Protein 8SKX (pdb70)

Foldseek 3Di:
DQPQDADAQDLDQPDPVSPDPSNVVSVVLCVCCVVPDDDVSSQVVCVVVVHHPVNVVSVVSNND

Structure (mmCIF, N/CA/C/O backbone):
data_8SKX
#
_entry.id   8SKX
#
loop_
_atom_site.group_PDB
_atom_site.id
_atom_site.type_symbol
_atom_site.label_atom_id
_atom_site.label_alt_id
_atom_site.label_comp_id
_atom_site.label_asym_id
_atom_site.label_entity_id
_atom_site.label_seq_id
_atom_site.pdbx_PDB_ins_code
_atom_site.Cartn_x
_atom_site.Cartn_y
_atom_site.Cartn_z
_atom_site.occupancy
_atom_site.B_iso_or_equiv
_atom_site.auth_seq_id
_atom_site.auth_comp_id
_atom_site.auth_asym_id
_atom_site.auth_atom_id
_atom_site.pdbx_PDB_model_num
ATOM 1 N N . MET A 1 1 ? 0.971 -1.265 -0.055 1.00 0.00 1 MET A N 1
ATOM 2 C CA . MET A 1 1 ? 0.854 -1.359 -1.519 1.00 0.00 1 MET A CA 1
ATOM 3 C C . MET A 1 1 ? 0.305 -2.746 -1.884 1.00 0.00 1 MET A C 1
ATOM 4 O O . MET A 1 1 ? 0.995 -3.752 -1.684 1.00 0.00 1 MET A O 1
ATOM 20 N N . GLY A 1 2 ? -0.941 -2.774 -2.402 1.00 0.00 2 GLY A N 1
ATOM 21 C CA . GLY A 1 2 ? -1.654 -4.018 -2.694 1.00 0.00 2 GLY A CA 1
ATOM 22 C C . GLY A 1 2 ? -1.095 -4.749 -3.914 1.00 0.00 2 GLY A C 1
ATOM 23 O O . GLY A 1 2 ? -1.470 -4.446 -5.055 1.00 0.00 2 GLY A O 1
ATOM 27 N N . SER A 1 3 ? -0.158 -5.682 -3.666 1.00 0.00 3 SER A N 1
ATOM 28 C CA . SER A 1 3 ? 0.494 -6.495 -4.709 1.00 0.00 3 SER A CA 1
ATOM 29 C C . SER A 1 3 ? 0.255 -7.989 -4.427 1.00 0.00 3 SER A C 1
ATOM 30 O O . SER A 1 3 ? 0.869 -8.568 -3.521 1.00 0.00 3 SER A O 1
ATOM 38 N N . SER A 1 4 ? -0.674 -8.597 -5.186 1.00 0.00 4 SER A N 1
ATOM 39 C CA . SER A 1 4 ? -1.052 -10.014 -5.030 1.00 0.00 4 SER A CA 1
ATOM 40 C C . SER A 1 4 ? -1.108 -10.699 -6.404 1.00 0.00 4 SER A C 1
ATOM 41 O O . SER A 1 4 ? -1.505 -10.081 -7.398 1.00 0.00 4 SER A O 1
ATOM 49 N N . HIS A 1 5 ? -0.695 -11.980 -6.444 1.00 0.00 5 HIS A N 1
ATOM 50 C CA . HIS A 1 5 ? -0.866 -12.861 -7.617 1.00 0.00 5 HIS A CA 1
ATOM 51 C C . HIS A 1 5 ? -1.676 -14.093 -7.165 1.00 0.00 5 HIS A C 1
ATOM 52 O O . HIS A 1 5 ? -1.175 -15.218 -7.086 1.00 0.00 5 HIS A O 1
ATOM 67 N N . HIS A 1 6 ? -2.950 -13.845 -6.799 1.00 0.00 6 HIS A N 1
ATOM 68 C CA . HIS A 1 6 ? -3.849 -14.889 -6.248 1.00 0.00 6 HIS A CA 1
ATOM 69 C C . HIS A 1 6 ? -4.127 -15.990 -7.287 1.00 0.00 6 HIS A C 1
ATOM 70 O O . HIS A 1 6 ? -4.048 -15.747 -8.497 1.00 0.00 6 HIS A O 1
ATOM 85 N N . HIS A 1 7 ? -4.459 -17.188 -6.808 1.00 0.00 7 HIS A N 1
ATOM 86 C CA . HIS A 1 7 ? -4.653 -18.360 -7.674 1.00 0.00 7 HIS A CA 1
ATOM 87 C C . HIS A 1 7 ? -6.030 -18.313 -8.373 1.00 0.00 7 HIS A C 1
ATOM 88 O O . HIS A 1 7 ? -7.058 -18.086 -7.716 1.00 0.00 7 HIS A O 1
ATOM 103 N N . HIS A 1 8 ? -6.033 -18.505 -9.708 1.00 0.00 8 HIS A N 1
ATOM 104 C CA . HIS A 1 8 ? -7.270 -18.681 -10.483 1.00 0.00 8 HIS A CA 1
ATOM 105 C C . HIS A 1 8 ? -7.786 -20.127 -10.267 1.00 0.00 8 HIS A C 1
ATOM 106 O O . HIS A 1 8 ? -7.284 -21.090 -10.853 1.00 0.00 8 HIS A O 1
ATOM 121 N N . HIS A 1 9 ? -8.749 -20.268 -9.345 1.00 0.00 9 HIS A N 1
ATOM 122 C CA . HIS A 1 9 ? -9.297 -21.573 -8.928 1.00 0.00 9 HIS A CA 1
ATOM 123 C C . HIS A 1 9 ? -10.586 -21.875 -9.711 1.00 0.00 9 HIS A C 1
ATOM 124 O O . HIS A 1 9 ? -11.470 -21.016 -9.784 1.00 0.00 9 HIS A O 1
ATOM 139 N N . HIS A 1 10 ? -10.666 -23.095 -10.296 1.00 0.00 10 HIS A N 1
ATOM 140 C CA . HIS A 1 10 ? -11.785 -23.534 -11.162 1.00 0.00 10 HIS A CA 1
ATOM 141 C C . HIS A 1 10 ? -11.991 -22.545 -12.334 1.00 0.00 10 HIS A C 1
ATOM 142 O O . HIS A 1 10 ? -12.899 -21.702 -12.326 1.00 0.00 10 HIS A O 1
ATOM 157 N N . SER A 1 11 ? -11.089 -22.639 -13.312 1.00 0.00 11 SER A N 1
ATOM 158 C CA . SER A 1 11 ? -11.076 -21.759 -14.482 1.00 0.00 11 SER A CA 1
ATOM 159 C C . SER A 1 11 ? -10.357 -22.464 -15.638 1.00 0.00 11 SER A C 1
ATOM 160 O O . SER A 1 11 ? -9.265 -23.022 -15.450 1.00 0.00 11 SER A O 1
ATOM 168 N N . SER A 1 12 ? -10.991 -22.464 -16.822 1.00 0.00 12 SER A N 1
ATOM 169 C CA . SER A 1 12 ? -10.382 -22.962 -18.063 1.00 0.00 12 SER A CA 1
ATOM 170 C C . SER A 1 12 ? -9.322 -21.956 -18.565 1.00 0.00 12 SER A C 1
ATOM 171 O O . SER A 1 12 ? -9.265 -20.812 -18.083 1.00 0.00 12 SER A O 1
ATOM 179 N N . GLY A 1 13 ? -8.479 -22.392 -19.516 1.00 0.00 13 GLY A N 1
ATOM 180 C CA . GLY A 1 13 ? -7.436 -21.535 -20.087 1.00 0.00 13 GLY A CA 1
ATOM 181 C C . GLY A 1 13 ? -7.992 -20.519 -21.090 1.00 0.00 13 GLY A C 1
ATOM 182 O O . GLY A 1 13 ? -9.073 -19.951 -20.880 1.00 0.00 13 GLY A O 1
ATOM 186 N N . LEU A 1 14 ? -7.254 -20.300 -22.184 1.00 0.00 14 LEU A N 1
ATOM 187 C CA . LEU A 1 14 ? -7.628 -19.343 -23.239 1.00 0.00 14 LEU A CA 1
ATOM 188 C C . LEU A 1 14 ? -7.051 -19.801 -24.579 1.00 0.00 14 LEU A C 1
ATOM 189 O O . LEU A 1 14 ? -6.097 -20.586 -24.616 1.00 0.00 14 LEU A O 1
ATOM 205 N N . VAL A 1 15 ? -7.669 -19.343 -25.676 1.00 0.00 15 VAL A N 1
ATOM 206 C CA . VAL A 1 15 ? -7.188 -19.613 -27.044 1.00 0.00 15 VAL A CA 1
ATOM 207 C C . VAL A 1 15 ? -6.541 -18.319 -27.603 1.00 0.00 15 VAL A C 1
ATOM 208 O O . VAL A 1 15 ? -7.246 -17.457 -28.135 1.00 0.00 15 VAL A O 1
ATOM 221 N N . PRO A 1 16 ? -5.184 -18.137 -27.443 1.00 0.00 16 PRO A N 1
ATOM 222 C CA . PRO A 1 16 ? -4.484 -16.900 -27.875 1.00 0.00 16 PRO A CA 1
ATOM 223 C C . PRO A 1 16 ? -4.192 -16.876 -29.389 1.00 0.00 16 PRO A C 1
ATOM 224 O O . PRO A 1 16 ? -3.668 -15.886 -29.909 1.00 0.00 16 PRO A O 1
ATOM 235 N N . ARG A 1 17 ? -4.523 -17.980 -30.073 1.00 0.00 17 ARG A N 1
ATOM 236 C CA . ARG A 1 17 ? -4.384 -18.122 -31.531 1.00 0.00 17 ARG A CA 1
ATOM 237 C C . ARG A 1 17 ? -5.753 -17.955 -32.210 1.00 0.00 17 ARG A C 1
ATOM 238 O O . ARG A 1 17 ? -6.796 -17.962 -31.532 1.00 0.00 17 ARG A O 1
ATOM 259 N N . GLY A 1 18 ? -5.739 -17.799 -33.550 1.00 0.00 18 GLY A N 1
ATOM 260 C CA . GLY A 1 18 ? -6.967 -17.801 -34.347 1.00 0.00 18 GLY A CA 1
ATOM 261 C C . GLY A 1 18 ? -7.668 -19.152 -34.286 1.00 0.00 18 GLY A C 1
ATOM 262 O O . GLY A 1 18 ? -7.022 -20.193 -34.456 1.00 0.00 18 GLY A O 1
ATOM 266 N N . SER A 1 19 ? -8.978 -19.142 -34.005 1.00 0.00 19 SER A N 1
ATOM 267 C CA . SER A 1 19 ? -9.762 -20.372 -33.831 1.00 0.00 19 SER A CA 1
ATOM 268 C C . SER A 1 19 ? -10.199 -20.945 -35.198 1.00 0.00 19 SER A C 1
ATOM 269 O O . SER A 1 19 ? -10.972 -20.313 -35.927 1.00 0.00 19 SER A O 1
ATOM 277 N N . HIS A 1 20 ? -9.660 -22.131 -35.542 1.00 0.00 20 HIS A N 1
ATOM 278 C CA . HIS A 1 20 ? -10.043 -22.889 -36.751 1.00 0.00 20 HIS A CA 1
ATOM 279 C C . HIS A 1 20 ? -11.462 -23.448 -36.547 1.00 0.00 20 HIS A C 1
ATOM 280 O O . HIS A 1 20 ? -11.778 -23.861 -35.436 1.00 0.00 20 HIS A O 1
ATOM 295 N N . MET A 1 21 ? -12.307 -23.476 -37.600 1.00 0.00 21 MET A N 1
ATOM 296 C CA . MET A 1 21 ? -13.747 -23.827 -37.455 1.00 0.00 21 MET A CA 1
ATOM 297 C C . MET A 1 21 ? -13.996 -25.291 -37.026 1.00 0.00 21 MET A C 1
ATOM 298 O O . MET A 1 21 ? -15.139 -25.641 -36.718 1.00 0.00 21 MET A O 1
ATOM 312 N N . ASN A 1 22 ? -12.937 -26.136 -37.005 1.00 0.00 22 ASN A N 1
ATOM 313 C CA . ASN A 1 22 ? -13.013 -27.475 -36.384 1.00 0.00 22 ASN A CA 1
ATOM 314 C C . ASN A 1 22 ? -13.377 -27.354 -34.893 1.00 0.00 22 ASN A C 1
ATOM 315 O O . ASN A 1 22 ? -14.104 -28.173 -34.391 1.00 0.00 22 ASN A O 1
ATOM 326 N N . GLU A 1 23 ? -12.873 -26.295 -34.222 1.00 0.00 23 GLU A N 1
ATOM 327 C CA . GLU A 1 23 ? -13.211 -25.962 -32.814 1.00 0.00 23 GLU A CA 1
ATOM 328 C C . GLU A 1 23 ? -14.744 -25.992 -32.574 1.00 0.00 23 GLU A C 1
ATOM 329 O O . GLU A 1 23 ? -15.212 -26.476 -31.539 1.00 0.00 23 GLU A O 1
ATOM 341 N N . LYS A 1 24 ? -15.504 -25.505 -33.572 1.00 0.00 24 LYS A N 1
ATOM 342 C CA . LYS A 1 24 ? -16.979 -25.513 -33.548 1.00 0.00 24 LYS A CA 1
ATOM 343 C C . LYS A 1 24 ? -17.554 -26.895 -33.912 1.00 0.00 24 LYS A C 1
ATOM 344 O O . LYS A 1 24 ? -18.553 -27.301 -33.329 1.00 0.00 24 LYS A O 1
ATOM 363 N N . VAL A 1 25 ? -16.922 -27.604 -34.877 1.00 0.00 25 VAL A N 1
ATOM 364 C CA . VAL A 1 25 ? -17.399 -28.937 -35.336 1.00 0.00 25 VAL A CA 1
ATOM 365 C C . VAL A 1 25 ? -17.262 -29.977 -34.199 1.00 0.00 25 VAL A C 1
ATOM 366 O O . VAL A 1 25 ? -18.228 -30.666 -33.861 1.00 0.00 25 VAL A O 1
ATOM 379 N N . GLU A 1 26 ? -16.046 -30.051 -33.620 1.00 0.00 26 GLU A N 1
ATOM 380 C CA . GLU A 1 26 ? -15.718 -30.924 -32.470 1.00 0.00 26 GLU A CA 1
ATOM 381 C C . GLU A 1 26 ? -16.637 -30.625 -31.270 1.00 0.00 26 GLU A C 1
ATOM 382 O O . GLU A 1 26 ? -17.003 -31.530 -30.517 1.00 0.00 26 GLU A O 1
ATOM 394 N N . LYS A 1 27 ? -16.981 -29.334 -31.105 1.00 0.00 27 LYS A N 1
ATOM 395 C CA . LYS A 1 27 ? -17.898 -28.866 -30.053 1.00 0.00 27 LYS A CA 1
ATOM 396 C C . LYS A 1 27 ? -19.311 -29.453 -30.249 1.00 0.00 27 LYS A C 1
ATOM 397 O O . LYS A 1 27 ? -19.819 -30.157 -29.371 1.00 0.00 27 LYS A O 1
ATOM 416 N N . ILE A 1 28 ? -19.907 -29.186 -31.428 1.00 0.00 28 ILE A N 1
ATOM 417 C CA . ILE A 1 28 ? -21.330 -29.483 -31.705 1.00 0.00 28 ILE A CA 1
ATOM 418 C C . ILE A 1 28 ? -21.593 -30.997 -31.795 1.00 0.00 28 ILE A C 1
ATOM 419 O O . ILE A 1 28 ? -22.693 -31.445 -31.463 1.00 0.00 28 ILE A O 1
ATOM 435 N N . VAL A 1 29 ? -20.579 -31.775 -32.240 1.00 0.00 29 VAL A N 1
ATOM 436 C CA . VAL A 1 29 ? -20.691 -33.245 -32.306 1.00 0.00 29 VAL A CA 1
ATOM 437 C C . VAL A 1 29 ? -20.592 -33.846 -30.889 1.00 0.00 29 VAL A C 1
ATOM 438 O O . VAL A 1 29 ? -21.391 -34.702 -30.522 1.00 0.00 29 VAL A O 1
ATOM 451 N N . GLU A 1 30 ? -19.635 -33.340 -30.085 1.00 0.00 30 GLU A N 1
ATOM 452 C CA . GLU A 1 30 ? -19.405 -33.822 -28.713 1.00 0.00 30 GLU A CA 1
ATOM 453 C C . GLU A 1 30 ? -20.599 -33.459 -27.811 1.00 0.00 30 GLU A C 1
ATOM 454 O O . GLU A 1 30 ? -20.907 -34.199 -26.883 1.00 0.00 30 GLU A O 1
ATOM 466 N N . GLU A 1 31 ? -21.270 -32.334 -28.140 1.00 0.00 31 GLU A N 1
ATOM 467 C CA . GLU A 1 31 ? -22.388 -31.754 -27.360 1.00 0.00 31 GLU A CA 1
ATOM 468 C C . GLU A 1 31 ? -23.493 -32.794 -27.048 1.00 0.00 31 GLU A C 1
ATOM 469 O O . GLU A 1 31 ? -23.880 -32.952 -25.885 1.00 0.00 31 GLU A O 1
ATOM 481 N N . LEU A 1 32 ? -23.969 -33.513 -28.082 1.00 0.00 32 LEU A N 1
ATOM 482 C CA . LEU A 1 32 ? -25.021 -34.548 -27.909 1.00 0.00 32 LEU A CA 1
ATOM 483 C C . LEU A 1 32 ? -24.450 -35.846 -27.289 1.00 0.00 32 LEU A C 1
ATOM 484 O O . LEU A 1 32 ? -25.099 -36.438 -26.429 1.00 0.00 32 LEU A O 1
ATOM 500 N N . LEU A 1 33 ? -23.222 -36.266 -27.688 1.00 0.00 33 LEU A N 1
ATOM 501 C CA . LEU A 1 33 ? -22.566 -37.475 -27.099 1.00 0.00 33 LEU A CA 1
ATOM 502 C C . LEU A 1 33 ? -22.375 -37.336 -25.571 1.00 0.00 33 LEU A C 1
ATOM 503 O O . LEU A 1 33 ? -22.535 -38.304 -24.815 1.00 0.00 33 LEU A O 1
ATOM 519 N N . ARG A 1 34 ? -22.064 -36.100 -25.150 1.00 0.00 34 ARG A N 1
ATOM 520 C CA . ARG A 1 34 ? -21.657 -35.756 -23.771 1.00 0.00 34 ARG A CA 1
ATOM 521 C C . ARG A 1 34 ? -22.829 -35.924 -22.781 1.00 0.00 34 ARG A C 1
ATOM 522 O O . ARG A 1 34 ? -22.623 -36.145 -21.582 1.00 0.00 34 ARG A O 1
ATOM 543 N N . ARG A 1 35 ? -24.059 -35.844 -23.322 1.00 0.00 35 ARG A N 1
ATOM 544 C CA . ARG A 1 35 ? -25.307 -35.916 -22.538 1.00 0.00 35 ARG A CA 1
ATOM 545 C C . ARG A 1 35 ? -25.790 -37.372 -22.360 1.00 0.00 35 ARG A C 1
ATOM 546 O O . ARG A 1 35 ? -26.873 -37.598 -21.817 1.00 0.00 35 ARG A O 1
ATOM 567 N N . GLY A 1 36 ? -24.978 -38.343 -22.824 1.00 0.00 36 GLY A N 1
ATOM 568 C CA . GLY A 1 36 ? -25.280 -39.767 -22.662 1.00 0.00 36 GLY A CA 1
ATOM 569 C C . GLY A 1 36 ? -26.316 -40.277 -23.654 1.00 0.00 36 GLY A C 1
ATOM 570 O O . GLY A 1 36 ? -27.068 -41.206 -23.335 1.00 0.00 36 GLY A O 1
ATOM 574 N N . TYR A 1 37 ? -26.374 -39.656 -24.849 1.00 0.00 37 TYR A N 1
ATOM 575 C CA . TYR A 1 37 ? -27.208 -40.151 -25.969 1.00 0.00 37 TYR A CA 1
ATOM 576 C C . TYR A 1 37 ? -26.641 -41.483 -26.494 1.00 0.00 37 TYR A C 1
ATOM 577 O O . TYR A 1 37 ? -25.419 -41.675 -26.503 1.00 0.00 37 TYR A O 1
ATOM 595 N N . SER A 1 38 ? -27.529 -42.387 -26.935 1.00 0.00 38 SER A N 1
ATOM 596 C CA . SER A 1 38 ? -27.141 -43.632 -27.604 1.00 0.00 38 SER A CA 1
ATOM 597 C C . SER A 1 38 ? -26.753 -43.320 -29.055 1.00 0.00 38 SER A C 1
ATOM 598 O O . SER A 1 38 ? -27.322 -42.400 -29.664 1.00 0.00 38 SER A O 1
ATOM 606 N N . GLU A 1 39 ? -25.813 -44.120 -29.604 1.00 0.00 39 GLU A N 1
ATOM 607 C CA . GLU A 1 39 ? -25.205 -43.896 -30.932 1.00 0.00 39 GLU A CA 1
ATOM 608 C C . GLU A 1 39 ? -26.254 -43.965 -32.066 1.00 0.00 39 GLU A C 1
ATOM 609 O O . GLU A 1 39 ? -26.038 -43.407 -33.150 1.00 0.00 39 GLU A O 1
ATOM 621 N N . GLU A 1 40 ? -27.385 -44.657 -31.794 1.00 0.00 40 GLU A N 1
ATOM 622 C CA . GLU A 1 40 ? -28.534 -44.738 -32.711 1.00 0.00 40 GLU A CA 1
ATOM 623 C C . GLU A 1 40 ? -29.029 -43.319 -33.044 1.00 0.00 40 GLU A C 1
ATOM 624 O O . GLU A 1 40 ? -28.961 -42.898 -34.197 1.00 0.00 40 GLU A O 1
ATOM 636 N N . ASP A 1 41 ? -29.472 -42.580 -32.004 1.00 0.00 41 ASP A N 1
ATOM 637 C CA . ASP A 1 41 ? -30.039 -41.222 -32.169 1.00 0.00 41 ASP A CA 1
ATOM 638 C C . ASP A 1 41 ? -28.968 -40.239 -32.655 1.00 0.00 41 ASP A C 1
ATOM 639 O O . ASP A 1 41 ? -29.262 -39.336 -33.433 1.00 0.00 41 ASP A O 1
ATOM 648 N N . ILE A 1 42 ? -27.728 -40.429 -32.154 1.00 0.00 42 ILE A N 1
ATOM 649 C CA . ILE A 1 42 ? -26.560 -39.606 -32.518 1.00 0.00 42 ILE A CA 1
ATOM 650 C C . ILE A 1 42 ? -26.333 -39.599 -34.037 1.00 0.00 42 ILE A C 1
ATOM 651 O O . ILE A 1 42 ? -26.475 -38.560 -34.683 1.00 0.00 42 ILE A O 1
ATOM 667 N N . ARG A 1 43 ? -26.009 -40.778 -34.587 1.00 0.00 43 ARG A N 1
ATOM 668 C CA . ARG A 1 43 ? -25.661 -40.932 -36.005 1.00 0.00 43 ARG A CA 1
ATOM 669 C C . ARG A 1 43 ? -26.870 -40.616 -36.902 1.00 0.00 43 ARG A C 1
ATOM 670 O O . ARG A 1 43 ? -26.704 -39.989 -37.941 1.00 0.00 43 ARG A O 1
ATOM 691 N N . ARG A 1 44 ? -28.076 -41.014 -36.457 1.00 0.00 44 ARG A N 1
ATOM 692 C CA . ARG A 1 44 ? -29.341 -40.726 -37.177 1.00 0.00 44 ARG A CA 1
ATOM 693 C C . ARG A 1 44 ? -29.541 -39.209 -37.370 1.00 0.00 44 ARG A C 1
ATOM 694 O O . ARG A 1 44 ? -29.923 -38.747 -38.454 1.00 0.00 44 ARG A O 1
ATOM 715 N N . TYR A 1 45 ? -29.251 -38.457 -36.297 1.00 0.00 45 TYR A N 1
ATOM 716 C CA . TYR A 1 45 ? -29.446 -37.002 -36.259 1.00 0.00 45 TYR A CA 1
ATOM 717 C C . TYR A 1 45 ? -28.436 -36.311 -37.169 1.00 0.00 45 TYR A C 1
ATOM 718 O O . TYR A 1 45 ? -28.808 -35.534 -38.044 1.00 0.00 45 TYR A O 1
ATOM 736 N N . LEU A 1 46 ? -27.156 -36.642 -36.949 1.00 0.00 46 LEU A N 1
ATOM 737 C CA . LEU A 1 46 ? -26.015 -35.953 -37.571 1.00 0.00 46 LEU A CA 1
ATOM 738 C C . LEU A 1 46 ? -25.954 -36.182 -39.079 1.00 0.00 46 LEU A C 1
ATOM 739 O O . LEU A 1 46 ? -25.689 -35.242 -39.827 1.00 0.00 46 LEU A O 1
ATOM 755 N N . LYS A 1 47 ? -26.231 -37.420 -39.516 1.00 0.00 47 LYS A N 1
ATOM 756 C CA . LYS A 1 47 ? -26.277 -37.767 -40.951 1.00 0.00 47 LYS A CA 1
ATOM 757 C C . LYS A 1 47 ? -27.374 -36.957 -41.674 1.00 0.00 47 LYS A C 1
ATOM 758 O O . LYS A 1 47 ? -27.204 -36.548 -42.828 1.00 0.00 47 LYS A O 1
ATOM 777 N N . LYS A 1 48 ? -28.491 -36.725 -40.961 1.00 0.00 48 LYS A N 1
ATOM 778 C CA . LYS A 1 48 ? -29.620 -35.908 -41.453 1.00 0.00 48 LYS A CA 1
ATOM 779 C C . LYS A 1 48 ? -29.232 -34.404 -41.444 1.00 0.00 48 LYS A C 1
ATOM 780 O O . LYS A 1 48 ? -29.620 -33.639 -42.342 1.00 0.00 48 LYS A O 1
ATOM 799 N N . GLN A 1 49 ? -28.435 -34.008 -40.430 1.00 0.00 49 GLN A N 1
ATOM 800 C CA . GLN A 1 49 ? -27.992 -32.609 -40.205 1.00 0.00 49 GLN A CA 1
ATOM 801 C C . GLN A 1 49 ? -26.920 -32.152 -41.220 1.00 0.00 49 GLN A C 1
ATOM 802 O O . GLN A 1 49 ? -26.537 -30.978 -41.222 1.00 0.00 49 GLN A O 1
ATOM 816 N N . GLY A 1 50 ? -26.448 -33.077 -42.075 1.00 0.00 50 GLY A N 1
ATOM 817 C CA . GLY A 1 50 ? -25.457 -32.767 -43.108 1.00 0.00 50 GLY A CA 1
ATOM 818 C C . GLY A 1 50 ? -24.032 -33.026 -42.643 1.00 0.00 50 GLY A C 1
ATOM 819 O O . GLY A 1 50 ? -23.080 -32.483 -43.212 1.00 0.00 50 GLY A O 1
ATOM 823 N N . ILE A 1 51 ? -23.900 -33.824 -41.578 1.00 0.00 51 ILE A N 1
ATOM 824 C CA . ILE A 1 51 ? -22.615 -34.326 -41.071 1.00 0.00 51 ILE A CA 1
ATOM 825 C C . ILE A 1 51 ? -22.465 -35.794 -41.517 1.00 0.00 51 ILE A C 1
ATOM 826 O O . ILE A 1 51 ? -23.196 -36.666 -41.034 1.00 0.00 51 ILE A O 1
ATOM 842 N N . ASP A 1 52 ? -21.540 -36.032 -42.464 1.00 0.00 52 ASP A N 1
ATOM 843 C CA . ASP A 1 52 ? -21.313 -37.355 -43.086 1.00 0.00 52 ASP A CA 1
ATOM 844 C C . ASP A 1 52 ? -20.862 -38.392 -42.036 1.00 0.00 52 ASP A C 1
ATOM 845 O O . ASP A 1 52 ? -20.294 -38.008 -41.013 1.00 0.00 52 ASP A O 1
ATOM 854 N N . ASP A 1 53 ? -21.104 -39.692 -42.308 1.00 0.00 53 ASP A N 1
ATOM 855 C CA . ASP A 1 53 ? -20.740 -40.798 -41.387 1.00 0.00 53 ASP A CA 1
ATOM 856 C C . ASP A 1 53 ? -19.219 -40.825 -41.102 1.00 0.00 53 ASP A C 1
ATOM 857 O O . ASP A 1 53 ? -18.790 -41.157 -39.992 1.00 0.00 53 ASP A O 1
ATOM 866 N N . ARG A 1 54 ? -18.424 -40.456 -42.126 1.00 0.00 54 ARG A N 1
ATOM 867 C CA . ARG A 1 54 ? -16.959 -40.342 -42.040 1.00 0.00 54 ARG A CA 1
ATOM 868 C C . ARG A 1 54 ? -16.567 -39.090 -41.228 1.00 0.00 54 ARG A C 1
ATOM 869 O O . ARG A 1 54 ? -15.603 -39.125 -40.464 1.00 0.00 54 ARG A O 1
ATOM 890 N N . GLU A 1 55 ? -17.335 -37.994 -41.420 1.00 0.00 55 GLU A N 1
ATOM 891 C CA . GLU A 1 55 ? -17.086 -36.682 -40.771 1.00 0.00 55 GLU A CA 1
ATOM 892 C C . GLU A 1 55 ? -17.221 -36.788 -39.244 1.00 0.00 55 GLU A C 1
ATOM 893 O O . GLU A 1 55 ? -16.310 -36.395 -38.507 1.00 0.00 55 GLU A O 1
ATOM 905 N N . VAL A 1 56 ? -18.371 -37.330 -38.794 1.00 0.00 56 VAL A N 1
ATOM 906 C CA . VAL A 1 56 ? -18.635 -37.559 -37.362 1.00 0.00 56 VAL A CA 1
ATOM 907 C C . VAL A 1 56 ? -17.624 -38.555 -36.783 1.00 0.00 56 VAL A C 1
ATOM 908 O O . VAL A 1 56 ? -17.058 -38.292 -35.738 1.00 0.00 56 VAL A O 1
ATOM 921 N N . ASP A 1 57 ? -17.361 -39.666 -37.510 1.00 0.00 57 ASP A N 1
ATOM 922 C CA . ASP A 1 57 ? -16.439 -40.741 -37.042 1.00 0.00 57 ASP A CA 1
ATOM 923 C C . ASP A 1 57 ? -15.000 -40.220 -36.867 1.00 0.00 57 ASP A C 1
ATOM 924 O O . ASP A 1 57 ? -14.267 -40.675 -35.979 1.00 0.00 57 ASP A O 1
ATOM 933 N N . ARG A 1 58 ? -14.637 -39.262 -37.722 1.00 0.00 58 ARG A N 1
ATOM 934 C CA . ARG A 1 58 ? -13.348 -38.557 -37.668 1.00 0.00 58 ARG A CA 1
ATOM 935 C C . ARG A 1 58 ? -13.286 -37.625 -36.445 1.00 0.00 58 ARG A C 1
ATOM 936 O O . ARG A 1 58 ? -12.256 -37.545 -35.773 1.00 0.00 58 ARG A O 1
ATOM 957 N N . ALA A 1 59 ? -14.407 -36.946 -36.170 1.00 0.00 59 ALA A N 1
ATOM 958 C CA . ALA A 1 59 ? -14.531 -36.029 -35.027 1.00 0.00 59 ALA A CA 1
ATOM 959 C C . ALA A 1 59 ? -14.505 -36.798 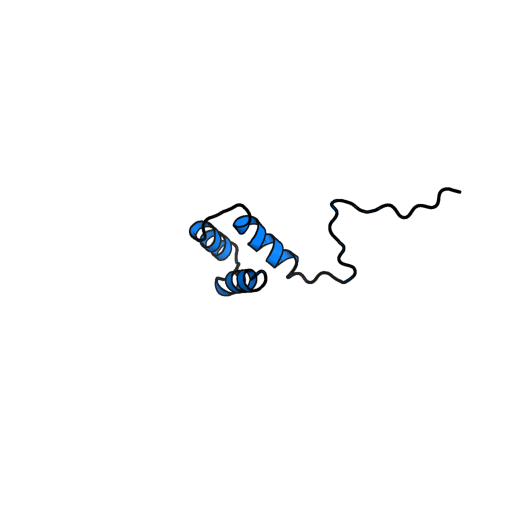-33.690 1.00 0.00 59 ALA A C 1
ATOM 960 O O . ALA A 1 59 ? -13.999 -36.294 -32.685 1.00 0.00 59 ALA A O 1
ATOM 967 N N . ILE A 1 60 ? -15.033 -38.036 -33.701 1.00 0.00 60 ILE A N 1
ATOM 968 C CA . ILE A 1 60 ? -15.011 -38.934 -32.523 1.00 0.00 60 ILE A CA 1
ATOM 969 C C . ILE A 1 60 ? -13.597 -39.542 -32.361 1.00 0.00 60 ILE A C 1
ATOM 970 O O . ILE A 1 60 ? -13.167 -39.870 -31.251 1.00 0.00 60 ILE A O 1
ATOM 986 N N . LYS A 1 61 ? -12.885 -39.668 -33.490 1.00 0.00 61 LYS A N 1
ATOM 987 C CA . LYS A 1 61 ? -11.480 -40.110 -33.517 1.00 0.00 61 LYS A CA 1
ATOM 988 C C . LYS A 1 61 ? -10.545 -38.990 -33.014 1.00 0.00 61 LYS A C 1
ATOM 989 O O . LYS A 1 61 ? -9.500 -39.271 -32.417 1.00 0.00 61 LYS A O 1
ATOM 1008 N N . LYS A 1 62 ? -10.949 -37.723 -33.251 1.00 0.00 62 LYS A N 1
ATOM 1009 C CA . LYS A 1 62 ? -10.173 -36.541 -32.841 1.00 0.00 62 LYS A CA 1
ATOM 1010 C C . LYS A 1 62 ? -10.189 -36.378 -31.313 1.00 0.00 62 LYS A C 1
ATOM 1011 O O . LYS A 1 62 ? -9.141 -36.147 -30.705 1.00 0.00 62 LYS A O 1
ATOM 1030 N N . VAL A 1 63 ? -11.384 -36.490 -30.702 1.00 0.00 63 VAL A N 1
ATOM 1031 C CA . VAL A 1 63 ? -11.516 -36.493 -29.226 1.00 0.00 63 VAL A CA 1
ATOM 1032 C C . VAL A 1 63 ? -10.915 -37.797 -28.646 1.00 0.00 63 VAL A C 1
ATOM 1033 O O . VAL A 1 63 ? -10.378 -37.801 -27.529 1.00 0.00 63 VAL A O 1
ATOM 1046 N N . GLY A 1 64 ? -10.996 -38.887 -29.446 1.00 0.00 64 GLY A N 1
ATOM 1047 C CA . GLY A 1 64 ? -10.357 -40.171 -29.131 1.00 0.00 64 GLY A CA 1
ATOM 1048 C C . GLY A 1 64 ? -11.073 -40.975 -28.046 1.00 0.00 64 GLY A C 1
ATOM 1049 O O . GLY A 1 64 ? -12.303 -40.834 -27.907 1.00 0.00 64 GLY A O 1
ATOM 1054 N N . MET A 1 1 ? -37.709 -38.634 3.889 1.00 0.00 1 MET A N 2
ATOM 1055 C CA . MET A 1 1 ? -38.173 -37.680 2.861 1.00 0.00 1 MET A CA 2
ATOM 1056 C C . MET A 1 1 ? -37.044 -36.698 2.517 1.00 0.00 1 MET A C 2
ATOM 1057 O O . MET A 1 1 ? -36.620 -35.906 3.368 1.00 0.00 1 MET A O 2
ATOM 1073 N N . GLY A 1 2 ? -36.542 -36.785 1.274 1.00 0.00 2 GLY A N 2
ATOM 1074 C CA . GLY A 1 2 ? -35.470 -35.910 0.798 1.00 0.00 2 GLY A CA 2
ATOM 1075 C C . GLY A 1 2 ? -34.837 -36.413 -0.492 1.00 0.00 2 GLY A C 2
ATOM 1076 O O . GLY A 1 2 ? -34.912 -37.609 -0.803 1.00 0.00 2 GLY A O 2
ATOM 1080 N N . SER A 1 3 ? -34.208 -35.491 -1.244 1.00 0.00 3 SER A N 2
ATOM 1081 C CA . SER A 1 3 ? -33.464 -35.813 -2.470 1.00 0.00 3 SER A CA 2
ATOM 1082 C C . SER A 1 3 ? -32.093 -36.431 -2.110 1.00 0.00 3 SER A C 2
ATOM 1083 O O . SER A 1 3 ? -31.051 -35.754 -2.103 1.00 0.00 3 SER A O 2
ATOM 1091 N N . SER A 1 4 ? -32.127 -37.727 -1.745 1.00 0.00 4 SER A N 2
ATOM 1092 C CA . SER A 1 4 ? -30.927 -38.507 -1.406 1.00 0.00 4 SER A CA 2
ATOM 1093 C C . SER A 1 4 ? -30.179 -38.940 -2.687 1.00 0.00 4 SER A C 2
ATOM 1094 O O . SER A 1 4 ? -29.009 -39.347 -2.631 1.00 0.00 4 SER A O 2
ATOM 1102 N N . HIS A 1 5 ? -30.870 -38.844 -3.838 1.00 0.00 5 HIS A N 2
ATOM 1103 C CA . HIS A 1 5 ? -30.288 -39.134 -5.150 1.00 0.00 5 HIS A CA 2
ATOM 1104 C C . HIS A 1 5 ? -29.384 -37.961 -5.594 1.00 0.00 5 HIS A C 2
ATOM 1105 O O . HIS A 1 5 ? -29.850 -36.981 -6.192 1.00 0.00 5 HIS A O 2
ATOM 1120 N N . HIS A 1 6 ? -28.102 -38.057 -5.219 1.00 0.00 6 HIS A N 2
ATOM 1121 C CA . HIS A 1 6 ? -27.045 -37.105 -5.614 1.00 0.00 6 HIS A CA 2
ATOM 1122 C C . HIS A 1 6 ? -26.268 -37.642 -6.833 1.00 0.00 6 HIS A C 2
ATOM 1123 O O . HIS A 1 6 ? -26.564 -38.739 -7.333 1.00 0.00 6 HIS A O 2
ATOM 1138 N N . HIS A 1 7 ? -25.281 -36.853 -7.314 1.00 0.00 7 HIS A N 2
ATOM 1139 C CA . HIS A 1 7 ? -24.413 -37.246 -8.449 1.00 0.00 7 HIS A CA 2
ATOM 1140 C C . HIS A 1 7 ? -23.166 -36.344 -8.523 1.00 0.00 7 HIS A C 2
ATOM 1141 O O . HIS A 1 7 ? -23.237 -35.147 -8.220 1.00 0.00 7 HIS A O 2
ATOM 1156 N N . HIS A 1 8 ? -22.037 -36.941 -8.940 1.00 0.00 8 HIS A N 2
ATOM 1157 C CA . HIS A 1 8 ? -20.762 -36.240 -9.169 1.00 0.00 8 HIS A CA 2
ATOM 1158 C C . HIS A 1 8 ? -19.863 -37.108 -10.070 1.00 0.00 8 HIS A C 2
ATOM 1159 O O . HIS A 1 8 ? -19.696 -38.306 -9.811 1.00 0.00 8 HIS A O 2
ATOM 1174 N N . HIS A 1 9 ? -19.310 -36.507 -11.138 1.00 0.00 9 HIS A N 2
ATOM 1175 C CA . HIS A 1 9 ? -18.387 -37.188 -12.059 1.00 0.00 9 HIS A CA 2
ATOM 1176 C C . HIS A 1 9 ? -17.443 -36.139 -12.664 1.00 0.00 9 HIS A C 2
ATOM 1177 O O . HIS A 1 9 ? -17.838 -35.404 -13.581 1.00 0.00 9 HIS A O 2
ATOM 1192 N N . HIS A 1 10 ? -16.212 -36.040 -12.111 1.00 0.00 10 HIS A N 2
ATOM 1193 C CA . HIS A 1 10 ? -15.175 -35.126 -12.627 1.00 0.00 10 HIS A CA 2
ATOM 1194 C C . HIS A 1 10 ? -14.678 -35.624 -14.007 1.00 0.00 10 HIS A C 2
ATOM 1195 O O . HIS A 1 10 ? -13.778 -36.466 -14.112 1.00 0.00 10 HIS A O 2
ATOM 1210 N N . SER A 1 11 ? -15.350 -35.149 -15.066 1.00 0.00 11 SER A N 2
ATOM 1211 C CA . SER A 1 11 ? -15.038 -35.498 -16.458 1.00 0.00 11 SER A CA 2
ATOM 1212 C C . SER A 1 11 ? -14.017 -34.490 -17.019 1.00 0.00 11 SER A C 2
ATOM 1213 O O . SER A 1 11 ? -14.381 -33.352 -17.354 1.00 0.00 11 SER A O 2
ATOM 1221 N N . SER A 1 12 ? -12.738 -34.893 -17.055 1.00 0.00 12 SER A N 2
ATOM 1222 C CA . SER A 1 12 ? -11.637 -34.031 -17.515 1.00 0.00 12 SER A CA 2
ATOM 1223 C C . SER A 1 12 ? -11.508 -34.108 -19.050 1.00 0.00 12 SER A C 2
ATOM 1224 O O . SER A 1 12 ? -11.455 -35.203 -19.619 1.00 0.00 12 SER A O 2
ATOM 1232 N N . GLY A 1 13 ? -11.466 -32.933 -19.704 1.00 0.00 13 GLY A N 2
ATOM 1233 C CA . GLY A 1 13 ? -11.366 -32.838 -21.167 1.00 0.00 13 GLY A CA 2
ATOM 1234 C C . GLY A 1 13 ? -10.461 -31.695 -21.597 1.00 0.00 13 GLY A C 2
ATOM 1235 O O . GLY A 1 13 ? -10.790 -30.939 -22.518 1.00 0.00 13 GLY A O 2
ATOM 1239 N N . LEU A 1 14 ? -9.312 -31.573 -20.911 1.00 0.00 14 LEU A N 2
ATOM 1240 C CA . LEU A 1 14 ? -8.304 -30.536 -21.193 1.00 0.00 14 LEU A CA 2
ATOM 1241 C C . LEU A 1 14 ? -7.410 -30.989 -22.370 1.00 0.00 14 LEU A C 2
ATOM 1242 O O . LEU A 1 14 ? -6.339 -31.582 -22.172 1.00 0.00 14 LEU A O 2
ATOM 1258 N N . VAL A 1 15 ? -7.907 -30.760 -23.602 1.00 0.00 15 VAL A N 2
ATOM 1259 C CA . VAL A 1 15 ? -7.201 -31.089 -24.860 1.00 0.00 15 VAL A CA 2
ATOM 1260 C C . VAL A 1 15 ? -6.821 -29.781 -25.620 1.00 0.00 15 VAL A C 2
ATOM 1261 O O . VAL A 1 15 ? -7.618 -29.250 -26.401 1.00 0.00 15 VAL A O 2
ATOM 1274 N N . PRO A 1 16 ? -5.589 -29.215 -25.368 1.00 0.00 16 PRO A N 2
ATOM 1275 C CA . PRO A 1 16 ? -5.158 -27.920 -25.967 1.00 0.00 16 PRO A CA 2
ATOM 1276 C C . PRO A 1 16 ? -4.883 -28.009 -27.486 1.00 0.00 16 PRO A C 2
ATOM 1277 O O . PRO A 1 16 ? -4.870 -26.983 -28.176 1.00 0.00 16 PRO A O 2
ATOM 1288 N N . ARG A 1 17 ? -4.660 -29.235 -27.995 1.00 0.00 17 ARG A N 2
ATOM 1289 C CA . ARG A 1 17 ? -4.452 -29.484 -29.440 1.00 0.00 17 ARG A CA 2
ATOM 1290 C C . ARG A 1 17 ? -5.711 -30.088 -30.101 1.00 0.00 17 ARG A C 2
ATOM 1291 O O . ARG A 1 17 ? -5.657 -30.496 -31.265 1.00 0.00 17 ARG A O 2
ATOM 1312 N N . GLY A 1 18 ? -6.837 -30.128 -29.356 1.00 0.00 18 GLY A N 2
ATOM 1313 C CA . GLY A 1 18 ? -8.080 -30.761 -29.828 1.00 0.00 18 GLY A CA 2
ATOM 1314 C C . GLY A 1 18 ? -8.620 -30.136 -31.116 1.00 0.00 18 GLY A C 2
ATOM 1315 O O . GLY A 1 18 ? -8.457 -30.702 -32.209 1.00 0.00 18 GLY A O 2
ATOM 1319 N N . SER A 1 19 ? -9.230 -28.955 -30.986 1.00 0.00 19 SER A N 2
ATOM 1320 C CA . SER A 1 19 ? -9.816 -28.225 -32.113 1.00 0.00 19 SER A CA 2
ATOM 1321 C C . SER A 1 19 ? -8.722 -27.514 -32.943 1.00 0.00 19 SER A C 2
ATOM 1322 O O . SER A 1 19 ? -8.161 -26.508 -32.501 1.00 0.00 19 SER A O 2
ATOM 1330 N N . HIS A 1 20 ? -8.395 -28.073 -34.127 1.00 0.00 20 HIS A N 2
ATOM 1331 C CA . HIS A 1 20 ? -7.358 -27.531 -35.037 1.00 0.00 20 HIS A CA 2
ATOM 1332 C C . HIS A 1 20 ? -7.966 -27.115 -36.400 1.00 0.00 20 HIS A C 2
ATOM 1333 O O . HIS A 1 20 ? -7.448 -26.211 -37.057 1.00 0.00 20 HIS A O 2
ATOM 1348 N N . MET A 1 21 ? -9.049 -27.805 -36.811 1.00 0.00 21 MET A N 2
ATOM 1349 C CA . MET A 1 21 ? -9.789 -27.552 -38.076 1.00 0.00 21 MET A CA 2
ATOM 1350 C C . MET A 1 21 ? -11.097 -28.366 -38.065 1.00 0.00 21 MET A C 2
ATOM 1351 O O . MET A 1 21 ? -11.078 -29.533 -37.673 1.00 0.00 21 MET A O 2
ATOM 1365 N N . ASN A 1 22 ? -12.210 -27.750 -38.530 1.00 0.00 22 ASN A N 2
ATOM 1366 C CA . ASN A 1 22 ? -13.584 -28.302 -38.406 1.00 0.00 22 ASN A CA 2
ATOM 1367 C C . ASN A 1 22 ? -13.986 -28.359 -36.921 1.00 0.00 22 ASN A C 2
ATOM 1368 O O . ASN A 1 22 ? -14.689 -29.271 -36.467 1.00 0.00 22 ASN A O 2
ATOM 1379 N N . GLU A 1 23 ? -13.532 -27.312 -36.197 1.00 0.00 23 GLU A N 2
ATOM 1380 C CA . GLU A 1 23 ? -13.821 -27.067 -34.771 1.00 0.00 23 GLU A CA 2
ATOM 1381 C C . GLU A 1 23 ? -15.333 -27.055 -34.512 1.00 0.00 23 GLU A C 2
ATOM 1382 O O . GLU A 1 23 ? -15.810 -27.572 -33.500 1.00 0.00 23 GLU A O 2
ATOM 1394 N N . LYS A 1 24 ? -16.061 -26.478 -35.475 1.00 0.00 24 LYS A N 2
ATOM 1395 C CA . LYS A 1 24 ? -17.518 -26.320 -35.420 1.00 0.00 24 LYS A CA 2
ATOM 1396 C C . LYS A 1 24 ? -18.207 -27.695 -35.390 1.00 0.00 24 LYS A C 2
ATOM 1397 O O . LYS A 1 24 ? -19.137 -27.921 -34.614 1.00 0.00 24 LYS A O 2
ATOM 1416 N N . VAL A 1 25 ? -17.694 -28.615 -36.219 1.00 0.00 25 VAL A N 2
ATOM 1417 C CA . VAL A 1 25 ? -18.290 -29.949 -36.433 1.00 0.00 25 VAL A CA 2
ATOM 1418 C C . VAL A 1 25 ? -18.074 -30.855 -35.205 1.00 0.00 25 VAL A C 2
ATOM 1419 O O . VAL A 1 25 ? -19.014 -31.493 -34.722 1.00 0.00 25 VAL A O 2
ATOM 1432 N N . GLU A 1 26 ? -16.825 -30.878 -34.700 1.00 0.00 26 GLU A N 2
ATOM 1433 C CA . GLU A 1 26 ? -16.436 -31.730 -33.558 1.00 0.00 26 GLU A CA 2
ATOM 1434 C C . GLU A 1 26 ? -17.093 -31.244 -32.252 1.00 0.00 26 GLU A C 2
ATOM 1435 O O . GLU A 1 26 ? -17.354 -32.042 -31.347 1.00 0.00 26 GLU A O 2
ATOM 1447 N N . LYS A 1 27 ? -17.370 -29.927 -32.178 1.00 0.00 27 LYS A N 2
ATOM 1448 C CA . LYS A 1 27 ? -17.955 -29.307 -30.984 1.00 0.00 27 LYS A CA 2
ATOM 1449 C C . LYS A 1 27 ? -19.462 -29.597 -30.910 1.00 0.00 27 LYS A C 2
ATOM 1450 O O . LYS A 1 27 ? -19.979 -29.923 -29.837 1.00 0.00 27 LYS A O 2
ATOM 1469 N N . ILE A 1 28 ? -20.162 -29.496 -32.062 1.00 0.00 28 ILE A N 2
ATOM 1470 C CA . ILE A 1 28 ? -21.621 -29.727 -32.121 1.00 0.00 28 ILE A CA 2
ATOM 1471 C C . ILE A 1 28 ? -21.952 -31.230 -31.998 1.00 0.00 28 ILE A C 2
ATOM 1472 O O . ILE A 1 28 ? -23.032 -31.591 -31.502 1.00 0.00 28 ILE A O 2
ATOM 1488 N N . VAL A 1 29 ? -21.022 -32.109 -32.448 1.00 0.00 29 VAL A N 2
ATOM 1489 C CA . VAL A 1 29 ? -21.199 -33.569 -32.310 1.00 0.00 29 VAL A CA 2
ATOM 1490 C C . VAL A 1 29 ? -20.883 -34.011 -30.865 1.00 0.00 29 VAL A C 2
ATOM 1491 O O . VAL A 1 29 ? -21.468 -34.976 -30.363 1.00 0.00 29 VAL A O 2
ATOM 1504 N N . GLU A 1 30 ? -19.963 -33.278 -30.197 1.00 0.00 30 GLU A N 2
ATOM 1505 C CA . GLU A 1 30 ? -19.686 -33.452 -28.754 1.00 0.00 30 GLU A CA 2
ATOM 1506 C C . GLU A 1 30 ? -20.907 -32.978 -27.947 1.00 0.00 30 GLU A C 2
ATOM 1507 O O . GLU A 1 30 ? -21.267 -33.603 -26.963 1.00 0.00 30 GLU A O 2
ATOM 1519 N N . GLU A 1 31 ? -21.563 -31.904 -28.427 1.00 0.00 31 GLU A N 2
ATOM 1520 C CA . GLU A 1 31 ? -22.729 -31.286 -27.760 1.00 0.00 31 GLU A CA 2
ATOM 1521 C C . GLU A 1 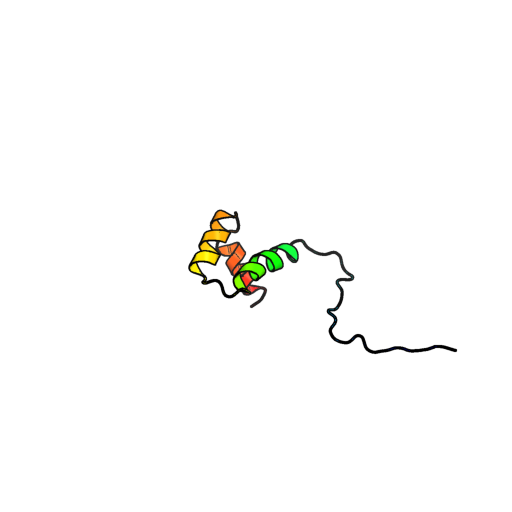31 ? -23.945 -32.240 -27.744 1.00 0.00 31 GLU A C 2
ATOM 1522 O O . GLU A 1 31 ? -24.649 -32.343 -26.732 1.00 0.00 31 GLU A O 2
ATOM 1534 N N . LEU A 1 32 ? -24.188 -32.945 -28.871 1.00 0.00 32 LEU A N 2
ATOM 1535 C CA . LEU A 1 32 ? -25.293 -33.926 -28.960 1.00 0.00 32 LEU A CA 2
ATOM 1536 C C . LEU A 1 32 ? -24.929 -35.218 -28.191 1.00 0.00 32 LEU A C 2
ATOM 1537 O O . LEU A 1 32 ? -25.787 -35.829 -27.556 1.00 0.00 32 LEU A O 2
ATOM 1553 N N . LEU A 1 33 ? -23.627 -35.582 -28.209 1.00 0.00 33 LEU A N 2
ATOM 1554 C CA . LEU A 1 33 ? -23.078 -36.738 -27.452 1.00 0.00 33 LEU A CA 2
ATOM 1555 C C . LEU A 1 33 ? -23.176 -36.462 -25.933 1.00 0.00 33 LEU A C 2
ATOM 1556 O O . LEU A 1 33 ? -23.382 -37.381 -25.133 1.00 0.00 33 LEU A O 2
ATOM 1572 N N . ARG A 1 34 ? -23.065 -35.168 -25.574 1.00 0.00 34 ARG A N 2
ATOM 1573 C CA . ARG A 1 34 ? -23.109 -34.668 -24.181 1.00 0.00 34 ARG A CA 2
ATOM 1574 C C . ARG A 1 34 ? -24.516 -34.862 -23.571 1.00 0.00 34 ARG A C 2
ATOM 1575 O O . ARG A 1 34 ? -24.674 -34.937 -22.349 1.00 0.00 34 ARG A O 2
ATOM 1596 N N . ARG A 1 35 ? -25.525 -34.964 -24.461 1.00 0.00 35 ARG A N 2
ATOM 1597 C CA . ARG A 1 35 ? -26.925 -35.263 -24.095 1.00 0.00 35 ARG A CA 2
ATOM 1598 C C . ARG A 1 35 ? -27.128 -36.774 -23.813 1.00 0.00 35 ARG A C 2
ATOM 1599 O O . ARG A 1 35 ? -28.270 -37.235 -23.676 1.00 0.00 35 ARG A O 2
ATOM 1620 N N . GLY A 1 36 ? -26.014 -37.535 -23.736 1.00 0.00 36 GLY A N 2
ATOM 1621 C CA . GLY A 1 36 ? -26.038 -38.961 -23.398 1.00 0.00 36 GLY A CA 2
ATOM 1622 C C . GLY A 1 36 ? -26.476 -39.844 -24.560 1.00 0.00 36 GLY A C 2
ATOM 1623 O O . GLY A 1 36 ? -27.024 -40.933 -24.343 1.00 0.00 36 GLY A O 2
ATOM 1627 N N . TYR A 1 37 ? -26.263 -39.357 -25.794 1.00 0.00 37 TYR A N 2
ATOM 1628 C CA . TYR A 1 37 ? -26.605 -40.094 -27.019 1.00 0.00 37 TYR A CA 2
ATOM 1629 C C . TYR A 1 37 ? -25.616 -41.251 -27.239 1.00 0.00 37 TYR A C 2
ATOM 1630 O O . TYR A 1 37 ? -24.401 -41.049 -27.164 1.00 0.00 37 TYR A O 2
ATOM 1648 N N . SER A 1 38 ? -26.149 -42.457 -27.498 1.00 0.00 38 SER A N 2
ATOM 1649 C CA . SER A 1 38 ? -25.348 -43.637 -27.891 1.00 0.00 38 SER A CA 2
ATOM 1650 C C . SER A 1 38 ? -25.153 -43.631 -29.427 1.00 0.00 38 SER A C 2
ATOM 1651 O O . SER A 1 38 ? -25.703 -42.761 -30.101 1.00 0.00 38 SER A O 2
ATOM 1659 N N . GLU A 1 39 ? -24.402 -44.622 -29.965 1.00 0.00 39 GLU A N 2
ATOM 1660 C CA . GLU A 1 39 ? -23.976 -44.670 -31.396 1.00 0.00 39 GLU A CA 2
ATOM 1661 C C . GLU A 1 39 ? -25.139 -44.425 -32.391 1.00 0.00 39 GLU A C 2
ATOM 1662 O O . GLU A 1 39 ? -24.984 -43.672 -33.360 1.00 0.00 39 GLU A O 2
ATOM 1674 N N . GLU A 1 40 ? -26.296 -45.050 -32.114 1.00 0.00 40 GLU A N 2
ATOM 1675 C CA . GLU A 1 40 ? -27.506 -44.923 -32.952 1.00 0.00 40 GLU A CA 2
ATOM 1676 C C . GLU A 1 40 ? -28.096 -43.507 -32.874 1.00 0.00 40 GLU A C 2
ATOM 1677 O O . GLU A 1 40 ? -28.426 -42.924 -33.904 1.00 0.00 40 GLU A O 2
ATOM 1689 N N . ASP A 1 41 ? -28.198 -42.963 -31.648 1.00 0.00 41 ASP A N 2
ATOM 1690 C CA . ASP A 1 41 ? -28.786 -41.623 -31.398 1.00 0.00 41 ASP A CA 2
ATOM 1691 C C . ASP A 1 41 ? -27.926 -40.521 -32.036 1.00 0.00 41 ASP A C 2
ATOM 1692 O O . ASP A 1 41 ? -28.452 -39.565 -32.613 1.00 0.00 41 ASP A O 2
ATOM 1701 N N . ILE A 1 42 ? -26.596 -40.689 -31.905 1.00 0.00 42 ILE A N 2
ATOM 1702 C CA . ILE A 1 42 ? -25.584 -39.788 -32.479 1.00 0.00 42 ILE A CA 2
ATOM 1703 C C . ILE A 1 42 ? -25.730 -39.760 -34.008 1.00 0.00 42 ILE A C 2
ATOM 1704 O O . ILE A 1 42 ? -25.965 -38.701 -34.596 1.00 0.00 42 ILE A O 2
ATOM 1720 N N . ARG A 1 43 ? -25.645 -40.955 -34.621 1.00 0.00 43 ARG A N 2
ATOM 1721 C CA . ARG A 1 43 ? -25.579 -41.121 -36.091 1.00 0.00 43 ARG A CA 2
ATOM 1722 C C . ARG A 1 43 ? -26.891 -40.707 -36.788 1.00 0.00 43 ARG A C 2
ATOM 1723 O O . ARG A 1 43 ? -26.862 -40.096 -37.860 1.00 0.00 43 ARG A O 2
ATOM 1744 N N . ARG A 1 44 ? -28.028 -41.022 -36.156 1.00 0.00 44 ARG A N 2
ATOM 1745 C CA . ARG A 1 44 ? -29.374 -40.660 -36.655 1.00 0.00 44 ARG A CA 2
ATOM 1746 C C . ARG A 1 44 ? -29.582 -39.131 -36.590 1.00 0.00 44 ARG A C 2
ATOM 1747 O O . ARG A 1 44 ? -30.139 -38.531 -37.524 1.00 0.00 44 ARG A O 2
ATOM 1768 N N . TYR A 1 45 ? -29.096 -38.513 -35.491 1.00 0.00 45 TYR A N 2
ATOM 1769 C CA . TYR A 1 45 ? -29.224 -37.059 -35.254 1.00 0.00 45 TYR A CA 2
ATOM 1770 C C . TYR A 1 45 ? -28.422 -36.279 -36.306 1.00 0.00 45 TYR A C 2
ATOM 1771 O O . TYR A 1 45 ? -28.964 -35.420 -36.996 1.00 0.00 45 TYR A O 2
ATOM 1789 N N . LEU A 1 46 ? -27.124 -36.623 -36.427 1.00 0.00 46 LEU A N 2
ATOM 1790 C CA . LEU A 1 46 ? -26.163 -35.884 -37.265 1.00 0.00 46 LEU A CA 2
ATOM 1791 C C . LEU A 1 46 ? -26.446 -36.068 -38.762 1.00 0.00 46 LEU A C 2
ATOM 1792 O O . LEU A 1 46 ? -26.151 -35.183 -39.562 1.00 0.00 46 LEU A O 2
ATOM 1808 N N . LYS A 1 47 ? -27.026 -37.222 -39.123 1.00 0.00 47 LYS A N 2
ATOM 1809 C CA . LYS A 1 47 ? -27.423 -37.525 -40.513 1.00 0.00 47 LYS A CA 2
ATOM 1810 C C . LYS A 1 47 ? -28.563 -36.581 -40.950 1.00 0.00 47 LYS A C 2
ATOM 1811 O O . LYS A 1 47 ? -28.634 -36.148 -42.108 1.00 0.00 47 LYS A O 2
ATOM 1830 N N . LYS A 1 48 ? -29.439 -36.254 -39.983 1.00 0.00 48 LYS A N 2
ATOM 1831 C CA . LYS A 1 48 ? -30.559 -35.314 -40.177 1.00 0.00 48 LYS A CA 2
ATOM 1832 C C . LYS A 1 48 ? -30.027 -33.856 -40.087 1.00 0.00 48 LYS A C 2
ATOM 1833 O O . LYS A 1 48 ? -30.494 -32.967 -40.804 1.00 0.00 48 LYS A O 2
ATOM 1852 N N . GLN A 1 49 ? -29.005 -33.661 -39.225 1.00 0.00 49 GLN A N 2
ATOM 1853 C CA . GLN A 1 49 ? -28.407 -32.342 -38.915 1.00 0.00 49 GLN A CA 2
ATOM 1854 C C . GLN A 1 49 ? -27.493 -31.873 -40.084 1.00 0.00 49 GLN A C 2
ATOM 1855 O O . GLN A 1 49 ? -27.233 -30.677 -40.247 1.00 0.00 49 GLN A O 2
ATOM 1869 N N . GLY A 1 50 ? -27.021 -32.838 -40.898 1.00 0.00 50 GLY A N 2
ATOM 1870 C CA . GLY A 1 50 ? -26.200 -32.551 -42.083 1.00 0.00 50 GLY A CA 2
ATOM 1871 C C . GLY A 1 50 ? -24.693 -32.648 -41.835 1.00 0.00 50 GLY A C 2
ATOM 1872 O O . GLY A 1 50 ? -23.903 -32.043 -42.574 1.00 0.00 50 GLY A O 2
ATOM 1876 N N . ILE A 1 51 ? -24.294 -33.383 -40.781 1.00 0.00 51 ILE A N 2
ATOM 1877 C CA . ILE A 1 51 ? -22.885 -33.775 -40.559 1.00 0.00 51 ILE A CA 2
ATOM 1878 C C . ILE A 1 51 ? -22.605 -35.049 -41.376 1.00 0.00 51 ILE A C 2
ATOM 1879 O O . ILE A 1 51 ? -23.469 -35.935 -41.457 1.00 0.00 51 ILE A O 2
ATOM 1895 N N . ASP A 1 52 ? -21.414 -35.124 -41.996 1.00 0.00 52 ASP A N 2
ATOM 1896 C CA . ASP A 1 52 ? -20.965 -36.330 -42.709 1.00 0.00 52 ASP A CA 2
ATOM 1897 C C . ASP A 1 52 ? -20.663 -37.446 -41.701 1.00 0.00 52 ASP A C 2
ATOM 1898 O O . ASP A 1 52 ? -20.153 -37.183 -40.601 1.00 0.00 52 ASP A O 2
ATOM 1907 N N . ASP A 1 53 ? -20.971 -38.688 -42.094 1.00 0.00 53 ASP A N 2
ATOM 1908 C CA . ASP A 1 53 ? -20.656 -39.901 -41.301 1.00 0.00 53 ASP A CA 2
ATOM 1909 C C . ASP A 1 53 ? -19.132 -40.058 -41.126 1.00 0.00 53 ASP A C 2
ATOM 1910 O O . ASP A 1 53 ? -18.658 -40.648 -40.153 1.00 0.00 53 ASP A O 2
ATOM 1919 N N . ARG A 1 54 ? -18.384 -39.501 -42.093 1.00 0.00 54 ARG A N 2
ATOM 1920 C CA . ARG A 1 54 ? -16.920 -39.523 -42.103 1.00 0.00 54 ARG A CA 2
ATOM 1921 C C . ARG A 1 54 ? -16.388 -38.449 -41.108 1.00 0.00 54 ARG A C 2
ATOM 1922 O O . ARG A 1 54 ? -15.408 -38.695 -40.399 1.00 0.00 54 ARG A O 2
ATOM 1943 N N . GLU A 1 55 ? -17.059 -37.270 -41.057 1.00 0.00 55 GLU A N 2
ATOM 1944 C CA . GLU A 1 55 ? -16.671 -36.154 -40.156 1.00 0.00 55 GLU A CA 2
ATOM 1945 C C . GLU A 1 55 ? -16.764 -36.567 -38.677 1.00 0.00 55 GLU A C 2
ATOM 1946 O O . GLU A 1 55 ? -15.807 -36.364 -37.920 1.00 0.00 55 GLU A O 2
ATOM 1958 N N . VAL A 1 56 ? -17.911 -37.149 -38.280 1.00 0.00 56 VAL A N 2
ATOM 1959 C CA . VAL A 1 56 ? -18.114 -37.671 -36.906 1.00 0.00 56 VAL A CA 2
ATOM 1960 C C . VAL A 1 56 ? -17.140 -38.824 -36.602 1.00 0.00 56 VAL A C 2
ATOM 1961 O O . VAL A 1 56 ? -16.598 -38.899 -35.498 1.00 0.00 56 VAL A O 2
ATOM 1974 N N . ASP A 1 57 ? -16.910 -39.697 -37.609 1.00 0.00 57 ASP A N 2
ATOM 1975 C CA . ASP A 1 57 ? -15.990 -40.845 -37.488 1.00 0.00 57 ASP A CA 2
ATOM 1976 C C . ASP A 1 57 ? -14.597 -40.386 -37.019 1.00 0.00 57 ASP A C 2
ATOM 1977 O O . ASP A 1 57 ? -14.117 -40.832 -35.979 1.00 0.00 57 ASP A O 2
ATOM 1986 N N . ARG A 1 58 ? -13.997 -39.441 -37.766 1.00 0.00 58 ARG A N 2
ATOM 1987 C CA . ARG A 1 58 ? -12.630 -38.965 -37.495 1.00 0.00 58 ARG A CA 2
ATOM 1988 C C . ARG A 1 58 ? -12.572 -38.032 -36.258 1.00 0.00 58 ARG A C 2
ATOM 1989 O O . ARG A 1 58 ? -11.534 -37.948 -35.593 1.00 0.00 58 ARG A O 2
ATOM 2010 N N . ALA A 1 59 ? -13.700 -37.355 -35.943 1.00 0.00 59 ALA A N 2
ATOM 2011 C CA . ALA A 1 59 ? -13.801 -36.456 -34.768 1.00 0.00 59 ALA A CA 2
ATOM 2012 C C . ALA A 1 59 ? -13.756 -37.264 -33.456 1.00 0.00 59 ALA A C 2
ATOM 2013 O O . ALA A 1 59 ? -13.041 -36.911 -32.516 1.00 0.00 59 ALA A O 2
ATOM 2020 N N . ILE A 1 60 ? -14.522 -38.364 -33.427 1.00 0.00 60 ILE A N 2
ATOM 2021 C CA . ILE A 1 60 ? -14.574 -39.294 -32.278 1.00 0.00 60 ILE A CA 2
ATOM 2022 C C . ILE A 1 60 ? -13.316 -40.204 -32.275 1.00 0.00 60 ILE A C 2
ATOM 2023 O O . ILE A 1 60 ? -12.907 -40.708 -31.224 1.00 0.00 60 ILE A O 2
ATOM 2039 N N . LYS A 1 61 ? -12.683 -40.369 -33.458 1.00 0.00 61 LYS A N 2
ATOM 2040 C CA . LYS A 1 61 ? -11.389 -41.084 -33.596 1.00 0.00 61 LYS A CA 2
ATOM 2041 C C . LYS A 1 61 ? -10.256 -40.309 -32.868 1.00 0.00 61 LYS A C 2
ATOM 2042 O O . LYS A 1 61 ? -9.258 -40.898 -32.436 1.00 0.00 61 LYS A O 2
ATOM 2061 N N . LYS A 1 62 ? -10.441 -38.985 -32.734 1.00 0.00 62 LYS A N 2
ATOM 2062 C CA . LYS A 1 62 ? -9.542 -38.104 -31.967 1.00 0.00 62 LYS A CA 2
ATOM 2063 C C . LYS A 1 62 ? -9.790 -38.268 -30.450 1.00 0.00 62 LYS A C 2
ATOM 2064 O O . LYS A 1 62 ? -8.850 -38.485 -29.669 1.00 0.00 62 LYS A O 2
ATOM 2083 N N . VAL A 1 63 ? -11.080 -38.171 -30.059 1.00 0.00 63 VAL A N 2
ATOM 2084 C CA . VAL A 1 63 ? -11.516 -38.173 -28.642 1.00 0.00 63 VAL A CA 2
ATOM 2085 C C . VAL A 1 63 ? -11.229 -39.532 -27.965 1.00 0.00 63 VAL A C 2
ATOM 2086 O O . VAL A 1 63 ? -10.495 -39.595 -26.974 1.00 0.00 63 VAL A O 2
ATOM 2099 N N . GLY A 1 64 ? -11.797 -40.607 -28.532 1.00 0.00 64 GLY A N 2
ATOM 2100 C CA . GLY A 1 64 ? -11.669 -41.962 -27.982 1.00 0.00 64 GLY A CA 2
ATOM 2101 C C . GLY A 1 64 ? -12.798 -42.318 -27.012 1.00 0.00 64 GLY A C 2
ATOM 2102 O O . GLY A 1 64 ? -13.936 -41.825 -27.202 1.00 0.00 64 GLY A O 2
ATOM 2107 N N . MET A 1 1 ? 14.152 6.245 -45.149 1.00 0.00 1 MET A N 3
ATOM 2108 C CA . MET A 1 1 ? 14.816 4.977 -45.514 1.00 0.00 1 MET A CA 3
ATOM 2109 C C . MET A 1 1 ? 13.911 3.788 -45.124 1.00 0.00 1 MET A C 3
ATOM 2110 O O . MET A 1 1 ? 13.277 3.176 -45.990 1.00 0.00 1 MET A O 3
ATOM 2126 N N . GLY A 1 2 ? 13.834 3.488 -43.803 1.00 0.00 2 GLY A N 3
ATOM 2127 C CA . GLY A 1 2 ? 13.005 2.387 -43.281 1.00 0.00 2 GLY A CA 3
ATOM 2128 C C . GLY A 1 2 ? 11.659 2.879 -42.758 1.00 0.00 2 GLY A C 3
ATOM 2129 O O . GLY A 1 2 ? 10.992 3.663 -43.439 1.00 0.00 2 GLY A O 3
ATOM 2133 N N . SER A 1 3 ? 11.253 2.381 -41.566 1.00 0.00 3 SER A N 3
ATOM 2134 C CA . SER A 1 3 ? 10.046 2.829 -40.825 1.00 0.00 3 SER A CA 3
ATOM 2135 C C . SER A 1 3 ? 8.740 2.615 -41.643 1.00 0.00 3 SER A C 3
ATOM 2136 O O . SER A 1 3 ? 7.778 3.379 -41.491 1.00 0.00 3 SER A O 3
ATOM 2144 N N . SER A 1 4 ? 8.723 1.543 -42.467 1.00 0.00 4 SER A N 3
ATOM 2145 C CA . SER A 1 4 ? 7.590 1.200 -43.347 1.00 0.00 4 SER A CA 3
ATOM 2146 C C . SER A 1 4 ? 6.325 0.869 -42.520 1.00 0.00 4 SER A C 3
ATOM 2147 O O . SER A 1 4 ? 6.247 -0.198 -41.895 1.00 0.00 4 SER A O 3
ATOM 2155 N N . HIS A 1 5 ? 5.362 1.813 -42.503 1.00 0.00 5 HIS A N 3
ATOM 2156 C CA . HIS A 1 5 ? 4.133 1.699 -41.697 1.00 0.00 5 HIS A CA 3
ATOM 2157 C C . HIS A 1 5 ? 3.209 0.589 -42.230 1.00 0.00 5 HIS A C 3
ATOM 2158 O O . HIS A 1 5 ? 3.165 0.323 -43.435 1.00 0.00 5 HIS A O 3
ATOM 2173 N N . HIS A 1 6 ? 2.489 -0.062 -41.308 1.00 0.00 6 HIS A N 3
ATOM 2174 C CA . HIS A 1 6 ? 1.492 -1.096 -41.628 1.00 0.00 6 HIS A CA 3
ATOM 2175 C C . HIS A 1 6 ? 0.084 -0.541 -41.377 1.00 0.00 6 HIS A C 3
ATOM 2176 O O . HIS A 1 6 ? -0.087 0.404 -40.598 1.00 0.00 6 HIS A O 3
ATOM 2191 N N . HIS A 1 7 ? -0.920 -1.122 -42.044 1.00 0.00 7 HIS A N 3
ATOM 2192 C CA . HIS A 1 7 ? -2.334 -0.767 -41.827 1.00 0.00 7 HIS A CA 3
ATOM 2193 C C . HIS A 1 7 ? -3.004 -1.808 -40.914 1.00 0.00 7 HIS A C 3
ATOM 2194 O O . HIS A 1 7 ? -3.290 -2.935 -41.347 1.00 0.00 7 HIS A O 3
ATOM 2209 N N . HIS A 1 8 ? -3.214 -1.425 -39.638 1.00 0.00 8 HIS A N 3
ATOM 2210 C CA . HIS A 1 8 ? -3.931 -2.260 -38.665 1.00 0.00 8 HIS A CA 3
ATOM 2211 C C . HIS A 1 8 ? -5.411 -2.370 -39.071 1.00 0.00 8 HIS A C 3
ATOM 2212 O O . HIS A 1 8 ? -6.115 -1.360 -39.147 1.00 0.00 8 HIS A O 3
ATOM 2227 N N . HIS A 1 9 ? -5.863 -3.601 -39.317 1.00 0.00 9 HIS A N 3
ATOM 2228 C CA . HIS A 1 9 ? -7.234 -3.896 -39.752 1.00 0.00 9 HIS A CA 3
ATOM 2229 C C . HIS A 1 9 ? -7.864 -4.916 -38.783 1.00 0.00 9 HIS A C 3
ATOM 2230 O O . HIS A 1 9 ? -7.196 -5.868 -38.350 1.00 0.00 9 HIS A O 3
ATOM 2245 N N . HIS A 1 10 ? -9.141 -4.692 -38.442 1.00 0.00 10 HIS A N 3
ATOM 2246 C CA . HIS A 1 10 ? -9.912 -5.559 -37.547 1.00 0.00 10 HIS A CA 3
ATOM 2247 C C . HIS A 1 10 ? -11.399 -5.173 -37.667 1.00 0.00 10 HIS A C 3
ATOM 2248 O O . HIS A 1 10 ? -11.857 -4.219 -37.024 1.00 0.00 10 HIS A O 3
ATOM 2263 N N . SER A 1 11 ? -12.131 -5.888 -38.535 1.00 0.00 11 SER A N 3
ATOM 2264 C CA . SER A 1 11 ? -13.567 -5.657 -38.784 1.00 0.00 11 SER A CA 3
ATOM 2265 C C . SER A 1 11 ? -14.329 -6.966 -38.512 1.00 0.00 11 SER A C 3
ATOM 2266 O O . SER A 1 11 ? -14.875 -7.607 -39.427 1.00 0.00 11 SER A O 3
ATOM 2274 N N . SER A 1 12 ? -14.302 -7.379 -37.233 1.00 0.00 12 SER A N 3
ATOM 2275 C CA . SER A 1 12 ? -14.987 -8.584 -36.749 1.00 0.00 12 SER A CA 3
ATOM 2276 C C . SER A 1 12 ? -16.515 -8.358 -36.757 1.00 0.00 12 SER A C 3
ATOM 2277 O O . SER A 1 12 ? -17.053 -7.657 -35.885 1.00 0.00 12 SER A O 3
ATOM 2285 N N . GLY A 1 13 ? -17.188 -8.907 -37.780 1.00 0.00 13 GLY A N 3
ATOM 2286 C CA . GLY A 1 13 ? -18.630 -8.745 -37.944 1.00 0.00 13 GLY A CA 3
ATOM 2287 C C . GLY A 1 13 ? -19.187 -9.579 -39.087 1.00 0.00 13 GLY A C 3
ATOM 2288 O O . GLY A 1 13 ? -18.683 -10.678 -39.363 1.00 0.00 13 GLY A O 3
ATOM 2292 N N . LEU A 1 14 ? -20.236 -9.054 -39.754 1.00 0.00 14 LEU A N 3
ATOM 2293 C CA . LEU A 1 14 ? -20.896 -9.718 -40.887 1.00 0.00 14 LEU A CA 3
ATOM 2294 C C . LEU A 1 14 ? -20.052 -9.542 -42.165 1.00 0.00 14 LEU A C 3
ATOM 2295 O O . LEU A 1 14 ? -20.320 -8.667 -42.996 1.00 0.00 14 LEU A O 3
ATOM 2311 N N . VAL A 1 15 ? -18.991 -10.349 -42.267 1.00 0.00 15 VAL A N 3
ATOM 2312 C CA . VAL A 1 15 ? -18.096 -10.410 -43.432 1.00 0.00 15 VAL A CA 3
ATOM 2313 C C . VAL A 1 15 ? -17.954 -11.899 -43.830 1.00 0.00 15 VAL A C 3
ATOM 2314 O O . VAL A 1 15 ? -17.347 -12.655 -43.072 1.00 0.00 15 VAL A O 3
ATOM 2327 N N . PRO A 1 16 ? -18.497 -12.312 -45.043 1.00 0.00 16 PRO A N 3
ATOM 2328 C CA . PRO A 1 16 ? -18.826 -13.716 -45.441 1.00 0.00 16 PRO A CA 3
ATOM 2329 C C . PRO A 1 16 ? -18.236 -14.836 -44.558 1.00 0.00 16 PRO A C 3
ATOM 2330 O O . PRO A 1 16 ? -17.206 -15.448 -44.881 1.00 0.00 16 PRO A O 3
ATOM 2341 N N . ARG A 1 17 ? -18.896 -15.045 -43.399 1.00 0.00 17 ARG A N 3
ATOM 2342 C CA . ARG A 1 17 ? -18.512 -16.065 -42.420 1.00 0.00 17 ARG A CA 3
ATOM 2343 C C . ARG A 1 17 ? -18.996 -17.438 -42.908 1.00 0.00 17 ARG A C 3
ATOM 2344 O O . ARG A 1 17 ? -20.068 -17.920 -42.509 1.00 0.00 17 ARG A O 3
ATOM 2365 N N . GLY A 1 18 ? -18.220 -18.030 -43.838 1.00 0.00 18 GLY A N 3
ATOM 2366 C CA . GLY A 1 18 ? -18.439 -19.404 -44.297 1.00 0.00 18 GLY A CA 3
ATOM 2367 C C . GLY A 1 18 ? -17.751 -20.388 -43.371 1.00 0.00 18 GLY A C 3
ATOM 2368 O O . GLY A 1 18 ? -16.952 -21.230 -43.805 1.00 0.00 18 GLY A O 3
ATOM 2372 N N . SER A 1 19 ? -18.095 -20.267 -42.079 1.00 0.00 19 SER A N 3
ATOM 2373 C CA . SER A 1 19 ? -17.416 -20.942 -40.983 1.00 0.00 19 SER A CA 3
ATOM 2374 C C . SER A 1 19 ? -17.909 -22.395 -40.830 1.00 0.00 19 SER A C 3
ATOM 2375 O O . SER A 1 19 ? -18.914 -22.670 -40.161 1.00 0.00 19 SER A O 3
ATOM 2383 N N . HIS A 1 20 ? -17.220 -23.308 -41.525 1.00 0.00 20 HIS A N 3
ATOM 2384 C CA . HIS A 1 20 ? -17.364 -24.767 -41.335 1.00 0.00 20 HIS A CA 3
ATOM 2385 C C . HIS A 1 20 ? -16.083 -25.315 -40.683 1.00 0.00 20 HIS A C 3
ATOM 2386 O O . HIS A 1 20 ? -15.791 -26.518 -40.761 1.00 0.00 20 HIS A O 3
ATOM 2401 N N . MET A 1 21 ? -15.345 -24.403 -40.011 1.00 0.00 21 MET A N 3
ATOM 2402 C CA . MET A 1 21 ? -14.058 -24.702 -39.363 1.00 0.00 21 MET A CA 3
ATOM 2403 C C . MET A 1 21 ? -14.232 -25.745 -38.251 1.00 0.00 21 MET A C 3
ATOM 2404 O O . MET A 1 21 ? -15.306 -25.814 -37.623 1.00 0.00 21 MET A O 3
ATOM 2418 N N . ASN A 1 22 ? -13.144 -26.505 -37.987 1.00 0.00 22 ASN A N 3
ATOM 2419 C CA . ASN A 1 22 ? -13.100 -27.548 -36.937 1.00 0.00 22 ASN A CA 3
ATOM 2420 C C . ASN A 1 22 ? -13.525 -26.990 -35.566 1.00 0.00 22 ASN A C 3
ATOM 2421 O O . ASN A 1 22 ? -14.100 -27.713 -34.774 1.00 0.00 22 ASN A O 3
ATOM 2432 N N . GLU A 1 23 ? -13.259 -25.680 -35.348 1.00 0.00 23 GLU A N 3
ATOM 2433 C CA . GLU A 1 23 ? -13.623 -24.928 -34.123 1.00 0.00 23 GLU A CA 3
ATOM 2434 C C . GLU A 1 23 ? -15.088 -25.175 -33.710 1.00 0.00 23 GLU A C 3
ATOM 2435 O O . GLU A 1 23 ? -15.377 -25.564 -32.572 1.00 0.00 23 GLU A O 3
ATOM 2447 N N . LYS A 1 24 ? -15.993 -24.981 -34.680 1.00 0.00 24 LYS A N 3
ATOM 2448 C CA . LYS A 1 24 ? -17.442 -25.126 -34.476 1.00 0.00 24 LYS A CA 3
ATOM 2449 C C . LYS A 1 24 ? -17.842 -26.606 -34.421 1.00 0.00 24 LYS A C 3
ATOM 2450 O O . LYS A 1 24 ? -18.764 -26.981 -33.686 1.00 0.00 24 LYS A O 3
ATOM 2469 N N . VAL A 1 25 ? -17.117 -27.434 -35.200 1.00 0.00 25 VAL A N 3
ATOM 2470 C CA . VAL A 1 25 ? -17.360 -28.889 -35.281 1.00 0.00 25 VAL A CA 3
ATOM 2471 C C . VAL A 1 25 ? -17.082 -29.570 -33.927 1.00 0.00 25 VAL A C 3
ATOM 2472 O O . VAL A 1 25 ? -17.787 -30.502 -33.559 1.00 0.00 25 VAL A O 3
ATOM 2485 N N . GLU A 1 26 ? -16.070 -29.060 -33.185 1.00 0.00 26 GLU A N 3
ATOM 2486 C CA . GLU A 1 26 ? -15.717 -29.549 -31.833 1.00 0.00 26 GLU A CA 3
ATOM 2487 C C . GLU A 1 26 ? -16.888 -29.342 -30.864 1.00 0.00 26 GLU A C 3
ATOM 2488 O O . GLU A 1 26 ? -17.269 -30.256 -30.135 1.00 0.00 26 GLU A O 3
ATOM 2500 N N . LYS A 1 27 ? -17.467 -28.130 -30.909 1.00 0.00 27 LYS A N 3
ATOM 2501 C CA . LYS A 1 27 ? -18.547 -27.713 -30.001 1.00 0.00 27 LYS A CA 3
ATOM 2502 C C . LYS A 1 27 ? -19.818 -28.558 -30.223 1.00 0.00 27 LYS A C 3
ATOM 2503 O O . LYS A 1 27 ? -20.422 -29.051 -29.257 1.00 0.00 27 LYS A O 3
ATOM 2522 N N . ILE A 1 28 ? -20.183 -28.752 -31.510 1.00 0.00 28 ILE A N 3
ATOM 2523 C CA . ILE A 1 28 ? -21.426 -29.444 -31.887 1.00 0.00 28 ILE A CA 3
ATOM 2524 C C . ILE A 1 28 ? -21.316 -30.965 -31.649 1.00 0.00 28 ILE A C 3
ATOM 2525 O O . ILE A 1 28 ? -22.266 -31.566 -31.150 1.00 0.00 28 ILE A O 3
ATOM 2541 N N . VAL A 1 29 ? -20.133 -31.569 -31.963 1.00 0.00 29 VAL A N 3
ATOM 2542 C CA . VAL A 1 29 ? -19.925 -33.038 -31.842 1.00 0.00 29 VAL A CA 3
ATOM 2543 C C . VAL A 1 29 ? -19.904 -33.461 -30.357 1.00 0.00 29 VAL A C 3
ATOM 2544 O O . VAL A 1 29 ? -20.353 -34.557 -30.002 1.00 0.00 29 VAL A O 3
ATOM 2557 N N . GLU A 1 30 ? -19.386 -32.563 -29.494 1.00 0.00 30 GLU A N 3
ATOM 2558 C CA . GLU A 1 30 ? -19.413 -32.742 -28.037 1.00 0.00 30 GLU A CA 3
ATOM 2559 C C . GLU A 1 30 ? -20.841 -32.638 -27.505 1.00 0.00 30 GLU A C 3
ATOM 2560 O O . GLU A 1 30 ? -21.219 -33.431 -26.648 1.00 0.00 30 GLU A O 3
ATOM 2572 N N . GLU A 1 31 ? -21.631 -31.688 -28.059 1.00 0.00 31 GLU A N 3
ATOM 2573 C CA . GLU A 1 31 ? -22.987 -31.382 -27.557 1.00 0.00 31 GLU A CA 3
ATOM 2574 C C . GLU A 1 31 ? -23.978 -32.538 -27.827 1.00 0.00 31 GLU A C 3
ATOM 2575 O O . GLU A 1 31 ? -24.745 -32.911 -26.931 1.00 0.00 31 GLU A O 3
ATOM 2587 N N . LEU A 1 32 ? -23.957 -33.109 -29.051 1.00 0.00 32 LEU A N 3
ATOM 2588 C CA . LEU A 1 32 ? -24.878 -34.220 -29.425 1.00 0.00 32 LEU A CA 3
ATOM 2589 C C . LEU A 1 32 ? -24.490 -35.548 -28.732 1.00 0.00 32 LEU A C 3
ATOM 2590 O O . LEU A 1 32 ? -25.342 -36.430 -28.559 1.00 0.00 32 LEU A O 3
ATOM 2606 N N . LEU A 1 33 ? -23.209 -35.674 -28.308 1.00 0.00 33 LEU A N 3
ATOM 2607 C CA . LEU A 1 33 ? -22.772 -36.759 -27.382 1.00 0.00 33 LEU A CA 3
ATOM 2608 C C . LEU A 1 33 ? -23.145 -36.415 -25.916 1.00 0.00 33 LEU A C 3
ATOM 2609 O O . LEU A 1 33 ? -23.401 -37.317 -25.109 1.00 0.00 33 LEU A O 3
ATOM 2625 N N . ARG A 1 34 ? -23.181 -35.100 -25.594 1.00 0.00 34 ARG A N 3
ATOM 2626 C CA . ARG A 1 34 ? -23.464 -34.588 -24.220 1.00 0.00 34 ARG A CA 3
ATOM 2627 C C . ARG A 1 34 ? -24.955 -34.729 -23.858 1.00 0.00 34 ARG A C 3
ATOM 2628 O O . ARG A 1 34 ? -25.350 -34.487 -22.713 1.00 0.00 34 ARG A O 3
ATOM 2649 N N . ARG A 1 35 ? -25.775 -35.080 -24.865 1.00 0.00 35 ARG A N 3
ATOM 2650 C CA . ARG A 1 35 ? -27.205 -35.374 -24.681 1.00 0.00 35 ARG A CA 3
ATOM 2651 C C . ARG A 1 35 ? -27.409 -36.733 -23.980 1.00 0.00 35 ARG A C 3
ATOM 2652 O O . ARG A 1 35 ? -28.447 -36.956 -23.345 1.00 0.00 35 ARG A O 3
ATOM 2673 N N . GLY A 1 36 ? -26.402 -37.623 -24.100 1.00 0.00 36 GLY A N 3
ATOM 2674 C CA . GLY A 1 36 ? -26.384 -38.902 -23.382 1.00 0.00 36 GLY A CA 3
ATOM 2675 C C . GLY A 1 36 ? -27.327 -39.953 -23.962 1.00 0.00 36 GLY A C 3
ATOM 2676 O O . GLY A 1 36 ? -27.840 -40.811 -23.226 1.00 0.00 36 GLY A O 3
ATOM 2680 N N . TYR A 1 37 ? -27.568 -39.881 -25.285 1.00 0.00 37 TYR A N 3
ATOM 2681 C CA . TYR A 1 37 ? -28.373 -40.890 -26.010 1.00 0.00 37 TYR A CA 3
ATOM 2682 C C . TYR A 1 37 ? -27.479 -42.058 -26.461 1.00 0.00 37 TYR A C 3
ATOM 2683 O O . TYR A 1 37 ? -26.251 -42.011 -26.289 1.00 0.00 37 TYR A O 3
ATOM 2701 N N . SER A 1 38 ? -28.107 -43.102 -27.026 1.00 0.00 38 SER A N 3
ATOM 2702 C CA . SER A 1 38 ? -27.384 -44.233 -27.636 1.00 0.00 38 SER A CA 3
ATOM 2703 C C . SER A 1 38 ? -26.612 -43.748 -28.877 1.00 0.00 38 SER A C 3
ATOM 2704 O O . SER A 1 38 ? -27.055 -42.804 -29.540 1.00 0.00 38 SER A O 3
ATOM 2712 N N . GLU A 1 39 ? -25.473 -44.409 -29.190 1.00 0.00 39 GLU A N 3
ATOM 2713 C CA . GLU A 1 39 ? -24.584 -44.012 -30.296 1.00 0.00 39 GLU A CA 3
ATOM 2714 C C . GLU A 1 39 ? -25.339 -44.015 -31.632 1.00 0.00 39 GLU A C 3
ATOM 2715 O O . GLU A 1 39 ? -25.207 -43.078 -32.405 1.00 0.00 39 GLU A O 3
ATOM 2727 N N . GLU A 1 40 ? -26.174 -45.051 -31.845 1.00 0.00 40 GLU A N 3
ATOM 2728 C CA . GLU A 1 40 ? -26.999 -45.191 -33.065 1.00 0.00 40 GLU A CA 3
ATOM 2729 C C . GLU A 1 40 ? -27.927 -43.976 -33.263 1.00 0.00 40 GLU A C 3
ATOM 2730 O O . GLU A 1 40 ? -28.046 -43.462 -34.378 1.00 0.00 40 GLU A O 3
ATOM 2742 N N . ASP A 1 41 ? -28.563 -43.537 -32.159 1.00 0.00 41 ASP A N 3
ATOM 2743 C CA . ASP A 1 41 ? -29.473 -42.372 -32.152 1.00 0.00 41 ASP A CA 3
ATOM 2744 C C . ASP A 1 41 ? -28.718 -41.073 -32.475 1.00 0.00 41 ASP A C 3
ATOM 2745 O O . ASP A 1 41 ? -29.201 -40.241 -33.245 1.00 0.00 41 ASP A O 3
ATOM 2754 N N . ILE A 1 42 ? -27.536 -40.922 -31.856 1.00 0.00 42 ILE A N 3
ATOM 2755 C CA . ILE A 1 42 ? -26.657 -39.755 -32.043 1.00 0.00 42 ILE A CA 3
ATOM 2756 C C . ILE A 1 42 ? -26.190 -39.653 -33.512 1.00 0.00 42 ILE A C 3
ATOM 2757 O O . ILE A 1 42 ? -26.246 -38.577 -34.107 1.00 0.00 42 ILE A O 3
ATOM 2773 N N . ARG A 1 43 ? -25.784 -40.806 -34.090 1.00 0.00 43 ARG A N 3
ATOM 2774 C CA . ARG A 1 43 ? -25.282 -40.888 -35.483 1.00 0.00 43 ARG A CA 3
ATOM 2775 C C . ARG A 1 43 ? -26.416 -40.649 -36.492 1.00 0.00 43 ARG A C 3
ATOM 2776 O O . ARG A 1 43 ? -26.188 -40.092 -37.570 1.00 0.00 43 ARG A O 3
ATOM 2797 N N . ARG A 1 44 ? -27.637 -41.058 -36.110 1.00 0.00 44 ARG A N 3
ATOM 2798 C CA . ARG A 1 44 ? -28.857 -40.846 -36.910 1.00 0.00 44 ARG A CA 3
ATOM 2799 C C . ARG A 1 44 ? -29.248 -39.353 -36.905 1.00 0.00 44 ARG A C 3
ATOM 2800 O O . ARG A 1 44 ? -29.685 -38.812 -37.932 1.00 0.00 44 ARG A O 3
ATOM 2821 N N . TYR A 1 45 ? -29.049 -38.698 -35.739 1.00 0.00 45 TYR A N 3
ATOM 2822 C CA . TYR A 1 45 ? -29.373 -37.274 -35.541 1.00 0.00 45 TYR A CA 3
ATOM 2823 C C . TYR A 1 45 ? -28.450 -36.389 -36.381 1.00 0.00 45 TYR A C 3
ATOM 2824 O O . TYR A 1 45 ? -28.927 -35.510 -37.093 1.00 0.00 45 TYR A O 3
ATOM 2842 N N . LEU A 1 46 ? -27.124 -36.633 -36.269 1.00 0.00 46 LEU A N 3
ATOM 2843 C CA . LEU A 1 46 ? -26.106 -35.815 -36.950 1.00 0.00 46 LEU A CA 3
ATOM 2844 C C . LEU A 1 46 ? -26.168 -36.015 -38.471 1.00 0.00 46 LEU A C 3
ATOM 2845 O O . LEU A 1 46 ? -25.904 -35.080 -39.221 1.00 0.00 46 LEU A O 3
ATOM 2861 N N . LYS A 1 47 ? -26.563 -37.229 -38.914 1.00 0.00 47 LYS A N 3
ATOM 2862 C CA . LYS A 1 47 ? -26.762 -37.528 -40.346 1.00 0.00 47 LYS A CA 3
ATOM 2863 C C . LYS A 1 47 ? -27.947 -36.712 -40.893 1.00 0.00 47 LYS A C 3
ATOM 2864 O O . LYS A 1 47 ? -27.868 -36.126 -41.982 1.00 0.00 47 LYS A O 3
ATOM 2883 N N . LYS A 1 48 ? -29.026 -36.659 -40.095 1.00 0.00 48 LYS A N 3
ATOM 2884 C CA . LYS A 1 48 ? -30.224 -35.845 -40.386 1.00 0.00 48 LYS A CA 3
ATOM 2885 C C . LYS A 1 48 ? -29.876 -34.332 -40.304 1.00 0.00 48 LYS A C 3
ATOM 2886 O O . LYS A 1 48 ? -30.453 -33.511 -41.023 1.00 0.00 48 LYS A O 3
ATOM 2905 N N . GLN A 1 49 ? -28.897 -34.000 -39.443 1.00 0.00 49 GLN A N 3
ATOM 2906 C CA . GLN A 1 49 ? -28.438 -32.613 -39.209 1.00 0.00 49 GLN A CA 3
ATOM 2907 C C . GLN A 1 49 ? -27.570 -32.127 -40.408 1.00 0.00 49 GLN A C 3
ATOM 2908 O O . GLN A 1 49 ? -27.413 -30.921 -40.627 1.00 0.00 49 GLN A O 3
ATOM 2922 N N . GLY A 1 50 ? -27.044 -33.087 -41.201 1.00 0.00 50 GLY A N 3
ATOM 2923 C CA . GLY A 1 50 ? -26.243 -32.786 -42.402 1.00 0.00 50 GLY A CA 3
ATOM 2924 C C . GLY A 1 50 ? -24.774 -33.177 -42.275 1.00 0.00 50 GLY A C 3
ATOM 2925 O O . GLY A 1 50 ? -24.009 -33.022 -43.234 1.00 0.00 50 GLY A O 3
ATOM 2929 N N . ILE A 1 51 ? -24.377 -33.677 -41.091 1.00 0.00 51 ILE A N 3
ATOM 2930 C CA . ILE A 1 51 ? -23.015 -34.196 -40.839 1.00 0.00 51 ILE A CA 3
ATOM 2931 C C . ILE A 1 51 ? -22.883 -35.616 -41.440 1.00 0.00 51 ILE A C 3
ATOM 2932 O O . ILE A 1 51 ? -23.768 -36.462 -41.249 1.00 0.00 51 ILE A O 3
ATOM 2948 N N . ASP A 1 52 ? -21.785 -35.854 -42.176 1.00 0.00 52 ASP A N 3
ATOM 2949 C CA . ASP A 1 52 ? -21.486 -37.161 -42.785 1.00 0.00 52 ASP A CA 3
ATOM 2950 C C . ASP A 1 52 ? -21.012 -38.171 -41.727 1.00 0.00 52 ASP A C 3
ATOM 2951 O O . ASP A 1 52 ? -20.532 -37.785 -40.645 1.00 0.00 52 ASP A O 3
ATOM 2960 N N . ASP A 1 53 ? -21.128 -39.470 -42.072 1.00 0.00 53 ASP A N 3
ATOM 2961 C CA . ASP A 1 53 ? -20.701 -40.584 -41.199 1.00 0.00 53 ASP A CA 3
ATOM 2962 C C . ASP A 1 53 ? -19.175 -40.565 -41.022 1.00 0.00 53 ASP A C 3
ATOM 2963 O O . ASP A 1 53 ? -18.673 -40.884 -39.948 1.00 0.00 53 ASP A O 3
ATOM 2972 N N . ARG A 1 54 ? -18.452 -40.163 -42.092 1.00 0.00 54 ARG A N 3
ATOM 2973 C CA . ARG A 1 54 ? -16.982 -40.033 -42.074 1.00 0.00 54 ARG A CA 3
ATOM 2974 C C . ARG A 1 54 ? -16.530 -38.723 -41.403 1.00 0.00 54 ARG A C 3
ATOM 2975 O O . ARG A 1 54 ? -15.427 -38.669 -40.842 1.00 0.00 54 ARG A O 3
ATOM 2996 N N . GLU A 1 55 ? -17.384 -37.678 -41.471 1.00 0.00 55 GLU A N 3
ATOM 2997 C CA . GLU A 1 55 ? -17.096 -36.358 -40.861 1.00 0.00 55 GLU A CA 3
ATOM 2998 C C . GLU A 1 55 ? -17.103 -36.463 -39.325 1.00 0.00 55 GLU A C 3
ATOM 2999 O O . GLU A 1 55 ? -16.258 -35.867 -38.649 1.00 0.00 55 GLU A O 3
ATOM 3011 N N . VAL A 1 56 ? -18.048 -37.240 -38.778 1.00 0.00 56 VAL A N 3
ATOM 3012 C CA . VAL A 1 56 ? -18.085 -37.517 -37.329 1.00 0.00 56 VAL A CA 3
ATOM 3013 C C . VAL A 1 56 ? -17.046 -38.601 -36.961 1.00 0.00 56 VAL A C 3
ATOM 3014 O O . VAL A 1 56 ? -16.460 -38.550 -35.875 1.00 0.00 56 VAL A O 3
ATOM 3027 N N . ASP A 1 57 ? -16.791 -39.550 -37.904 1.00 0.00 57 ASP A N 3
ATOM 3028 C CA . ASP A 1 57 ? -15.826 -40.662 -37.704 1.00 0.00 57 ASP A CA 3
ATOM 3029 C C . ASP A 1 57 ? -14.427 -40.134 -37.390 1.00 0.00 57 ASP A C 3
ATOM 3030 O O . ASP A 1 57 ? -13.790 -40.635 -36.479 1.00 0.00 57 ASP A O 3
ATOM 3039 N N . ARG A 1 58 ? -13.969 -39.109 -38.155 1.00 0.00 58 ARG A N 3
ATOM 3040 C CA . ARG A 1 58 ? -12.611 -38.532 -37.996 1.00 0.00 58 ARG A CA 3
ATOM 3041 C C . ARG A 1 58 ? -12.473 -37.715 -36.690 1.00 0.00 58 ARG A C 3
ATOM 3042 O O . ARG A 1 58 ? -11.370 -37.615 -36.131 1.00 0.00 58 ARG A O 3
ATOM 3063 N N . ALA A 1 59 ? -13.603 -37.146 -36.214 1.00 0.00 59 ALA A N 3
ATOM 3064 C CA . ALA A 1 59 ? -13.661 -36.403 -34.937 1.00 0.00 59 ALA A CA 3
ATOM 3065 C C . ALA A 1 59 ? -13.512 -37.378 -33.755 1.00 0.00 59 ALA A C 3
ATOM 3066 O O . ALA A 1 59 ? -12.809 -37.097 -32.775 1.00 0.00 59 ALA A O 3
ATOM 3073 N N . ILE A 1 60 ? -14.183 -38.539 -33.882 1.00 0.00 60 ILE A N 3
ATOM 3074 C CA . ILE A 1 60 ? -14.116 -39.630 -32.896 1.00 0.00 60 ILE A CA 3
ATOM 3075 C C . ILE A 1 60 ? -12.790 -40.415 -33.049 1.00 0.00 60 ILE A C 3
ATOM 3076 O O . ILE A 1 60 ? -12.274 -40.964 -32.078 1.00 0.00 60 ILE A O 3
ATOM 3092 N N . LYS A 1 61 ? -12.218 -40.407 -34.275 1.00 0.00 61 LYS A N 3
ATOM 3093 C CA . LYS A 1 61 ? -10.951 -41.116 -34.595 1.00 0.00 61 LYS A CA 3
ATOM 3094 C C . LYS A 1 61 ? -9.765 -40.376 -33.964 1.00 0.00 61 LYS A C 3
ATOM 3095 O O . LYS A 1 61 ? -8.719 -40.968 -33.680 1.00 0.00 61 LYS A O 3
ATOM 3114 N N . LYS A 1 62 ? -9.955 -39.065 -33.758 1.00 0.00 62 LYS A N 3
ATOM 3115 C CA . LYS A 1 62 ? -8.997 -38.204 -33.067 1.00 0.00 62 LYS A CA 3
ATOM 3116 C C . LYS A 1 62 ? -8.991 -38.535 -31.559 1.00 0.00 62 LYS A C 3
ATOM 3117 O O . LYS A 1 62 ? -7.924 -38.642 -30.950 1.00 0.00 62 LYS A O 3
ATOM 3136 N N . VAL A 1 63 ? -10.193 -38.708 -30.975 1.00 0.00 63 VAL A N 3
ATOM 3137 C CA . VAL A 1 63 ? -10.374 -38.856 -29.507 1.00 0.00 63 VAL A CA 3
ATOM 3138 C C . VAL A 1 63 ? -10.483 -40.336 -29.059 1.00 0.00 63 VAL A C 3
ATOM 3139 O O . VAL A 1 63 ? -10.592 -40.605 -27.853 1.00 0.00 63 VAL A O 3
ATOM 3152 N N . GLY A 1 64 ? -10.449 -41.278 -30.017 1.00 0.00 64 GLY A N 3
ATOM 3153 C CA . GLY A 1 64 ? -10.563 -42.710 -29.711 1.00 0.00 64 GLY A CA 3
ATOM 3154 C C . GLY A 1 64 ? -10.618 -43.578 -30.974 1.00 0.00 64 GLY A C 3
ATOM 3155 O O . GLY A 1 64 ? -10.008 -43.204 -31.996 1.00 0.00 64 GLY A O 3
ATOM 3160 N N . MET A 1 1 ? -27.061 -60.743 -23.119 1.00 0.00 1 MET A N 4
ATOM 3161 C CA . MET A 1 1 ? -26.203 -60.927 -21.925 1.00 0.00 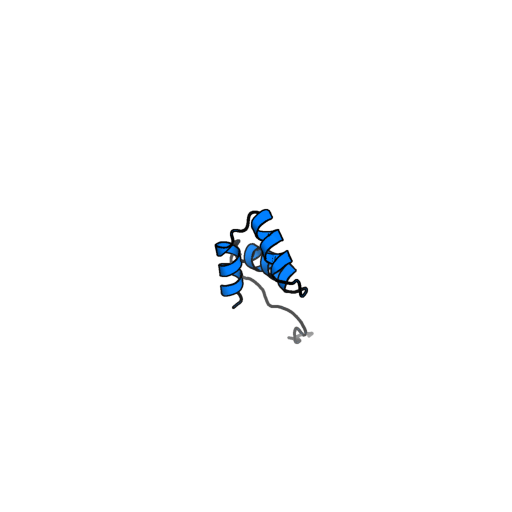1 MET A CA 4
ATOM 3162 C C . MET A 1 1 ? -24.755 -60.533 -22.269 1.00 0.00 1 MET A C 4
ATOM 3163 O O . MET A 1 1 ? -24.295 -60.762 -23.396 1.00 0.00 1 MET A O 4
ATOM 3179 N N . GLY A 1 2 ? -24.051 -59.924 -21.295 1.00 0.00 2 GLY A N 4
ATOM 3180 C CA . GLY A 1 2 ? -22.650 -59.514 -21.460 1.00 0.00 2 GLY A CA 4
ATOM 3181 C C . GLY A 1 2 ? -22.407 -58.087 -20.990 1.00 0.00 2 GLY A C 4
ATOM 3182 O O . GLY A 1 2 ? -23.262 -57.495 -20.314 1.00 0.00 2 GLY A O 4
ATOM 3186 N N . SER A 1 3 ? -21.241 -57.533 -21.356 1.00 0.00 3 SER A N 4
ATOM 3187 C CA . SER A 1 3 ? -20.845 -56.161 -20.982 1.00 0.00 3 SER A CA 4
ATOM 3188 C C . SER A 1 3 ? -19.801 -55.620 -21.977 1.00 0.00 3 SER A C 4
ATOM 3189 O O . SER A 1 3 ? -19.010 -56.389 -22.540 1.00 0.00 3 SER A O 4
ATOM 3197 N N . SER A 1 4 ? -19.818 -54.293 -22.190 1.00 0.00 4 SER A N 4
ATOM 3198 C CA . SER A 1 4 ? -18.819 -53.597 -23.009 1.00 0.00 4 SER A CA 4
ATOM 3199 C C . SER A 1 4 ? -17.538 -53.434 -22.167 1.00 0.00 4 SER A C 4
ATOM 3200 O O . SER A 1 4 ? -17.442 -52.527 -21.328 1.00 0.00 4 SER A O 4
ATOM 3208 N N . HIS A 1 5 ? -16.592 -54.370 -22.354 1.00 0.00 5 HIS A N 4
ATOM 3209 C CA . HIS A 1 5 ? -15.352 -54.437 -21.566 1.00 0.00 5 HIS A CA 4
ATOM 3210 C C . HIS A 1 5 ? -14.451 -53.227 -21.862 1.00 0.00 5 HIS A C 4
ATOM 3211 O O . HIS A 1 5 ? -13.842 -53.138 -22.931 1.00 0.00 5 HIS A O 4
ATOM 3226 N N . HIS A 1 6 ? -14.425 -52.280 -20.911 1.00 0.00 6 HIS A N 4
ATOM 3227 C CA . HIS A 1 6 ? -13.625 -51.040 -20.997 1.00 0.00 6 HIS A CA 4
ATOM 3228 C C . HIS A 1 6 ? -12.430 -51.096 -20.011 1.00 0.00 6 HIS A C 4
ATOM 3229 O O . HIS A 1 6 ? -11.902 -52.190 -19.778 1.00 0.00 6 HIS A O 4
ATOM 3244 N N . HIS A 1 7 ? -11.992 -49.914 -19.480 1.00 0.00 7 HIS A N 4
ATOM 3245 C CA . HIS A 1 7 ? -10.796 -49.745 -18.599 1.00 0.00 7 HIS A CA 4
ATOM 3246 C C . HIS A 1 7 ? -9.501 -49.781 -19.435 1.00 0.00 7 HIS A C 4
ATOM 3247 O O . HIS A 1 7 ? -8.405 -49.992 -18.903 1.00 0.00 7 HIS A O 4
ATOM 3262 N N . HIS A 1 8 ? -9.641 -49.566 -20.752 1.00 0.00 8 HIS A N 4
ATOM 3263 C CA . HIS A 1 8 ? -8.515 -49.466 -21.701 1.00 0.00 8 HIS A CA 4
ATOM 3264 C C . HIS A 1 8 ? -8.650 -48.134 -22.458 1.00 0.00 8 HIS A C 4
ATOM 3265 O O . HIS A 1 8 ? -9.355 -48.057 -23.475 1.00 0.00 8 HIS A O 4
ATOM 3280 N N . HIS A 1 9 ? -8.024 -47.065 -21.920 1.00 0.00 9 HIS A N 4
ATOM 3281 C CA . HIS A 1 9 ? -8.108 -45.718 -22.527 1.00 0.00 9 HIS A CA 4
ATOM 3282 C C . HIS A 1 9 ? -7.259 -45.662 -23.811 1.00 0.00 9 HIS A C 4
ATOM 3283 O O . HIS A 1 9 ? -6.179 -46.270 -23.886 1.00 0.00 9 HIS A O 4
ATOM 3298 N N . HIS A 1 10 ? -7.779 -44.961 -24.826 1.00 0.00 10 HIS A N 4
ATOM 3299 C CA . HIS A 1 10 ? -7.062 -44.728 -26.091 1.00 0.00 10 HIS A CA 4
ATOM 3300 C C . HIS A 1 10 ? -5.967 -43.666 -25.896 1.00 0.00 10 HIS A C 4
ATOM 3301 O O . HIS A 1 10 ? -6.060 -42.822 -24.987 1.00 0.00 10 HIS A O 4
ATOM 3316 N N . SER A 1 11 ? -4.944 -43.712 -26.755 1.00 0.00 11 SER A N 4
ATOM 3317 C CA . SER A 1 11 ? -3.849 -42.732 -26.752 1.00 0.00 11 SER A CA 4
ATOM 3318 C C . SER A 1 11 ? -4.331 -41.395 -27.358 1.00 0.00 11 SER A C 4
ATOM 3319 O O . SER A 1 11 ? -5.234 -41.371 -28.205 1.00 0.00 11 SER A O 4
ATOM 3327 N N . SER A 1 12 ? -3.748 -40.290 -26.883 1.00 0.00 12 SER A N 4
ATOM 3328 C CA . SER A 1 12 ? -4.032 -38.939 -27.390 1.00 0.00 12 SER A CA 4
ATOM 3329 C C . SER A 1 12 ? -2.718 -38.153 -27.472 1.00 0.00 12 SER A C 4
ATOM 3330 O O . SER A 1 12 ? -2.462 -37.233 -26.679 1.00 0.00 12 SER A O 4
ATOM 3338 N N . GLY A 1 13 ? -1.864 -38.580 -28.418 1.00 0.00 13 GLY A N 4
ATOM 3339 C CA . GLY A 1 13 ? -0.566 -37.950 -28.653 1.00 0.00 13 GLY A CA 4
ATOM 3340 C C . GLY A 1 13 ? -0.715 -36.582 -29.306 1.00 0.00 13 GLY A C 4
ATOM 3341 O O . GLY A 1 13 ? -1.398 -36.461 -30.336 1.00 0.00 13 GLY A O 4
ATOM 3345 N N . LEU A 1 14 ? -0.102 -35.551 -28.692 1.00 0.00 14 LEU A N 4
ATOM 3346 C CA . LEU A 1 14 ? -0.140 -34.172 -29.197 1.00 0.00 14 LEU A CA 4
ATOM 3347 C C . LEU A 1 14 ? 0.810 -34.030 -30.402 1.00 0.00 14 LEU A C 4
ATOM 3348 O O . LEU A 1 14 ? 1.981 -33.653 -30.249 1.00 0.00 14 LEU A O 4
ATOM 3364 N N . VAL A 1 15 ? 0.311 -34.413 -31.584 1.00 0.00 15 VAL A N 4
ATOM 3365 C CA . VAL A 1 15 ? 1.040 -34.270 -32.849 1.00 0.00 15 VAL A CA 4
ATOM 3366 C C . VAL A 1 15 ? 0.641 -32.929 -33.510 1.00 0.00 15 VAL A C 4
ATOM 3367 O O . VAL A 1 15 ? -0.511 -32.761 -33.938 1.00 0.00 15 VAL A O 4
ATOM 3380 N N . PRO A 1 16 ? 1.575 -31.916 -33.552 1.00 0.00 16 PRO A N 4
ATOM 3381 C CA . PRO A 1 16 ? 1.318 -30.608 -34.203 1.00 0.00 16 PRO A CA 4
ATOM 3382 C C . PRO A 1 16 ? 1.423 -30.705 -35.741 1.00 0.00 16 PRO A C 4
ATOM 3383 O O . PRO A 1 16 ? 1.358 -31.814 -36.294 1.00 0.00 16 PRO A O 4
ATOM 3394 N N . ARG A 1 17 ? 1.586 -29.526 -36.400 1.00 0.00 17 ARG A N 4
ATOM 3395 C CA . ARG A 1 17 ? 1.700 -29.370 -37.868 1.00 0.00 17 ARG A CA 4
ATOM 3396 C C . ARG A 1 17 ? 0.326 -29.608 -38.538 1.00 0.00 17 ARG A C 4
ATOM 3397 O O . ARG A 1 17 ? -0.295 -28.669 -39.058 1.00 0.00 17 ARG A O 4
ATOM 3418 N N . GLY A 1 18 ? -0.136 -30.874 -38.511 1.00 0.00 18 GLY A N 4
ATOM 3419 C CA . GLY A 1 18 ? -1.478 -31.249 -38.952 1.00 0.00 18 GLY A CA 4
ATOM 3420 C C . GLY A 1 18 ? -2.354 -31.643 -37.772 1.00 0.00 18 GLY A C 4
ATOM 3421 O O . GLY A 1 18 ? -2.191 -31.102 -36.667 1.00 0.00 18 GLY A O 4
ATOM 3425 N N . SER A 1 19 ? -3.303 -32.566 -38.023 1.00 0.00 19 SER A N 4
ATOM 3426 C CA . SER A 1 19 ? -4.162 -33.202 -36.995 1.00 0.00 19 SER A CA 4
ATOM 3427 C C . SER A 1 19 ? -5.156 -32.220 -36.332 1.00 0.00 19 SER A C 4
ATOM 3428 O O . SER A 1 19 ? -5.832 -32.584 -35.354 1.00 0.00 19 SER A O 4
ATOM 3436 N N . HIS A 1 20 ? -5.278 -31.000 -36.898 1.00 0.00 20 HIS A N 4
ATOM 3437 C CA . HIS A 1 20 ? -6.171 -29.958 -36.378 1.00 0.00 20 HIS A CA 4
ATOM 3438 C C . HIS A 1 20 ? -7.644 -30.286 -36.705 1.00 0.00 20 HIS A C 4
ATOM 3439 O O . HIS A 1 20 ? -8.048 -30.279 -37.871 1.00 0.00 20 HIS A O 4
ATOM 3454 N N . MET A 1 21 ? -8.423 -30.604 -35.662 1.00 0.00 21 MET A N 4
ATOM 3455 C CA . MET A 1 21 ? -9.885 -30.722 -35.752 1.00 0.00 21 MET A CA 4
ATOM 3456 C C . MET A 1 21 ? -10.508 -29.329 -35.528 1.00 0.00 21 MET A C 4
ATOM 3457 O O . MET A 1 21 ? -10.077 -28.592 -34.627 1.00 0.00 21 MET A O 4
ATOM 3471 N N . ASN A 1 22 ? -11.488 -28.972 -36.368 1.00 0.00 22 ASN A N 4
ATOM 3472 C CA . ASN A 1 22 ? -12.125 -27.647 -36.359 1.00 0.00 22 ASN A CA 4
ATOM 3473 C C . ASN A 1 22 ? -12.958 -27.453 -35.080 1.00 0.00 22 ASN A C 4
ATOM 3474 O O . ASN A 1 22 ? -13.894 -28.212 -34.864 1.00 0.00 22 ASN A O 4
ATOM 3485 N N . GLU A 1 23 ? -12.612 -26.433 -34.261 1.00 0.00 23 GLU A N 4
ATOM 3486 C CA . GLU A 1 23 ? -13.285 -26.160 -32.961 1.00 0.00 23 GLU A CA 4
ATOM 3487 C C . GLU A 1 23 ? -14.811 -25.964 -33.091 1.00 0.00 23 GLU A C 4
ATOM 3488 O O . GLU A 1 23 ? -15.562 -26.240 -32.147 1.00 0.00 23 GLU A O 4
ATOM 3500 N N . LYS A 1 24 ? -15.242 -25.475 -34.262 1.00 0.00 24 LYS A N 4
ATOM 3501 C CA . LYS A 1 24 ? -16.661 -25.332 -34.611 1.00 0.00 24 LYS A CA 4
ATOM 3502 C C . LYS A 1 24 ? -17.362 -26.710 -34.605 1.00 0.00 24 LYS A C 4
ATOM 3503 O O . LYS A 1 24 ? -18.381 -26.911 -33.929 1.00 0.00 24 LYS A O 4
ATOM 3522 N N . VAL A 1 25 ? -16.754 -27.654 -35.345 1.00 0.00 25 VAL A N 4
ATOM 3523 C CA . VAL A 1 25 ? -17.259 -29.030 -35.489 1.00 0.00 25 VAL A CA 4
ATOM 3524 C C . VAL A 1 25 ? -17.167 -29.778 -34.143 1.00 0.00 25 VAL A C 4
ATOM 3525 O O . VAL A 1 25 ? -18.088 -30.493 -33.773 1.00 0.00 25 VAL A O 4
ATOM 3538 N N . GLU A 1 26 ? -16.052 -29.553 -33.432 1.00 0.00 26 GLU A N 4
ATOM 3539 C CA . GLU A 1 26 ? -15.758 -30.154 -32.116 1.00 0.00 26 GLU A CA 4
ATOM 3540 C C . GLU A 1 26 ? -16.864 -29.854 -31.108 1.00 0.00 26 GLU A C 4
ATOM 3541 O O . GLU A 1 26 ? -17.355 -30.757 -30.425 1.00 0.00 26 GLU A O 4
ATOM 3553 N N . LYS A 1 27 ? -17.256 -28.571 -31.043 1.00 0.00 27 LYS A N 4
ATOM 3554 C CA . LYS A 1 27 ? -18.219 -28.092 -30.046 1.00 0.00 27 LYS A CA 4
ATOM 3555 C C . LYS A 1 27 ? -19.616 -28.675 -30.325 1.00 0.00 27 LYS A C 4
ATOM 3556 O O . LYS A 1 27 ? -20.265 -29.195 -29.416 1.00 0.00 27 LYS A O 4
ATOM 3575 N N . ILE A 1 28 ? -20.061 -28.582 -31.598 1.00 0.00 28 ILE A N 4
ATOM 3576 C CA . ILE A 1 28 ? -21.430 -28.988 -31.998 1.00 0.00 28 ILE A CA 4
ATOM 3577 C C . ILE A 1 28 ? -21.639 -30.520 -31.911 1.00 0.00 28 ILE A C 4
ATOM 3578 O O . ILE A 1 28 ? -22.726 -30.971 -31.525 1.00 0.00 28 ILE A O 4
ATOM 3594 N N . VAL A 1 29 ? -20.593 -31.308 -32.255 1.00 0.00 29 VAL A N 4
ATOM 3595 C CA . VAL A 1 29 ? -20.687 -32.780 -32.233 1.00 0.00 29 VAL A CA 4
ATOM 3596 C C . VAL A 1 29 ? -20.641 -33.287 -30.787 1.00 0.00 29 VAL A C 4
ATOM 3597 O O . VAL A 1 29 ? -21.373 -34.216 -30.430 1.00 0.00 29 VAL A O 4
ATOM 3610 N N . GLU A 1 30 ? -19.795 -32.643 -29.955 1.00 0.00 30 GLU A N 4
ATOM 3611 C CA . GLU A 1 30 ? -19.719 -32.934 -28.518 1.00 0.00 30 GLU A CA 4
ATOM 3612 C C . GLU A 1 30 ? -21.060 -32.610 -27.848 1.00 0.00 30 GLU A C 4
ATOM 3613 O O . GLU A 1 30 ? -21.499 -33.354 -26.998 1.00 0.00 30 GLU A O 4
ATOM 3625 N N . GLU A 1 31 ? -21.700 -31.514 -28.290 1.00 0.00 31 GLU A N 4
ATOM 3626 C CA . GLU A 1 31 ? -22.964 -31.008 -27.721 1.00 0.00 31 GLU A CA 4
ATOM 3627 C C . GLU A 1 31 ? -24.105 -32.046 -27.858 1.00 0.00 31 GLU A C 4
ATOM 3628 O O . GLU A 1 31 ? -24.760 -32.395 -26.870 1.00 0.00 31 GLU A O 4
ATOM 3640 N N . LEU A 1 32 ? -24.313 -32.549 -29.093 1.00 0.00 32 LEU A N 4
ATOM 3641 C CA . LEU A 1 32 ? -25.384 -33.535 -29.385 1.00 0.00 32 LEU A CA 4
ATOM 3642 C C . LEU A 1 32 ? -25.061 -34.920 -28.779 1.00 0.00 32 LEU A C 4
ATOM 3643 O O . LEU A 1 32 ? -25.971 -35.695 -28.452 1.00 0.00 32 LEU A O 4
ATOM 3659 N N . LEU A 1 33 ? -23.755 -35.200 -28.613 1.00 0.00 33 LEU A N 4
ATOM 3660 C CA . LEU A 1 33 ? -23.249 -36.463 -28.032 1.00 0.00 33 LEU A CA 4
ATOM 3661 C C . LEU A 1 33 ? -23.297 -36.396 -26.482 1.00 0.00 33 LEU A C 4
ATOM 3662 O O . LEU A 1 33 ? -23.449 -37.425 -25.809 1.00 0.00 33 LEU A O 4
ATOM 3678 N N . ARG A 1 34 ? -23.221 -35.157 -25.937 1.00 0.00 34 ARG A N 4
ATOM 3679 C CA . ARG A 1 34 ? -23.143 -34.885 -24.472 1.00 0.00 34 ARG A CA 4
ATOM 3680 C C . ARG A 1 34 ? -24.462 -35.230 -23.764 1.00 0.00 34 ARG A C 4
ATOM 3681 O O . ARG A 1 34 ? -24.511 -35.369 -22.533 1.00 0.00 34 ARG A O 4
ATOM 3702 N N . ARG A 1 35 ? -25.530 -35.394 -24.568 1.00 0.00 35 ARG A N 4
ATOM 3703 C CA . ARG A 1 35 ? -26.887 -35.654 -24.070 1.00 0.00 35 ARG A CA 4
ATOM 3704 C C . ARG A 1 35 ? -27.039 -37.088 -23.512 1.00 0.00 35 ARG A C 4
ATOM 3705 O O . ARG A 1 35 ? -28.101 -37.434 -22.979 1.00 0.00 35 ARG A O 4
ATOM 3726 N N . GLY A 1 36 ? -25.985 -37.915 -23.674 1.00 0.00 36 GLY A N 4
ATOM 3727 C CA . GLY A 1 36 ? -25.890 -39.224 -23.013 1.00 0.00 36 GLY A CA 4
ATOM 3728 C C . GLY A 1 36 ? -26.654 -40.338 -23.724 1.00 0.00 36 GLY A C 4
ATOM 3729 O O . GLY A 1 36 ? -26.992 -41.350 -23.101 1.00 0.00 36 GLY A O 4
ATOM 3733 N N . TYR A 1 37 ? -26.922 -40.152 -25.026 1.00 0.00 37 TYR A N 4
ATOM 3734 C CA . TYR A 1 37 ? -27.607 -41.165 -25.859 1.00 0.00 37 TYR A CA 4
ATOM 3735 C C . TYR A 1 37 ? -26.624 -42.230 -26.352 1.00 0.00 37 TYR A C 4
ATOM 3736 O O . TYR A 1 37 ? -25.396 -42.065 -26.251 1.00 0.00 37 TYR A O 4
ATOM 3754 N N . SER A 1 38 ? -27.178 -43.325 -26.879 1.00 0.00 38 SER A N 4
ATOM 3755 C CA . SER A 1 38 ? -26.398 -44.392 -27.525 1.00 0.00 38 SER A CA 4
ATOM 3756 C C . SER A 1 38 ? -26.090 -43.983 -28.981 1.00 0.00 38 SER A C 4
ATOM 3757 O O . SER A 1 38 ? -26.763 -43.094 -29.526 1.00 0.00 38 SER A O 4
ATOM 3765 N N . GLU A 1 39 ? -25.097 -44.657 -29.616 1.00 0.00 39 GLU A N 4
ATOM 3766 C CA . GLU A 1 39 ? -24.626 -44.316 -30.986 1.00 0.00 39 GLU A CA 4
ATOM 3767 C C . GLU A 1 39 ? -25.770 -44.406 -32.024 1.00 0.00 39 GLU A C 4
ATOM 3768 O O . GLU A 1 39 ? -25.731 -43.737 -33.054 1.00 0.00 39 GLU A O 4
ATOM 3780 N N . GLU A 1 40 ? -26.782 -45.236 -31.731 1.00 0.00 40 GLU A N 4
ATOM 3781 C CA . GLU A 1 40 ? -27.990 -45.379 -32.573 1.00 0.00 40 GLU A CA 4
ATOM 3782 C C . GLU A 1 40 ? -28.702 -44.018 -32.793 1.00 0.00 40 GLU A C 4
ATOM 3783 O O . GLU A 1 40 ? -29.062 -43.660 -33.918 1.00 0.00 40 GLU A O 4
ATOM 3795 N N . ASP A 1 41 ? -28.859 -43.267 -31.694 1.00 0.00 41 ASP A N 4
ATOM 3796 C CA . ASP A 1 41 ? -29.571 -41.983 -31.678 1.00 0.00 41 ASP A CA 4
ATOM 3797 C C . ASP A 1 41 ? -28.651 -40.846 -32.135 1.00 0.00 41 ASP A C 4
ATOM 3798 O O . ASP A 1 41 ? -29.103 -39.900 -32.786 1.00 0.00 41 ASP A O 4
ATOM 3807 N N . ILE A 1 42 ? -27.366 -40.941 -31.752 1.00 0.00 42 ILE A N 4
ATOM 3808 C CA . ILE A 1 42 ? -26.341 -39.935 -32.097 1.00 0.00 42 ILE A CA 4
ATOM 3809 C C . ILE A 1 42 ? -26.114 -39.891 -33.623 1.00 0.00 42 ILE A C 4
ATOM 3810 O O . ILE A 1 42 ? -26.114 -38.820 -34.214 1.00 0.00 42 ILE A O 4
ATOM 3826 N N . ARG A 1 43 ? -25.946 -41.082 -34.236 1.00 0.00 43 ARG A N 4
ATOM 3827 C CA . ARG A 1 43 ? -25.761 -41.244 -35.699 1.00 0.00 43 ARG A CA 4
ATOM 3828 C C . ARG A 1 43 ? -27.000 -40.755 -36.473 1.00 0.00 43 ARG A C 4
ATOM 3829 O O . ARG A 1 43 ? -26.874 -40.134 -37.530 1.00 0.00 43 ARG A O 4
ATOM 3850 N N . ARG A 1 44 ? -28.182 -41.055 -35.916 1.00 0.00 44 ARG A N 4
ATOM 3851 C CA . ARG A 1 44 ? -29.475 -40.616 -36.476 1.00 0.00 44 ARG A CA 4
ATOM 3852 C C . ARG A 1 44 ? -29.601 -39.078 -36.429 1.00 0.00 44 ARG A C 4
ATOM 3853 O O . ARG A 1 44 ? -30.142 -38.463 -37.359 1.00 0.00 44 ARG A O 4
ATOM 3874 N N . TYR A 1 45 ? -29.076 -38.469 -35.345 1.00 0.00 45 TYR A N 4
ATOM 3875 C CA . TYR A 1 45 ? -29.055 -37.000 -35.182 1.00 0.00 45 TYR A CA 4
ATOM 3876 C C . TYR A 1 45 ? -28.145 -36.379 -36.255 1.00 0.00 45 TYR A C 4
ATOM 3877 O O . TYR A 1 45 ? -28.550 -35.452 -36.940 1.00 0.00 45 TYR A O 4
ATOM 3895 N N . LEU A 1 46 ? -26.927 -36.944 -36.383 1.00 0.00 46 LEU A N 4
ATOM 3896 C CA . LEU A 1 46 ? -25.891 -36.522 -37.365 1.00 0.00 46 LEU A CA 4
ATOM 3897 C C . LEU A 1 46 ? -26.401 -36.619 -38.807 1.00 0.00 46 LEU A C 4
ATOM 3898 O O . LEU A 1 46 ? -26.091 -35.766 -39.649 1.00 0.00 46 LEU A O 4
ATOM 3914 N N . LYS A 1 47 ? -27.178 -37.683 -39.067 1.00 0.00 47 LYS A N 4
ATOM 3915 C CA . LYS A 1 47 ? -27.754 -37.962 -40.385 1.00 0.00 47 LYS A CA 4
ATOM 3916 C C . LYS A 1 47 ? -28.719 -36.833 -40.799 1.00 0.00 47 LYS A C 4
ATOM 3917 O O . LYS A 1 47 ? -28.621 -36.288 -41.907 1.00 0.00 47 LYS A O 4
ATOM 3936 N N . LYS A 1 48 ? -29.625 -36.482 -39.867 1.00 0.00 48 LYS A N 4
ATOM 3937 C CA . LYS A 1 48 ? -30.651 -35.437 -40.080 1.00 0.00 48 LYS A CA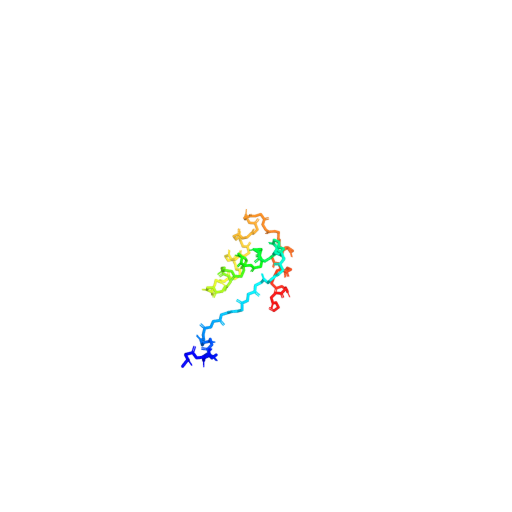 4
ATOM 3938 C C . LYS A 1 48 ? -29.997 -34.035 -40.026 1.00 0.00 48 LYS A C 4
ATOM 3939 O O . LYS A 1 48 ? -30.453 -33.097 -40.688 1.00 0.00 48 LYS A O 4
ATOM 3958 N N . GLN A 1 49 ? -28.900 -33.929 -39.252 1.00 0.00 49 GLN A N 4
ATOM 3959 C CA . GLN A 1 49 ? -28.126 -32.680 -39.084 1.00 0.00 49 GLN A CA 4
ATOM 3960 C C . GLN A 1 49 ? -27.376 -32.346 -40.395 1.00 0.00 49 GLN A C 4
ATOM 3961 O O . GLN A 1 49 ? -27.067 -31.186 -40.667 1.00 0.00 49 GLN A O 4
ATOM 3975 N N . GLY A 1 50 ? -27.117 -33.386 -41.204 1.00 0.00 50 GLY A N 4
ATOM 3976 C CA . GLY A 1 50 ? -26.339 -33.252 -42.428 1.00 0.00 50 GLY A CA 4
ATOM 3977 C C . GLY A 1 50 ? -24.835 -33.295 -42.176 1.00 0.00 50 GLY A C 4
ATOM 3978 O O . GLY A 1 50 ? -24.053 -33.015 -43.089 1.00 0.00 50 GLY A O 4
ATOM 3982 N N . ILE A 1 51 ? -24.436 -33.641 -40.928 1.00 0.00 51 ILE A N 4
ATOM 3983 C CA . ILE A 1 51 ? -23.020 -33.796 -40.550 1.00 0.00 51 ILE A CA 4
ATOM 3984 C C . ILE A 1 51 ? -22.450 -35.067 -41.206 1.00 0.00 51 ILE A C 4
ATOM 3985 O O . ILE A 1 51 ? -23.012 -36.160 -41.038 1.00 0.00 51 ILE A O 4
ATOM 4001 N N . ASP A 1 52 ? -21.340 -34.886 -41.946 1.00 0.00 52 ASP A N 4
ATOM 4002 C CA . ASP A 1 52 ? -20.701 -35.929 -42.759 1.00 0.00 52 ASP A CA 4
ATOM 4003 C C . ASP A 1 52 ? -20.271 -37.127 -41.889 1.00 0.00 52 ASP A C 4
ATOM 4004 O O . ASP A 1 52 ? -19.533 -36.945 -40.921 1.00 0.00 52 ASP A O 4
ATOM 4013 N N . ASP A 1 53 ? -20.744 -38.339 -42.253 1.00 0.00 53 ASP A N 4
ATOM 4014 C CA . ASP A 1 53 ? -20.538 -39.571 -41.455 1.00 0.00 53 ASP A CA 4
ATOM 4015 C C . ASP A 1 53 ? -19.053 -39.986 -41.387 1.00 0.00 53 ASP A C 4
ATOM 4016 O O . ASP A 1 53 ? -18.595 -40.521 -40.365 1.00 0.00 53 ASP A O 4
ATOM 4025 N N . ARG A 1 54 ? -18.305 -39.720 -42.470 1.00 0.00 54 ARG A N 4
ATOM 4026 C CA . ARG A 1 54 ? -16.874 -40.054 -42.550 1.00 0.00 54 ARG A CA 4
ATOM 4027 C C . ARG A 1 54 ? -16.042 -39.034 -41.749 1.00 0.00 54 ARG A C 4
ATOM 4028 O O . ARG A 1 54 ? -15.026 -39.396 -41.137 1.00 0.00 54 ARG A O 4
ATOM 4049 N N . GLU A 1 55 ? -16.497 -37.766 -41.735 1.00 0.00 55 GLU A N 4
ATOM 4050 C CA . GLU A 1 55 ? -15.791 -36.673 -41.038 1.00 0.00 55 GLU A CA 4
ATOM 4051 C C . GLU A 1 55 ? -15.989 -36.762 -39.515 1.00 0.00 55 GLU A C 4
ATOM 4052 O O . GLU A 1 55 ? -15.054 -36.515 -38.745 1.00 0.00 55 GLU A O 4
ATOM 4064 N N . VAL A 1 56 ? -17.209 -37.112 -39.091 1.00 0.00 56 VAL A N 4
ATOM 4065 C CA . VAL A 1 56 ? -17.516 -37.305 -37.664 1.00 0.00 56 VAL A CA 4
ATOM 4066 C C . VAL A 1 56 ? -16.820 -38.579 -37.138 1.00 0.00 56 VAL A C 4
ATOM 4067 O O . VAL A 1 56 ? -16.441 -38.637 -35.969 1.00 0.00 56 VAL A O 4
ATOM 4080 N N . ASP A 1 57 ? -16.636 -39.574 -38.027 1.00 0.00 57 ASP A N 4
ATOM 4081 C CA . ASP A 1 57 ? -15.925 -40.820 -37.690 1.00 0.00 57 ASP A CA 4
ATOM 4082 C C . ASP A 1 57 ? -14.435 -40.545 -37.371 1.00 0.00 57 ASP A C 4
ATOM 4083 O O . ASP A 1 57 ? -13.943 -40.972 -36.327 1.00 0.00 57 ASP A O 4
ATOM 4092 N N . ARG A 1 58 ? -13.742 -39.817 -38.285 1.00 0.00 58 ARG A N 4
ATOM 4093 C CA . ARG A 1 58 ? -12.307 -39.479 -38.127 1.00 0.00 58 ARG A CA 4
ATOM 4094 C C . ARG A 1 58 ? -12.086 -38.499 -36.945 1.00 0.00 58 ARG A C 4
ATOM 4095 O O . ARG A 1 58 ? -11.031 -38.523 -36.308 1.00 0.00 58 ARG A O 4
ATOM 4116 N N . ALA A 1 59 ? -13.107 -37.661 -36.659 1.00 0.00 59 ALA A N 4
ATOM 4117 C CA . ALA A 1 59 ? -13.090 -36.723 -35.516 1.00 0.00 59 ALA A CA 4
ATOM 4118 C C . ALA A 1 59 ? -13.112 -37.504 -34.193 1.00 0.00 59 ALA A C 4
ATOM 4119 O O . ALA A 1 59 ? -12.207 -37.375 -33.364 1.00 0.00 59 ALA A O 4
ATOM 4126 N N . ILE A 1 60 ? -14.130 -38.366 -34.055 1.00 0.00 60 ILE A N 4
ATOM 4127 C CA . ILE A 1 60 ? -14.361 -39.219 -32.862 1.00 0.00 60 ILE A CA 4
ATOM 4128 C C . ILE A 1 60 ? -13.270 -40.317 -32.741 1.00 0.00 60 ILE A C 4
ATOM 4129 O O . ILE A 1 60 ? -13.049 -40.860 -31.653 1.00 0.00 60 ILE A O 4
ATOM 4145 N N . LYS A 1 61 ? -12.554 -40.589 -33.841 1.00 0.00 61 LYS A N 4
ATOM 4146 C CA . LYS A 1 61 ? -11.406 -41.515 -33.830 1.00 0.00 61 LYS A CA 4
ATOM 4147 C C . LYS A 1 61 ? -10.258 -40.959 -32.946 1.00 0.00 61 LYS A C 4
ATOM 4148 O O . LYS A 1 61 ? -9.506 -41.725 -32.337 1.00 0.00 61 LYS A O 4
ATOM 4167 N N . LYS A 1 62 ? -10.139 -39.611 -32.880 1.00 0.00 62 LYS A N 4
ATOM 4168 C CA . LYS A 1 62 ? -9.152 -38.932 -32.007 1.00 0.00 62 LYS A CA 4
ATOM 4169 C C . LYS A 1 62 ? -9.765 -38.566 -30.644 1.00 0.00 62 LYS A C 4
ATOM 4170 O O . LYS A 1 62 ? -9.180 -38.862 -29.600 1.00 0.00 62 LYS A O 4
ATOM 4189 N N . VAL A 1 63 ? -10.941 -37.921 -30.666 1.00 0.00 63 VAL A N 4
ATOM 4190 C CA . VAL A 1 63 ? -11.509 -37.248 -29.476 1.00 0.00 63 VAL A CA 4
ATOM 4191 C C . VAL A 1 63 ? -12.446 -38.164 -28.661 1.00 0.00 63 VAL A C 4
ATOM 4192 O O . VAL A 1 63 ? -12.633 -37.954 -27.455 1.00 0.00 63 VAL A O 4
ATOM 4205 N N . GLY A 1 64 ? -13.032 -39.170 -29.333 1.00 0.00 64 GLY A N 4
ATOM 4206 C CA . GLY A 1 64 ? -13.987 -40.088 -28.708 1.00 0.00 64 GLY A CA 4
ATOM 4207 C C . GLY A 1 64 ? -13.274 -41.273 -28.045 1.00 0.00 64 GLY A C 4
ATOM 4208 O O . GLY A 1 64 ? -12.903 -41.163 -26.861 1.00 0.00 64 GLY A O 4
ATOM 4213 N N . MET A 1 1 ? -36.490 -54.504 -48.003 1.00 0.00 1 MET A N 5
ATOM 4214 C CA . MET A 1 1 ? -35.009 -54.444 -47.912 1.00 0.00 1 MET A CA 5
ATOM 4215 C C . MET A 1 1 ? -34.479 -53.109 -48.475 1.00 0.00 1 MET A C 5
ATOM 4216 O O . MET A 1 1 ? -35.227 -52.340 -49.100 1.00 0.00 1 MET A O 5
ATOM 4232 N N . GLY A 1 2 ? -33.183 -52.856 -48.237 1.00 0.00 2 GLY A N 5
ATOM 4233 C CA . GLY A 1 2 ? -32.507 -51.648 -48.714 1.00 0.00 2 GLY A CA 5
ATOM 4234 C C . GLY A 1 2 ? -31.009 -51.731 -48.466 1.00 0.00 2 GLY A C 5
ATOM 4235 O O . GLY A 1 2 ? -30.402 -52.781 -48.717 1.00 0.00 2 GLY A O 5
ATOM 4239 N N . SER A 1 3 ? -30.402 -50.630 -47.980 1.00 0.00 3 SER A N 5
ATOM 4240 C CA . SER A 1 3 ? -28.981 -50.604 -47.603 1.00 0.00 3 SER A CA 5
ATOM 4241 C C . SER A 1 3 ? -28.795 -51.240 -46.206 1.00 0.00 3 SER A C 5
ATOM 4242 O O . SER A 1 3 ? -28.878 -50.555 -45.179 1.00 0.00 3 SER A O 5
ATOM 4250 N N . SER A 1 4 ? -28.616 -52.574 -46.186 1.00 0.00 4 SER A N 5
ATOM 4251 C CA . SER A 1 4 ? -28.403 -53.347 -44.943 1.00 0.00 4 SER A CA 5
ATOM 4252 C C . SER A 1 4 ? -27.054 -52.978 -44.280 1.00 0.00 4 SER A C 5
ATOM 4253 O O . SER A 1 4 ? -26.882 -53.101 -43.062 1.00 0.00 4 SER A O 5
ATOM 4261 N N . HIS A 1 5 ? -26.100 -52.535 -45.117 1.00 0.00 5 HIS A N 5
ATOM 4262 C CA . HIS A 1 5 ? -24.795 -51.995 -44.679 1.00 0.00 5 HIS A CA 5
ATOM 4263 C C . HIS A 1 5 ? -24.542 -50.662 -45.405 1.00 0.00 5 HIS A C 5
ATOM 4264 O O . HIS A 1 5 ? -25.040 -50.450 -46.520 1.00 0.00 5 HIS A O 5
ATOM 4279 N N . HIS A 1 6 ? -23.761 -49.768 -44.777 1.00 0.00 6 HIS A N 5
ATOM 4280 C CA . HIS A 1 6 ? -23.464 -48.429 -45.323 1.00 0.00 6 HIS A CA 5
ATOM 4281 C C . HIS A 1 6 ? -22.051 -48.411 -45.954 1.00 0.00 6 HIS A C 5
ATOM 4282 O O . HIS A 1 6 ? -21.046 -48.184 -45.274 1.00 0.00 6 HIS A O 5
ATOM 4297 N N . HIS A 1 7 ? -21.973 -48.731 -47.258 1.00 0.00 7 HIS A N 5
ATOM 4298 C CA . HIS A 1 7 ? -20.709 -48.654 -48.019 1.00 0.00 7 HIS A CA 5
ATOM 4299 C C . HIS A 1 7 ? -20.445 -47.198 -48.442 1.00 0.00 7 HIS A C 5
ATOM 4300 O O . HIS A 1 7 ? -21.223 -46.636 -49.225 1.00 0.00 7 HIS A O 5
ATOM 4315 N N . HIS A 1 8 ? -19.370 -46.586 -47.891 1.00 0.00 8 HIS A N 5
ATOM 4316 C CA . HIS A 1 8 ? -18.919 -45.245 -48.307 1.00 0.00 8 HIS A CA 5
ATOM 4317 C C . HIS A 1 8 ? -18.404 -45.333 -49.758 1.00 0.00 8 HIS A C 5
ATOM 4318 O O . HIS A 1 8 ? -17.258 -45.729 -50.003 1.00 0.00 8 HIS A O 5
ATOM 4333 N N . HIS A 1 9 ? -19.285 -45.017 -50.711 1.00 0.00 9 HIS A N 5
ATOM 4334 C CA . HIS A 1 9 ? -18.978 -45.092 -52.151 1.00 0.00 9 HIS A CA 5
ATOM 4335 C C . HIS A 1 9 ? -18.607 -43.706 -52.689 1.00 0.00 9 HIS A C 5
ATOM 4336 O O . HIS A 1 9 ? -18.960 -42.684 -52.085 1.00 0.00 9 HIS A O 5
ATOM 4351 N N . HIS A 1 10 ? -17.911 -43.681 -53.835 1.00 0.00 10 HIS A N 5
ATOM 4352 C CA . HIS A 1 10 ? -17.480 -42.436 -54.487 1.00 0.00 10 HIS A CA 5
ATOM 4353 C C . HIS A 1 10 ? -17.157 -42.706 -55.972 1.00 0.00 10 HIS A C 5
ATOM 4354 O O . HIS A 1 10 ? -16.254 -43.488 -56.296 1.00 0.00 10 HIS A O 5
ATOM 4369 N N . SER A 1 11 ? -17.945 -42.083 -56.870 1.00 0.00 11 SER A N 5
ATOM 4370 C CA . SER A 1 11 ? -17.786 -42.195 -58.339 1.00 0.00 11 SER A CA 5
ATOM 4371 C C . SER A 1 11 ? -16.932 -41.026 -58.887 1.00 0.00 11 SER A C 5
ATOM 4372 O O . SER A 1 11 ? -16.256 -40.333 -58.114 1.00 0.00 11 SER A O 5
ATOM 4380 N N . SER A 1 12 ? -16.961 -40.831 -60.229 1.00 0.00 12 SER A N 5
ATOM 4381 C CA . SER A 1 12 ? -16.231 -39.756 -60.919 1.00 0.00 12 SER A CA 5
ATOM 4382 C C . SER A 1 12 ? -16.601 -38.357 -60.362 1.00 0.00 12 SER A C 5
ATOM 4383 O O . SER A 1 12 ? -17.694 -37.833 -60.620 1.00 0.00 12 SER A O 5
ATOM 4391 N N . GLY A 1 13 ? -15.691 -37.796 -59.541 1.00 0.00 13 GLY A N 5
ATOM 4392 C CA . GLY A 1 13 ? -15.890 -36.498 -58.898 1.00 0.00 13 GLY A CA 5
ATOM 4393 C C . GLY A 1 13 ? -15.282 -36.475 -57.507 1.00 0.00 13 GLY A C 5
ATOM 4394 O O . GLY A 1 13 ? -16.006 -36.357 -56.512 1.00 0.00 13 GLY A O 5
ATOM 4398 N N . LEU A 1 14 ? -13.940 -36.620 -57.447 1.00 0.00 14 LEU A N 5
ATOM 4399 C CA . LEU A 1 14 ? -13.163 -36.572 -56.189 1.00 0.00 14 LEU A CA 5
ATOM 4400 C C . LEU A 1 14 ? -13.319 -35.199 -55.519 1.00 0.00 14 LEU A C 5
ATOM 4401 O O . LEU A 1 14 ? -12.871 -34.181 -56.060 1.00 0.00 14 LEU A O 5
ATOM 4417 N N . VAL A 1 15 ? -13.978 -35.192 -54.347 1.00 0.00 15 VAL A N 5
ATOM 4418 C CA . VAL A 1 15 ? -14.308 -33.971 -53.589 1.00 0.00 15 VAL A CA 5
ATOM 4419 C C . VAL A 1 15 ? -13.532 -33.944 -52.235 1.00 0.00 15 VAL A C 5
ATOM 4420 O O . VAL A 1 15 ? -14.060 -34.348 -51.190 1.00 0.00 15 VAL A O 5
ATOM 4433 N N . PRO A 1 16 ? -12.230 -33.490 -52.237 1.00 0.00 16 PRO A N 5
ATOM 4434 C CA . PRO A 1 16 ? -11.379 -33.487 -51.027 1.00 0.00 16 PRO A CA 5
ATOM 4435 C C . PRO A 1 16 ? -11.734 -32.294 -50.110 1.00 0.00 16 PRO A C 5
ATOM 4436 O O . PRO A 1 16 ? -11.318 -31.154 -50.366 1.00 0.00 16 PRO A O 5
ATOM 4447 N N . ARG A 1 17 ? -12.551 -32.564 -49.076 1.00 0.00 17 ARG A N 5
ATOM 4448 C CA . ARG A 1 17 ? -13.039 -31.533 -48.141 1.00 0.00 17 ARG A CA 5
ATOM 4449 C C . ARG A 1 17 ? -11.888 -31.066 -47.222 1.00 0.00 17 ARG A C 5
ATOM 4450 O O . ARG A 1 17 ? -11.569 -31.720 -46.223 1.00 0.00 17 ARG A O 5
ATOM 4471 N N . GLY A 1 18 ? -11.225 -29.961 -47.613 1.00 0.00 18 GLY A N 5
ATOM 4472 C CA . GLY A 1 18 ? -10.063 -29.440 -46.891 1.00 0.00 18 GLY A CA 5
ATOM 4473 C C . GLY A 1 18 ? -10.420 -28.320 -45.914 1.00 0.00 18 GLY A C 5
ATOM 4474 O O . GLY A 1 18 ? -11.202 -28.539 -44.976 1.00 0.00 18 GLY A O 5
ATOM 4478 N N . SER A 1 19 ? -9.853 -27.116 -46.159 1.00 0.00 19 SER A N 5
ATOM 4479 C CA . SER A 1 19 ? -9.962 -25.946 -45.269 1.00 0.00 19 SER A CA 5
ATOM 4480 C C . SER A 1 19 ? -11.417 -25.431 -45.167 1.00 0.00 19 SER A C 5
ATOM 4481 O O . SER A 1 19 ? -11.929 -24.777 -46.082 1.00 0.00 19 SER A O 5
ATOM 4489 N N . HIS A 1 20 ? -12.085 -25.799 -44.063 1.00 0.00 20 HIS A N 5
ATOM 4490 C CA . HIS A 1 20 ? -13.431 -25.310 -43.695 1.00 0.00 20 HIS A CA 5
ATOM 4491 C C . HIS A 1 20 ? -13.477 -25.086 -42.182 1.00 0.00 20 HIS A C 5
ATOM 4492 O O . HIS A 1 20 ? -12.735 -25.744 -41.438 1.00 0.00 20 HIS A O 5
ATOM 4507 N N . MET A 1 21 ? -14.348 -24.164 -41.724 1.00 0.00 21 MET A N 5
ATOM 4508 C CA . MET A 1 21 ? -14.538 -23.907 -40.286 1.00 0.00 21 MET A CA 5
ATOM 4509 C C . MET A 1 21 ? -15.479 -24.981 -39.691 1.00 0.00 21 MET A C 5
ATOM 4510 O O . MET A 1 21 ? -16.672 -24.742 -39.470 1.00 0.00 21 MET A O 5
ATOM 4524 N N . ASN A 1 22 ? -14.921 -26.184 -39.477 1.00 0.00 22 ASN A N 5
ATOM 4525 C CA . ASN A 1 22 ? -15.633 -27.323 -38.862 1.00 0.00 22 ASN A CA 5
ATOM 4526 C C . ASN A 1 22 ? -15.542 -27.262 -37.331 1.00 0.00 22 ASN A C 5
ATOM 4527 O O . ASN A 1 22 ? -15.968 -28.201 -36.665 1.00 0.00 22 ASN A O 5
ATOM 4538 N N . GLU A 1 23 ? -15.013 -26.141 -36.783 1.00 0.00 23 GLU A N 5
ATOM 4539 C CA . GLU A 1 23 ? -14.904 -25.916 -35.326 1.00 0.00 23 GLU A CA 5
ATOM 4540 C C . GLU A 1 23 ? -16.261 -26.092 -34.608 1.00 0.00 23 GLU A C 5
ATOM 4541 O O . GLU A 1 23 ? -16.296 -26.468 -33.433 1.00 0.00 23 GLU A O 5
ATOM 4553 N N . LYS A 1 24 ? -17.377 -25.829 -35.329 1.00 0.00 24 LYS A N 5
ATOM 4554 C CA . LYS A 1 24 ? -18.725 -26.116 -34.819 1.00 0.00 24 LYS A CA 5
ATOM 4555 C C . LYS A 1 24 ? -19.008 -27.628 -34.910 1.00 0.00 24 LYS A C 5
ATOM 4556 O O . LYS A 1 24 ? -19.344 -28.234 -33.902 1.00 0.00 24 LYS A O 5
ATOM 4575 N N . VAL A 1 25 ? -18.809 -28.224 -36.118 1.00 0.00 25 VAL A N 5
ATOM 4576 C CA . VAL A 1 25 ? -19.094 -29.666 -36.398 1.00 0.00 25 VAL A CA 5
ATOM 4577 C C . VAL A 1 25 ? -18.432 -30.605 -35.364 1.00 0.00 25 VAL A C 5
ATOM 4578 O O . VAL A 1 25 ? -19.120 -31.427 -34.744 1.00 0.00 25 VAL A O 5
ATOM 4591 N N . GLU A 1 26 ? -17.111 -30.435 -35.169 1.00 0.00 26 GLU A N 5
ATOM 4592 C CA . GLU A 1 26 ? -16.307 -31.279 -34.258 1.00 0.00 26 GLU A CA 5
ATOM 4593 C C . GLU A 1 26 ? -16.807 -31.136 -32.806 1.00 0.00 26 GLU A C 5
ATOM 4594 O O . GLU A 1 26 ? -16.882 -32.118 -32.068 1.00 0.00 26 GLU A O 5
ATOM 4606 N N . LYS A 1 27 ? -17.176 -29.889 -32.441 1.00 0.00 27 LYS A N 5
ATOM 4607 C CA . LYS A 1 27 ? -17.587 -29.518 -31.072 1.00 0.00 27 LYS A CA 5
ATOM 4608 C C . LYS A 1 27 ? -19.007 -30.032 -30.745 1.00 0.00 27 LYS A C 5
ATOM 4609 O O . LYS A 1 27 ? -19.255 -30.504 -29.630 1.00 0.00 27 LYS A O 5
ATOM 4628 N N . ILE A 1 28 ? -19.931 -29.940 -31.726 1.00 0.00 28 ILE A N 5
ATOM 4629 C CA . ILE A 1 28 ? -21.358 -30.248 -31.507 1.00 0.00 28 ILE A CA 5
ATOM 4630 C C . ILE A 1 28 ? -21.598 -31.761 -31.471 1.00 0.00 28 ILE A C 5
ATOM 4631 O O . ILE A 1 28 ? -22.431 -32.240 -30.686 1.00 0.00 28 ILE A O 5
ATOM 4647 N N . VAL A 1 29 ? -20.846 -32.511 -32.309 1.00 0.00 29 VAL A N 5
ATOM 4648 C CA . VAL A 1 29 ? -20.947 -33.975 -32.358 1.00 0.00 29 VAL A CA 5
ATOM 4649 C C . VAL A 1 29 ? -20.232 -34.586 -31.135 1.00 0.00 29 VAL A C 5
ATOM 4650 O O . VAL A 1 29 ? -20.655 -35.623 -30.622 1.00 0.00 29 VAL A O 5
ATOM 4663 N N . GLU A 1 30 ? -19.166 -33.896 -30.662 1.00 0.00 30 GLU A N 5
ATOM 4664 C CA . GLU A 1 30 ? -18.507 -34.174 -29.368 1.00 0.00 30 GLU A CA 5
ATOM 4665 C C . GLU A 1 30 ? -19.509 -34.005 -28.217 1.00 0.00 30 GLU A C 5
ATOM 4666 O O . GLU A 1 30 ? -19.607 -34.861 -27.331 1.00 0.00 30 GLU A O 5
ATOM 4678 N N . GLU A 1 31 ? -20.254 -32.887 -28.277 1.00 0.00 31 GLU A N 5
ATOM 4679 C CA . GLU A 1 31 ? -21.166 -32.475 -27.213 1.00 0.00 31 GLU A CA 5
ATOM 4680 C C . GLU A 1 31 ? -22.283 -33.515 -27.018 1.00 0.00 31 GLU A C 5
ATOM 4681 O O . GLU A 1 31 ? -22.467 -34.005 -25.907 1.00 0.00 31 GLU A O 5
ATOM 4693 N N . LEU A 1 32 ? -22.983 -33.876 -28.117 1.00 0.00 32 LEU A N 5
ATOM 4694 C CA . LEU A 1 32 ? -24.132 -34.817 -28.086 1.00 0.00 32 LEU A CA 5
ATOM 4695 C C . LEU A 1 32 ? -23.692 -36.244 -27.681 1.00 0.00 32 LEU A C 5
ATOM 4696 O O . LEU A 1 32 ? -24.427 -36.964 -26.989 1.00 0.00 32 LEU A O 5
ATOM 4712 N N . LEU A 1 33 ? -22.469 -36.616 -28.087 1.00 0.00 33 LEU A N 5
ATOM 4713 C CA . LEU A 1 33 ? -21.833 -37.898 -27.726 1.00 0.00 33 LEU A CA 5
ATOM 4714 C C . LEU A 1 33 ? -21.576 -37.935 -26.192 1.00 0.00 33 LEU A C 5
ATOM 4715 O O . LEU A 1 33 ? -21.751 -38.973 -25.542 1.00 0.00 33 LEU A O 5
ATOM 4731 N N . ARG A 1 34 ? -21.196 -36.769 -25.634 1.00 0.00 34 ARG A N 5
ATOM 4732 C CA . ARG A 1 34 ? -20.947 -36.590 -24.183 1.00 0.00 34 ARG A CA 5
ATOM 4733 C C . ARG A 1 34 ? -22.267 -36.370 -23.386 1.00 0.00 34 ARG A C 5
ATOM 4734 O O . ARG A 1 34 ? -22.303 -36.605 -22.175 1.00 0.00 34 ARG A O 5
ATOM 4755 N N . ARG A 1 35 ? -23.362 -35.963 -24.081 1.00 0.00 35 ARG A N 5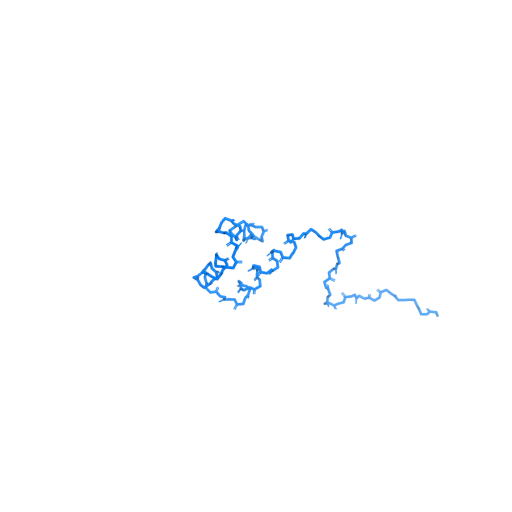
ATOM 4756 C CA . ARG A 1 35 ? -24.699 -35.764 -23.445 1.00 0.00 35 ARG A CA 5
ATOM 4757 C C . ARG A 1 35 ? -25.310 -37.120 -23.044 1.00 0.00 35 ARG A C 5
ATOM 4758 O O . ARG A 1 35 ? -26.185 -37.185 -22.176 1.00 0.00 35 ARG A O 5
ATOM 4779 N N . GLY A 1 36 ? -24.840 -38.192 -23.704 1.00 0.00 36 GLY A N 5
ATOM 4780 C CA . GLY A 1 36 ? -25.331 -39.544 -23.456 1.00 0.00 36 GLY A CA 5
ATOM 4781 C C . GLY A 1 36 ? -26.380 -39.980 -24.466 1.00 0.00 36 GLY A C 5
ATOM 4782 O O . GLY A 1 36 ? -27.152 -40.905 -24.191 1.00 0.00 36 GLY A O 5
ATOM 4786 N N . TYR A 1 37 ? -26.429 -39.295 -25.632 1.00 0.00 37 TYR A N 5
ATOM 4787 C CA . TYR A 1 37 ? -27.214 -39.759 -26.789 1.00 0.00 37 TYR A CA 5
ATOM 4788 C C . TYR A 1 37 ? -26.622 -41.092 -27.279 1.00 0.00 37 TYR A C 5
ATOM 4789 O O . TYR A 1 37 ? -25.407 -41.197 -27.476 1.00 0.00 37 TYR A O 5
ATOM 4807 N N . SER A 1 38 ? -27.483 -42.107 -27.430 1.00 0.00 38 SER A N 5
ATOM 4808 C CA . SER A 1 38 ? -27.068 -43.466 -27.819 1.00 0.00 38 SER A CA 5
ATOM 4809 C C . SER A 1 38 ? -26.996 -43.610 -29.358 1.00 0.00 38 SER A C 5
ATOM 4810 O O . SER A 1 38 ? -27.216 -42.635 -30.081 1.00 0.00 38 SER A O 5
ATOM 4818 N N . GLU A 1 39 ? -26.696 -44.843 -29.828 1.00 0.00 39 GLU A N 5
ATOM 4819 C CA . GLU A 1 39 ? -26.383 -45.161 -31.239 1.00 0.00 39 GLU A CA 5
ATOM 4820 C C . GLU A 1 39 ? -27.419 -44.594 -32.242 1.00 0.00 39 GLU A C 5
ATOM 4821 O O . GLU A 1 39 ? -27.037 -43.930 -33.217 1.00 0.00 39 GLU A O 5
ATOM 4833 N N . GLU A 1 40 ? -28.719 -44.844 -31.986 1.00 0.00 40 GLU A N 5
ATOM 4834 C CA . GLU A 1 40 ? -29.805 -44.399 -32.885 1.00 0.00 40 GLU A CA 5
ATOM 4835 C C . GLU A 1 40 ? -29.958 -42.868 -32.840 1.00 0.00 40 GLU A C 5
ATOM 4836 O O . GLU A 1 40 ? -30.144 -42.233 -33.882 1.00 0.00 40 GLU A O 5
ATOM 4848 N N . ASP A 1 41 ? -29.839 -42.292 -31.630 1.00 0.00 41 ASP A N 5
ATOM 4849 C CA . ASP A 1 41 ? -30.001 -40.836 -31.398 1.00 0.00 41 ASP A CA 5
ATOM 4850 C C . ASP A 1 41 ? -28.955 -40.024 -32.186 1.00 0.00 41 ASP A C 5
ATOM 4851 O O . ASP A 1 41 ? -29.294 -39.053 -32.884 1.00 0.00 41 ASP A O 5
ATOM 4860 N N . ILE A 1 42 ? -27.681 -40.454 -32.064 1.00 0.00 42 ILE A N 5
ATOM 4861 C CA . ILE A 1 42 ? -26.539 -39.831 -32.753 1.00 0.00 42 ILE A CA 5
ATOM 4862 C C . ILE A 1 42 ? -26.697 -39.974 -34.275 1.00 0.00 42 ILE A C 5
ATOM 4863 O O . ILE A 1 42 ? -26.549 -38.990 -35.007 1.00 0.00 42 ILE A O 5
ATOM 4879 N N . ARG A 1 43 ? -27.034 -41.209 -34.724 1.00 0.00 43 ARG A N 5
ATOM 4880 C CA . ARG A 1 43 ? -27.136 -41.545 -36.159 1.00 0.00 43 ARG A CA 5
ATOM 4881 C C . ARG A 1 43 ? -28.186 -40.668 -36.867 1.00 0.00 43 ARG A C 5
ATOM 4882 O O . ARG A 1 43 ? -27.890 -40.064 -37.902 1.00 0.00 43 ARG A O 5
ATOM 4903 N N . ARG A 1 44 ? -29.404 -40.614 -36.297 1.00 0.00 44 ARG A N 5
ATOM 4904 C CA . ARG A 1 44 ? -30.529 -39.841 -36.860 1.00 0.00 44 ARG A CA 5
ATOM 4905 C C . ARG A 1 44 ? -30.188 -38.350 -36.945 1.00 0.00 44 ARG A C 5
ATOM 4906 O O . ARG A 1 44 ? -30.523 -37.691 -37.937 1.00 0.00 44 ARG A O 5
ATOM 4927 N N . TYR A 1 45 ? -29.492 -37.844 -35.906 1.00 0.00 45 TYR A N 5
ATOM 4928 C CA . TYR A 1 45 ? -29.144 -36.422 -35.811 1.00 0.00 45 TYR A CA 5
ATOM 4929 C C . TYR A 1 45 ? -28.123 -36.030 -36.895 1.00 0.00 45 TYR A C 5
ATOM 4930 O O . TYR A 1 45 ? -28.369 -35.105 -37.668 1.00 0.00 45 TYR A O 5
ATOM 4948 N N . LEU A 1 46 ? -26.983 -36.763 -36.948 1.00 0.00 46 LEU A N 5
ATOM 4949 C CA . LEU A 1 46 ? -25.874 -36.462 -37.887 1.00 0.00 46 LEU A CA 5
ATOM 4950 C C . LEU A 1 46 ? -26.338 -36.589 -39.349 1.00 0.00 46 LEU A C 5
ATOM 4951 O O . LEU A 1 46 ? -25.835 -35.892 -40.234 1.00 0.00 46 LEU A O 5
ATOM 4967 N N . LYS A 1 47 ? -27.329 -37.462 -39.570 1.00 0.00 47 LYS A N 5
ATOM 4968 C CA . LYS A 1 47 ? -27.875 -37.737 -40.900 1.00 0.00 47 LYS A CA 5
ATOM 4969 C C . LYS A 1 47 ? -28.707 -36.540 -41.412 1.00 0.00 47 LYS A C 5
ATOM 4970 O O . LYS A 1 47 ? -28.547 -36.120 -42.563 1.00 0.00 47 LYS A O 5
ATOM 4989 N N . LYS A 1 48 ? -29.577 -35.975 -40.544 1.00 0.00 48 LYS A N 5
ATOM 4990 C CA . LYS A 1 48 ? -30.405 -34.794 -40.910 1.00 0.00 48 LYS A CA 5
ATOM 4991 C C . LYS A 1 48 ? -29.585 -33.482 -40.856 1.00 0.00 48 LYS A C 5
ATOM 4992 O O . LYS A 1 48 ? -29.963 -32.482 -41.474 1.00 0.00 48 LYS A O 5
ATOM 5011 N N . GLN A 1 49 ? -28.465 -33.505 -40.102 1.00 0.00 49 GLN A N 5
ATOM 5012 C CA . GLN A 1 49 ? -27.542 -32.354 -39.965 1.00 0.00 49 GLN A CA 5
ATOM 5013 C C . GLN A 1 49 ? -26.508 -32.311 -41.107 1.00 0.00 49 GLN A C 5
ATOM 5014 O O . GLN A 1 49 ? -25.823 -31.294 -41.278 1.00 0.00 49 GLN A O 5
ATOM 5028 N N . GLY A 1 50 ? -26.402 -33.409 -41.876 1.00 0.00 50 GLY A N 5
ATOM 5029 C CA . GLY A 1 50 ? -25.439 -33.508 -42.979 1.00 0.00 50 GLY A CA 5
ATOM 5030 C C . GLY A 1 50 ? -24.005 -33.721 -42.508 1.00 0.00 50 GLY A C 5
ATOM 5031 O O . GLY A 1 50 ? -23.054 -33.462 -43.258 1.00 0.00 50 GLY A O 5
ATOM 5035 N N . ILE A 1 51 ? -23.855 -34.181 -41.257 1.00 0.00 51 ILE A N 5
ATOM 5036 C CA . ILE A 1 51 ? -22.569 -34.605 -40.694 1.00 0.00 51 ILE A CA 5
ATOM 5037 C C . ILE A 1 51 ? -22.299 -36.026 -41.218 1.00 0.00 51 ILE A C 5
ATOM 5038 O O . ILE A 1 51 ? -22.967 -36.973 -40.792 1.00 0.00 51 ILE A O 5
ATOM 5054 N N . ASP A 1 52 ? -21.384 -36.145 -42.203 1.00 0.00 52 ASP A N 5
ATOM 5055 C CA . ASP A 1 52 ? -21.060 -37.437 -42.862 1.00 0.00 52 ASP A CA 5
ATOM 5056 C C . ASP A 1 52 ? -20.521 -38.450 -41.846 1.00 0.00 52 ASP A C 5
ATOM 5057 O O . ASP A 1 52 ? -20.079 -38.072 -40.750 1.00 0.00 52 ASP A O 5
ATOM 5066 N N . ASP A 1 53 ? -20.516 -39.731 -42.252 1.00 0.00 53 ASP A N 5
ATOM 5067 C CA . ASP A 1 53 ? -19.930 -40.832 -41.462 1.00 0.00 53 ASP A CA 5
ATOM 5068 C C . ASP A 1 53 ? -18.438 -40.558 -41.163 1.00 0.00 53 ASP A C 5
ATOM 5069 O O . ASP A 1 53 ? -17.918 -41.009 -40.148 1.00 0.00 53 ASP A O 5
ATOM 5078 N N . ARG A 1 54 ? -17.780 -39.788 -42.066 1.00 0.00 54 ARG A N 5
ATOM 5079 C CA . ARG A 1 54 ? -16.382 -39.360 -41.903 1.00 0.00 54 ARG A CA 5
ATOM 5080 C C . ARG A 1 54 ? -16.246 -38.208 -40.879 1.00 0.00 54 ARG A C 5
ATOM 5081 O O . ARG A 1 54 ? -15.321 -38.222 -40.052 1.00 0.00 54 ARG A O 5
ATOM 5102 N N . GLU A 1 55 ? -17.169 -37.228 -40.936 1.00 0.00 55 GLU A N 5
ATOM 5103 C CA . GLU A 1 55 ? -17.104 -36.012 -40.088 1.00 0.00 55 GLU A CA 5
ATOM 5104 C C . GLU A 1 55 ? -17.253 -36.383 -38.593 1.00 0.00 55 GLU A C 5
ATOM 5105 O O . GLU A 1 55 ? -16.512 -35.875 -37.740 1.00 0.00 55 GLU A O 5
ATOM 5117 N N . VAL A 1 56 ? -18.216 -37.285 -38.302 1.00 0.00 56 VAL A N 5
ATOM 5118 C CA . VAL A 1 56 ? -18.432 -37.826 -36.941 1.00 0.00 56 VAL A CA 5
ATOM 5119 C C . VAL A 1 56 ? -17.264 -38.745 -36.523 1.00 0.00 56 VAL A C 5
ATOM 5120 O O . VAL A 1 56 ? -16.796 -38.668 -35.386 1.00 0.00 56 VAL A O 5
ATOM 5133 N N . ASP A 1 57 ? -16.781 -39.579 -37.474 1.00 0.00 57 ASP A N 5
ATOM 5134 C CA . ASP A 1 57 ? -15.675 -40.542 -37.239 1.00 0.00 57 ASP A CA 5
ATOM 5135 C C . ASP A 1 57 ? -14.425 -39.847 -36.667 1.00 0.00 57 ASP A C 5
ATOM 5136 O O . ASP A 1 57 ? -13.948 -40.208 -35.585 1.00 0.00 57 ASP A O 5
ATOM 5145 N N . ARG A 1 58 ? -13.944 -38.825 -37.388 1.00 0.00 58 ARG A N 5
ATOM 5146 C CA . ARG A 1 58 ? -12.683 -38.132 -37.067 1.00 0.00 58 ARG A CA 5
ATOM 5147 C C . ARG A 1 58 ? -12.792 -37.323 -35.749 1.00 0.00 58 ARG A C 5
ATOM 5148 O O . ARG A 1 58 ? -11.845 -37.277 -34.971 1.00 0.00 58 ARG A O 5
ATOM 5169 N N . ALA A 1 59 ? -13.977 -36.722 -35.512 1.00 0.00 59 ALA A N 5
ATOM 5170 C CA . ALA A 1 59 ? -14.201 -35.754 -34.422 1.00 0.00 59 ALA A CA 5
ATOM 5171 C C . ALA A 1 59 ? -14.279 -36.438 -33.054 1.00 0.00 59 ALA A C 5
ATOM 5172 O O . ALA A 1 59 ? -13.789 -35.909 -32.052 1.00 0.00 59 ALA A O 5
ATOM 5179 N N . ILE A 1 60 ? -14.895 -37.629 -33.034 1.00 0.00 60 ILE A N 5
ATOM 5180 C CA . ILE A 1 60 ? -15.031 -38.440 -31.813 1.00 0.00 60 ILE A CA 5
ATOM 5181 C C . ILE A 1 60 ? -13.705 -39.176 -31.510 1.00 0.00 60 ILE A C 5
ATOM 5182 O O . ILE A 1 60 ? -13.457 -39.604 -30.381 1.00 0.00 60 ILE A O 5
ATOM 5198 N N . LYS A 1 61 ? -12.842 -39.310 -32.533 1.00 0.00 61 LYS A N 5
ATOM 5199 C CA . LYS A 1 61 ? -11.461 -39.803 -32.351 1.00 0.00 61 LYS A CA 5
ATOM 5200 C C . LYS A 1 61 ? -10.475 -38.656 -32.026 1.00 0.00 61 LYS A C 5
ATOM 5201 O O . LYS A 1 61 ? -9.335 -38.929 -31.628 1.00 0.00 61 LYS A O 5
ATOM 5220 N N . LYS A 1 62 ? -10.903 -37.379 -32.214 1.00 0.00 62 LYS A N 5
ATOM 5221 C CA . LYS A 1 62 ? -10.107 -36.205 -31.783 1.00 0.00 62 LYS A CA 5
ATOM 5222 C C . LYS A 1 62 ? -10.104 -36.106 -30.253 1.00 0.00 62 LYS A C 5
ATOM 5223 O O . LYS A 1 62 ? -9.047 -36.282 -29.633 1.00 0.00 62 LYS A O 5
ATOM 5242 N N . VAL A 1 63 ? -11.314 -35.862 -29.669 1.00 0.00 63 VAL A N 5
ATOM 5243 C CA . VAL A 1 63 ? -11.565 -35.684 -28.202 1.00 0.00 63 VAL A CA 5
ATOM 5244 C C . VAL A 1 63 ? -10.452 -34.884 -27.463 1.00 0.00 63 VAL A C 5
ATOM 5245 O O . VAL A 1 63 ? -10.104 -35.176 -26.309 1.00 0.00 63 VAL A O 5
ATOM 5258 N N . GLY A 1 64 ? -9.950 -33.832 -28.132 1.00 0.00 64 GLY A N 5
ATOM 5259 C CA . GLY A 1 64 ? -8.832 -33.020 -27.634 1.00 0.00 64 GLY A CA 5
ATOM 5260 C C . GLY A 1 64 ? -7.578 -33.189 -28.499 1.00 0.00 64 GLY A C 5
ATOM 5261 O O . GLY A 1 64 ? -6.455 -33.080 -27.969 1.00 0.00 64 GLY A O 5
ATOM 5266 N N . MET A 1 1 ? -29.683 -58.318 -39.290 1.00 0.00 1 MET A N 6
ATOM 5267 C CA . MET A 1 1 ? -28.460 -58.354 -38.459 1.00 0.00 1 MET A CA 6
ATOM 5268 C C . MET A 1 1 ? -28.002 -59.815 -38.306 1.00 0.00 1 MET A C 6
ATOM 5269 O O . MET A 1 1 ? -28.616 -60.584 -37.559 1.00 0.00 1 MET A O 6
ATOM 5285 N N . GLY A 1 2 ? -26.936 -60.187 -39.038 1.00 0.00 2 GLY A N 6
ATOM 5286 C CA . GLY A 1 2 ? -26.452 -61.567 -39.084 1.00 0.00 2 GLY A CA 6
ATOM 5287 C C . GLY A 1 2 ? -25.177 -61.698 -39.913 1.00 0.00 2 GLY A C 6
ATOM 5288 O O . GLY A 1 2 ? -25.125 -62.471 -40.877 1.00 0.00 2 GLY A O 6
ATOM 5292 N N . SER A 1 3 ? -24.154 -60.916 -39.532 1.00 0.00 3 SER A N 6
ATOM 5293 C CA . SER A 1 3 ? -22.814 -60.917 -40.174 1.00 0.00 3 SER A CA 6
ATOM 5294 C C . SER A 1 3 ? -21.722 -61.125 -39.097 1.00 0.00 3 SER A C 6
ATOM 5295 O O . SER A 1 3 ? -22.024 -61.165 -37.896 1.00 0.00 3 SER A O 6
ATOM 5303 N N . SER A 1 4 ? -20.452 -61.266 -39.531 1.00 0.00 4 SER A N 6
ATOM 5304 C CA . SER A 1 4 ? -19.311 -61.463 -38.618 1.00 0.00 4 SER A CA 6
ATOM 5305 C C . SER A 1 4 ? -18.943 -60.145 -37.897 1.00 0.00 4 SER A C 6
ATOM 5306 O O . SER A 1 4 ? -18.216 -59.301 -38.436 1.00 0.00 4 SER A O 6
ATOM 5314 N N . HIS A 1 5 ? -19.500 -59.968 -36.689 1.00 0.00 5 HIS A N 6
ATOM 5315 C CA . HIS A 1 5 ? -19.265 -58.784 -35.845 1.00 0.00 5 HIS A CA 6
ATOM 5316 C C . HIS A 1 5 ? -18.137 -59.066 -34.824 1.00 0.00 5 HIS A C 6
ATOM 5317 O O . HIS A 1 5 ? -18.378 -59.514 -33.692 1.00 0.00 5 HIS A O 6
ATOM 5332 N N . HIS A 1 6 ? -16.881 -58.845 -35.266 1.00 0.00 6 HIS A N 6
ATOM 5333 C CA . HIS A 1 6 ? -15.684 -59.003 -34.413 1.00 0.00 6 HIS A CA 6
ATOM 5334 C C . HIS A 1 6 ? -15.575 -57.791 -33.465 1.00 0.00 6 HIS A C 6
ATOM 5335 O O . HIS A 1 6 ? -15.055 -56.747 -33.851 1.00 0.00 6 HIS A O 6
ATOM 5350 N N . HIS A 1 7 ? -16.119 -57.940 -32.243 1.00 0.00 7 HIS A N 6
ATOM 5351 C CA . HIS A 1 7 ? -16.129 -56.871 -31.201 1.00 0.00 7 HIS A CA 6
ATOM 5352 C C . HIS A 1 7 ? -14.756 -56.726 -30.501 1.00 0.00 7 HIS A C 6
ATOM 5353 O O . HIS A 1 7 ? -13.746 -57.223 -31.006 1.00 0.00 7 HIS A O 6
ATOM 5368 N N . HIS A 1 8 ? -14.749 -55.994 -29.357 1.00 0.00 8 HIS A N 6
ATOM 5369 C CA . HIS A 1 8 ? -13.531 -55.670 -28.574 1.00 0.00 8 HIS A CA 6
ATOM 5370 C C . HIS A 1 8 ? -12.661 -54.659 -29.360 1.00 0.00 8 HIS A C 6
ATOM 5371 O O . HIS A 1 8 ? -11.424 -54.741 -29.379 1.00 0.00 8 HIS A O 6
ATOM 5386 N N . HIS A 1 9 ? -13.359 -53.684 -29.992 1.00 0.00 9 HIS A N 6
ATOM 5387 C CA . HIS A 1 9 ? -12.734 -52.597 -30.769 1.00 0.00 9 HIS A CA 6
ATOM 5388 C C . HIS A 1 9 ? -11.965 -51.649 -29.843 1.00 0.00 9 HIS A C 6
ATOM 5389 O O . HIS A 1 9 ? -12.342 -51.449 -28.685 1.00 0.00 9 HIS A O 6
ATOM 5404 N N . HIS A 1 10 ? -10.890 -51.075 -30.378 1.00 0.00 10 HIS A N 6
ATOM 5405 C CA . HIS A 1 10 ? -10.075 -50.078 -29.688 1.00 0.00 10 HIS A CA 6
ATOM 5406 C C . HIS A 1 10 ? -9.556 -49.087 -30.733 1.00 0.00 10 HIS A C 6
ATOM 5407 O O . HIS A 1 10 ? -8.839 -49.471 -31.671 1.00 0.00 10 HIS A O 6
ATOM 5422 N N . SER A 1 11 ? -9.985 -47.826 -30.614 1.00 0.00 11 SER A N 6
ATOM 5423 C CA . SER A 1 11 ? -9.467 -46.735 -31.442 1.00 0.00 11 SER A CA 6
ATOM 5424 C C . SER A 1 11 ? -8.260 -46.098 -30.721 1.00 0.00 11 SER A C 6
ATOM 5425 O O . SER A 1 11 ? -7.810 -46.594 -29.671 1.00 0.00 11 SER A O 6
ATOM 5433 N N . SER A 1 12 ? -7.744 -45.009 -31.278 1.00 0.00 12 SER A N 6
ATOM 5434 C CA . SER A 1 12 ? -6.593 -44.293 -30.735 1.00 0.00 12 SER A CA 6
ATOM 5435 C C . SER A 1 12 ? -6.840 -42.791 -30.914 1.00 0.00 12 SER A C 6
ATOM 5436 O O . SER A 1 12 ? -6.702 -42.253 -32.021 1.00 0.00 12 SER A O 6
ATOM 5444 N N . GLY A 1 13 ? -7.279 -42.141 -29.819 1.00 0.00 13 GLY A N 6
ATOM 5445 C CA . GLY A 1 13 ? -7.466 -40.695 -29.786 1.00 0.00 13 GLY A CA 6
ATOM 5446 C C . GLY A 1 13 ? -6.153 -39.951 -29.611 1.00 0.00 13 GLY A C 6
ATOM 5447 O O . GLY A 1 13 ? -5.107 -40.564 -29.359 1.00 0.00 13 GLY A O 6
ATOM 5451 N N . LEU A 1 14 ? -6.211 -38.623 -29.731 1.00 0.00 14 LEU A N 6
ATOM 5452 C CA . LEU A 1 14 ? -5.022 -37.754 -29.682 1.00 0.00 14 LEU A CA 6
ATOM 5453 C C . LEU A 1 14 ? -5.318 -36.547 -28.764 1.00 0.00 14 LEU A C 6
ATOM 5454 O O . LEU A 1 14 ? -6.463 -36.368 -28.328 1.00 0.00 14 LEU A O 6
ATOM 5470 N N . VAL A 1 15 ? -4.276 -35.753 -28.454 1.00 0.00 15 VAL A N 6
ATOM 5471 C CA . VAL A 1 15 ? -4.406 -34.492 -27.691 1.00 0.00 15 VAL A CA 6
ATOM 5472 C C . VAL A 1 15 ? -5.374 -33.496 -28.394 1.00 0.00 15 VAL A C 6
ATOM 5473 O O . VAL A 1 15 ? -5.397 -33.430 -29.635 1.00 0.00 15 VAL A O 6
ATOM 5486 N N . PRO A 1 16 ? -6.223 -32.737 -27.616 1.00 0.00 16 PRO A N 6
ATOM 5487 C CA . PRO A 1 16 ? -7.151 -31.728 -28.186 1.00 0.00 16 PRO A CA 6
ATOM 5488 C C . PRO A 1 16 ? -6.396 -30.593 -28.913 1.00 0.00 16 PRO A C 6
ATOM 5489 O O . PRO A 1 16 ? -5.808 -29.709 -28.275 1.00 0.00 16 PRO A O 6
ATOM 5500 N N . ARG A 1 17 ? -6.374 -30.674 -30.250 1.00 0.00 17 ARG A N 6
ATOM 5501 C CA . ARG A 1 17 ? -5.718 -29.679 -31.112 1.00 0.00 17 ARG A CA 6
ATOM 5502 C C . ARG A 1 17 ? -6.473 -29.549 -32.453 1.00 0.00 17 ARG A C 6
ATOM 5503 O O . ARG A 1 17 ? -5.944 -28.986 -33.426 1.00 0.00 17 ARG A O 6
ATOM 5524 N N . GLY A 1 18 ? -7.726 -30.051 -32.479 1.00 0.00 18 GLY A N 6
ATOM 5525 C CA . GLY A 1 18 ? -8.566 -30.056 -33.681 1.00 0.00 18 GLY A CA 6
ATOM 5526 C C . GLY A 1 18 ? -9.311 -28.745 -33.906 1.00 0.00 18 GLY A C 6
ATOM 5527 O O . GLY A 1 18 ? -10.538 -28.737 -34.056 1.00 0.00 18 GLY A O 6
ATOM 5531 N N . SER A 1 19 ? -8.560 -27.630 -33.920 1.00 0.00 19 SER A N 6
ATOM 5532 C CA . SER A 1 19 ? -9.087 -26.304 -34.265 1.00 0.00 19 SER A CA 6
ATOM 5533 C C . SER A 1 19 ? -9.223 -26.218 -35.800 1.00 0.00 19 SER A C 6
ATOM 5534 O O . SER A 1 19 ? -8.372 -25.653 -36.504 1.00 0.00 19 SER A O 6
ATOM 5542 N N . HIS A 1 20 ? -10.282 -26.861 -36.301 1.00 0.00 20 HIS A N 6
ATOM 5543 C CA . HIS A 1 20 ? -10.532 -27.054 -37.737 1.00 0.00 20 HIS A CA 6
ATOM 5544 C C . HIS A 1 20 ? -11.540 -26.003 -38.251 1.00 0.00 20 HIS A C 6
ATOM 5545 O O . HIS A 1 20 ? -12.229 -25.371 -37.452 1.00 0.00 20 HIS A O 6
ATOM 5560 N N . MET A 1 21 ? -11.591 -25.816 -39.585 1.00 0.00 21 MET A N 6
ATOM 5561 C CA . MET A 1 21 ? -12.480 -24.831 -40.248 1.00 0.00 21 MET A CA 6
ATOM 5562 C C . MET A 1 21 ? -13.965 -24.989 -39.834 1.00 0.00 21 MET A C 6
ATOM 5563 O O . MET A 1 21 ? -14.649 -23.999 -39.536 1.00 0.00 21 MET A O 6
ATOM 5577 N N . ASN A 1 22 ? -14.431 -26.245 -39.780 1.00 0.00 22 ASN A N 6
ATOM 5578 C CA . ASN A 1 22 ? -15.844 -26.579 -39.486 1.00 0.00 22 ASN A CA 6
ATOM 5579 C C . ASN A 1 22 ? -16.099 -26.729 -37.971 1.00 0.00 22 ASN A C 6
ATOM 5580 O O . ASN A 1 22 ? -17.041 -27.413 -37.589 1.00 0.00 22 ASN A O 6
ATOM 5591 N N . GLU A 1 23 ? -15.274 -26.069 -37.131 1.00 0.00 23 GLU A N 6
ATOM 5592 C CA . GLU A 1 23 ? -15.283 -26.209 -35.648 1.00 0.00 23 GLU A CA 6
ATOM 5593 C C . GLU A 1 23 ? -16.704 -26.077 -35.042 1.00 0.00 23 GLU A C 6
ATOM 5594 O O . GLU A 1 23 ? -17.033 -26.791 -34.110 1.00 0.00 23 GLU A O 6
ATOM 5606 N N . LYS A 1 24 ? -17.535 -25.183 -35.620 1.00 0.00 24 LYS A N 6
ATOM 5607 C CA . LYS A 1 24 ? -18.944 -24.974 -35.192 1.00 0.00 24 LYS A CA 6
ATOM 5608 C C . LYS A 1 24 ? -19.821 -26.228 -35.450 1.00 0.00 24 LYS A C 6
ATOM 5609 O O . LYS A 1 24 ? -20.636 -26.612 -34.606 1.00 0.00 24 LYS A O 6
ATOM 5628 N N . VAL A 1 25 ? -19.615 -26.851 -36.619 1.00 0.00 25 VAL A N 6
ATOM 5629 C CA . VAL A 1 25 ? -20.386 -28.029 -37.084 1.00 0.00 25 VAL A CA 6
ATOM 5630 C C . VAL A 1 25 ? -19.945 -29.286 -36.291 1.00 0.00 25 VAL A C 6
ATOM 5631 O O . VAL A 1 25 ? -20.770 -30.095 -35.828 1.00 0.00 25 VAL A O 6
ATOM 5644 N N . GLU A 1 26 ? -18.622 -29.401 -36.116 1.00 0.00 26 GLU A N 6
ATOM 5645 C CA . GLU A 1 26 ? -17.991 -30.443 -35.294 1.00 0.00 26 GLU A CA 6
ATOM 5646 C C . GLU A 1 26 ? -18.402 -30.296 -33.815 1.00 0.00 26 GLU A C 6
ATOM 5647 O O . GLU A 1 26 ? -18.509 -31.285 -33.098 1.00 0.00 26 GLU A O 6
ATOM 5659 N N . LYS A 1 27 ? -18.636 -29.042 -33.382 1.00 0.00 27 LYS A N 6
ATOM 5660 C CA . LYS A 1 27 ? -19.039 -28.727 -32.001 1.00 0.00 27 LYS A CA 6
ATOM 5661 C C . LYS A 1 27 ? -20.453 -29.255 -31.707 1.00 0.00 27 LYS A C 6
ATOM 5662 O O . LYS A 1 27 ? -20.663 -29.897 -30.687 1.00 0.00 27 LYS A O 6
ATOM 5681 N N . ILE A 1 28 ? -21.407 -29.012 -32.631 1.00 0.00 28 ILE A N 6
ATOM 5682 C CA . ILE A 1 28 ? -22.832 -29.343 -32.407 1.00 0.00 28 ILE A CA 6
ATOM 5683 C C . ILE A 1 28 ? -23.078 -30.870 -32.401 1.00 0.00 28 ILE A C 6
ATOM 5684 O O . ILE A 1 28 ? -23.981 -31.343 -31.690 1.00 0.00 28 ILE A O 6
ATOM 5700 N N . VAL A 1 29 ? -22.291 -31.636 -33.201 1.00 0.00 29 VAL A N 6
ATOM 5701 C CA . VAL A 1 29 ? -22.376 -33.121 -33.183 1.00 0.00 29 VAL A CA 6
ATOM 5702 C C . VAL A 1 29 ? -21.655 -33.710 -31.940 1.00 0.00 29 VAL A C 6
ATOM 5703 O O . VAL A 1 29 ? -22.180 -34.618 -31.293 1.00 0.00 29 VAL A O 6
ATOM 5716 N N . GLU A 1 30 ? -20.482 -33.140 -31.590 1.00 0.00 30 GLU A N 6
ATOM 5717 C CA . GLU A 1 30 ? -19.642 -33.611 -30.453 1.00 0.00 30 GLU A CA 6
ATOM 5718 C C . GLU A 1 30 ? -20.280 -33.239 -29.087 1.00 0.00 30 GLU A C 6
ATOM 5719 O O . GLU A 1 30 ? -20.016 -33.888 -28.074 1.00 0.00 30 GLU A O 6
ATOM 5731 N N . GLU A 1 31 ? -21.122 -32.188 -29.091 1.00 0.00 31 GLU A N 6
ATOM 5732 C CA . GLU A 1 31 ? -21.751 -31.639 -27.871 1.00 0.00 31 GLU A CA 6
ATOM 5733 C C . GLU A 1 31 ? -22.647 -32.702 -27.206 1.00 0.00 31 GLU A C 6
ATOM 5734 O O . GLU A 1 31 ? -22.397 -33.138 -26.081 1.00 0.00 31 GLU A O 6
ATOM 5746 N N . LEU A 1 32 ? -23.654 -33.148 -27.970 1.00 0.00 32 LEU A N 6
ATOM 5747 C CA . LEU A 1 32 ? -24.641 -34.156 -27.533 1.00 0.00 32 LEU A CA 6
ATOM 5748 C C . LEU A 1 32 ? -24.038 -35.574 -27.510 1.00 0.00 32 LEU A C 6
ATOM 5749 O O . LEU A 1 32 ? -24.529 -36.452 -26.785 1.00 0.00 32 LEU A O 6
ATOM 5765 N N . LEU A 1 33 ? -22.959 -35.772 -28.296 1.00 0.00 33 LEU A N 6
ATOM 5766 C CA . LEU A 1 33 ? -22.139 -37.008 -28.274 1.00 0.00 33 LEU A CA 6
ATOM 5767 C C . LEU A 1 33 ? -21.580 -37.206 -26.845 1.00 0.00 33 LEU A C 6
ATOM 5768 O O . LEU A 1 33 ? -21.704 -38.286 -26.253 1.00 0.00 33 LEU A O 6
ATOM 5784 N N . ARG A 1 34 ? -21.006 -36.118 -26.297 1.00 0.00 34 ARG A N 6
ATOM 5785 C CA . ARG A 1 34 ? -20.392 -36.107 -24.954 1.00 0.00 34 ARG A CA 6
ATOM 5786 C C . ARG A 1 34 ? -21.431 -35.939 -23.832 1.00 0.00 34 ARG A C 6
ATOM 5787 O O . ARG A 1 34 ? -21.092 -36.082 -22.657 1.00 0.00 34 ARG A O 6
ATOM 5808 N N . ARG A 1 35 ? -22.692 -35.621 -24.190 1.00 0.00 35 ARG A N 6
ATOM 5809 C CA . ARG A 1 35 ? -23.823 -35.641 -23.229 1.00 0.00 35 ARG A CA 6
ATOM 5810 C C . ARG A 1 35 ? -24.214 -37.093 -22.881 1.00 0.00 35 ARG A C 6
ATOM 5811 O O . ARG A 1 35 ? -24.887 -37.328 -21.874 1.00 0.00 35 ARG A O 6
ATOM 5832 N N . GLY A 1 36 ? -23.799 -38.046 -23.735 1.00 0.00 36 GLY A N 6
ATOM 5833 C CA . GLY A 1 36 ? -23.930 -39.475 -23.430 1.00 0.00 36 GLY A CA 6
ATOM 5834 C C . GLY A 1 36 ? -25.282 -40.070 -23.808 1.00 0.00 36 GLY A C 6
ATOM 5835 O O . GLY A 1 36 ? -25.785 -40.967 -23.117 1.00 0.00 36 GLY A O 6
ATOM 5839 N N . TYR A 1 37 ? -25.882 -39.556 -24.896 1.00 0.00 37 TYR A N 6
ATOM 5840 C CA . TYR A 1 37 ? -27.070 -40.183 -25.521 1.00 0.00 37 TYR A CA 6
ATOM 5841 C C . TYR A 1 37 ? -26.652 -41.464 -26.256 1.00 0.00 37 TYR A C 6
ATOM 5842 O O . TYR A 1 37 ? -25.458 -41.666 -26.533 1.00 0.00 37 TYR A O 6
ATOM 5860 N N . SER A 1 38 ? -27.643 -42.311 -26.573 1.00 0.00 38 SER A N 6
ATOM 5861 C CA . SER A 1 38 ? -27.416 -43.606 -27.248 1.00 0.00 38 SER A CA 6
ATOM 5862 C C . SER A 1 38 ? -26.736 -43.435 -28.630 1.00 0.00 38 SER A C 6
ATOM 5863 O O . SER A 1 38 ? -26.918 -42.411 -29.281 1.00 0.00 38 SER A O 6
ATOM 5871 N N . GLU A 1 39 ? -25.978 -44.466 -29.059 1.00 0.00 39 GLU A N 6
ATOM 5872 C CA . GLU A 1 39 ? -25.200 -44.477 -30.319 1.00 0.00 39 GLU A CA 6
ATOM 5873 C C . GLU A 1 39 ? -26.076 -44.101 -31.527 1.00 0.00 39 GLU A C 6
ATOM 5874 O O . GLU A 1 39 ? -25.761 -43.183 -32.279 1.00 0.00 39 GLU A O 6
ATOM 5886 N N . GLU A 1 40 ? -27.208 -44.800 -31.645 1.00 0.00 40 GLU A N 6
ATOM 5887 C CA . GLU A 1 40 ? -28.155 -44.637 -32.759 1.00 0.00 40 GLU A CA 6
ATOM 5888 C C . GLU A 1 40 ? -28.876 -43.278 -32.698 1.00 0.00 40 GLU A C 6
ATOM 5889 O O . GLU A 1 40 ? -29.335 -42.785 -33.724 1.00 0.00 40 GLU A O 6
ATOM 5901 N N . ASP A 1 41 ? -28.967 -42.697 -31.488 1.00 0.00 41 ASP A N 6
ATOM 5902 C CA . ASP A 1 41 ? -29.582 -41.367 -31.268 1.00 0.00 41 ASP A CA 6
ATOM 5903 C C . ASP A 1 41 ? -28.644 -40.251 -31.776 1.00 0.00 41 ASP A C 6
ATOM 5904 O O . ASP A 1 41 ? -29.096 -39.284 -32.407 1.00 0.00 41 ASP A O 6
ATOM 5913 N N . ILE A 1 42 ? -27.333 -40.419 -31.501 1.00 0.00 42 ILE A N 6
ATOM 5914 C CA . ILE A 1 42 ? -26.270 -39.511 -31.990 1.00 0.00 42 ILE A CA 6
ATOM 5915 C C . ILE A 1 42 ? -26.195 -39.593 -33.522 1.00 0.00 42 ILE A C 6
ATOM 5916 O O . ILE A 1 42 ? -26.150 -38.568 -34.212 1.00 0.00 42 ILE A O 6
ATOM 5932 N N . ARG A 1 43 ? -26.214 -40.844 -34.027 1.00 0.00 43 ARG A N 6
ATOM 5933 C CA . ARG A 1 43 ? -26.111 -41.140 -35.464 1.00 0.00 43 ARG A CA 6
ATOM 5934 C C . ARG A 1 43 ? -27.346 -40.641 -36.234 1.00 0.00 43 ARG A C 6
ATOM 5935 O O . ARG A 1 43 ? -27.209 -40.162 -37.355 1.00 0.00 43 ARG A O 6
ATOM 5956 N N . ARG A 1 44 ? -28.530 -40.722 -35.606 1.00 0.00 44 ARG A N 6
ATOM 5957 C CA . ARG A 1 44 ? -29.799 -40.252 -36.213 1.00 0.00 44 ARG A CA 6
ATOM 5958 C C . ARG A 1 44 ? -29.783 -38.715 -36.359 1.00 0.00 44 ARG A C 6
ATOM 5959 O O . ARG A 1 44 ? -30.268 -38.174 -37.363 1.00 0.00 44 ARG A O 6
ATOM 5980 N N . TYR A 1 45 ? -29.201 -38.028 -35.339 1.00 0.00 45 TYR A N 6
ATOM 5981 C CA . TYR A 1 45 ? -29.022 -36.560 -35.347 1.00 0.00 45 TYR A CA 6
ATOM 5982 C C . TYR A 1 45 ? -28.146 -36.143 -36.526 1.00 0.00 45 TYR A C 6
ATOM 5983 O O . TYR A 1 45 ? -28.581 -35.377 -37.369 1.00 0.00 45 TYR A O 6
ATOM 6001 N N . LEU A 1 46 ? -26.915 -36.682 -36.563 1.00 0.00 46 LEU A N 6
ATOM 6002 C CA . LEU A 1 46 ? -25.867 -36.253 -37.511 1.00 0.00 46 LEU A CA 6
ATOM 6003 C C . LEU A 1 46 ? -26.221 -36.618 -38.965 1.00 0.00 46 LEU A C 6
ATOM 6004 O O . LEU A 1 46 ? -25.781 -35.953 -39.909 1.00 0.00 46 LEU A O 6
ATOM 6020 N N . LYS A 1 47 ? -27.049 -37.661 -39.114 1.00 0.00 47 LYS A N 6
ATOM 6021 C CA . LYS A 1 47 ? -27.544 -38.139 -40.414 1.00 0.00 47 LYS A CA 6
ATOM 6022 C C . LYS A 1 47 ? -28.593 -37.155 -40.974 1.00 0.00 47 LYS A C 6
ATOM 6023 O O . LYS A 1 47 ? -28.618 -36.876 -42.179 1.00 0.00 47 LYS A O 6
ATOM 6042 N N . LYS A 1 48 ? -29.458 -36.638 -40.082 1.00 0.00 48 LYS A N 6
ATOM 6043 C CA . LYS A 1 48 ? -30.428 -35.578 -40.427 1.00 0.00 48 LYS A CA 6
ATOM 6044 C C . LYS A 1 48 ? -29.677 -34.253 -40.653 1.00 0.00 48 LYS A C 6
ATOM 6045 O O . LYS A 1 48 ? -29.986 -33.497 -41.576 1.00 0.00 48 LYS A O 6
ATOM 6064 N N . GLN A 1 49 ? -28.669 -34.007 -39.797 1.00 0.00 49 GLN A N 6
ATOM 6065 C CA . GLN A 1 49 ? -27.962 -32.719 -39.692 1.00 0.00 49 GLN A CA 6
ATOM 6066 C C . GLN A 1 49 ? -27.092 -32.454 -40.942 1.00 0.00 49 GLN A C 6
ATOM 6067 O O . GLN A 1 49 ? -26.802 -31.298 -41.279 1.00 0.00 49 GLN A O 6
ATOM 6081 N N . GLY A 1 50 ? -26.706 -33.543 -41.631 1.00 0.00 50 GLY A N 6
ATOM 6082 C CA . GLY A 1 50 ? -25.832 -33.470 -42.804 1.00 0.00 50 GLY A CA 6
ATOM 6083 C C . GLY A 1 50 ? -24.357 -33.404 -42.431 1.00 0.00 50 GLY A C 6
ATOM 6084 O O . GLY A 1 50 ? -23.531 -32.938 -43.229 1.00 0.00 50 GLY A O 6
ATOM 6088 N N . ILE A 1 51 ? -24.037 -33.847 -41.193 1.00 0.00 51 ILE A N 6
ATOM 6089 C CA . ILE A 1 51 ? -22.652 -33.979 -40.707 1.00 0.00 51 ILE A CA 6
ATOM 6090 C C . ILE A 1 51 ? -21.893 -34.966 -41.615 1.00 0.00 51 ILE A C 6
ATOM 6091 O O . ILE A 1 51 ? -22.389 -36.075 -41.875 1.00 0.00 51 ILE A O 6
ATOM 6107 N N . ASP A 1 52 ? -20.713 -34.547 -42.096 1.00 0.00 52 ASP A N 6
ATOM 6108 C CA . ASP A 1 52 ? -19.881 -35.359 -43.001 1.00 0.00 52 ASP A CA 6
ATOM 6109 C C . ASP A 1 52 ? -19.337 -36.601 -42.272 1.00 0.00 52 ASP A C 6
ATOM 6110 O O . ASP A 1 52 ? -19.081 -36.553 -41.059 1.00 0.00 52 ASP A O 6
ATOM 6119 N N . ASP A 1 53 ? -19.180 -37.705 -43.022 1.00 0.00 53 ASP A N 6
ATOM 6120 C CA . ASP A 1 53 ? -18.714 -38.996 -42.483 1.00 0.00 53 ASP A CA 6
ATOM 6121 C C . ASP A 1 53 ? -17.341 -38.861 -41.815 1.00 0.00 53 ASP A C 6
ATOM 6122 O O . ASP A 1 53 ? -17.167 -39.289 -40.684 1.00 0.00 53 ASP A O 6
ATOM 6131 N N . ARG A 1 54 ? -16.399 -38.222 -42.530 1.00 0.00 54 ARG A N 6
ATOM 6132 C CA . ARG A 1 54 ? -14.997 -38.070 -42.082 1.00 0.00 54 ARG A CA 6
ATOM 6133 C C . ARG A 1 54 ? -14.918 -37.075 -40.897 1.00 0.00 54 ARG A C 6
ATOM 6134 O O . ARG A 1 54 ? -14.105 -37.243 -39.972 1.00 0.00 54 ARG A O 6
ATOM 6155 N N . GLU A 1 55 ? -15.794 -36.054 -40.961 1.00 0.00 55 GLU A N 6
ATOM 6156 C CA . GLU A 1 55 ? -15.914 -34.978 -39.959 1.00 0.00 55 GLU A CA 6
ATOM 6157 C C . GLU A 1 55 ? -16.234 -35.539 -38.565 1.00 0.00 55 GLU A C 6
ATOM 6158 O O . GLU A 1 55 ? -15.569 -35.197 -37.577 1.00 0.00 55 GLU A O 6
ATOM 6170 N N . VAL A 1 56 ? -17.257 -36.404 -38.499 1.00 0.00 56 VAL A N 6
ATOM 6171 C CA . VAL A 1 56 ? -17.640 -37.072 -37.246 1.00 0.00 56 VAL A CA 6
ATOM 6172 C C . VAL A 1 56 ? -16.703 -38.263 -36.941 1.00 0.00 56 VAL A C 6
ATOM 6173 O O . VAL A 1 56 ? -16.503 -38.599 -35.785 1.00 0.00 56 VAL A O 6
ATOM 6186 N N . ASP A 1 57 ? -16.101 -38.868 -37.987 1.00 0.00 57 ASP A N 6
ATOM 6187 C CA . ASP A 1 57 ? -15.274 -40.098 -37.846 1.00 0.00 57 ASP A CA 6
ATOM 6188 C C . ASP A 1 57 ? -14.020 -39.843 -36.986 1.00 0.00 57 ASP A C 6
ATOM 6189 O O . ASP A 1 57 ? -13.623 -40.709 -36.208 1.00 0.00 57 ASP A O 6
ATOM 6198 N N . ARG A 1 58 ? -13.409 -38.644 -37.141 1.00 0.00 58 ARG A N 6
ATOM 6199 C CA . ARG A 1 58 ? -12.226 -38.234 -36.340 1.00 0.00 58 ARG A CA 6
ATOM 6200 C C . ARG A 1 58 ? -12.627 -37.896 -34.892 1.00 0.00 58 ARG A C 6
ATOM 6201 O O . ARG A 1 58 ? -11.811 -38.032 -33.974 1.00 0.00 58 ARG A O 6
ATOM 6222 N N . ALA A 1 59 ? -13.887 -37.467 -34.706 1.00 0.00 59 ALA A N 6
ATOM 6223 C CA . ALA A 1 59 ? -14.463 -37.232 -33.375 1.00 0.00 59 ALA A CA 6
ATOM 6224 C C . ALA A 1 59 ? -14.622 -38.576 -32.634 1.00 0.00 59 ALA A C 6
ATOM 6225 O O . ALA A 1 59 ? -14.121 -38.736 -31.525 1.00 0.00 59 ALA A O 6
ATOM 6232 N N . ILE A 1 60 ? -15.255 -39.557 -33.319 1.00 0.00 60 ILE A N 6
ATOM 6233 C CA . ILE A 1 60 ? -15.488 -40.928 -32.792 1.00 0.00 60 ILE A CA 6
ATOM 6234 C C . ILE A 1 60 ? -14.139 -41.643 -32.527 1.00 0.00 60 ILE A C 6
ATOM 6235 O O . ILE A 1 60 ? -13.993 -42.394 -31.555 1.00 0.00 60 ILE A O 6
ATOM 6251 N N . LYS A 1 61 ? -13.159 -41.360 -33.401 1.00 0.00 61 LYS A N 6
ATOM 6252 C CA . LYS A 1 61 ? -11.780 -41.879 -33.294 1.00 0.00 61 LYS A CA 6
ATOM 6253 C C . LYS A 1 61 ? -11.130 -41.414 -31.974 1.00 0.00 61 LYS A C 6
ATOM 6254 O O . LYS A 1 61 ? -10.364 -42.149 -31.336 1.00 0.00 61 LYS A O 6
ATOM 6273 N N . LYS A 1 62 ? -11.486 -40.189 -31.570 1.00 0.00 62 LYS A N 6
ATOM 6274 C CA . LYS A 1 62 ? -10.876 -39.501 -30.428 1.00 0.00 62 LYS A CA 6
ATOM 6275 C C . LYS A 1 62 ? -11.636 -39.784 -29.105 1.00 0.00 62 LYS A C 6
ATOM 6276 O O . LYS A 1 62 ? -11.027 -39.714 -28.029 1.00 0.00 62 LYS A O 6
ATOM 6295 N N . VAL A 1 63 ? -12.952 -40.122 -29.178 1.00 0.00 63 VAL A N 6
ATOM 6296 C CA . VAL A 1 63 ? -13.777 -40.365 -27.958 1.00 0.00 63 VAL A CA 6
ATOM 6297 C C . VAL A 1 63 ? -13.391 -41.687 -27.252 1.00 0.00 63 VAL A C 6
ATOM 6298 O O . VAL A 1 63 ? -13.642 -41.855 -26.048 1.00 0.00 63 VAL A O 6
ATOM 6311 N N . GLY A 1 64 ? -12.792 -42.623 -28.009 1.00 0.00 64 GLY A N 6
ATOM 6312 C CA . GLY A 1 64 ? -12.289 -43.883 -27.445 1.00 0.00 64 GLY A CA 6
ATOM 6313 C C . GLY A 1 64 ? -12.279 -45.025 -28.464 1.00 0.00 64 GLY A C 6
ATOM 6314 O O . GLY A 1 64 ? -11.424 -45.928 -28.359 1.00 0.00 64 GLY A O 6
ATOM 6319 N N . MET A 1 1 ? 4.492 -47.873 -45.670 1.00 0.00 1 MET A N 7
ATOM 6320 C CA . MET A 1 1 ? 4.945 -47.961 -44.255 1.00 0.00 1 MET A CA 7
ATOM 6321 C C . MET A 1 1 ? 3.872 -47.409 -43.283 1.00 0.00 1 MET A C 7
ATOM 6322 O O . MET A 1 1 ? 4.126 -47.296 -42.079 1.00 0.00 1 MET A O 7
ATOM 6338 N N . GLY A 1 2 ? 2.679 -47.073 -43.813 1.00 0.00 2 GLY A N 7
ATOM 6339 C CA . GLY A 1 2 ? 1.566 -46.554 -43.003 1.00 0.00 2 GLY A CA 7
ATOM 6340 C C . GLY A 1 2 ? 1.642 -45.048 -42.776 1.00 0.00 2 GLY A C 7
ATOM 6341 O O . GLY A 1 2 ? 2.452 -44.356 -43.402 1.00 0.00 2 GLY A O 7
ATOM 6345 N N . SER A 1 3 ? 0.772 -44.557 -41.884 1.00 0.00 3 SER A N 7
ATOM 6346 C CA . SER A 1 3 ? 0.671 -43.133 -41.495 1.00 0.00 3 SER A CA 7
ATOM 6347 C C . SER A 1 3 ? -0.167 -43.028 -40.200 1.00 0.00 3 SER A C 7
ATOM 6348 O O . SER A 1 3 ? -0.586 -44.054 -39.642 1.00 0.00 3 SER A O 7
ATOM 6356 N N . SER A 1 4 ? -0.407 -41.792 -39.719 1.00 0.00 4 SER A N 7
ATOM 6357 C CA . SER A 1 4 ? -1.193 -41.546 -38.498 1.00 0.00 4 SER A CA 7
ATOM 6358 C C . SER A 1 4 ? -2.697 -41.761 -38.769 1.00 0.00 4 SER A C 7
ATOM 6359 O O . SER A 1 4 ? -3.393 -40.862 -39.252 1.00 0.00 4 SER A O 7
ATOM 6367 N N . HIS A 1 5 ? -3.173 -42.988 -38.503 1.00 0.00 5 HIS A N 7
ATOM 6368 C CA . HIS A 1 5 ? -4.608 -43.303 -38.464 1.00 0.00 5 HIS A CA 7
ATOM 6369 C C . HIS A 1 5 ? -5.253 -42.676 -37.204 1.00 0.00 5 HIS A C 7
ATOM 6370 O O . HIS A 1 5 ? -6.466 -42.415 -37.177 1.00 0.00 5 HIS A O 7
ATOM 6385 N N . HIS A 1 6 ? -4.410 -42.456 -36.169 1.00 0.00 6 HIS A N 7
ATOM 6386 C CA . HIS A 1 6 ? -4.821 -41.851 -34.887 1.00 0.00 6 HIS A CA 7
ATOM 6387 C C . HIS A 1 6 ? -5.384 -40.437 -35.101 1.00 0.00 6 HIS A C 7
ATOM 6388 O O . HIS A 1 6 ? -6.528 -40.157 -34.727 1.00 0.00 6 HIS A O 7
ATOM 6403 N N . HIS A 1 7 ? -4.548 -39.560 -35.707 1.00 0.00 7 HIS A N 7
ATOM 6404 C CA . HIS A 1 7 ? -4.849 -38.113 -35.915 1.00 0.00 7 HIS A CA 7
ATOM 6405 C C . HIS A 1 7 ? -5.011 -37.354 -34.564 1.00 0.00 7 HIS A C 7
ATOM 6406 O O . HIS A 1 7 ? -5.370 -36.173 -34.542 1.00 0.00 7 HIS A O 7
ATOM 6421 N N . HIS A 1 8 ? -4.700 -38.044 -33.450 1.00 0.00 8 HIS A N 7
ATOM 6422 C CA . HIS A 1 8 ? -4.874 -37.540 -32.084 1.00 0.00 8 HIS A CA 7
ATOM 6423 C C . HIS A 1 8 ? -3.573 -36.845 -31.664 1.00 0.00 8 HIS A C 7
ATOM 6424 O O . HIS A 1 8 ? -2.722 -37.424 -30.980 1.00 0.00 8 HIS A O 7
ATOM 6439 N N . HIS A 1 9 ? -3.410 -35.608 -32.140 1.00 0.00 9 HIS A N 7
ATOM 6440 C CA . HIS A 1 9 ? -2.178 -34.822 -31.969 1.00 0.00 9 HIS A CA 7
ATOM 6441 C C . HIS A 1 9 ? -2.521 -33.476 -31.312 1.00 0.00 9 HIS A C 7
ATOM 6442 O O . HIS A 1 9 ? -3.582 -32.902 -31.586 1.00 0.00 9 HIS A O 7
ATOM 6457 N N . HIS A 1 10 ? -1.619 -32.989 -30.443 1.00 0.00 10 HIS A N 7
ATOM 6458 C CA . HIS A 1 10 ? -1.784 -31.705 -29.734 1.00 0.00 10 HIS A CA 7
ATOM 6459 C C . HIS A 1 10 ? -1.597 -30.525 -30.705 1.00 0.00 10 HIS A C 7
ATOM 6460 O O . HIS A 1 10 ? -0.595 -30.466 -31.428 1.00 0.00 10 HIS A O 7
ATOM 6475 N N . SER A 1 11 ? -2.566 -29.600 -30.710 1.00 0.00 11 SER A N 7
ATOM 6476 C CA . SER A 1 11 ? -2.495 -28.360 -31.489 1.00 0.00 11 SER A CA 7
ATOM 6477 C C . SER A 1 11 ? -3.368 -27.302 -30.796 1.00 0.00 11 SER A C 7
ATOM 6478 O O . SER A 1 11 ? -4.585 -27.242 -31.011 1.00 0.00 11 SER A O 7
ATOM 6486 N N . SER A 1 12 ? -2.740 -26.501 -29.920 1.00 0.00 12 SER A N 7
ATOM 6487 C CA . SER A 1 12 ? -3.437 -25.496 -29.097 1.00 0.00 12 SER A CA 7
ATOM 6488 C C . SER A 1 12 ? -2.606 -24.199 -29.013 1.00 0.00 12 SER A C 7
ATOM 6489 O O . SER A 1 12 ? -1.422 -24.235 -28.654 1.00 0.00 12 SER A O 7
ATOM 6497 N N . GLY A 1 13 ? -3.243 -23.068 -29.352 1.00 0.00 13 GLY A N 7
ATOM 6498 C CA . GLY A 1 13 ? -2.626 -21.745 -29.277 1.00 0.00 13 GLY A CA 7
ATOM 6499 C C . GLY A 1 13 ? -3.691 -20.674 -29.106 1.00 0.00 13 GLY A C 7
ATOM 6500 O O . GLY A 1 13 ? -4.178 -20.450 -27.989 1.00 0.00 13 GLY A O 7
ATOM 6504 N N . LEU A 1 14 ? -4.077 -20.029 -30.217 1.00 0.00 14 LEU A N 7
ATOM 6505 C CA . LEU A 1 14 ? -5.205 -19.075 -30.259 1.00 0.00 14 LEU A CA 7
ATOM 6506 C C . LEU A 1 14 ? -6.378 -19.741 -30.994 1.00 0.00 14 LEU A C 7
ATOM 6507 O O . LEU A 1 14 ? -6.159 -20.432 -31.994 1.00 0.00 14 LEU A O 7
ATOM 6523 N N . VAL A 1 15 ? -7.607 -19.545 -30.490 1.00 0.00 15 VAL A N 7
ATOM 6524 C CA . VAL A 1 15 ? -8.817 -20.193 -31.039 1.00 0.00 15 VAL A CA 7
ATOM 6525 C C . VAL A 1 15 ? -9.415 -19.393 -32.238 1.00 0.00 15 VAL A C 7
ATOM 6526 O O . VAL A 1 15 ? -9.819 -18.231 -32.080 1.00 0.00 15 VAL A O 7
ATOM 6539 N N . PRO A 1 16 ? -9.433 -19.984 -33.482 1.00 0.00 16 PRO A N 7
ATOM 6540 C CA . PRO A 1 16 ? -10.092 -19.373 -34.654 1.00 0.00 16 PRO A CA 7
ATOM 6541 C C . PRO A 1 16 ? -11.618 -19.647 -34.685 1.00 0.00 16 PRO A C 7
ATOM 6542 O O . PRO A 1 16 ? -12.126 -20.366 -35.563 1.00 0.00 16 PRO A O 7
ATOM 6553 N N . ARG A 1 17 ? -12.344 -19.067 -33.704 1.00 0.00 17 ARG A N 7
ATOM 6554 C CA . ARG A 1 17 ? -13.815 -19.139 -33.660 1.00 0.00 17 ARG A CA 7
ATOM 6555 C C . ARG A 1 17 ? -14.396 -18.348 -34.855 1.00 0.00 17 ARG A C 7
ATOM 6556 O O . ARG A 1 17 ? -13.849 -17.301 -35.246 1.00 0.00 17 ARG A O 7
ATOM 6577 N N . GLY A 1 18 ? -15.465 -18.877 -35.470 1.00 0.00 18 GLY A N 7
ATOM 6578 C CA . GLY A 1 18 ? -16.076 -18.254 -36.653 1.00 0.00 18 GLY A CA 7
ATOM 6579 C C . GLY A 1 18 ? -15.431 -18.709 -37.964 1.00 0.00 18 GLY A C 7
ATOM 6580 O O . GLY A 1 18 ? -16.121 -18.832 -38.983 1.00 0.00 18 GLY A O 7
ATOM 6584 N N . SER A 1 19 ? -14.104 -18.983 -37.925 1.00 0.00 19 SER A N 7
ATOM 6585 C CA . SER A 1 19 ? -13.332 -19.460 -39.093 1.00 0.00 19 SER A CA 7
ATOM 6586 C C . SER A 1 19 ? -13.788 -20.873 -39.510 1.00 0.00 19 SER A C 7
ATOM 6587 O O . SER A 1 19 ? -14.334 -21.619 -38.688 1.00 0.00 19 SER A O 7
ATOM 6595 N N . HIS A 1 20 ? -13.560 -21.227 -40.788 1.00 0.00 20 HIS A N 7
ATOM 6596 C CA . HIS A 1 20 ? -13.924 -22.545 -41.340 1.00 0.00 20 HIS A CA 7
ATOM 6597 C C . HIS A 1 20 ? -12.900 -23.613 -40.905 1.00 0.00 20 HIS A C 7
ATOM 6598 O O . HIS A 1 20 ? -12.027 -24.030 -41.680 1.00 0.00 20 HIS A O 7
ATOM 6613 N N . MET A 1 21 ? -12.992 -24.001 -39.617 1.00 0.00 21 MET A N 7
ATOM 6614 C CA . MET A 1 21 ? -12.143 -25.041 -39.002 1.00 0.00 21 MET A CA 7
ATOM 6615 C C . MET A 1 21 ? -13.009 -25.976 -38.149 1.00 0.00 21 MET A C 7
ATOM 6616 O O . MET A 1 21 ? -14.028 -25.555 -37.584 1.00 0.00 21 MET A O 7
ATOM 6630 N N . ASN A 1 22 ? -12.559 -27.242 -38.037 1.00 0.00 22 ASN A N 7
ATOM 6631 C CA . ASN A 1 22 ? -13.295 -28.327 -37.352 1.00 0.00 22 ASN A CA 7
ATOM 6632 C C . ASN A 1 22 ? -13.253 -28.195 -35.817 1.00 0.00 22 ASN A C 7
ATOM 6633 O O . ASN A 1 22 ? -13.806 -29.044 -35.117 1.00 0.00 22 ASN A O 7
ATOM 6644 N N . GLU A 1 23 ? -12.602 -27.124 -35.314 1.00 0.00 23 GLU A N 7
ATOM 6645 C CA . GLU A 1 23 ? -12.560 -26.788 -33.877 1.00 0.00 23 GLU A CA 7
ATOM 6646 C C . GLU A 1 23 ? -13.987 -26.611 -33.299 1.00 0.00 23 GLU A C 7
ATOM 6647 O O . GLU A 1 23 ? -14.286 -27.069 -32.198 1.00 0.00 23 GLU A O 7
ATOM 6659 N N . LYS A 1 24 ? -14.869 -25.954 -34.065 1.00 0.00 24 LYS A N 7
ATOM 6660 C CA . LYS A 1 24 ? -16.281 -25.755 -33.664 1.00 0.00 24 LYS A CA 7
ATOM 6661 C C . LYS A 1 24 ? -17.066 -27.079 -33.765 1.00 0.00 24 LYS A C 7
ATOM 6662 O O . LYS A 1 24 ? -17.946 -27.355 -32.947 1.00 0.00 24 LYS A O 7
ATOM 6681 N N . VAL A 1 25 ? -16.688 -27.901 -34.764 1.00 0.00 25 VAL A N 7
ATOM 6682 C CA . VAL A 1 25 ? -17.382 -29.160 -35.089 1.00 0.00 25 VAL A CA 7
ATOM 6683 C C . VAL A 1 25 ? -17.194 -30.189 -33.969 1.00 0.00 25 VAL A C 7
ATOM 6684 O O . VAL A 1 25 ? -18.149 -30.833 -33.556 1.00 0.00 25 VAL A O 7
ATOM 6697 N N . GLU A 1 26 ? -15.955 -30.307 -33.470 1.00 0.00 26 GLU A N 7
ATOM 6698 C CA . GLU A 1 26 ? -15.590 -31.316 -32.464 1.00 0.00 26 GLU A CA 7
ATOM 6699 C C . GLU A 1 26 ? -16.236 -31.022 -31.095 1.00 0.00 26 GLU A C 7
ATOM 6700 O O . GLU A 1 26 ? -16.517 -31.948 -30.327 1.00 0.00 26 GLU A O 7
ATOM 6712 N N . LYS A 1 27 ? -16.497 -29.729 -30.816 1.00 0.00 27 LYS A N 7
ATOM 6713 C CA . LYS A 1 27 ? -17.277 -29.311 -29.635 1.00 0.00 27 LYS A CA 7
ATOM 6714 C C . LYS A 1 27 ? -18.748 -29.718 -29.782 1.00 0.00 27 LYS A C 7
ATOM 6715 O O . LYS A 1 27 ? -19.293 -30.396 -28.909 1.00 0.00 27 LYS A O 7
ATOM 6734 N N . ILE A 1 28 ? -19.387 -29.305 -30.895 1.00 0.00 28 ILE A N 7
ATOM 6735 C CA . ILE A 1 28 ? -20.840 -29.498 -31.081 1.00 0.00 28 ILE A CA 7
ATOM 6736 C C . ILE A 1 28 ? -21.202 -30.987 -31.255 1.00 0.00 28 ILE A C 7
ATOM 6737 O O . ILE A 1 28 ? -22.298 -31.395 -30.873 1.00 0.00 28 ILE A O 7
ATOM 6753 N N . VAL A 1 29 ? -20.263 -31.796 -31.809 1.00 0.00 29 VAL A N 7
ATOM 6754 C CA . VAL A 1 29 ? -20.468 -33.251 -31.980 1.00 0.00 29 VAL A CA 7
ATOM 6755 C C . VAL A 1 29 ? -20.288 -33.983 -30.636 1.00 0.00 29 VAL A C 7
ATOM 6756 O O . VAL A 1 29 ? -20.943 -35.001 -30.375 1.00 0.00 29 VAL A O 7
ATOM 6769 N N . GLU A 1 30 ? -19.395 -33.444 -29.786 1.00 0.00 30 GLU A N 7
ATOM 6770 C CA . GLU A 1 30 ? -19.216 -33.921 -28.409 1.00 0.00 30 GLU A CA 7
ATOM 6771 C C . GLU A 1 30 ? -20.429 -33.535 -27.537 1.00 0.00 30 GLU A C 7
ATOM 6772 O O . GLU A 1 30 ? -20.753 -34.237 -26.582 1.00 0.00 30 GLU A O 7
ATOM 6784 N N . GLU A 1 31 ? -21.104 -32.429 -27.905 1.00 0.00 31 GLU A N 7
ATOM 6785 C CA . GLU A 1 31 ? -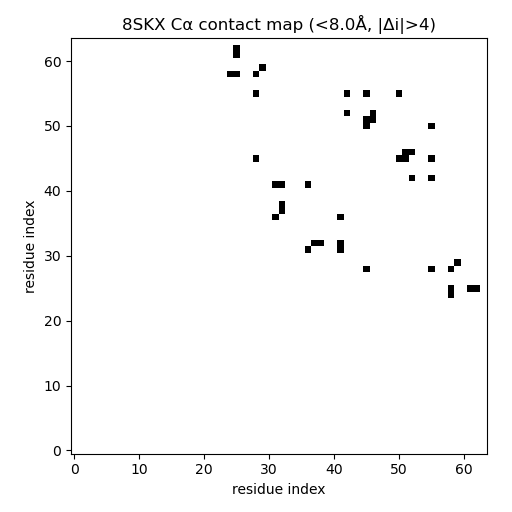22.178 -31.823 -27.099 1.00 0.00 31 GLU A CA 7
ATOM 6786 C C . GLU A 1 31 ? -23.428 -32.729 -27.030 1.00 0.00 31 GLU A C 7
ATOM 6787 O O . GLU A 1 31 ? -23.903 -33.044 -25.935 1.00 0.00 31 GLU A O 7
ATOM 6799 N N . LEU A 1 32 ? -23.965 -33.140 -28.206 1.00 0.00 32 LEU A N 7
ATOM 6800 C CA . LEU A 1 32 ? -25.146 -34.048 -28.253 1.00 0.00 32 LEU A CA 7
ATOM 6801 C C . LEU A 1 32 ? -24.770 -35.471 -27.788 1.00 0.00 32 LEU A C 7
ATOM 6802 O O . LEU A 1 32 ? -25.607 -36.199 -27.241 1.00 0.00 32 LEU A O 7
ATOM 6818 N N . LEU A 1 33 ? -23.495 -35.836 -28.003 1.00 0.00 33 LEU A N 7
ATOM 6819 C CA . LEU A 1 33 ? -22.903 -37.090 -27.503 1.00 0.00 33 LEU A CA 7
ATOM 6820 C C . LEU A 1 33 ? -22.908 -37.092 -25.953 1.00 0.00 33 LEU A C 7
ATOM 6821 O O . LEU A 1 33 ? -23.140 -38.127 -25.318 1.00 0.00 33 LEU A O 7
ATOM 6837 N N . ARG A 1 34 ? -22.693 -35.894 -25.373 1.00 0.00 34 ARG A N 7
ATOM 6838 C CA . ARG A 1 34 ? -22.646 -35.675 -23.909 1.00 0.00 34 ARG A CA 7
ATOM 6839 C C . ARG A 1 34 ? -24.063 -35.671 -23.284 1.00 0.00 34 ARG A C 7
ATOM 6840 O O . ARG A 1 34 ? -24.205 -35.874 -22.071 1.00 0.00 34 ARG A O 7
ATOM 6861 N N . ARG A 1 35 ? -25.112 -35.465 -24.120 1.00 0.00 35 ARG A N 7
ATOM 6862 C CA . ARG A 1 35 ? -26.524 -35.423 -23.644 1.00 0.00 35 ARG A CA 7
ATOM 6863 C C . ARG A 1 35 ? -27.009 -36.830 -23.226 1.00 0.00 35 ARG A C 7
ATOM 6864 O O . ARG A 1 35 ? -28.043 -36.968 -22.563 1.00 0.00 35 ARG A O 7
ATOM 6885 N N . GLY A 1 36 ? -26.263 -37.865 -23.649 1.00 0.00 36 GLY A N 7
ATOM 6886 C CA . GLY A 1 36 ? -26.491 -39.234 -23.193 1.00 0.00 36 GLY A CA 7
ATOM 6887 C C . GLY A 1 36 ? -27.558 -39.972 -23.987 1.00 0.00 36 GLY A C 7
ATOM 6888 O O . GLY A 1 36 ? -28.301 -40.778 -23.421 1.00 0.00 36 GLY A O 7
ATOM 6892 N N . TYR A 1 37 ? -27.664 -39.673 -25.292 1.00 0.00 37 TYR A N 7
ATOM 6893 C CA . TYR A 1 37 ? -28.531 -40.444 -26.213 1.00 0.00 37 TYR A CA 7
ATOM 6894 C C . TYR A 1 37 ? -27.870 -41.805 -26.541 1.00 0.00 37 TYR A C 7
ATOM 6895 O O . TYR A 1 37 ? -26.685 -42.022 -26.240 1.00 0.00 37 TYR A O 7
ATOM 6913 N N . SER A 1 38 ? -28.637 -42.709 -27.168 1.00 0.00 38 SER A N 7
ATOM 6914 C CA . SER A 1 38 ? -28.092 -43.972 -27.705 1.00 0.00 38 SER A CA 7
ATOM 6915 C C . SER A 1 38 ? -27.202 -43.659 -28.925 1.00 0.00 38 SER A C 7
ATOM 6916 O O . SER A 1 38 ? -27.489 -42.705 -29.630 1.00 0.00 38 SER A O 7
ATOM 6924 N N . GLU A 1 39 ? -26.155 -44.472 -29.180 1.00 0.00 39 GLU A N 7
ATOM 6925 C CA . GLU A 1 39 ? -25.193 -44.246 -30.287 1.00 0.00 39 GLU A CA 7
ATOM 6926 C C . GLU A 1 39 ? -25.916 -44.208 -31.649 1.00 0.00 39 GLU A C 7
ATOM 6927 O O . GLU A 1 39 ? -25.685 -43.304 -32.455 1.00 0.00 39 GLU A O 7
ATOM 6939 N N . GLU A 1 40 ? -26.801 -45.195 -31.859 1.00 0.00 40 GLU A N 7
ATOM 6940 C CA . GLU A 1 40 ? -27.678 -45.281 -33.046 1.00 0.00 40 GLU A CA 7
ATOM 6941 C C . GLU A 1 40 ? -28.517 -43.999 -33.235 1.00 0.00 40 GLU A C 7
ATOM 6942 O O . GLU A 1 40 ? -28.670 -43.504 -34.351 1.00 0.00 40 GLU A O 7
ATOM 6954 N N . ASP A 1 41 ? -29.005 -43.456 -32.114 1.00 0.00 41 ASP A N 7
ATOM 6955 C CA . ASP A 1 41 ? -29.874 -42.269 -32.094 1.00 0.00 41 ASP A CA 7
ATOM 6956 C C . ASP A 1 41 ? -29.069 -41.000 -32.399 1.00 0.00 41 ASP A C 7
ATOM 6957 O O . ASP A 1 41 ? -29.553 -40.104 -33.094 1.00 0.00 41 ASP A O 7
ATOM 6966 N N . ILE A 1 42 ? -27.827 -40.955 -31.887 1.00 0.00 42 ILE A N 7
ATOM 6967 C CA . ILE A 1 42 ? -26.881 -39.852 -32.132 1.00 0.00 42 ILE A CA 7
ATOM 6968 C C . ILE A 1 42 ? -26.523 -39.807 -33.628 1.00 0.00 42 ILE A C 7
ATOM 6969 O O . ILE A 1 42 ? -26.492 -38.737 -34.229 1.00 0.00 42 ILE A O 7
ATOM 6985 N N . ARG A 1 43 ? -26.307 -40.998 -34.229 1.00 0.00 43 ARG A N 7
ATOM 6986 C CA . ARG A 1 43 ? -25.982 -41.118 -35.672 1.00 0.00 43 ARG A CA 7
ATOM 6987 C C . ARG A 1 43 ? -27.153 -40.632 -36.561 1.00 0.00 43 ARG A C 7
ATOM 6988 O O . ARG A 1 43 ? -26.925 -40.169 -37.687 1.00 0.00 43 ARG A O 7
ATOM 7009 N N . ARG A 1 44 ? -28.397 -40.739 -36.039 1.00 0.00 44 ARG A N 7
ATOM 7010 C CA . ARG A 1 44 ? -29.605 -40.180 -36.694 1.00 0.00 44 ARG A CA 7
ATOM 7011 C C . ARG A 1 44 ? -29.501 -38.643 -36.762 1.00 0.00 44 ARG A C 7
ATOM 7012 O O . ARG A 1 44 ? -29.758 -38.043 -37.813 1.00 0.00 44 ARG A O 7
ATOM 7033 N N . TYR A 1 45 ? -29.114 -38.028 -35.619 1.00 0.00 45 TYR A N 7
ATOM 7034 C CA . TYR A 1 45 ? -28.889 -36.568 -35.516 1.00 0.00 45 TYR A CA 7
ATOM 7035 C C . TYR A 1 45 ? -27.839 -36.078 -36.528 1.00 0.00 45 TYR A C 7
ATOM 7036 O O . TYR A 1 45 ? -28.095 -35.118 -37.253 1.00 0.00 45 TYR A O 7
ATOM 7054 N N . LEU A 1 46 ? -26.662 -36.736 -36.556 1.00 0.00 46 LEU A N 7
ATOM 7055 C CA . LEU A 1 46 ? -25.545 -36.337 -37.437 1.00 0.00 46 LEU A CA 7
ATOM 7056 C C . LEU A 1 46 ? -25.950 -36.424 -38.920 1.00 0.00 46 LEU A C 7
ATOM 7057 O O . LEU A 1 46 ? -25.654 -35.513 -39.695 1.00 0.00 46 LEU A O 7
ATOM 7073 N N . LYS A 1 47 ? -26.668 -37.493 -39.291 1.00 0.00 47 LYS A N 7
ATOM 7074 C CA . LYS A 1 47 ? -27.027 -37.740 -40.700 1.00 0.00 47 LYS A CA 7
ATOM 7075 C C . LYS A 1 47 ? -28.046 -36.692 -41.220 1.00 0.00 47 LYS A C 7
ATOM 7076 O O . LYS A 1 47 ? -27.910 -36.186 -42.346 1.00 0.00 47 LYS A O 7
ATOM 7095 N N . LYS A 1 48 ? -29.047 -36.345 -40.373 1.00 0.00 48 LYS A N 7
ATOM 7096 C CA . LYS A 1 48 ? -30.052 -35.305 -40.710 1.00 0.00 48 LYS A CA 7
ATOM 7097 C C . LYS A 1 48 ? -29.424 -33.893 -40.649 1.00 0.00 48 LYS A C 7
ATOM 7098 O O . LYS A 1 48 ? -29.946 -32.952 -41.254 1.00 0.00 48 LYS A O 7
ATOM 7117 N N . GLN A 1 49 ? -28.311 -33.771 -39.896 1.00 0.00 49 GLN A N 7
ATOM 7118 C CA . GLN A 1 49 ? -27.577 -32.495 -39.701 1.00 0.00 49 GLN A CA 7
ATOM 7119 C C . GLN A 1 49 ? -26.793 -32.107 -40.980 1.00 0.00 49 GLN A C 7
ATOM 7120 O O . GLN A 1 49 ? -26.431 -30.939 -41.172 1.00 0.00 49 GLN A O 7
ATOM 7134 N N . GLY A 1 50 ? -26.547 -33.109 -41.846 1.00 0.00 50 GLY A N 7
ATOM 7135 C CA . GLY A 1 50 ? -25.738 -32.939 -43.061 1.00 0.00 50 GLY A CA 7
ATOM 7136 C C . GLY A 1 50 ? -24.293 -33.382 -42.847 1.00 0.00 50 GLY A C 7
ATOM 7137 O O . GLY A 1 50 ? -23.397 -33.007 -43.611 1.00 0.00 50 GLY A O 7
ATOM 7141 N N . ILE A 1 51 ? -24.077 -34.175 -41.784 1.00 0.00 51 ILE A N 7
ATOM 7142 C CA . ILE A 1 51 ? -22.767 -34.717 -41.402 1.00 0.00 51 ILE A CA 7
ATOM 7143 C C . ILE A 1 51 ? -22.776 -36.232 -41.656 1.00 0.00 51 ILE A C 7
ATOM 7144 O O . ILE A 1 51 ? -23.542 -36.968 -41.021 1.00 0.00 51 ILE A O 7
ATOM 7160 N N . ASP A 1 52 ? -21.943 -36.678 -42.605 1.00 0.00 52 ASP A N 7
ATOM 7161 C CA . ASP A 1 52 ? -21.826 -38.101 -42.975 1.00 0.00 52 ASP A CA 7
ATOM 7162 C C . ASP A 1 52 ? -21.099 -38.901 -41.886 1.00 0.00 52 ASP A C 7
ATOM 7163 O O . ASP A 1 52 ? -20.466 -38.328 -40.991 1.00 0.00 52 ASP A O 7
ATOM 7172 N N . ASP A 1 53 ? -21.176 -40.231 -42.021 1.00 0.00 53 ASP A N 7
ATOM 7173 C CA . ASP A 1 53 ? -20.552 -41.192 -41.102 1.00 0.00 53 ASP A CA 7
ATOM 7174 C C . ASP A 1 53 ? -19.026 -40.961 -40.995 1.00 0.00 53 ASP A C 7
ATOM 7175 O O . ASP A 1 53 ? -18.446 -41.135 -39.931 1.00 0.00 53 ASP A O 7
ATOM 7184 N N . ARG A 1 54 ? -18.408 -40.546 -42.116 1.00 0.00 54 ARG A N 7
ATOM 7185 C CA . ARG A 1 54 ? -16.963 -40.255 -42.199 1.00 0.00 54 ARG A CA 7
ATOM 7186 C C . ARG A 1 54 ? -16.630 -38.910 -41.526 1.00 0.00 54 ARG A C 7
ATOM 7187 O O . ARG A 1 54 ? -15.572 -38.757 -40.903 1.00 0.00 54 ARG A O 7
ATOM 7208 N N . GLU A 1 55 ? -17.559 -37.946 -41.666 1.00 0.00 55 GLU A N 7
ATOM 7209 C CA . GLU A 1 55 ? -17.359 -36.550 -41.233 1.00 0.00 55 GLU A CA 7
ATOM 7210 C C . GLU A 1 55 ? -17.420 -36.468 -39.687 1.00 0.00 55 GLU A C 7
ATOM 7211 O O . GLU A 1 55 ? -16.660 -35.726 -39.060 1.00 0.00 55 GLU A O 7
ATOM 7223 N N . VAL A 1 56 ? -18.303 -37.279 -39.078 1.00 0.00 56 VAL A N 7
ATOM 7224 C CA . VAL A 1 56 ? -18.363 -37.430 -37.608 1.00 0.00 56 VAL A CA 7
ATOM 7225 C C . VAL A 1 56 ? -17.200 -38.309 -37.099 1.00 0.00 56 VAL A C 7
ATOM 7226 O O . VAL A 1 56 ? -16.611 -38.013 -36.055 1.00 0.00 56 VAL A O 7
ATOM 7239 N N . ASP A 1 57 ? -16.859 -39.361 -37.879 1.00 0.00 57 ASP A N 7
ATOM 7240 C CA . ASP A 1 57 ? -15.809 -40.349 -37.525 1.00 0.00 57 ASP A CA 7
ATOM 7241 C C . ASP A 1 57 ? -14.466 -39.656 -37.225 1.00 0.00 57 ASP A C 7
ATOM 7242 O O . ASP A 1 57 ? -13.868 -39.877 -36.170 1.00 0.00 57 ASP A O 7
ATOM 7251 N N . ARG A 1 58 ? -14.030 -38.803 -38.170 1.00 0.00 58 ARG A N 7
ATOM 7252 C CA . ARG A 1 58 ? -12.733 -38.097 -38.107 1.00 0.00 58 ARG A CA 7
ATOM 7253 C C . ARG A 1 58 ? -12.638 -37.172 -36.869 1.00 0.00 58 ARG A C 7
ATOM 7254 O O . ARG A 1 58 ? -11.561 -37.022 -36.286 1.00 0.00 58 ARG A O 7
ATOM 7275 N N . ALA A 1 59 ? -13.785 -36.584 -36.468 1.00 0.00 59 ALA A N 7
ATOM 7276 C CA . ALA A 1 59 ? -13.866 -35.664 -35.316 1.00 0.00 59 ALA A CA 7
ATOM 7277 C C . ALA A 1 59 ? -13.700 -36.437 -33.996 1.00 0.00 59 ALA A C 7
ATOM 7278 O O . ALA A 1 59 ? -12.893 -36.061 -33.139 1.00 0.00 59 ALA A O 7
ATOM 7285 N N . ILE A 1 60 ? -14.454 -37.542 -33.881 1.00 0.00 60 ILE A N 7
ATOM 7286 C CA . ILE A 1 60 ? -14.462 -38.416 -32.687 1.00 0.00 60 ILE A CA 7
ATOM 7287 C C . ILE A 1 60 ? -13.087 -39.111 -32.493 1.00 0.00 60 ILE A C 7
ATOM 7288 O O . ILE A 1 60 ? -12.591 -39.239 -31.364 1.00 0.00 60 ILE A O 7
ATOM 7304 N N . LYS A 1 61 ? -12.473 -39.511 -33.618 1.00 0.00 61 LYS A N 7
ATOM 7305 C CA . LYS A 1 61 ? -11.156 -40.194 -33.638 1.00 0.00 61 LYS A CA 7
ATOM 7306 C C . LYS A 1 61 ? -10.010 -39.217 -33.305 1.00 0.00 61 LYS A C 7
ATOM 7307 O O . LYS A 1 61 ? -8.972 -39.634 -32.772 1.00 0.00 61 LYS A O 7
ATOM 7326 N N . LYS A 1 62 ? -10.209 -37.923 -33.626 1.00 0.00 62 LYS A N 7
ATOM 7327 C CA . LYS A 1 62 ? -9.204 -36.876 -33.376 1.00 0.00 62 LYS A CA 7
ATOM 7328 C C . LYS A 1 62 ? -9.189 -36.519 -31.875 1.00 0.00 62 LYS A C 7
ATOM 7329 O O . LYS A 1 62 ? -8.122 -36.491 -31.253 1.00 0.00 62 LYS A O 7
ATOM 7348 N N . VAL A 1 63 ? -10.385 -36.249 -31.303 1.00 0.00 63 VAL A N 7
ATOM 7349 C CA . VAL A 1 63 ? -10.528 -35.799 -29.895 1.00 0.00 63 VAL A CA 7
ATOM 7350 C C . VAL A 1 63 ? -10.245 -36.936 -28.890 1.00 0.00 63 VAL A C 7
ATOM 7351 O O . VAL A 1 63 ? -9.834 -36.677 -27.753 1.00 0.00 63 VAL A O 7
ATOM 7364 N N . GLY A 1 64 ? -10.446 -38.191 -29.330 1.00 0.00 64 GLY A N 7
ATOM 7365 C CA . GLY A 1 64 ? -10.264 -39.354 -28.468 1.00 0.00 64 GLY A CA 7
ATOM 7366 C C . GLY A 1 64 ? -11.594 -39.820 -27.881 1.00 0.00 64 GLY A C 7
ATOM 7367 O O . GLY A 1 64 ? -12.242 -40.708 -28.480 1.00 0.00 64 GLY A O 7
ATOM 7372 N N . MET A 1 1 ? -23.598 -34.184 -48.673 1.00 0.00 1 MET A N 8
ATOM 7373 C CA . MET A 1 1 ? -23.575 -33.947 -50.139 1.00 0.00 1 MET A CA 8
ATOM 7374 C C . MET A 1 1 ? -22.609 -32.782 -50.454 1.00 0.00 1 MET A C 8
ATOM 7375 O O . MET A 1 1 ? -23.004 -31.608 -50.420 1.00 0.00 1 MET A O 8
ATOM 7391 N N . GLY A 1 2 ? -21.332 -33.127 -50.705 1.00 0.00 2 GLY A N 8
ATOM 7392 C CA . GLY A 1 2 ? -20.278 -32.143 -50.974 1.00 0.00 2 GLY A CA 8
ATOM 7393 C C . GLY A 1 2 ? -18.918 -32.821 -51.057 1.00 0.00 2 GLY A C 8
ATOM 7394 O O . GLY A 1 2 ? -18.443 -33.150 -52.148 1.00 0.00 2 GLY A O 8
ATOM 7398 N N . SER A 1 3 ? -18.310 -33.057 -49.881 1.00 0.00 3 SER A N 8
ATOM 7399 C CA . SER A 1 3 ? -17.065 -33.841 -49.737 1.00 0.00 3 SER A CA 8
ATOM 7400 C C . SER A 1 3 ? -17.391 -35.315 -49.387 1.00 0.00 3 SER A C 8
ATOM 7401 O O . SER A 1 3 ? -16.509 -36.077 -48.966 1.00 0.00 3 SER A O 8
ATOM 7409 N N . SER A 1 4 ? -18.667 -35.702 -49.596 1.00 0.00 4 SER A N 8
ATOM 7410 C CA . SER A 1 4 ? -19.184 -37.046 -49.320 1.00 0.00 4 SER A CA 8
ATOM 7411 C C . SER A 1 4 ? -18.533 -38.105 -50.236 1.00 0.00 4 SER A C 8
ATOM 7412 O O . SER A 1 4 ? -18.648 -38.021 -51.463 1.00 0.00 4 SER A O 8
ATOM 7420 N N . HIS A 1 5 ? -17.798 -39.048 -49.593 1.00 0.00 5 HIS A N 8
ATOM 7421 C CA . HIS A 1 5 ? -16.993 -40.146 -50.216 1.00 0.00 5 HIS A CA 8
ATOM 7422 C C . HIS A 1 5 ? -15.799 -39.640 -51.059 1.00 0.00 5 HIS A C 8
ATOM 7423 O O . HIS A 1 5 ? -14.978 -40.451 -51.511 1.00 0.00 5 HIS A O 8
ATOM 7438 N N . HIS A 1 6 ? -15.694 -38.311 -51.250 1.00 0.00 6 HIS A N 8
ATOM 7439 C CA . HIS A 1 6 ? -14.688 -37.692 -52.108 1.00 0.00 6 HIS A CA 8
ATOM 7440 C C . HIS A 1 6 ? -14.533 -36.216 -51.712 1.00 0.00 6 HIS A C 8
ATOM 7441 O O . HIS A 1 6 ? -15.350 -35.369 -52.102 1.00 0.00 6 HIS A O 8
ATOM 7456 N N . HIS A 1 7 ? -13.508 -35.934 -50.896 1.00 0.00 7 HIS A N 8
ATOM 7457 C CA . HIS A 1 7 ? -13.091 -34.563 -50.577 1.00 0.00 7 HIS A CA 8
ATOM 7458 C C . HIS A 1 7 ? -12.501 -33.898 -51.830 1.00 0.00 7 HIS A C 8
ATOM 7459 O O . HIS A 1 7 ? -11.890 -34.568 -52.671 1.00 0.00 7 HIS A O 8
ATOM 7474 N N . HIS A 1 8 ? -12.722 -32.591 -51.955 1.00 0.00 8 HIS A N 8
ATOM 7475 C CA . HIS A 1 8 ? -12.196 -31.795 -53.072 1.00 0.00 8 HIS A CA 8
ATOM 7476 C C . HIS A 1 8 ? -10.727 -31.443 -52.794 1.00 0.00 8 HIS A C 8
ATOM 7477 O O . HIS A 1 8 ? -9.856 -31.606 -53.654 1.00 0.00 8 HIS A O 8
ATOM 7492 N N . HIS A 1 9 ? -10.471 -30.964 -51.568 1.00 0.00 9 HIS A N 8
ATOM 7493 C CA . HIS A 1 9 ? -9.111 -30.787 -51.022 1.00 0.00 9 HIS A CA 8
ATOM 7494 C C . HIS A 1 9 ? -8.923 -31.753 -49.842 1.00 0.00 9 HIS A C 8
ATOM 7495 O O . HIS A 1 9 ? -9.864 -32.001 -49.081 1.00 0.00 9 HIS A O 8
ATOM 7510 N N . HIS A 1 10 ? -7.700 -32.287 -49.693 1.00 0.00 10 HIS A N 8
ATOM 7511 C CA . HIS A 1 10 ? -7.370 -33.301 -48.661 1.00 0.00 10 HIS A CA 8
ATOM 7512 C C . HIS A 1 10 ? -5.950 -33.072 -48.105 1.00 0.00 10 HIS A C 8
ATOM 7513 O O . HIS A 1 10 ? -5.398 -33.938 -47.414 1.00 0.00 10 HIS A O 8
ATOM 7528 N N . SER A 1 11 ? -5.372 -31.904 -48.422 1.00 0.00 11 SER A N 8
ATOM 7529 C CA . SER A 1 11 ? -4.001 -31.540 -48.039 1.00 0.00 11 SER A CA 8
ATOM 7530 C C . SER A 1 11 ? -3.900 -31.316 -46.508 1.00 0.00 11 SER A C 8
ATOM 7531 O O . SER A 1 11 ? -4.655 -30.506 -45.951 1.00 0.00 11 SER A O 8
ATOM 7539 N N . SER A 1 12 ? -2.983 -32.053 -45.844 1.00 0.00 12 SER A N 8
ATOM 7540 C CA . SER A 1 12 ? -2.775 -31.970 -44.387 1.00 0.00 12 SER A CA 8
ATOM 7541 C C . SER A 1 12 ? -2.151 -30.609 -43.991 1.00 0.00 12 SER A C 8
ATOM 7542 O O . SER A 1 12 ? -0.929 -30.418 -44.050 1.00 0.00 12 SER A O 8
ATOM 7550 N N . GLY A 1 13 ? -3.030 -29.656 -43.649 1.00 0.00 13 GLY A N 8
ATOM 7551 C CA . GLY A 1 13 ? -2.624 -28.354 -43.149 1.00 0.00 13 GLY A CA 8
ATOM 7552 C C . GLY A 1 13 ? -2.374 -28.385 -41.646 1.00 0.00 13 GLY A C 8
ATOM 7553 O O . GLY A 1 13 ? -3.249 -28.822 -40.885 1.00 0.00 13 GLY A O 8
ATOM 7557 N N . LEU A 1 14 ? -1.165 -27.959 -41.223 1.00 0.00 14 LEU A N 8
ATOM 7558 C CA . LEU A 1 14 ? -0.818 -27.782 -39.794 1.00 0.00 14 LEU A CA 8
ATOM 7559 C C . LEU A 1 14 ? -1.738 -26.706 -39.187 1.00 0.00 14 LEU A C 8
ATOM 7560 O O . LEU A 1 14 ? -2.127 -25.762 -39.886 1.00 0.00 14 LEU A O 8
ATOM 7576 N N . VAL A 1 15 ? -2.092 -26.850 -37.894 1.00 0.00 15 VAL A N 8
ATOM 7577 C CA . VAL A 1 15 ? -3.065 -25.953 -37.231 1.00 0.00 15 VAL A CA 8
ATOM 7578 C C . VAL A 1 15 ? -2.370 -25.003 -36.217 1.00 0.00 15 VAL A C 8
ATOM 7579 O O . VAL A 1 15 ? -2.039 -25.421 -35.098 1.00 0.00 15 VAL A O 8
ATOM 7592 N N . PRO A 1 16 ? -2.080 -23.725 -36.616 1.00 0.00 16 PRO A N 8
ATOM 7593 C CA . PRO A 1 16 ? -1.752 -22.641 -35.673 1.00 0.00 16 PRO A CA 8
ATOM 7594 C C . PRO A 1 16 ? -3.007 -21.805 -35.313 1.00 0.00 16 PRO A C 8
ATOM 7595 O O . PRO A 1 16 ? -4.144 -22.166 -35.674 1.00 0.00 16 PRO A O 8
ATOM 7606 N N . ARG A 1 17 ? -2.788 -20.684 -34.608 1.00 0.00 17 ARG A N 8
ATOM 7607 C CA . ARG A 1 17 ? -3.834 -19.684 -34.351 1.00 0.00 17 ARG A CA 8
ATOM 7608 C C . ARG A 1 17 ? -3.965 -18.782 -35.596 1.00 0.00 17 ARG A C 8
ATOM 7609 O O . ARG A 1 17 ? -3.211 -17.812 -35.762 1.00 0.00 17 ARG A O 8
ATOM 7630 N N . GLY A 1 18 ? -4.889 -19.162 -36.490 1.00 0.00 18 GLY A N 8
ATOM 7631 C CA . GLY A 1 18 ? -5.090 -18.469 -37.764 1.00 0.00 18 GLY A CA 8
ATOM 7632 C C . GLY A 1 18 ? -5.833 -19.335 -38.765 1.00 0.00 18 GLY A C 8
ATOM 7633 O O . GLY A 1 18 ? -6.643 -18.835 -39.556 1.00 0.00 18 GLY A O 8
ATOM 7637 N N . SER A 1 19 ? -5.530 -20.642 -38.745 1.00 0.00 19 SER A N 8
ATOM 7638 C CA . SER A 1 19 ? -6.203 -21.645 -39.589 1.00 0.00 19 SER A CA 8
ATOM 7639 C C . SER A 1 19 ? -7.396 -22.233 -38.822 1.00 0.00 19 SER A C 8
ATOM 7640 O O . SER A 1 19 ? -7.234 -22.636 -37.657 1.00 0.00 19 SER A O 8
ATOM 7648 N N . HIS A 1 20 ? -8.596 -22.270 -39.456 1.00 0.00 20 HIS A N 8
ATOM 7649 C CA . HIS A 1 20 ? -9.817 -22.730 -38.778 1.00 0.00 20 HIS A CA 8
ATOM 7650 C C . HIS A 1 20 ? -9.832 -24.270 -38.671 1.00 0.00 20 HIS A C 8
ATOM 7651 O O . HIS A 1 20 ? -10.114 -24.993 -39.636 1.00 0.00 20 HIS A O 8
ATOM 7666 N N . MET A 1 21 ? -9.409 -24.753 -37.500 1.00 0.00 21 MET A N 8
ATOM 7667 C CA . MET A 1 21 ? -9.625 -26.137 -37.068 1.00 0.00 21 MET A CA 8
ATOM 7668 C C . MET A 1 21 ? -11.128 -26.389 -36.869 1.00 0.00 21 MET A C 8
ATOM 7669 O O . MET A 1 21 ? -11.922 -25.442 -36.708 1.00 0.00 21 MET A O 8
ATOM 7683 N N . ASN A 1 22 ? -11.507 -27.668 -36.828 1.00 0.00 22 ASN A N 8
ATOM 7684 C CA . ASN A 1 22 ? -12.914 -28.082 -36.675 1.00 0.00 22 ASN A CA 8
ATOM 7685 C C . ASN A 1 22 ? -13.342 -28.096 -35.198 1.00 0.00 22 ASN A C 8
ATOM 7686 O O . ASN A 1 22 ? -14.336 -28.710 -34.884 1.00 0.00 22 ASN A O 8
ATOM 7697 N N . GLU A 1 23 ? -12.610 -27.379 -34.313 1.00 0.00 23 GLU A N 8
ATOM 7698 C CA . GLU A 1 23 ? -12.910 -27.290 -32.855 1.00 0.00 23 GLU A CA 8
ATOM 7699 C C . GLU A 1 23 ? -14.370 -26.825 -32.594 1.00 0.00 23 GLU A C 8
ATOM 7700 O O . GLU A 1 23 ? -15.003 -27.231 -31.613 1.00 0.00 23 GLU A O 8
ATOM 7712 N N . LYS A 1 24 ? -14.890 -25.983 -33.508 1.00 0.00 24 LYS A N 8
ATOM 7713 C CA . LYS A 1 24 ? -16.291 -25.520 -33.489 1.00 0.00 24 LYS A CA 8
ATOM 7714 C C . LYS A 1 24 ? -17.268 -26.672 -33.850 1.00 0.00 24 LYS A C 8
ATOM 7715 O O . LYS A 1 24 ? -18.281 -26.871 -33.166 1.00 0.00 24 LYS A O 8
ATOM 7734 N N . VAL A 1 25 ? -16.911 -27.448 -34.895 1.00 0.00 25 VAL A N 8
ATOM 7735 C CA . VAL A 1 25 ? -17.734 -28.562 -35.426 1.00 0.00 25 VAL A CA 8
ATOM 7736 C C . VAL A 1 25 ? -17.725 -29.748 -34.436 1.00 0.00 25 VAL A C 8
ATOM 7737 O O . VAL A 1 25 ? -18.748 -30.413 -34.228 1.00 0.00 25 VAL A O 8
ATOM 7750 N N . GLU A 1 26 ? -16.560 -29.952 -33.797 1.00 0.00 26 GLU A N 8
ATOM 7751 C CA . GLU A 1 26 ? -16.333 -31.034 -32.836 1.00 0.00 26 GLU A CA 8
ATOM 7752 C C . GLU A 1 26 ? -17.113 -30.765 -31.554 1.00 0.00 26 GLU A C 8
ATOM 7753 O O . GLU A 1 26 ? -17.675 -31.682 -30.987 1.00 0.00 26 GLU A O 8
ATOM 7765 N N . LYS A 1 27 ? -17.158 -29.481 -31.129 1.00 0.00 27 LYS A N 8
ATOM 7766 C CA . LYS A 1 27 ? -17.835 -29.075 -29.881 1.00 0.00 27 LYS A CA 8
ATOM 7767 C C . LYS A 1 27 ? -19.369 -29.176 -30.010 1.00 0.00 27 LYS A C 8
ATOM 7768 O O . LYS A 1 27 ? -20.038 -29.612 -29.065 1.00 0.00 27 LYS A O 8
ATOM 7787 N N . ILE A 1 28 ? -19.927 -28.793 -31.179 1.00 0.00 28 ILE A N 8
ATOM 7788 C CA . ILE A 1 28 ? -21.394 -28.813 -31.385 1.00 0.00 28 ILE A CA 8
ATOM 7789 C C . ILE A 1 28 ? -21.927 -30.258 -31.490 1.00 0.00 28 ILE A C 8
ATOM 7790 O O . ILE A 1 28 ? -23.023 -30.548 -30.984 1.00 0.00 28 ILE A O 8
ATOM 7806 N N . VAL A 1 29 ? -21.146 -31.174 -32.120 1.00 0.00 29 VAL A N 8
ATOM 7807 C CA . VAL A 1 29 ? -21.519 -32.607 -32.178 1.00 0.00 29 VAL A CA 8
ATOM 7808 C C . VAL A 1 29 ? -21.249 -33.288 -30.820 1.00 0.00 29 VAL A C 8
ATOM 7809 O O . VAL A 1 29 ? -21.984 -34.186 -30.416 1.00 0.00 29 VAL A O 8
ATOM 7822 N N . GLU A 1 30 ? -20.201 -32.814 -30.114 1.00 0.00 30 GLU A N 8
ATOM 7823 C CA . GLU A 1 30 ? -19.840 -33.287 -28.757 1.00 0.00 30 GLU A CA 8
ATOM 7824 C C . GLU A 1 30 ? -20.959 -32.992 -27.755 1.00 0.00 30 GLU A C 8
ATOM 7825 O O . GLU A 1 30 ? -21.192 -33.774 -26.842 1.00 0.00 30 GLU A O 8
ATOM 7837 N N . GLU A 1 31 ? -21.650 -31.863 -27.965 1.00 0.00 31 GLU A N 8
ATOM 7838 C CA . GLU A 1 31 ? -22.677 -31.363 -27.048 1.00 0.00 31 GLU A CA 8
ATOM 7839 C C . GLU A 1 31 ? -23.931 -32.267 -27.075 1.00 0.00 31 GLU A C 8
ATOM 7840 O O . GLU A 1 31 ? -24.433 -32.669 -26.020 1.00 0.00 31 GLU A O 8
ATOM 7852 N N . LEU A 1 32 ? -24.402 -32.607 -28.296 1.00 0.00 32 LEU A N 8
ATOM 7853 C CA . LEU A 1 32 ? -25.553 -33.528 -28.492 1.00 0.00 32 LEU A CA 8
ATOM 7854 C C . LEU A 1 32 ? -25.159 -34.991 -28.173 1.00 0.00 32 LEU A C 8
ATOM 7855 O O . LEU A 1 32 ? -26.021 -35.830 -27.877 1.00 0.00 32 LEU A O 8
ATOM 7871 N N . LEU A 1 33 ? -23.845 -35.268 -28.234 1.00 0.00 33 LEU A N 8
ATOM 7872 C CA . LEU A 1 33 ? -23.254 -36.576 -27.877 1.00 0.00 33 LEU A CA 8
ATOM 7873 C C . LEU A 1 33 ? -23.180 -36.715 -26.334 1.00 0.00 33 LEU A C 8
ATOM 7874 O O . LEU A 1 33 ? -23.374 -37.805 -25.785 1.00 0.00 33 LEU A O 8
ATOM 7890 N N . ARG A 1 34 ? -22.948 -35.569 -25.650 1.00 0.00 34 ARG A N 8
ATOM 7891 C CA . ARG A 1 34 ? -22.729 -35.501 -24.178 1.00 0.00 34 ARG A CA 8
ATOM 7892 C C . ARG A 1 34 ? -24.060 -35.609 -23.403 1.00 0.00 34 ARG A C 8
ATOM 7893 O O . ARG A 1 34 ? -24.066 -35.718 -22.171 1.00 0.00 34 ARG A O 8
ATOM 7914 N N . ARG A 1 35 ? -25.185 -35.590 -24.146 1.00 0.00 35 ARG A N 8
ATOM 7915 C CA . ARG A 1 35 ? -26.539 -35.689 -23.566 1.00 0.00 35 ARG A CA 8
ATOM 7916 C C . ARG A 1 35 ? -26.821 -37.117 -23.036 1.00 0.00 35 ARG A C 8
ATOM 7917 O O . ARG A 1 35 ? -27.802 -37.334 -22.318 1.00 0.00 35 ARG A O 8
ATOM 7938 N N . GLY A 1 36 ? -25.947 -38.075 -23.406 1.00 0.00 36 GLY A N 8
ATOM 7939 C CA . GLY A 1 36 ? -25.994 -39.438 -22.878 1.00 0.00 36 GLY A CA 8
ATOM 7940 C C . GLY A 1 36 ? -26.913 -40.357 -23.665 1.00 0.00 36 GLY A C 8
ATOM 7941 O O . GLY A 1 36 ? -27.437 -41.332 -23.116 1.00 0.00 36 GLY A O 8
ATOM 7945 N N . TYR A 1 37 ? -27.133 -40.034 -24.953 1.00 0.00 37 TYR A N 8
ATOM 7946 C CA . TYR A 1 37 ? -27.867 -40.918 -25.882 1.00 0.00 37 TYR A CA 8
ATOM 7947 C C . TYR A 1 37 ? -26.938 -42.019 -26.414 1.00 0.00 37 TYR A C 8
ATOM 7948 O O . TYR A 1 37 ? -25.716 -41.964 -26.231 1.00 0.00 37 TYR A O 8
ATOM 7966 N N . SER A 1 38 ? -27.537 -43.021 -27.055 1.00 0.00 38 SER A N 8
ATOM 7967 C CA . SER A 1 38 ? -26.798 -44.112 -27.696 1.00 0.00 38 SER A CA 8
ATOM 7968 C C . SER A 1 38 ? -26.170 -43.621 -29.008 1.00 0.00 38 SER A C 8
ATOM 7969 O O . SER A 1 38 ? -26.710 -42.708 -29.643 1.00 0.00 38 SER A O 8
ATOM 7977 N N . GLU A 1 39 ? -25.047 -44.251 -29.419 1.00 0.00 39 GLU A N 8
ATOM 7978 C CA . GLU A 1 39 ? -24.295 -43.889 -30.648 1.00 0.00 39 GLU A CA 8
ATOM 7979 C C . GLU A 1 39 ? -25.199 -43.926 -31.906 1.00 0.00 39 GLU A C 8
ATOM 7980 O O . GLU A 1 39 ? -24.976 -43.182 -32.861 1.00 0.00 39 GLU A O 8
ATOM 7992 N N . GLU A 1 40 ? -26.225 -44.788 -31.861 1.00 0.00 40 GLU A N 8
ATOM 7993 C CA . GLU A 1 40 ? -27.229 -44.922 -32.928 1.00 0.00 40 GLU A CA 8
ATOM 7994 C C . GLU A 1 40 ? -28.066 -43.631 -33.082 1.00 0.00 40 GLU A C 8
ATOM 7995 O O . GLU A 1 40 ? -28.261 -43.141 -34.201 1.00 0.00 40 GLU A O 8
ATOM 8007 N N . ASP A 1 41 ? -28.526 -43.084 -31.940 1.00 0.00 41 ASP A N 8
ATOM 8008 C CA . ASP A 1 41 ? -29.347 -41.845 -31.888 1.00 0.00 41 ASP A CA 8
ATOM 8009 C C . ASP A 1 41 ? -28.501 -40.610 -32.239 1.00 0.00 41 ASP A C 8
ATOM 8010 O O . ASP A 1 41 ? -28.962 -39.706 -32.955 1.00 0.00 41 ASP A O 8
ATOM 8019 N N . ILE A 1 42 ? -27.253 -40.607 -31.737 1.00 0.00 42 ILE A N 8
ATOM 8020 C CA . ILE A 1 42 ? -26.297 -39.503 -31.921 1.00 0.00 42 ILE A CA 8
ATOM 8021 C C . ILE A 1 42 ? -25.899 -39.369 -33.398 1.00 0.00 42 ILE A C 8
ATOM 8022 O O . ILE A 1 42 ? -26.025 -38.297 -33.973 1.00 0.00 42 ILE A O 8
ATOM 8038 N N . ARG A 1 43 ? -25.455 -40.487 -33.998 1.00 0.00 43 ARG A N 8
ATOM 8039 C CA . ARG A 1 43 ? -25.052 -40.546 -35.418 1.00 0.00 43 ARG A CA 8
ATOM 8040 C C . ARG A 1 43 ? -26.244 -40.205 -36.340 1.00 0.00 43 ARG A C 8
ATOM 8041 O O . ARG A 1 43 ? -26.058 -39.620 -37.409 1.00 0.00 43 ARG A O 8
ATOM 8062 N N . ARG A 1 44 ? -27.470 -40.536 -35.879 1.00 0.00 44 ARG A N 8
ATOM 8063 C CA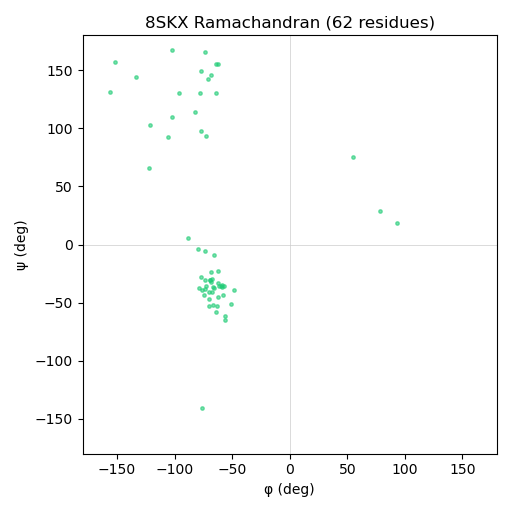 . ARG A 1 44 ? -28.712 -40.234 -36.609 1.00 0.00 44 ARG A CA 8
ATOM 8064 C C . ARG A 1 44 ? -28.983 -38.714 -36.644 1.00 0.00 44 ARG A C 8
ATOM 8065 O O . ARG A 1 44 ? -29.591 -38.218 -37.605 1.00 0.00 44 ARG A O 8
ATOM 8086 N N . TYR A 1 45 ? -28.533 -37.986 -35.590 1.00 0.00 45 TYR A N 8
ATOM 8087 C CA . TYR A 1 45 ? -28.572 -36.502 -35.568 1.00 0.00 45 TYR A CA 8
ATOM 8088 C C . TYR A 1 45 ? -27.735 -35.930 -36.729 1.00 0.00 45 TYR A C 8
ATOM 8089 O O . TYR A 1 45 ? -28.187 -35.022 -37.417 1.00 0.00 45 TYR A O 8
ATOM 8107 N N . LEU A 1 46 ? -26.524 -36.502 -36.944 1.00 0.00 46 LEU A N 8
ATOM 8108 C CA . LEU A 1 46 ? -25.615 -36.096 -38.048 1.00 0.00 46 LEU A CA 8
ATOM 8109 C C . LEU A 1 46 ? -26.254 -36.394 -39.408 1.00 0.00 46 LEU A C 8
ATOM 8110 O O . LEU A 1 46 ? -26.193 -35.569 -40.323 1.00 0.00 46 LEU A O 8
ATOM 8126 N N . LYS A 1 47 ? -26.888 -37.578 -39.501 1.00 0.00 47 LYS A N 8
ATOM 8127 C CA . LYS A 1 47 ? -27.553 -38.045 -40.729 1.00 0.00 47 LYS A CA 8
ATOM 8128 C C . LYS A 1 47 ? -28.704 -37.106 -41.126 1.00 0.00 47 LYS A C 8
ATOM 8129 O O . LYS A 1 47 ? -28.889 -36.803 -42.307 1.00 0.00 47 LYS A O 8
ATOM 8148 N N . LYS A 1 48 ? -29.449 -36.641 -40.107 1.00 0.00 48 LYS A N 8
ATOM 8149 C CA . LYS A 1 48 ? -30.587 -35.729 -40.288 1.00 0.00 48 LYS A CA 8
ATOM 8150 C C . LYS A 1 48 ? -30.067 -34.331 -40.696 1.00 0.00 48 LYS A C 8
ATOM 8151 O O . LYS A 1 48 ? -30.601 -33.707 -41.622 1.00 0.00 48 LYS A O 8
ATOM 8170 N N . GLN A 1 49 ? -29.013 -33.867 -39.990 1.00 0.00 49 GLN A N 8
ATOM 8171 C CA . GLN A 1 49 ? -28.378 -32.551 -40.226 1.00 0.00 49 GLN A CA 8
ATOM 8172 C C . GLN A 1 49 ? -27.667 -32.483 -41.595 1.00 0.00 49 GLN A C 8
ATOM 8173 O O . GLN A 1 49 ? -27.355 -31.391 -42.085 1.00 0.00 49 GLN A O 8
ATOM 8187 N N . GLY A 1 50 ? -27.406 -33.663 -42.186 1.00 0.00 50 GLY A N 8
ATOM 8188 C CA . GLY A 1 50 ? -26.749 -33.766 -43.488 1.00 0.00 50 GLY A CA 8
ATOM 8189 C C . GLY A 1 50 ? -25.233 -33.693 -43.387 1.00 0.00 50 GLY A C 8
ATOM 8190 O O . GLY A 1 50 ? -24.563 -33.366 -44.364 1.00 0.00 50 GLY A O 8
ATOM 8194 N N . ILE A 1 51 ? -24.702 -33.962 -42.183 1.00 0.00 51 ILE A N 8
ATOM 8195 C CA . ILE A 1 51 ? -23.253 -34.065 -41.926 1.00 0.00 51 ILE A CA 8
ATOM 8196 C C . ILE A 1 51 ? -22.827 -35.531 -42.115 1.00 0.00 51 ILE A C 8
ATOM 8197 O O . ILE A 1 51 ? -23.552 -36.437 -41.700 1.00 0.00 51 ILE A O 8
ATOM 8213 N N . ASP A 1 52 ? -21.648 -35.747 -42.730 1.00 0.00 52 ASP A N 8
ATOM 8214 C CA . ASP A 1 52 ? -21.145 -37.095 -43.076 1.00 0.00 52 ASP A CA 8
ATOM 8215 C C . ASP A 1 52 ? -20.912 -37.958 -41.819 1.00 0.00 52 ASP A C 8
ATOM 8216 O O . ASP A 1 52 ? -20.493 -37.448 -40.764 1.00 0.00 52 ASP A O 8
ATOM 8225 N N . ASP A 1 53 ? -21.175 -39.271 -41.961 1.00 0.00 53 ASP A N 8
ATOM 8226 C CA . ASP A 1 53 ? -20.749 -40.296 -40.980 1.00 0.00 53 ASP A CA 8
ATOM 8227 C C . ASP A 1 53 ? -19.214 -40.287 -40.840 1.00 0.00 53 ASP A C 8
ATOM 8228 O O . ASP A 1 53 ? -18.684 -40.507 -39.757 1.00 0.00 53 ASP A O 8
ATOM 8237 N N . ARG A 1 54 ? -18.531 -40.010 -41.968 1.00 0.00 54 ARG A N 8
ATOM 8238 C CA . ARG A 1 54 ? -17.062 -39.905 -42.041 1.00 0.00 54 ARG A CA 8
ATOM 8239 C C . ARG A 1 54 ? -16.557 -38.653 -41.288 1.00 0.00 54 ARG A C 8
ATOM 8240 O O . ARG A 1 54 ? -15.503 -38.699 -40.643 1.00 0.00 54 ARG A O 8
ATOM 8261 N N . GLU A 1 55 ? -17.344 -37.558 -41.362 1.00 0.00 55 GLU A N 8
ATOM 8262 C CA . GLU A 1 55 ? -16.985 -36.251 -40.770 1.00 0.00 55 GLU A CA 8
ATOM 8263 C C . GLU A 1 55 ? -16.929 -36.341 -39.239 1.00 0.00 55 GLU A C 8
ATOM 8264 O O . GLU A 1 55 ? -15.959 -35.889 -38.609 1.00 0.00 55 GLU A O 8
ATOM 8276 N N . VAL A 1 56 ? -17.985 -36.929 -38.652 1.00 0.00 56 VAL A N 8
ATOM 8277 C CA . VAL A 1 56 ? -18.060 -37.142 -37.200 1.00 0.00 56 VAL A CA 8
ATOM 8278 C C . VAL A 1 56 ? -17.050 -38.224 -36.757 1.00 0.00 56 VAL A C 8
ATOM 8279 O O . VAL A 1 56 ? -16.411 -38.074 -35.721 1.00 0.00 56 VAL A O 8
ATOM 8292 N N . ASP A 1 57 ? -16.865 -39.271 -37.594 1.00 0.00 57 ASP A N 8
ATOM 8293 C CA . ASP A 1 57 ? -16.028 -40.450 -37.246 1.00 0.00 57 ASP A CA 8
ATOM 8294 C C . ASP A 1 57 ? -14.541 -40.082 -37.079 1.00 0.00 57 ASP A C 8
ATOM 8295 O O . ASP A 1 57 ? -13.863 -40.642 -36.220 1.00 0.00 57 ASP A O 8
ATOM 8304 N N . ARG A 1 58 ? -14.046 -39.130 -37.903 1.00 0.00 58 ARG A N 8
ATOM 8305 C CA . ARG A 1 58 ? -12.637 -38.679 -37.836 1.00 0.00 58 ARG A CA 8
ATOM 8306 C C . ARG A 1 58 ? -12.395 -37.766 -36.617 1.00 0.00 58 ARG A C 8
ATOM 8307 O O . ARG A 1 58 ? -11.274 -37.697 -36.102 1.00 0.00 58 ARG A O 8
ATOM 8328 N N . ALA A 1 59 ? -13.464 -37.083 -36.160 1.00 0.00 59 ALA A N 8
ATOM 8329 C CA . ALA A 1 59 ? -13.437 -36.282 -34.921 1.00 0.00 59 ALA A CA 8
ATOM 8330 C C . ALA A 1 59 ? -13.446 -37.211 -33.684 1.00 0.00 59 ALA A C 8
ATOM 8331 O O . ALA A 1 59 ? -12.792 -36.927 -32.673 1.00 0.00 59 ALA A O 8
ATOM 8338 N N . ILE A 1 60 ? -14.185 -38.333 -33.805 1.00 0.00 60 ILE A N 8
ATOM 8339 C CA . ILE A 1 60 ? -14.261 -39.385 -32.771 1.00 0.00 60 ILE A CA 8
ATOM 8340 C C . ILE A 1 60 ? -12.946 -40.206 -32.748 1.00 0.00 60 ILE A C 8
ATOM 8341 O O . ILE A 1 60 ? -12.549 -40.736 -31.703 1.00 0.00 60 ILE A O 8
ATOM 8357 N N . LYS A 1 61 ? -12.261 -40.269 -33.905 1.00 0.00 61 LYS A N 8
ATOM 8358 C CA . LYS A 1 61 ? -10.961 -40.958 -34.051 1.00 0.00 61 LYS A CA 8
ATOM 8359 C C . LYS A 1 61 ? -9.864 -40.225 -33.246 1.00 0.00 61 LYS A C 8
ATOM 8360 O O . LYS A 1 61 ? -8.903 -40.845 -32.772 1.00 0.00 61 LYS A O 8
ATOM 8379 N N . LYS A 1 62 ? -10.035 -38.895 -33.089 1.00 0.00 62 LYS A N 8
ATOM 8380 C CA . LYS A 1 62 ? -9.133 -38.052 -32.274 1.00 0.00 62 LYS A CA 8
ATOM 8381 C C . LYS A 1 62 ? -9.251 -38.398 -30.774 1.00 0.00 62 LYS A C 8
ATOM 8382 O O . LYS A 1 62 ? -8.294 -38.212 -30.011 1.00 0.00 62 LYS A O 8
ATOM 8401 N N . VAL A 1 63 ? -10.438 -38.889 -30.371 1.00 0.00 63 VAL A N 8
ATOM 8402 C CA . VAL A 1 63 ? -10.677 -39.387 -29.010 1.00 0.00 63 VAL A CA 8
ATOM 8403 C C . VAL A 1 63 ? -10.089 -40.810 -28.891 1.00 0.00 63 VAL A C 8
ATOM 8404 O O . VAL A 1 63 ? -10.699 -41.784 -29.358 1.00 0.00 63 VAL A O 8
ATOM 8417 N N . GLY A 1 64 ? -8.872 -40.903 -28.334 1.00 0.00 64 GLY A N 8
ATOM 8418 C CA . GLY A 1 64 ? -8.220 -42.193 -28.066 1.00 0.00 64 GLY A CA 8
ATOM 8419 C C . GLY A 1 64 ? -6.723 -42.190 -28.388 1.00 0.00 64 GLY A C 8
ATOM 8420 O O . GLY A 1 64 ? -6.186 -43.247 -28.770 1.00 0.00 64 GLY A O 8
ATOM 8425 N N . MET A 1 1 ? -13.299 8.283 -53.626 1.00 0.00 1 MET A N 9
ATOM 8426 C CA . MET A 1 1 ? -14.315 8.790 -54.571 1.00 0.00 1 MET A CA 9
ATOM 8427 C C . MET A 1 1 ? -15.631 8.020 -54.381 1.00 0.00 1 MET A C 9
ATOM 8428 O O . MET A 1 1 ? -15.618 6.788 -54.241 1.00 0.00 1 MET A O 9
ATOM 8444 N N . GLY A 1 2 ? -16.759 8.756 -54.371 1.00 0.00 2 GLY A N 9
ATOM 8445 C CA . GLY A 1 2 ? -18.085 8.168 -54.182 1.00 0.00 2 GLY A CA 9
ATOM 8446 C C . GLY A 1 2 ? -18.418 7.947 -52.712 1.00 0.00 2 GLY A C 9
ATOM 8447 O O . GLY A 1 2 ? -18.081 8.788 -51.868 1.00 0.00 2 GLY A O 9
ATOM 8451 N N . SER A 1 3 ? -19.072 6.812 -52.409 1.00 0.00 3 SER A N 9
ATOM 8452 C CA . SER A 1 3 ? -19.455 6.432 -51.042 1.00 0.00 3 SER A CA 9
ATOM 8453 C C . SER A 1 3 ? -18.194 6.044 -50.230 1.00 0.00 3 SER A C 9
ATOM 8454 O O . SER A 1 3 ? -17.759 4.888 -50.258 1.00 0.00 3 SER A O 9
ATOM 8462 N N . SER A 1 4 ? -17.589 7.052 -49.572 1.00 0.00 4 SER A N 9
ATOM 8463 C CA . SER A 1 4 ? -16.368 6.904 -48.763 1.00 0.00 4 SER A CA 9
ATOM 8464 C C . SER A 1 4 ? -16.741 6.825 -47.270 1.00 0.00 4 SER A C 9
ATOM 8465 O O . SER A 1 4 ? -17.479 7.686 -46.763 1.00 0.00 4 SER A O 9
ATOM 8473 N N . HIS A 1 5 ? -16.260 5.769 -46.580 1.00 0.00 5 HIS A N 9
ATOM 8474 C CA . HIS A 1 5 ? -16.556 5.532 -45.142 1.00 0.00 5 HIS A CA 9
ATOM 8475 C C . HIS A 1 5 ? -15.291 5.111 -44.382 1.00 0.00 5 HIS A C 9
ATOM 8476 O O . HIS A 1 5 ? -15.389 4.581 -43.267 1.00 0.00 5 HIS A O 9
ATOM 8491 N N . HIS A 1 6 ? -14.106 5.377 -44.983 1.00 0.00 6 HIS A N 9
ATOM 8492 C CA . HIS A 1 6 ? -12.789 5.025 -44.397 1.00 0.00 6 HIS A CA 9
ATOM 8493 C C . HIS A 1 6 ? -12.547 5.822 -43.095 1.00 0.00 6 HIS A C 9
ATOM 8494 O O . HIS A 1 6 ? -12.060 6.959 -43.137 1.00 0.00 6 HIS A O 9
ATOM 8509 N N . HIS A 1 7 ? -12.932 5.219 -41.956 1.00 0.00 7 HIS A N 9
ATOM 8510 C CA . HIS A 1 7 ? -12.844 5.839 -40.617 1.00 0.00 7 HIS A CA 9
ATOM 8511 C C . HIS A 1 7 ? -12.642 4.765 -39.537 1.00 0.00 7 HIS A C 9
ATOM 8512 O O . HIS A 1 7 ? -11.771 4.904 -38.667 1.00 0.00 7 HIS A O 9
ATOM 8527 N N . HIS A 1 8 ? -13.469 3.703 -39.589 1.00 0.00 8 HIS A N 9
ATOM 8528 C CA . HIS A 1 8 ? -13.491 2.640 -38.559 1.00 0.00 8 HIS A CA 9
ATOM 8529 C C . HIS A 1 8 ? -12.768 1.374 -39.069 1.00 0.00 8 HIS A C 9
ATOM 8530 O O . HIS A 1 8 ? -11.568 1.206 -38.816 1.00 0.00 8 HIS A O 9
ATOM 8545 N N . HIS A 1 9 ? -13.493 0.532 -39.840 1.00 0.00 9 HIS A N 9
ATOM 8546 C CA . HIS A 1 9 ? -13.021 -0.799 -40.273 1.00 0.00 9 HIS A CA 9
ATOM 8547 C C . HIS A 1 9 ? -14.076 -1.387 -41.242 1.00 0.00 9 HIS A C 9
ATOM 8548 O O . HIS A 1 9 ? -15.212 -1.613 -40.830 1.00 0.00 9 HIS A O 9
ATOM 8563 N N . HIS A 1 10 ? -13.709 -1.610 -42.525 1.00 0.00 10 HIS A N 9
ATOM 8564 C CA . HIS A 1 10 ? -14.694 -1.958 -43.597 1.00 0.00 10 HIS A CA 9
ATOM 8565 C C . HIS A 1 10 ? -15.219 -3.406 -43.499 1.00 0.00 10 HIS A C 9
ATOM 8566 O O . HIS A 1 10 ? -16.348 -3.685 -43.915 1.00 0.00 10 HIS A O 9
ATOM 8581 N N . SER A 1 11 ? -14.402 -4.324 -42.965 1.00 0.00 11 SER A N 9
ATOM 8582 C CA . SER A 1 11 ? -14.746 -5.758 -42.875 1.00 0.00 11 SER A CA 9
ATOM 8583 C C . SER A 1 11 ? -14.997 -6.145 -41.400 1.00 0.00 11 SER A C 9
ATOM 8584 O O . SER A 1 11 ? -14.058 -6.196 -40.606 1.00 0.00 11 SER A O 9
ATOM 8592 N N . SER A 1 12 ? -16.273 -6.374 -41.039 1.00 0.00 12 SER A N 9
ATOM 8593 C CA . SER A 1 12 ? -16.681 -6.718 -39.661 1.00 0.00 12 SER A CA 9
ATOM 8594 C C . SER A 1 12 ? -16.541 -8.231 -39.394 1.00 0.00 12 SER A C 9
ATOM 8595 O O . SER A 1 12 ? -15.684 -8.651 -38.606 1.00 0.00 12 SER A O 9
ATOM 8603 N N . GLY A 1 13 ? -17.363 -9.034 -40.086 1.00 0.00 13 GLY A N 9
ATOM 8604 C CA . GLY A 1 13 ? -17.394 -10.494 -39.905 1.00 0.00 13 GLY A CA 9
ATOM 8605 C C . GLY A 1 13 ? -18.443 -10.950 -38.888 1.00 0.00 13 GLY A C 9
ATOM 8606 O O . GLY A 1 13 ? -18.958 -10.132 -38.113 1.00 0.00 13 GLY A O 9
ATOM 8610 N N . LEU A 1 14 ? -18.745 -12.264 -38.881 1.00 0.00 14 LEU A N 9
ATOM 8611 C CA . LEU A 1 14 ? -19.772 -12.857 -37.993 1.00 0.00 14 LEU A CA 9
ATOM 8612 C C . LEU A 1 14 ? -19.178 -13.178 -36.605 1.00 0.00 14 LEU A C 9
ATOM 8613 O O . LEU A 1 14 ? -19.556 -12.565 -35.599 1.00 0.00 14 LEU A O 9
ATOM 8629 N N . VAL A 1 15 ? -18.242 -14.145 -36.584 1.00 0.00 15 VAL A N 9
ATOM 8630 C CA . VAL A 1 15 ? -17.573 -14.634 -35.360 1.00 0.00 15 VAL A CA 9
ATOM 8631 C C . VAL A 1 15 ? -16.257 -15.357 -35.748 1.00 0.00 15 VAL A C 9
ATOM 8632 O O . VAL A 1 15 ? -16.276 -16.221 -36.634 1.00 0.00 15 VAL A O 9
ATOM 8645 N N . PRO A 1 16 ? -15.081 -14.996 -35.123 1.00 0.00 16 PRO A N 9
ATOM 8646 C CA . PRO A 1 16 ? -13.792 -15.679 -35.387 1.00 0.00 16 PRO A CA 9
ATOM 8647 C C . PRO A 1 16 ? -13.748 -17.096 -34.757 1.00 0.00 16 PRO A C 9
ATOM 8648 O O . PRO A 1 16 ? -13.379 -17.269 -33.584 1.00 0.00 16 PRO A O 9
ATOM 8659 N N . ARG A 1 17 ? -14.194 -18.097 -35.544 1.00 0.00 17 ARG A N 9
ATOM 8660 C CA . ARG A 1 17 ? -14.193 -19.513 -35.136 1.00 0.00 17 ARG A CA 9
ATOM 8661 C C . ARG A 1 17 ? -14.393 -20.420 -36.363 1.00 0.00 17 ARG A C 9
ATOM 8662 O O . ARG A 1 17 ? -15.386 -20.259 -37.096 1.00 0.00 17 ARG A O 9
ATOM 8683 N N . GLY A 1 18 ? -13.453 -21.366 -36.576 1.00 0.00 18 GLY A N 9
ATOM 8684 C CA . GLY A 1 18 ? -13.557 -22.363 -37.653 1.00 0.00 18 GLY A CA 9
ATOM 8685 C C . GLY A 1 18 ? -13.456 -21.762 -39.050 1.00 0.00 18 GLY A C 9
ATOM 8686 O O . GLY A 1 18 ? -14.203 -22.162 -39.959 1.00 0.00 18 GLY A O 9
ATOM 8690 N N . SER A 1 19 ? -12.528 -20.800 -39.208 1.00 0.00 19 SER A N 9
ATOM 8691 C CA . SER A 1 19 ? -12.283 -20.097 -40.481 1.00 0.00 19 SER A CA 9
ATOM 8692 C C . SER A 1 19 ? -11.784 -21.075 -41.559 1.00 0.00 19 SER A C 9
ATOM 8693 O O . SER A 1 19 ? -12.329 -21.128 -42.667 1.00 0.00 19 SER A O 9
ATOM 8701 N N . HIS A 1 20 ? -10.730 -21.842 -41.217 1.00 0.00 20 HIS A N 9
ATOM 8702 C CA . HIS A 1 20 ? -10.120 -22.862 -42.107 1.00 0.00 20 HIS A CA 9
ATOM 8703 C C . HIS A 1 20 ? -9.947 -24.195 -41.361 1.00 0.00 20 HIS A C 9
ATOM 8704 O O . HIS A 1 20 ? -9.276 -25.111 -41.850 1.00 0.00 20 HIS A O 9
ATOM 8719 N N . MET A 1 21 ? -10.561 -24.283 -40.173 1.00 0.00 21 MET A N 9
ATOM 8720 C CA . MET A 1 21 ? -10.498 -25.473 -39.298 1.00 0.00 21 MET A CA 9
ATOM 8721 C C . MET A 1 21 ? -11.928 -25.963 -39.012 1.00 0.00 21 MET A C 9
ATOM 8722 O O . MET A 1 21 ? -12.883 -25.184 -39.105 1.00 0.00 21 MET A O 9
ATOM 8736 N N . ASN A 1 22 ? -12.066 -27.247 -38.634 1.00 0.00 22 ASN A N 9
ATOM 8737 C CA . ASN A 1 22 ? -13.386 -27.891 -38.398 1.00 0.00 22 ASN A CA 9
ATOM 8738 C C . ASN A 1 22 ? -13.848 -27.705 -36.928 1.00 0.00 22 ASN A C 9
ATOM 8739 O O . ASN A 1 22 ? -14.568 -28.544 -36.385 1.00 0.00 22 ASN A O 9
ATOM 8750 N N . GLU A 1 23 ? -13.495 -26.540 -36.331 1.00 0.00 23 GLU A N 9
ATOM 8751 C CA . GLU A 1 23 ? -13.781 -26.199 -34.906 1.00 0.00 23 GLU A CA 9
ATOM 8752 C C . GLU A 1 23 ? -15.292 -26.143 -34.620 1.00 0.00 23 GLU A C 9
ATOM 8753 O O . GLU A 1 23 ? -15.736 -26.435 -33.505 1.00 0.00 23 GLU A O 9
ATOM 8765 N N . LYS A 1 24 ? -16.063 -25.749 -35.649 1.00 0.00 24 LYS A N 9
ATOM 8766 C CA . LYS A 1 24 ? -17.541 -25.754 -35.620 1.00 0.00 24 LYS A CA 9
ATOM 8767 C C . LYS A 1 24 ? -18.075 -27.197 -35.448 1.00 0.00 24 LYS A C 9
ATOM 8768 O O . LYS A 1 24 ? -18.933 -27.444 -34.586 1.00 0.00 24 LYS A O 9
ATOM 8787 N N . VAL A 1 25 ? -17.491 -28.147 -36.225 1.00 0.00 25 VAL A N 9
ATOM 8788 C CA . VAL A 1 25 ? -17.821 -29.584 -36.140 1.00 0.00 25 VAL A CA 9
ATOM 8789 C C . VAL A 1 25 ? -17.480 -30.105 -34.746 1.00 0.00 25 VAL A C 9
ATOM 8790 O O . VAL A 1 25 ? -18.300 -30.768 -34.124 1.00 0.00 25 VAL A O 9
ATOM 8803 N N . GLU A 1 26 ? -16.274 -29.737 -34.279 1.00 0.00 26 GLU A N 9
ATOM 8804 C CA . GLU A 1 26 ? -15.699 -30.185 -32.994 1.00 0.00 26 GLU A CA 9
ATOM 8805 C C . GLU A 1 26 ? -16.676 -30.026 -31.838 1.00 0.00 26 GLU A C 9
ATOM 8806 O O . GLU A 1 26 ? -16.957 -30.987 -31.126 1.00 0.00 26 GLU A O 9
ATOM 8818 N N . LYS A 1 27 ? -17.195 -28.807 -31.674 1.00 0.00 27 LYS A N 9
ATOM 8819 C CA . LYS A 1 27 ? -18.013 -28.455 -30.511 1.00 0.00 27 LYS A CA 9
ATOM 8820 C C . LYS A 1 27 ? -19.450 -29.004 -30.625 1.00 0.00 27 LYS A C 9
ATOM 8821 O O . LYS A 1 27 ? -20.028 -29.375 -29.608 1.00 0.00 27 LYS A O 9
ATOM 8840 N N . ILE A 1 28 ? -20.020 -29.066 -31.856 1.00 0.00 28 ILE A N 9
ATOM 8841 C CA . ILE A 1 28 ? -21.405 -29.591 -32.051 1.00 0.00 28 ILE A CA 9
ATOM 8842 C C . ILE A 1 28 ? -21.466 -31.136 -31.911 1.00 0.00 28 ILE A C 9
ATOM 8843 O O . ILE A 1 28 ? -22.453 -31.673 -31.389 1.00 0.00 28 ILE A O 9
ATOM 8859 N N . VAL A 1 29 ? -20.411 -31.841 -32.372 1.00 0.00 29 VAL A N 9
ATOM 8860 C CA . VAL A 1 29 ? -20.345 -33.322 -32.309 1.00 0.00 29 VAL A CA 9
ATOM 8861 C C . VAL A 1 29 ? -20.018 -33.784 -30.874 1.00 0.00 29 VAL A C 9
ATOM 8862 O O . VAL A 1 29 ? -20.492 -34.832 -30.419 1.00 0.00 29 VAL A O 9
ATOM 8875 N N . GLU A 1 30 ? -19.211 -32.966 -30.170 1.00 0.00 30 GLU A N 9
ATOM 8876 C CA . GLU A 1 30 ? -18.857 -33.181 -28.758 1.00 0.00 30 GLU A CA 9
ATOM 8877 C C . GLU A 1 30 ? -20.112 -32.955 -27.892 1.00 0.00 30 GLU A C 9
ATOM 8878 O O . GLU A 1 30 ? -20.318 -33.660 -26.910 1.00 0.00 30 GLU A O 9
ATOM 8890 N N . GLU A 1 31 ? -20.951 -31.985 -28.314 1.00 0.00 31 GLU A N 9
ATOM 8891 C CA . GLU A 1 31 ? -22.178 -31.587 -27.604 1.00 0.00 31 GLU A CA 9
ATOM 8892 C C . GLU A 1 31 ? -23.205 -32.744 -27.611 1.00 0.00 31 GLU A C 9
ATOM 8893 O O . GLU A 1 31 ? -23.689 -33.136 -26.550 1.00 0.00 31 GLU A O 9
ATOM 8905 N N . LEU A 1 32 ? -23.492 -33.305 -28.817 1.00 0.00 32 LEU A N 9
ATOM 8906 C CA . LEU A 1 32 ? -24.464 -34.422 -28.976 1.00 0.00 32 LEU A CA 9
ATOM 8907 C C . LEU A 1 32 ? -23.954 -35.715 -28.310 1.00 0.00 32 LEU A C 9
ATOM 8908 O O . LEU A 1 32 ? -24.752 -36.561 -27.880 1.00 0.00 32 LEU A O 9
ATOM 8924 N N . LEU A 1 33 ? -22.614 -35.850 -28.217 1.00 0.00 33 LEU A N 9
ATOM 8925 C CA . LEU A 1 33 ? -21.971 -36.987 -27.529 1.00 0.00 33 LEU A CA 9
ATOM 8926 C C . LEU A 1 33 ? -22.063 -36.810 -25.994 1.00 0.00 33 LEU A C 9
ATOM 8927 O O . LEU A 1 33 ? -22.224 -37.785 -25.245 1.00 0.00 33 LEU A O 9
ATOM 8943 N N . ARG A 1 34 ? -21.968 -35.536 -25.553 1.00 0.00 34 ARG A N 9
ATOM 8944 C CA . ARG A 1 34 ? -22.065 -35.139 -24.127 1.00 0.00 34 ARG A CA 9
ATOM 8945 C C . ARG A 1 34 ? -23.508 -35.345 -23.598 1.00 0.00 34 ARG A C 9
ATOM 8946 O O . ARG A 1 34 ? -23.723 -35.473 -22.387 1.00 0.00 34 ARG A O 9
ATOM 8967 N N . ARG A 1 35 ? -24.485 -35.392 -24.529 1.00 0.00 35 ARG A N 9
ATOM 8968 C CA . ARG A 1 35 ? -25.907 -35.655 -24.211 1.00 0.00 35 ARG A CA 9
ATOM 8969 C C . ARG A 1 35 ? -26.146 -37.120 -23.813 1.00 0.00 35 ARG A C 9
ATOM 8970 O O . ARG A 1 35 ? -27.223 -37.452 -23.307 1.00 0.00 35 ARG A O 9
ATOM 8991 N N . GLY A 1 36 ? -25.141 -37.983 -24.067 1.00 0.00 36 GLY A N 9
ATOM 8992 C CA . GLY A 1 36 ? -25.191 -39.392 -23.681 1.00 0.00 36 GLY A CA 9
ATOM 8993 C C . GLY A 1 36 ? -26.226 -40.191 -24.458 1.00 0.00 36 GLY A C 9
ATOM 8994 O O . GLY A 1 36 ? -26.842 -41.107 -23.904 1.00 0.00 36 GLY A O 9
ATOM 8998 N N . TYR A 1 37 ? -26.446 -39.816 -25.729 1.00 0.00 37 TYR A N 9
ATOM 8999 C CA . TYR A 1 37 ? -27.346 -40.551 -26.637 1.00 0.00 37 TYR A CA 9
ATOM 9000 C C . TYR A 1 37 ? -26.736 -41.908 -27.010 1.00 0.00 37 TYR A C 9
ATOM 9001 O O . TYR A 1 37 ? -25.514 -42.087 -26.959 1.00 0.00 37 TYR A O 9
ATOM 9019 N N . SER A 1 38 ? -27.604 -42.860 -27.377 1.00 0.00 38 SER A N 9
ATOM 9020 C CA . SER A 1 38 ? -27.178 -44.150 -27.946 1.00 0.00 38 SER A CA 9
ATOM 9021 C C . SER A 1 38 ? -26.582 -43.915 -29.348 1.00 0.00 38 SER A C 9
ATOM 9022 O O . SER A 1 38 ? -26.926 -42.915 -29.979 1.00 0.00 38 SER A O 9
ATOM 9030 N N . GLU A 1 39 ? -25.715 -44.840 -29.835 1.00 0.00 39 GLU A N 9
ATOM 9031 C CA . GLU A 1 39 ? -25.093 -44.752 -31.188 1.00 0.00 39 GLU A CA 9
ATOM 9032 C C . GLU A 1 39 ? -26.166 -44.564 -32.285 1.00 0.00 39 GLU A C 9
ATOM 9033 O O . GLU A 1 39 ? -25.968 -43.807 -33.241 1.00 0.00 39 GLU A O 9
ATOM 9045 N N . GLU A 1 40 ? -27.303 -45.261 -32.105 1.00 0.00 40 GLU A N 9
ATOM 9046 C CA . GLU A 1 40 ? -28.448 -45.210 -33.034 1.00 0.00 40 GLU A CA 9
ATOM 9047 C C . GLU A 1 40 ? -29.099 -43.804 -33.067 1.00 0.00 40 GLU A C 9
ATOM 9048 O O . GLU A 1 40 ? -29.478 -43.329 -34.137 1.00 0.00 40 GLU A O 9
ATOM 9060 N N . ASP A 1 41 ? -29.192 -43.155 -31.886 1.00 0.00 41 ASP A N 9
ATOM 9061 C CA . ASP A 1 41 ? -29.756 -41.790 -31.736 1.00 0.00 41 ASP A CA 9
ATOM 9062 C C . ASP A 1 41 ? -28.782 -40.728 -32.264 1.00 0.00 41 ASP A C 9
ATOM 9063 O O . ASP A 1 41 ? -29.203 -39.734 -32.859 1.00 0.00 41 ASP A O 9
ATOM 9072 N N . ILE A 1 42 ? -27.481 -40.968 -32.018 1.00 0.00 42 ILE A N 9
ATOM 9073 C CA . ILE A 1 42 ? -26.387 -40.086 -32.457 1.00 0.00 42 ILE A CA 9
ATOM 9074 C C . ILE A 1 42 ? -26.346 -40.026 -33.990 1.00 0.00 42 ILE A C 9
ATOM 9075 O O . ILE A 1 42 ? -26.382 -38.938 -34.571 1.00 0.00 42 ILE A O 9
ATOM 9091 N N . ARG A 1 43 ? -26.310 -41.217 -34.629 1.00 0.00 43 ARG A N 9
ATOM 9092 C CA . ARG A 1 43 ? -26.184 -41.342 -36.093 1.00 0.00 43 ARG A CA 9
ATOM 9093 C C . ARG A 1 43 ? -27.454 -40.856 -36.806 1.00 0.00 43 ARG A C 9
ATOM 9094 O O . ARG A 1 43 ? -27.374 -40.330 -37.911 1.00 0.00 43 ARG A O 9
ATOM 9115 N N . ARG A 1 44 ? -28.613 -41.007 -36.134 1.00 0.00 44 ARG A N 9
ATOM 9116 C CA . ARG A 1 44 ? -29.911 -40.510 -36.637 1.00 0.00 44 ARG A CA 9
ATOM 9117 C C . ARG A 1 44 ? -29.920 -38.968 -36.636 1.00 0.00 44 ARG A C 9
ATOM 9118 O O . ARG A 1 44 ? -30.370 -38.335 -37.601 1.00 0.00 44 ARG A O 9
ATOM 9139 N N . TYR A 1 45 ? -29.397 -38.385 -35.538 1.00 0.00 45 TYR A N 9
ATOM 9140 C CA . TYR A 1 45 ? -29.377 -36.926 -35.337 1.00 0.00 45 TYR A CA 9
ATOM 9141 C C . TYR A 1 45 ? -28.418 -36.244 -36.326 1.00 0.00 45 TYR A C 9
ATOM 9142 O O . TYR A 1 45 ? -28.796 -35.270 -36.973 1.00 0.00 45 TYR A O 9
ATOM 9160 N N . LEU A 1 46 ? -27.183 -36.780 -36.441 1.00 0.00 46 LEU A N 9
ATOM 9161 C CA . LEU A 1 46 ? -26.115 -36.183 -37.284 1.00 0.00 46 LEU A CA 9
ATOM 9162 C C . LEU A 1 46 ? -26.424 -36.348 -38.776 1.00 0.00 46 LEU A C 9
ATOM 9163 O O . LEU A 1 46 ? -25.976 -35.541 -39.596 1.00 0.00 46 LEU A O 9
ATOM 9179 N N . LYS A 1 47 ? -27.189 -37.408 -39.121 1.00 0.00 47 LYS A N 9
ATOM 9180 C CA . LYS A 1 47 ? -27.664 -37.644 -40.493 1.00 0.00 47 LYS A CA 9
ATOM 9181 C C . LYS A 1 47 ? -28.614 -36.509 -40.930 1.00 0.00 47 LYS A C 9
ATOM 9182 O O . LYS A 1 47 ? -28.553 -36.034 -42.073 1.00 0.00 47 LYS A O 9
ATOM 9201 N N . LYS A 1 48 ? -29.481 -36.075 -39.994 1.00 0.00 48 LYS A N 9
ATOM 9202 C CA . LYS A 1 48 ? -30.411 -34.944 -40.214 1.00 0.00 48 LYS A CA 9
ATOM 9203 C C . LYS A 1 48 ? -29.623 -33.611 -40.160 1.00 0.00 48 LYS A C 9
ATOM 9204 O O . LYS A 1 48 ? -29.883 -32.689 -40.940 1.00 0.00 48 LYS A O 9
ATOM 9223 N N . GLN A 1 49 ? -28.634 -33.555 -39.252 1.00 0.00 49 GLN A N 9
ATOM 9224 C CA . GLN A 1 49 ? -27.806 -32.355 -38.985 1.00 0.00 49 GLN A CA 9
ATOM 9225 C C . GLN A 1 49 ? -26.896 -32.060 -40.208 1.00 0.00 49 GLN A C 9
ATOM 9226 O O . GLN A 1 49 ? -26.449 -30.928 -40.404 1.00 0.00 49 GLN A O 9
ATOM 9240 N N . GLY A 1 50 ? -26.643 -33.102 -41.026 1.00 0.00 50 GLY A N 9
ATOM 9241 C CA . GLY A 1 50 ? -25.864 -32.970 -42.262 1.00 0.00 50 GLY A CA 9
ATOM 9242 C C . GLY A 1 50 ? -24.386 -33.294 -42.086 1.00 0.00 50 GLY A C 9
ATOM 9243 O O . GLY A 1 50 ? -23.584 -33.051 -43.001 1.00 0.00 50 GLY A O 9
ATOM 9247 N N . ILE A 1 51 ? -24.028 -33.826 -40.904 1.00 0.00 51 ILE A N 9
ATOM 9248 C CA . ILE A 1 51 ? -22.660 -34.268 -40.593 1.00 0.00 51 ILE A CA 9
ATOM 9249 C C . ILE A 1 51 ? -22.361 -35.562 -41.363 1.00 0.00 51 ILE A C 9
ATOM 9250 O O . ILE A 1 51 ? -23.126 -36.527 -41.268 1.00 0.00 51 ILE A O 9
ATOM 9266 N N . ASP A 1 52 ? -21.263 -35.560 -42.134 1.00 0.00 52 ASP A N 9
ATOM 9267 C CA . ASP A 1 52 ? -20.833 -36.729 -42.916 1.00 0.00 52 ASP A CA 9
ATOM 9268 C C . ASP A 1 52 ? -20.428 -37.889 -41.987 1.00 0.00 52 ASP A C 9
ATOM 9269 O O . ASP A 1 52 ? -19.964 -37.645 -40.867 1.00 0.00 52 ASP A O 9
ATOM 9278 N N . ASP A 1 53 ? -20.592 -39.136 -42.476 1.00 0.00 53 ASP A N 9
ATOM 9279 C CA . ASP A 1 53 ? -20.181 -40.370 -41.762 1.00 0.00 53 ASP A CA 9
ATOM 9280 C C . ASP A 1 53 ? -18.686 -40.331 -41.426 1.00 0.00 53 ASP A C 9
ATOM 9281 O O . ASP A 1 53 ? -18.283 -40.702 -40.325 1.00 0.00 53 ASP A O 9
ATOM 9290 N N . ARG A 1 54 ? -17.884 -39.863 -42.395 1.00 0.00 54 ARG A N 9
ATOM 9291 C CA . ARG A 1 54 ? -16.419 -39.802 -42.265 1.00 0.00 54 ARG A CA 9
ATOM 9292 C C . ARG A 1 54 ? -15.998 -38.635 -41.349 1.00 0.00 54 ARG A C 9
ATOM 9293 O O . ARG A 1 54 ? -14.957 -38.717 -40.684 1.00 0.00 54 ARG A O 9
ATOM 9314 N N . GLU A 1 55 ? -16.825 -37.569 -41.315 1.00 0.00 55 GLU A N 9
ATOM 9315 C CA . GLU A 1 55 ? -16.573 -36.381 -40.483 1.00 0.00 55 GLU A CA 9
ATOM 9316 C C . GLU A 1 55 ? -16.787 -36.698 -38.992 1.00 0.00 55 GLU A C 9
ATOM 9317 O O . GLU A 1 55 ? -15.968 -36.330 -38.153 1.00 0.00 55 GLU A O 9
ATOM 9329 N N . VAL A 1 56 ? -17.886 -37.406 -38.680 1.00 0.00 56 VAL A N 9
ATOM 9330 C CA . VAL A 1 56 ? -18.176 -37.837 -37.299 1.00 0.00 56 VAL A CA 9
ATOM 9331 C C . VAL A 1 56 ? -17.262 -39.008 -36.903 1.00 0.00 56 VAL A C 9
ATOM 9332 O O . VAL A 1 56 ? -16.915 -39.151 -35.731 1.00 0.00 56 VAL A O 9
ATOM 9345 N N . ASP A 1 57 ? -16.858 -39.830 -37.900 1.00 0.00 57 ASP A N 9
ATOM 9346 C CA . ASP A 1 57 ? -15.941 -40.974 -37.691 1.00 0.00 57 ASP A CA 9
ATOM 9347 C C . ASP A 1 57 ? -14.628 -40.479 -37.056 1.00 0.00 57 ASP A C 9
ATOM 9348 O O . ASP A 1 57 ? -14.279 -40.897 -35.958 1.00 0.00 57 ASP A O 9
ATOM 9357 N N . ARG A 1 58 ? -13.960 -39.531 -37.754 1.00 0.00 58 ARG A N 9
ATOM 9358 C CA . ARG A 1 58 ? -12.700 -38.921 -37.288 1.00 0.00 58 ARG A CA 9
ATOM 9359 C C . ARG A 1 58 ? -12.940 -38.132 -35.980 1.00 0.00 58 ARG A C 9
ATOM 9360 O O . ARG A 1 58 ? -12.147 -38.226 -35.054 1.00 0.00 58 ARG A O 9
ATOM 9381 N N . ALA A 1 59 ? -14.088 -37.417 -35.905 1.00 0.00 59 ALA A N 9
ATOM 9382 C CA . ALA A 1 59 ? -14.412 -36.506 -34.791 1.00 0.00 59 ALA A CA 9
ATOM 9383 C C . ALA A 1 59 ? -14.469 -37.243 -33.444 1.00 0.00 59 ALA A C 9
ATOM 9384 O O . ALA A 1 59 ? -13.827 -36.821 -32.492 1.00 0.00 59 ALA A O 9
ATOM 9391 N N . ILE A 1 60 ? -15.205 -38.366 -33.391 1.00 0.00 60 ILE A N 9
ATOM 9392 C CA . ILE A 1 60 ? -15.344 -39.178 -32.158 1.00 0.00 60 ILE A CA 9
ATOM 9393 C C . ILE A 1 60 ? -13.977 -39.777 -31.746 1.00 0.00 60 ILE A C 9
ATOM 9394 O O . ILE A 1 60 ? -13.643 -39.834 -30.555 1.00 0.00 60 ILE A O 9
ATOM 9410 N N . LYS A 1 61 ? -13.173 -40.156 -32.753 1.00 0.00 61 LYS A N 9
ATOM 9411 C CA . LYS A 1 61 ? -11.857 -40.798 -32.548 1.00 0.00 61 LYS A CA 9
ATOM 9412 C C . LYS A 1 61 ? -10.769 -39.780 -32.142 1.00 0.00 61 LYS A C 9
ATOM 9413 O O . LYS A 1 61 ? -9.743 -40.166 -31.577 1.00 0.00 61 LYS A O 9
ATOM 9432 N N . LYS A 1 62 ? -10.983 -38.487 -32.445 1.00 0.00 62 LYS A N 9
ATOM 9433 C CA . LYS A 1 62 ? -10.020 -37.419 -32.101 1.00 0.00 62 LYS A CA 9
ATOM 9434 C C . LYS A 1 62 ? -10.446 -36.628 -30.841 1.00 0.00 62 LYS A C 9
ATOM 9435 O O . LYS A 1 62 ? -9.622 -35.892 -30.281 1.00 0.00 62 LYS A O 9
ATOM 9454 N N . VAL A 1 63 ? -11.726 -36.740 -30.405 1.00 0.00 63 VAL A N 9
ATOM 9455 C CA . VAL A 1 63 ? -12.174 -36.127 -29.120 1.00 0.00 63 VAL A CA 9
ATOM 9456 C C . VAL A 1 63 ? -11.789 -37.023 -27.922 1.00 0.00 63 VAL A C 9
ATOM 9457 O O . VAL A 1 63 ? -11.655 -36.532 -26.794 1.00 0.00 63 VAL A O 9
ATOM 9470 N N . GLY A 1 64 ? -11.623 -38.336 -28.188 1.00 0.00 64 GLY A N 9
ATOM 9471 C CA . GLY A 1 64 ? -11.276 -39.316 -27.157 1.00 0.00 64 GLY A CA 9
ATOM 9472 C C . GLY A 1 64 ? -10.736 -40.615 -27.753 1.00 0.00 64 GLY A C 9
ATOM 9473 O O . GLY A 1 64 ? -9.942 -41.312 -27.084 1.00 0.00 64 GLY A O 9
ATOM 9478 N N . MET A 1 1 ? -53.211 -51.043 -54.417 1.00 0.00 1 MET A N 10
ATOM 9479 C CA . MET A 1 1 ? -53.496 -50.039 -55.468 1.00 0.00 1 MET A CA 10
ATOM 9480 C C . MET A 1 1 ? -52.877 -48.682 -55.076 1.00 0.00 1 MET A C 10
ATOM 9481 O O . MET A 1 1 ? -53.084 -48.210 -53.952 1.00 0.00 1 MET A O 10
ATOM 9497 N N . GLY A 1 2 ? -52.113 -48.079 -56.008 1.00 0.00 2 GLY A N 10
ATOM 9498 C CA . GLY A 1 2 ? -51.446 -46.799 -55.776 1.00 0.00 2 GLY A CA 10
ATOM 9499 C C . GLY A 1 2 ? -50.164 -46.959 -54.970 1.00 0.00 2 GLY A C 10
ATOM 9500 O O . GLY A 1 2 ? -50.138 -46.656 -53.776 1.00 0.00 2 GLY A O 10
ATOM 9504 N N . SER A 1 3 ? -49.107 -47.461 -55.631 1.00 0.00 3 SER A N 10
ATOM 9505 C CA . SER A 1 3 ? -47.797 -47.725 -54.994 1.00 0.00 3 SER A CA 10
ATOM 9506 C C . SER A 1 3 ? -46.932 -46.443 -54.871 1.00 0.00 3 SER A C 10
ATOM 9507 O O . SER A 1 3 ? -45.954 -46.418 -54.112 1.00 0.00 3 SER A O 10
ATOM 9515 N N . SER A 1 4 ? -47.292 -45.390 -55.626 1.00 0.00 4 SER A N 10
ATOM 9516 C CA . SER A 1 4 ? -46.556 -44.117 -55.627 1.00 0.00 4 SER A CA 10
ATOM 9517 C C . SER A 1 4 ? -46.959 -43.251 -54.418 1.00 0.00 4 SER A C 10
ATOM 9518 O O . SER A 1 4 ? -48.075 -42.711 -54.368 1.00 0.00 4 SER A O 10
ATOM 9526 N N . HIS A 1 5 ? -46.046 -43.152 -53.432 1.00 0.00 5 HIS A N 10
ATOM 9527 C CA . HIS A 1 5 ? -46.220 -42.323 -52.220 1.00 0.00 5 HIS A CA 10
ATOM 9528 C C . HIS A 1 5 ? -44.885 -41.631 -51.874 1.00 0.00 5 HIS A C 10
ATOM 9529 O O . HIS A 1 5 ? -44.003 -42.235 -51.250 1.00 0.00 5 HIS A O 10
ATOM 9544 N N . HIS A 1 6 ? -44.730 -40.376 -52.324 1.00 0.00 6 HIS A N 10
ATOM 9545 C CA . HIS A 1 6 ? -43.538 -39.542 -52.033 1.00 0.00 6 HIS A CA 10
ATOM 9546 C C . HIS A 1 6 ? -43.953 -38.340 -51.161 1.00 0.00 6 HIS A C 10
ATOM 9547 O O . HIS A 1 6 ? -45.116 -37.923 -51.193 1.00 0.00 6 HIS A O 10
ATOM 9562 N N . HIS A 1 7 ? -43.002 -37.789 -50.377 1.00 0.00 7 HIS A N 10
ATOM 9563 C CA . HIS A 1 7 ? -43.244 -36.589 -49.526 1.00 0.00 7 HIS A CA 10
ATOM 9564 C C . HIS A 1 7 ? -42.372 -35.405 -49.983 1.00 0.00 7 HIS A C 10
ATOM 9565 O O . HIS A 1 7 ? -42.781 -34.244 -49.879 1.00 0.00 7 HIS A O 10
ATOM 9580 N N . HIS A 1 8 ? -41.166 -35.726 -50.486 1.00 0.00 8 HIS A N 10
ATOM 9581 C CA . HIS A 1 8 ? -40.180 -34.737 -50.980 1.00 0.00 8 HIS A CA 10
ATOM 9582 C C . HIS A 1 8 ? -39.050 -35.442 -51.750 1.00 0.00 8 HIS A C 10
ATOM 9583 O O . HIS A 1 8 ? -38.893 -36.668 -51.669 1.00 0.00 8 HIS A O 10
ATOM 9598 N N . HIS A 1 9 ? -38.268 -34.653 -52.504 1.00 0.00 9 HIS A N 10
ATOM 9599 C CA . HIS A 1 9 ? -37.029 -35.133 -53.144 1.00 0.00 9 HIS A CA 10
ATOM 9600 C C . HIS A 1 9 ? -35.956 -35.397 -52.069 1.00 0.00 9 HIS A C 10
ATOM 9601 O O . HIS A 1 9 ? -35.923 -34.699 -51.045 1.00 0.00 9 HIS A O 10
ATOM 9616 N N . HIS A 1 10 ? -35.101 -36.410 -52.285 1.00 0.00 10 HIS A N 10
ATOM 9617 C CA . HIS A 1 10 ? -33.988 -36.706 -51.353 1.00 0.00 10 HIS A CA 10
ATOM 9618 C C . HIS A 1 10 ? -32.840 -35.694 -51.547 1.00 0.00 10 HIS A C 10
ATOM 9619 O O . HIS A 1 10 ? -32.695 -35.108 -52.634 1.00 0.00 10 HIS A O 10
ATOM 9634 N N . SER A 1 11 ? -32.048 -35.487 -50.488 1.00 0.00 11 SER A N 10
ATOM 9635 C CA . SER A 1 11 ? -30.851 -34.630 -50.541 1.00 0.00 11 SER A CA 10
ATOM 9636 C C . SER A 1 11 ? -29.720 -35.349 -51.302 1.00 0.00 11 SER A C 10
ATOM 9637 O O . SER A 1 11 ? -29.562 -36.571 -51.188 1.00 0.00 11 SER A O 10
ATOM 9645 N N . SER A 1 12 ? -28.946 -34.571 -52.077 1.00 0.00 12 SER A N 10
ATOM 9646 C CA . SER A 1 12 ? -27.749 -35.065 -52.779 1.00 0.00 12 SER A CA 10
ATOM 9647 C C . SER A 1 12 ? -26.498 -34.880 -51.883 1.00 0.00 12 SER A C 10
ATOM 9648 O O . SER A 1 12 ? -25.367 -35.038 -52.354 1.00 0.00 12 SER A O 10
ATOM 9656 N N . GLY A 1 13 ? -26.726 -34.555 -50.586 1.00 0.00 13 GLY A N 10
ATOM 9657 C CA . GLY A 1 13 ? -25.661 -34.426 -49.594 1.00 0.00 13 GLY A CA 10
ATOM 9658 C C . GLY A 1 13 ? -24.729 -33.239 -49.851 1.00 0.00 13 GLY A C 10
ATOM 9659 O O . GLY A 1 13 ? -25.176 -32.175 -50.302 1.00 0.00 13 GLY A O 10
ATOM 9663 N N . LEU A 1 14 ? -23.429 -33.443 -49.572 1.00 0.00 14 LEU A N 10
ATOM 9664 C CA . LEU A 1 14 ? -22.384 -32.415 -49.724 1.00 0.00 14 LEU A CA 10
ATOM 9665 C C . LEU A 1 14 ? -20.997 -33.081 -49.661 1.00 0.00 14 LEU A C 10
ATOM 9666 O O . LEU A 1 14 ? -20.147 -32.827 -50.521 1.00 0.00 14 LEU A O 10
ATOM 9682 N N . VAL A 1 15 ? -20.823 -33.976 -48.661 1.00 0.00 15 VAL A N 10
ATOM 9683 C CA . VAL A 1 15 ? -19.527 -34.612 -48.316 1.00 0.00 15 VAL A CA 10
ATOM 9684 C C . VAL A 1 15 ? -18.436 -33.528 -48.074 1.00 0.00 15 VAL A C 10
ATOM 9685 O O . VAL A 1 15 ? -17.614 -33.256 -48.960 1.00 0.00 15 VAL A O 10
ATOM 9698 N N . PRO A 1 16 ? -18.486 -32.807 -46.906 1.00 0.00 16 PRO A N 10
ATOM 9699 C CA . PRO A 1 16 ? -17.399 -31.897 -46.485 1.00 0.00 16 PRO A CA 10
ATOM 9700 C C . PRO A 1 16 ? -16.183 -32.703 -45.972 1.00 0.00 16 PRO A C 10
ATOM 9701 O O . PRO A 1 16 ? -16.354 -33.773 -45.361 1.00 0.00 16 PRO A O 10
ATOM 9712 N N . ARG A 1 17 ? -14.966 -32.180 -46.221 1.00 0.00 17 ARG A N 10
ATOM 9713 C CA . ARG A 1 17 ? -13.705 -32.883 -45.904 1.00 0.00 17 ARG A CA 10
ATOM 9714 C C . ARG A 1 17 ? -13.497 -33.008 -44.380 1.00 0.00 17 ARG A C 10
ATOM 9715 O O . ARG A 1 17 ? -13.805 -32.074 -43.622 1.00 0.00 17 ARG A O 10
ATOM 9736 N N . GLY A 1 18 ? -12.977 -34.175 -43.953 1.00 0.00 18 GLY A N 10
ATOM 9737 C CA . GLY A 1 18 ? -12.673 -34.438 -42.548 1.00 0.00 18 GLY A CA 10
ATOM 9738 C C . GLY A 1 18 ? -11.362 -33.786 -42.120 1.00 0.00 18 GLY A C 10
ATOM 9739 O O . GLY A 1 18 ? -10.379 -34.474 -41.831 1.00 0.00 18 GLY A O 10
ATOM 9743 N N . SER A 1 19 ? -11.355 -32.444 -42.086 1.00 0.00 19 SER A N 10
ATOM 9744 C CA . SER A 1 19 ? -10.173 -31.634 -41.754 1.00 0.00 19 SER A CA 10
ATOM 9745 C C . SER A 1 19 ? -10.146 -31.295 -40.251 1.00 0.00 19 SER A C 10
ATOM 9746 O O . SER A 1 19 ? -11.199 -31.282 -39.597 1.00 0.00 19 SER A O 10
ATOM 9754 N N . HIS A 1 20 ? -8.933 -31.038 -39.710 1.00 0.00 20 HIS A N 10
ATOM 9755 C CA . HIS A 1 20 ? -8.746 -30.638 -38.300 1.00 0.00 20 HIS A CA 10
ATOM 9756 C C . HIS A 1 20 ? -9.064 -29.143 -38.107 1.00 0.00 20 HIS A C 10
ATOM 9757 O O . HIS A 1 20 ? -8.163 -28.298 -38.132 1.00 0.00 20 HIS A O 10
ATOM 9772 N N . MET A 1 21 ? -10.370 -28.850 -37.972 1.00 0.00 21 MET A N 10
ATOM 9773 C CA . MET A 1 21 ? -10.895 -27.551 -37.525 1.00 0.00 21 MET A CA 10
ATOM 9774 C C . MET A 1 21 ? -12.411 -27.736 -37.296 1.00 0.00 21 MET A C 10
ATOM 9775 O O . MET A 1 21 ? -12.819 -27.985 -36.160 1.00 0.00 21 MET A O 10
ATOM 9789 N N . ASN A 1 22 ? -13.216 -27.647 -38.403 1.00 0.00 22 ASN A N 10
ATOM 9790 C CA . ASN A 1 22 ? -14.684 -27.929 -38.432 1.00 0.00 22 ASN A CA 10
ATOM 9791 C C . ASN A 1 22 ? -15.438 -27.354 -37.202 1.00 0.00 22 ASN A C 10
ATOM 9792 O O . ASN A 1 22 ? -16.132 -28.083 -36.504 1.00 0.00 22 ASN A O 10
ATOM 9803 N N . GLU A 1 23 ? -15.287 -26.027 -36.976 1.00 0.00 23 GLU A N 10
ATOM 9804 C CA . GLU A 1 23 ? -15.779 -25.315 -35.760 1.00 0.00 23 GLU A CA 10
ATOM 9805 C C . GLU A 1 23 ? -17.260 -25.620 -35.410 1.00 0.00 23 GLU A C 10
ATOM 9806 O O . GLU A 1 23 ? -17.596 -25.801 -34.230 1.00 0.00 23 GLU A O 10
ATOM 9818 N N . LYS A 1 24 ? -18.129 -25.689 -36.437 1.00 0.00 24 LYS A N 10
ATOM 9819 C CA . LYS A 1 24 ? -19.552 -26.035 -36.253 1.00 0.00 24 LYS A CA 10
ATOM 9820 C C . LYS A 1 24 ? -19.700 -27.529 -35.897 1.00 0.00 24 LYS A C 10
ATOM 9821 O O . LYS A 1 24 ? -20.258 -27.852 -34.845 1.00 0.00 24 LYS A O 10
ATOM 9840 N N . VAL A 1 25 ? -19.148 -28.414 -36.765 1.00 0.00 25 VAL A N 10
ATOM 9841 C CA . VAL A 1 25 ? -19.306 -29.888 -36.653 1.00 0.00 25 VAL A CA 10
ATOM 9842 C C . VAL A 1 25 ? -18.837 -30.396 -35.274 1.00 0.00 25 VAL A C 10
ATOM 9843 O O . VAL A 1 25 ? -19.572 -31.105 -34.595 1.00 0.00 25 VAL A O 10
ATOM 9856 N N . GLU A 1 26 ? -17.635 -29.953 -34.872 1.00 0.00 26 GLU A N 10
ATOM 9857 C CA . GLU A 1 26 ? -16.972 -30.331 -33.604 1.00 0.00 26 GLU A CA 10
ATOM 9858 C C . GLU A 1 26 ? -17.825 -30.004 -32.373 1.00 0.00 26 GLU A C 10
ATOM 9859 O O . GLU A 1 26 ? -17.991 -30.856 -31.495 1.00 0.00 26 GLU A O 10
ATOM 9871 N N . LYS A 1 27 ? -18.367 -28.770 -32.321 1.00 0.00 27 LYS A N 10
ATOM 9872 C CA . LYS A 1 27 ? -19.172 -28.322 -31.177 1.00 0.00 27 LYS A CA 10
ATOM 9873 C C . LYS A 1 27 ? -20.484 -29.123 -31.109 1.00 0.00 27 LYS A C 10
ATOM 9874 O O . LYS A 1 27 ? -20.798 -29.716 -30.082 1.00 0.00 27 LYS A O 10
ATOM 9893 N N . ILE A 1 28 ? -21.210 -29.159 -32.241 1.00 0.00 28 ILE A N 10
ATOM 9894 C CA . ILE A 1 28 ? -22.576 -29.716 -32.305 1.00 0.00 28 ILE A CA 10
ATOM 9895 C C . ILE A 1 28 ? -22.593 -31.245 -32.074 1.00 0.00 28 ILE A C 10
ATOM 9896 O O . ILE A 1 28 ? -23.537 -31.757 -31.471 1.00 0.00 28 ILE A O 10
ATOM 9912 N N . VAL A 1 29 ? -21.536 -31.963 -32.531 1.00 0.00 29 VAL A N 10
ATOM 9913 C CA . VAL A 1 29 ? -21.444 -33.426 -32.330 1.00 0.00 29 VAL A CA 10
ATOM 9914 C C . VAL A 1 29 ? -21.041 -33.733 -30.881 1.00 0.00 29 VAL A C 10
ATOM 9915 O O . VAL A 1 29 ? -21.719 -34.492 -30.214 1.00 0.00 29 VAL A O 10
ATOM 9928 N N . GLU A 1 30 ? -19.985 -33.057 -30.380 1.00 0.00 30 GLU A N 10
ATOM 9929 C CA . GLU A 1 30 ? -19.371 -33.370 -29.067 1.00 0.00 30 GLU A CA 10
ATOM 9930 C C . GLU A 1 30 ? -20.292 -32.954 -27.904 1.00 0.00 30 GLU A C 10
ATOM 9931 O O . GLU A 1 30 ? -20.205 -33.498 -26.801 1.00 0.00 30 GLU A O 10
ATOM 9943 N N . GLU A 1 31 ? -21.171 -31.985 -28.183 1.00 0.00 31 GLU A N 10
ATOM 9944 C CA . GLU A 1 31 ? -22.174 -31.490 -27.233 1.00 0.00 31 GLU A CA 10
ATOM 9945 C C . GLU A 1 31 ? -23.151 -32.623 -26.844 1.00 0.00 31 GLU A C 10
ATOM 9946 O O . GLU A 1 31 ? -23.241 -33.000 -25.674 1.00 0.00 31 GLU A O 10
ATOM 9958 N N . LEU A 1 32 ? -23.839 -33.184 -27.860 1.00 0.00 32 LEU A N 10
ATOM 9959 C CA . LEU A 1 32 ? -24.802 -34.300 -27.681 1.00 0.00 32 LEU A CA 10
ATOM 9960 C C . LEU A 1 32 ? -24.087 -35.652 -27.463 1.00 0.00 32 LEU A C 10
ATOM 9961 O O . LEU A 1 32 ? -24.682 -36.596 -26.935 1.00 0.00 32 LEU A O 10
ATOM 9977 N N . LEU A 1 33 ? -22.807 -35.726 -27.878 1.00 0.00 33 LEU A N 10
ATOM 9978 C CA . LEU A 1 33 ? -21.959 -36.926 -27.714 1.00 0.00 33 LEU A CA 10
ATOM 9979 C C . LEU A 1 33 ? -21.626 -37.140 -26.223 1.00 0.00 33 LEU A C 10
ATOM 9980 O O . LEU A 1 33 ? -21.922 -38.184 -25.653 1.00 0.00 33 LEU A O 10
ATOM 9996 N N . ARG A 1 34 ? -21.059 -36.107 -25.577 1.00 0.00 34 ARG A N 10
ATOM 9997 C CA . ARG A 1 34 ? -20.566 -36.210 -24.182 1.00 0.00 34 ARG A CA 10
ATOM 9998 C C . ARG A 1 34 ? -21.737 -36.361 -23.170 1.00 0.00 34 ARG A C 10
ATOM 9999 O O . ARG A 1 34 ? -21.535 -36.797 -22.037 1.00 0.00 34 ARG A O 10
ATOM 10020 N N . ARG A 1 35 ? -22.975 -36.070 -23.620 1.00 0.00 35 ARG A N 10
ATOM 10021 C CA . ARG A 1 35 ? -24.193 -36.173 -22.783 1.00 0.00 35 ARG A CA 10
ATOM 10022 C C . ARG A 1 35 ? -24.732 -37.629 -22.653 1.00 0.00 35 ARG A C 10
ATOM 10023 O O . ARG A 1 35 ? -25.943 -37.821 -22.440 1.00 0.00 35 ARG A O 10
ATOM 10044 N N . GLY A 1 36 ? -23.840 -38.651 -22.717 1.00 0.00 36 GLY A N 10
ATOM 10045 C CA . GLY A 1 36 ? -24.268 -40.050 -22.528 1.00 0.00 36 GLY A CA 10
ATOM 10046 C C . GLY A 1 36 ? -24.603 -40.757 -23.835 1.00 0.00 36 GLY A C 10
ATOM 10047 O O . GLY A 1 36 ? -25.608 -41.475 -23.912 1.00 0.00 36 GLY A O 10
ATOM 10051 N N . TYR A 1 37 ? -23.782 -40.473 -24.862 1.00 0.00 37 TYR A N 10
ATOM 10052 C CA . TYR A 1 37 ? -23.957 -40.920 -26.259 1.00 0.00 37 TYR A CA 10
ATOM 10053 C C . TYR A 1 37 ? -24.570 -42.324 -26.457 1.00 0.00 37 TYR A C 10
ATOM 10054 O O . TYR A 1 37 ? -24.055 -43.332 -25.959 1.00 0.00 37 TYR A O 10
ATOM 10072 N N . SER A 1 38 ? -25.701 -42.346 -27.170 1.00 0.00 38 SER A N 10
ATOM 10073 C CA . SER A 1 38 ? -26.236 -43.552 -27.798 1.00 0.00 38 SER A CA 10
ATOM 10074 C C . SER A 1 38 ? -26.149 -43.355 -29.321 1.00 0.00 38 SER A C 10
ATOM 10075 O O . SER A 1 38 ? -26.317 -42.222 -29.806 1.00 0.00 38 SER A O 10
ATOM 10083 N N . GLU A 1 39 ? -25.919 -44.448 -30.075 1.00 0.00 39 GLU A N 10
ATOM 10084 C CA . GLU A 1 39 ? -25.813 -44.376 -31.545 1.00 0.00 39 GLU A CA 10
ATOM 10085 C C . GLU A 1 39 ? -27.189 -44.051 -32.151 1.00 0.00 39 GLU A C 10
ATOM 10086 O O . GLU A 1 39 ? -27.287 -43.260 -33.073 1.00 0.00 39 GLU A O 10
ATOM 10098 N N . GLU A 1 40 ? -28.241 -44.645 -31.564 1.00 0.00 40 GLU A N 10
ATOM 10099 C CA . GLU A 1 40 ? -29.626 -44.546 -32.059 1.00 0.00 40 GLU A CA 10
ATOM 10100 C C . GLU A 1 40 ? -30.133 -43.084 -32.089 1.00 0.00 40 GLU A C 10
ATOM 10101 O O . GLU A 1 40 ? -30.942 -42.728 -32.945 1.00 0.00 40 GLU A O 10
ATOM 10113 N N . ASP A 1 41 ? -29.647 -42.256 -31.148 1.00 0.00 41 ASP A N 10
ATOM 10114 C CA . ASP A 1 41 ? -29.985 -40.813 -31.083 1.00 0.00 41 ASP A CA 10
ATOM 10115 C C . ASP A 1 41 ? -29.115 -40.005 -32.061 1.00 0.00 41 ASP A C 10
ATOM 10116 O O . ASP A 1 41 ? -29.625 -39.384 -33.007 1.00 0.00 41 ASP A O 10
ATOM 10125 N N . ILE A 1 42 ? -27.787 -40.066 -31.841 1.00 0.00 42 ILE A N 10
ATOM 10126 C CA . ILE A 1 42 ? -26.795 -39.219 -32.544 1.00 0.00 42 ILE A CA 10
ATOM 10127 C C . ILE A 1 42 ? -26.821 -39.442 -34.068 1.00 0.00 42 ILE A C 10
ATOM 10128 O O . ILE A 1 42 ? -26.682 -38.485 -34.835 1.00 0.00 42 ILE A O 10
ATOM 10144 N N . ARG A 1 43 ? -27.033 -40.705 -34.489 1.00 0.00 43 ARG A N 10
ATOM 10145 C CA . ARG A 1 43 ? -27.036 -41.093 -35.920 1.00 0.00 43 ARG A CA 10
ATOM 10146 C C . ARG A 1 43 ? -28.198 -40.414 -36.678 1.00 0.00 43 ARG A C 10
ATOM 10147 O O . ARG A 1 43 ? -28.062 -40.075 -37.861 1.00 0.00 43 ARG A O 10
ATOM 10168 N N . ARG A 1 44 ? -29.327 -40.205 -35.964 1.00 0.00 44 ARG A N 10
ATOM 10169 C CA . ARG A 1 44 ? -30.472 -39.426 -36.480 1.00 0.00 44 ARG A CA 10
ATOM 10170 C C . ARG A 1 44 ? -30.023 -37.977 -36.757 1.00 0.00 44 ARG A C 10
ATOM 10171 O O . ARG A 1 44 ? -30.215 -37.464 -37.867 1.00 0.00 44 ARG A O 10
ATOM 10192 N N . TYR A 1 45 ? -29.392 -37.356 -35.726 1.00 0.00 45 TYR A N 10
ATOM 10193 C CA . TYR A 1 45 ? -28.935 -35.945 -35.776 1.00 0.00 45 TYR A CA 10
ATOM 10194 C C . TYR A 1 45 ? -27.945 -35.686 -36.943 1.00 0.00 45 TYR A C 10
ATOM 10195 O O . TYR A 1 45 ? -28.164 -34.786 -37.760 1.00 0.00 45 TYR A O 10
ATOM 10213 N N . LEU A 1 46 ? -26.871 -36.497 -37.018 1.00 0.00 46 LEU A N 10
ATOM 10214 C CA . LEU A 1 46 ? -25.773 -36.295 -37.998 1.00 0.00 46 LEU A CA 10
ATOM 10215 C C . LEU A 1 46 ? -26.237 -36.553 -39.446 1.00 0.00 46 LEU A C 10
ATOM 10216 O O . LEU A 1 46 ? -25.717 -35.931 -40.378 1.00 0.00 46 LEU A O 10
ATOM 10232 N N . LYS A 1 47 ? -27.218 -37.464 -39.618 1.00 0.00 47 LYS A N 10
ATOM 10233 C CA . LYS A 1 47 ? -27.787 -37.792 -40.942 1.00 0.00 47 LYS A CA 10
ATOM 10234 C C . LYS A 1 47 ? -28.500 -36.549 -41.520 1.00 0.00 47 LYS A C 10
ATOM 10235 O O . LYS A 1 47 ? -28.201 -36.110 -42.638 1.00 0.00 47 LYS A O 10
ATOM 10254 N N . LYS A 1 48 ? -29.428 -35.983 -40.729 1.00 0.00 48 LYS A N 10
ATOM 10255 C CA . LYS A 1 48 ? -30.286 -34.857 -41.163 1.00 0.00 48 LYS A CA 10
ATOM 10256 C C . LYS A 1 48 ? -29.523 -33.513 -41.199 1.00 0.00 48 LYS A C 10
ATOM 10257 O O . LYS A 1 48 ? -29.958 -32.575 -41.879 1.00 0.00 48 LYS A O 10
ATOM 10276 N N . GLN A 1 49 ? -28.400 -33.421 -40.462 1.00 0.00 49 GLN A N 10
ATOM 10277 C CA . GLN A 1 49 ? -27.480 -32.265 -40.544 1.00 0.00 49 GLN A CA 10
ATOM 10278 C C . GLN A 1 49 ? -26.538 -32.398 -41.763 1.00 0.00 49 GLN A C 10
ATOM 10279 O O . GLN A 1 49 ? -25.943 -31.408 -42.197 1.00 0.00 49 GLN A O 10
ATOM 10293 N N . GLY A 1 50 ? -26.414 -33.629 -42.298 1.00 0.00 50 GLY A N 10
ATOM 10294 C CA . GLY A 1 50 ? -25.551 -33.909 -43.445 1.00 0.00 50 GLY A CA 10
ATOM 10295 C C . GLY A 1 50 ? -24.076 -34.026 -43.067 1.00 0.00 50 GLY A C 10
ATOM 10296 O O . GLY A 1 50 ? -23.197 -33.819 -43.915 1.00 0.00 50 GLY A O 10
ATOM 10300 N N . ILE A 1 51 ? -23.810 -34.327 -41.776 1.00 0.00 51 ILE A N 10
ATOM 10301 C CA . ILE A 1 51 ? -22.451 -34.599 -41.276 1.00 0.00 51 ILE A CA 10
ATOM 10302 C C . ILE A 1 51 ? -21.940 -35.897 -41.923 1.00 0.00 51 ILE A C 10
ATOM 10303 O O . ILE A 1 51 ? -22.523 -36.969 -41.709 1.00 0.00 51 ILE A O 10
ATOM 10319 N N . ASP A 1 52 ? -20.885 -35.762 -42.739 1.00 0.00 52 ASP A N 10
ATOM 10320 C CA . ASP A 1 52 ? -20.297 -36.862 -43.516 1.00 0.00 52 ASP A CA 10
ATOM 10321 C C . ASP A 1 52 ? -19.707 -37.946 -42.600 1.00 0.00 52 ASP A C 10
ATOM 10322 O O . ASP A 1 52 ? -19.318 -37.658 -41.456 1.00 0.00 52 ASP A O 10
ATOM 10331 N N . ASP A 1 53 ? -19.656 -39.187 -43.120 1.00 0.00 53 ASP A N 10
ATOM 10332 C CA . ASP A 1 53 ? -19.117 -40.356 -42.398 1.00 0.00 53 ASP A CA 10
ATOM 10333 C C . ASP A 1 53 ? -17.680 -40.134 -41.898 1.00 0.00 53 ASP A C 10
ATOM 10334 O O . ASP A 1 53 ? -17.316 -40.644 -40.834 1.00 0.00 53 ASP A O 10
ATOM 10343 N N . ARG A 1 54 ? -16.874 -39.382 -42.665 1.00 0.00 54 ARG A N 10
ATOM 10344 C CA . ARG A 1 54 ? -15.479 -39.096 -42.291 1.00 0.00 54 ARG A CA 10
ATOM 10345 C C . ARG A 1 54 ? -15.411 -38.019 -41.192 1.00 0.00 54 ARG A C 10
ATOM 10346 O O . ARG A 1 54 ? -14.548 -38.096 -40.309 1.00 0.00 54 ARG A O 10
ATOM 10367 N N . GLU A 1 55 ? -16.340 -37.039 -41.241 1.00 0.00 55 GLU A N 10
ATOM 10368 C CA . GLU A 1 55 ? -16.408 -35.951 -40.242 1.00 0.00 55 GLU A CA 10
ATOM 10369 C C . GLU A 1 55 ? -16.766 -36.498 -38.845 1.00 0.00 55 GLU A C 10
ATOM 10370 O O . GLU A 1 55 ? -16.192 -36.061 -37.840 1.00 0.00 55 GLU A O 10
ATOM 10382 N N . VAL A 1 56 ? -17.728 -37.437 -38.796 1.00 0.00 56 VAL A N 10
ATOM 10383 C CA . VAL A 1 56 ? -18.139 -38.079 -37.534 1.00 0.00 56 VAL A CA 10
ATOM 10384 C C . VAL A 1 56 ? -17.092 -39.128 -37.095 1.00 0.00 56 VAL A C 10
ATOM 10385 O O . VAL A 1 56 ? -16.867 -39.295 -35.904 1.00 0.00 56 VAL A O 10
ATOM 10398 N N . ASP A 1 57 ? -16.416 -39.775 -38.072 1.00 0.00 57 ASP A N 10
ATOM 10399 C CA . ASP A 1 57 ? -15.330 -40.759 -37.798 1.00 0.00 57 ASP A CA 10
ATOM 10400 C C . ASP A 1 57 ? -14.232 -40.129 -36.915 1.00 0.00 57 ASP A C 10
ATOM 10401 O O . ASP A 1 57 ? -13.925 -40.641 -35.839 1.00 0.00 57 ASP A O 10
ATOM 10410 N N . ARG A 1 58 ? -13.695 -38.988 -37.385 1.00 0.00 58 ARG A N 10
ATOM 10411 C CA . ARG A 1 58 ? -12.628 -38.232 -36.687 1.00 0.00 58 ARG A CA 10
ATOM 10412 C C . ARG A 1 58 ? -13.157 -37.532 -35.404 1.00 0.00 58 ARG A C 10
ATOM 10413 O O . ARG A 1 58 ? -12.377 -37.227 -34.498 1.00 0.00 58 ARG A O 10
ATOM 10434 N N . ALA A 1 59 ? -14.481 -37.282 -35.346 1.00 0.00 59 ALA A N 10
ATOM 10435 C CA . ALA A 1 59 ? -15.121 -36.582 -34.210 1.00 0.00 59 ALA A CA 10
ATOM 10436 C C . ALA A 1 59 ? -15.246 -37.496 -32.977 1.00 0.00 59 ALA A C 10
ATOM 10437 O O . ALA A 1 59 ? -15.008 -37.058 -31.844 1.00 0.00 59 ALA A O 10
ATOM 10444 N N . ILE A 1 60 ? -15.620 -38.769 -33.218 1.00 0.00 60 ILE A N 10
ATOM 10445 C CA . ILE A 1 60 ? -15.692 -39.812 -32.167 1.00 0.00 60 ILE A CA 10
ATOM 10446 C C . ILE A 1 60 ? -14.256 -40.226 -31.772 1.00 0.00 60 ILE A C 10
ATOM 10447 O O . ILE A 1 60 ? -13.968 -40.524 -30.615 1.00 0.00 60 ILE A O 10
ATOM 10463 N N . LYS A 1 61 ? -13.367 -40.209 -32.775 1.00 0.00 61 LYS A N 10
ATOM 10464 C CA . LYS A 1 61 ? -11.945 -40.579 -32.637 1.00 0.00 61 LYS A CA 10
ATOM 10465 C C . LYS A 1 61 ? -11.174 -39.525 -31.806 1.00 0.00 61 LYS A C 10
ATOM 10466 O O . LYS A 1 61 ? -10.144 -39.832 -31.204 1.00 0.00 61 LYS A O 10
ATOM 10485 N N . LYS A 1 62 ? -11.716 -38.287 -31.780 1.00 0.00 62 LYS A N 10
ATOM 10486 C CA . LYS A 1 62 ? -11.200 -37.172 -30.955 1.00 0.00 62 LYS A CA 10
ATOM 10487 C C . LYS A 1 62 ? -11.326 -37.485 -29.440 1.00 0.00 62 LYS A C 10
ATOM 10488 O O . LYS A 1 62 ? -10.549 -36.974 -28.628 1.00 0.00 62 LYS A O 10
ATOM 10507 N N . VAL A 1 63 ? -12.314 -38.329 -29.083 1.00 0.00 63 VAL A N 10
ATOM 10508 C CA . VAL A 1 63 ? -12.542 -38.772 -27.687 1.00 0.00 63 VAL A CA 10
ATOM 10509 C C . VAL A 1 63 ? -11.410 -39.732 -27.237 1.00 0.00 63 VAL A C 10
ATOM 10510 O O . VAL A 1 63 ? -10.940 -39.666 -26.095 1.00 0.00 63 VAL A O 10
ATOM 10523 N N . GLY A 1 64 ? -10.966 -40.597 -28.168 1.00 0.00 64 GLY A N 10
ATOM 10524 C CA . GLY A 1 64 ? -9.926 -41.604 -27.901 1.00 0.00 64 GLY A CA 10
ATOM 10525 C C . GLY A 1 64 ? -8.512 -41.140 -28.289 1.00 0.00 64 GLY A C 10
ATOM 10526 O O . GLY A 1 64 ? -8.218 -39.930 -28.196 1.00 0.00 64 GLY A O 10
ATOM 10531 N N . MET A 1 1 ? -14.685 -44.646 -51.952 1.00 0.00 1 MET A N 11
ATOM 10532 C CA . MET A 1 1 ? -14.649 -43.371 -51.201 1.00 0.00 1 MET A CA 11
ATOM 10533 C C . MET A 1 1 ? -15.923 -42.568 -51.482 1.00 0.00 1 MET A C 11
ATOM 10534 O O . MET A 1 1 ? -16.108 -42.060 -52.595 1.00 0.00 1 MET A O 11
ATOM 10550 N N . GLY A 1 2 ? -16.805 -42.489 -50.473 1.00 0.00 2 GLY A N 11
ATOM 10551 C CA . GLY A 1 2 ? -17.978 -41.619 -50.520 1.00 0.00 2 GLY A CA 11
ATOM 10552 C C . GLY A 1 2 ? -17.634 -40.163 -50.250 1.00 0.00 2 GLY A C 11
ATOM 10553 O O . GLY A 1 2 ? -18.493 -39.291 -50.395 1.00 0.00 2 GLY A O 11
ATOM 10557 N N . SER A 1 3 ? -16.375 -39.906 -49.832 1.00 0.00 3 SER A N 11
ATOM 10558 C CA . SER A 1 3 ? -15.827 -38.550 -49.694 1.00 0.00 3 SER A CA 11
ATOM 10559 C C . SER A 1 3 ? -15.486 -37.976 -51.086 1.00 0.00 3 SER A C 11
ATOM 10560 O O . SER A 1 3 ? -14.329 -38.009 -51.527 1.00 0.00 3 SER A O 11
ATOM 10568 N N . SER A 1 4 ? -16.534 -37.538 -51.809 1.00 0.00 4 SER A N 11
ATOM 10569 C CA . SER A 1 4 ? -16.387 -36.848 -53.100 1.00 0.00 4 SER A CA 11
ATOM 10570 C C . SER A 1 4 ? -16.003 -35.383 -52.843 1.00 0.00 4 SER A C 11
ATOM 10571 O O . SER A 1 4 ? -15.171 -34.799 -53.556 1.00 0.00 4 SER A O 11
ATOM 10579 N N . HIS A 1 5 ? -16.625 -34.806 -51.793 1.00 0.00 5 HIS A N 11
ATOM 10580 C CA . HIS A 1 5 ? -16.273 -33.482 -51.269 1.00 0.00 5 HIS A CA 11
ATOM 10581 C C . HIS A 1 5 ? -14.891 -33.551 -50.600 1.00 0.00 5 HIS A C 11
ATOM 10582 O O . HIS A 1 5 ? -14.706 -34.263 -49.601 1.00 0.00 5 HIS A O 11
ATOM 10597 N N . HIS A 1 6 ? -13.931 -32.839 -51.198 1.00 0.00 6 HIS A N 11
ATOM 10598 C CA . HIS A 1 6 ? -12.537 -32.804 -50.742 1.00 0.00 6 HIS A CA 11
ATOM 10599 C C . HIS A 1 6 ? -12.421 -32.054 -49.404 1.00 0.00 6 HIS A C 11
ATOM 10600 O O . HIS A 1 6 ? -13.010 -30.974 -49.235 1.00 0.00 6 HIS A O 11
ATOM 10615 N N . HIS A 1 7 ? -11.670 -32.634 -48.464 1.00 0.00 7 HIS A N 11
ATOM 10616 C CA . HIS A 1 7 ? -11.441 -32.032 -47.145 1.00 0.00 7 HIS A CA 11
ATOM 10617 C C . HIS A 1 7 ? -10.373 -30.928 -47.257 1.00 0.00 7 HIS A C 11
ATOM 10618 O O . HIS A 1 7 ? -9.188 -31.229 -47.437 1.00 0.00 7 HIS A O 11
ATOM 10633 N N . HIS A 1 8 ? -10.799 -29.650 -47.195 1.00 0.00 8 HIS A N 11
ATOM 10634 C CA . HIS A 1 8 ? -9.864 -28.505 -47.179 1.00 0.00 8 HIS A CA 11
ATOM 10635 C C . HIS A 1 8 ? -9.205 -28.399 -45.792 1.00 0.00 8 HIS A C 11
ATOM 10636 O O . HIS A 1 8 ? -9.804 -28.819 -44.783 1.00 0.00 8 HIS A O 11
ATOM 10651 N N . HIS A 1 9 ? -7.985 -27.838 -45.738 1.00 0.00 9 HIS A N 11
ATOM 10652 C CA . HIS A 1 9 ? -7.257 -27.655 -44.474 1.00 0.00 9 HIS A CA 11
ATOM 10653 C C . HIS A 1 9 ? -7.946 -26.548 -43.652 1.00 0.00 9 HIS A C 11
ATOM 10654 O O . HIS A 1 9 ? -7.702 -25.352 -43.859 1.00 0.00 9 HIS A O 11
ATOM 10669 N N . HIS A 1 10 ? -8.865 -26.980 -42.779 1.00 0.00 10 HIS A N 11
ATOM 10670 C CA . HIS A 1 10 ? -9.700 -26.081 -41.973 1.00 0.00 10 HIS A CA 11
ATOM 10671 C C . HIS A 1 10 ? -8.884 -25.451 -40.835 1.00 0.00 10 HIS A C 11
ATOM 10672 O O . HIS A 1 10 ? -7.908 -26.045 -40.355 1.00 0.00 10 HIS A O 11
ATOM 10687 N N . SER A 1 11 ? -9.309 -24.261 -40.405 1.00 0.00 11 SER A N 11
ATOM 10688 C CA . SER A 1 11 ? -8.699 -23.546 -39.279 1.00 0.00 11 SER A CA 11
ATOM 10689 C C . SER A 1 11 ? -9.775 -22.680 -38.619 1.00 0.00 11 SER A C 11
ATOM 10690 O O . SER A 1 11 ? -10.487 -21.941 -39.312 1.00 0.00 11 SER A O 11
ATOM 10698 N N . SER A 1 12 ? -9.911 -22.806 -37.289 1.00 0.00 12 SER A N 11
ATOM 10699 C CA . SER A 1 12 ? -10.893 -22.053 -36.509 1.00 0.00 12 SER A CA 11
ATOM 10700 C C . SER A 1 12 ? -10.591 -20.549 -36.558 1.00 0.00 12 SER A C 11
ATOM 10701 O O . SER A 1 12 ? -11.434 -19.756 -37.000 1.00 0.00 12 SER A O 11
ATOM 10709 N N . GLY A 1 13 ? -9.361 -20.182 -36.160 1.00 0.00 13 GLY A N 11
ATOM 10710 C CA . GLY A 1 13 ? -8.983 -18.783 -36.005 1.00 0.00 13 GLY A CA 11
ATOM 10711 C C . GLY A 1 13 ? -9.719 -18.151 -34.830 1.00 0.00 13 GLY A C 11
ATOM 10712 O O . GLY A 1 13 ? -9.189 -18.091 -33.716 1.00 0.00 13 GLY A O 11
ATOM 10716 N N . LEU A 1 14 ? -10.967 -17.707 -35.090 1.00 0.00 14 LEU A N 11
ATOM 10717 C CA . LEU A 1 14 ? -11.870 -17.123 -34.069 1.00 0.00 14 LEU A CA 11
ATOM 10718 C C . LEU A 1 14 ? -13.252 -17.834 -34.088 1.00 0.00 14 LEU A C 11
ATOM 10719 O O . LEU A 1 14 ? -14.057 -17.642 -33.169 1.00 0.00 14 LEU A O 11
ATOM 10735 N N . VAL A 1 15 ? -13.479 -18.680 -35.128 1.00 0.00 15 VAL A N 11
ATOM 10736 C CA . VAL A 1 15 ? -14.803 -19.256 -35.491 1.00 0.00 15 VAL A CA 11
ATOM 10737 C C . VAL A 1 15 ? -15.839 -18.108 -35.678 1.00 0.00 15 VAL A C 11
ATOM 10738 O O . VAL A 1 15 ? -16.535 -17.740 -34.720 1.00 0.00 15 VAL A O 11
ATOM 10751 N N . PRO A 1 16 ? -15.919 -17.493 -36.908 1.00 0.00 16 PRO A N 11
ATOM 10752 C CA . PRO A 1 16 ? -16.736 -16.266 -37.163 1.00 0.00 16 PRO A CA 11
ATOM 10753 C C . PRO A 1 16 ? -18.264 -16.473 -37.009 1.00 0.00 16 PRO A C 11
ATOM 10754 O O . PRO A 1 16 ? -18.737 -17.565 -36.655 1.00 0.00 16 PRO A O 11
ATOM 10765 N N . ARG A 1 17 ? -19.019 -15.390 -37.275 1.00 0.00 17 ARG A N 11
ATOM 10766 C CA . ARG A 1 17 ? -20.492 -15.396 -37.282 1.00 0.00 17 ARG A CA 11
ATOM 10767 C C . ARG A 1 17 ? -21.019 -16.341 -38.384 1.00 0.00 17 ARG A C 11
ATOM 10768 O O . ARG A 1 17 ? -20.588 -16.260 -39.545 1.00 0.00 17 ARG A O 11
ATOM 10789 N N . GLY A 1 18 ? -21.942 -17.236 -37.999 1.00 0.00 18 GLY A N 11
ATOM 10790 C CA . GLY A 1 18 ? -22.432 -18.278 -38.886 1.00 0.00 18 GLY A CA 11
ATOM 10791 C C . GLY A 1 18 ? -21.503 -19.484 -38.874 1.00 0.00 18 GLY A C 11
ATOM 10792 O O . GLY A 1 18 ? -21.759 -20.461 -38.160 1.00 0.00 18 GLY A O 11
ATOM 10796 N N . SER A 1 19 ? -20.414 -19.376 -39.660 1.00 0.00 19 SER A N 11
ATOM 10797 C CA . SER A 1 19 ? -19.343 -20.387 -39.767 1.00 0.00 19 SER A CA 11
ATOM 10798 C C . SER A 1 19 ? -19.903 -21.797 -40.073 1.00 0.00 19 SER A C 11
ATOM 10799 O O . SER A 1 19 ? -19.948 -22.672 -39.195 1.00 0.00 19 SER A O 11
ATOM 10807 N N . HIS A 1 20 ? -20.376 -21.984 -41.321 1.00 0.00 20 HIS A N 11
ATOM 10808 C CA . HIS A 1 20 ? -20.857 -23.292 -41.811 1.00 0.00 20 HIS A CA 11
ATOM 10809 C C . HIS A 1 20 ? -19.655 -24.129 -42.271 1.00 0.00 20 HIS A C 11
ATOM 10810 O O . HIS A 1 20 ? -19.375 -24.283 -43.467 1.00 0.00 20 HIS A O 11
ATOM 10825 N N . MET A 1 21 ? -18.922 -24.608 -41.258 1.00 0.00 21 MET A N 11
ATOM 10826 C CA . MET A 1 21 ? -17.680 -25.374 -41.395 1.00 0.00 21 MET A CA 11
ATOM 10827 C C . MET A 1 21 ? -17.473 -26.157 -40.080 1.00 0.00 21 MET A C 11
ATOM 10828 O O . MET A 1 21 ? -18.077 -25.809 -39.053 1.00 0.00 21 MET A O 11
ATOM 10842 N N . ASN A 1 22 ? -16.597 -27.186 -40.097 1.00 0.00 22 ASN A N 11
ATOM 10843 C CA . ASN A 1 22 ? -16.537 -28.209 -39.027 1.00 0.00 22 ASN A CA 11
ATOM 10844 C C . ASN A 1 22 ? -15.990 -27.684 -37.671 1.00 0.00 22 ASN A C 11
ATOM 10845 O O . ASN A 1 22 ? -15.943 -28.453 -36.717 1.00 0.00 22 ASN A O 11
ATOM 10856 N N . GLU A 1 23 ? -15.628 -26.385 -37.585 1.00 0.00 23 GLU A N 11
ATOM 10857 C CA . GLU A 1 23 ? -14.990 -25.789 -36.380 1.00 0.00 23 GLU A CA 11
ATOM 10858 C C . GLU A 1 23 ? -15.907 -25.890 -35.146 1.00 0.00 23 GLU A C 11
ATOM 10859 O O . GLU A 1 23 ? -15.525 -26.470 -34.120 1.00 0.00 23 GLU A O 11
ATOM 10871 N N . LYS A 1 24 ? -17.123 -25.332 -35.277 1.00 0.00 24 LYS A N 11
ATOM 10872 C CA . LYS A 1 24 ? -18.146 -25.385 -34.218 1.00 0.00 24 LYS A CA 11
ATOM 10873 C C . LYS A 1 24 ? -18.785 -26.785 -34.162 1.00 0.00 24 LYS A C 11
ATOM 10874 O O . LYS A 1 24 ? -19.272 -27.214 -33.110 1.00 0.00 24 LYS A O 11
ATOM 10893 N N . VAL A 1 25 ? -18.742 -27.494 -35.310 1.00 0.00 25 VAL A N 11
ATOM 10894 C CA . VAL A 1 25 ? -19.300 -28.850 -35.449 1.00 0.00 25 VAL A CA 11
ATOM 10895 C C . VAL A 1 25 ? -18.605 -29.837 -34.491 1.00 0.00 25 VAL A C 11
ATOM 10896 O O . VAL A 1 25 ? -19.256 -30.736 -33.964 1.00 0.00 25 VAL A O 11
ATOM 10909 N N . GLU A 1 26 ? -17.296 -29.615 -34.236 1.00 0.00 26 GLU A N 11
ATOM 10910 C CA . GLU A 1 26 ? -16.510 -30.384 -33.239 1.00 0.00 26 GLU A CA 11
ATOM 10911 C C . GLU A 1 26 ? -17.179 -30.322 -31.849 1.00 0.00 26 GLU A C 11
ATOM 10912 O O . GLU A 1 26 ? -17.366 -31.351 -31.187 1.00 0.00 26 GLU A O 11
ATOM 10924 N N . LYS A 1 27 ? -17.554 -29.094 -31.445 1.00 0.00 27 LYS A N 11
ATOM 10925 C CA . LYS A 1 27 ? -18.117 -28.823 -30.115 1.00 0.00 27 LYS A CA 11
ATOM 10926 C C . LYS A 1 27 ? -19.544 -29.384 -29.996 1.00 0.00 27 LYS A C 11
ATOM 10927 O O . LYS A 1 27 ? -19.858 -30.068 -29.021 1.00 0.00 27 LYS A O 11
ATOM 10946 N N . ILE A 1 28 ? -20.390 -29.115 -31.019 1.00 0.00 28 ILE A N 11
ATOM 10947 C CA . ILE A 1 28 ? -21.823 -29.476 -30.987 1.00 0.00 28 ILE A CA 11
ATOM 10948 C C . ILE A 1 28 ? -22.019 -30.998 -31.125 1.00 0.00 28 ILE A C 11
ATOM 10949 O O . ILE A 1 28 ? -22.996 -31.541 -30.595 1.00 0.00 28 ILE A O 11
ATOM 10965 N N . VAL A 1 29 ? -21.085 -31.690 -31.833 1.00 0.00 29 VAL A N 11
ATOM 10966 C CA . VAL A 1 29 ? -21.168 -33.157 -31.989 1.00 0.00 29 VAL A CA 11
ATOM 10967 C C . VAL A 1 29 ? -20.725 -33.845 -30.692 1.00 0.00 29 VAL A C 11
ATOM 10968 O O . VAL A 1 29 ? -21.326 -34.830 -30.278 1.00 0.00 29 VAL A O 11
ATOM 10981 N N . GLU A 1 30 ? -19.706 -33.277 -30.025 1.00 0.00 30 GLU A N 11
ATOM 10982 C CA . GLU A 1 30 ? -19.248 -33.769 -28.715 1.00 0.00 30 GLU A CA 11
ATOM 10983 C C . GLU A 1 30 ? -20.302 -33.455 -27.629 1.00 0.00 30 GLU A C 11
ATOM 10984 O O . GLU A 1 30 ? -20.399 -34.161 -26.625 1.00 0.00 30 GLU A O 11
ATOM 10996 N N . GLU A 1 31 ? -21.102 -32.394 -27.864 1.00 0.00 31 GLU A N 11
ATOM 10997 C CA . GLU A 1 31 ? -22.140 -31.941 -26.927 1.00 0.00 31 GLU A CA 11
ATOM 10998 C C . GLU A 1 31 ? -23.430 -32.787 -27.061 1.00 0.00 31 GLU A C 11
ATOM 10999 O O . GLU A 1 31 ? -24.135 -32.999 -26.067 1.00 0.00 31 GLU A O 11
ATOM 11011 N N . LEU A 1 32 ? -23.735 -33.287 -28.287 1.00 0.00 32 LEU A N 11
ATOM 11012 C CA . LEU A 1 32 ? -24.870 -34.227 -28.490 1.00 0.00 32 LEU A CA 11
ATOM 11013 C C . LEU A 1 32 ? -24.474 -35.631 -27.989 1.00 0.00 32 LEU A C 11
ATOM 11014 O O . LEU A 1 32 ? -25.337 -36.422 -27.589 1.00 0.00 32 LEU A O 11
ATOM 11030 N N . LEU A 1 33 ? -23.153 -35.926 -28.018 1.00 0.00 33 LEU A N 11
ATOM 11031 C CA . LEU A 1 33 ? -22.577 -37.061 -27.275 1.00 0.00 33 LEU A CA 11
ATOM 11032 C C . LEU A 1 33 ? -22.729 -36.849 -25.750 1.00 0.00 33 LEU A C 11
ATOM 11033 O O . LEU A 1 33 ? -23.098 -37.770 -25.020 1.00 0.00 33 LEU A O 11
ATOM 11049 N N . ARG A 1 34 ? -22.478 -35.610 -25.290 1.00 0.00 34 ARG A N 11
ATOM 11050 C CA . ARG A 1 34 ? -22.484 -35.250 -23.847 1.00 0.00 34 ARG A CA 11
ATOM 11051 C C . ARG A 1 34 ? -23.895 -35.419 -23.215 1.00 0.00 34 ARG A C 11
ATOM 11052 O O . ARG A 1 34 ? -24.042 -35.423 -21.987 1.00 0.00 34 ARG A O 11
ATOM 11073 N N . ARG A 1 35 ? -24.919 -35.579 -24.081 1.00 0.00 35 ARG A N 11
ATOM 11074 C CA . ARG A 1 35 ? -26.320 -35.815 -23.679 1.00 0.00 35 ARG A CA 11
ATOM 11075 C C . ARG A 1 35 ? -26.637 -37.321 -23.476 1.00 0.00 35 ARG A C 11
ATOM 11076 O O . ARG A 1 35 ? -27.814 -37.716 -23.512 1.00 0.00 35 ARG A O 11
ATOM 11097 N N . GLY A 1 36 ? -25.596 -38.149 -23.223 1.00 0.00 36 GLY A N 11
ATOM 11098 C CA . GLY A 1 36 ? -25.793 -39.575 -22.892 1.00 0.00 36 GLY A CA 11
ATOM 11099 C C . GLY A 1 36 ? -25.901 -40.476 -24.119 1.00 0.00 36 GLY A C 11
ATOM 11100 O O . GLY A 1 36 ? -26.663 -41.450 -24.102 1.00 0.00 36 GLY A O 11
ATOM 11104 N N . TYR A 1 37 ? -25.116 -40.126 -25.160 1.00 0.00 37 TYR A N 11
ATOM 11105 C CA . TYR A 1 37 ? -25.148 -40.713 -26.529 1.00 0.00 37 TYR A CA 11
ATOM 11106 C C . TYR A 1 37 ? -25.395 -42.233 -26.624 1.00 0.00 37 TYR A C 11
ATOM 11107 O O . TYR A 1 37 ? -24.927 -43.024 -25.803 1.00 0.00 37 TYR A O 11
ATOM 11125 N N . SER A 1 38 ? -26.134 -42.611 -27.662 1.00 0.00 38 SER A N 11
ATOM 11126 C CA . SER A 1 38 ? -26.137 -43.966 -28.221 1.00 0.00 38 SER A CA 11
ATOM 11127 C C . SER A 1 38 ? -25.873 -43.842 -29.732 1.00 0.00 38 SER A C 11
ATOM 11128 O O . SER A 1 38 ? -26.072 -42.761 -30.300 1.00 0.00 38 SER A O 11
ATOM 11136 N N . GLU A 1 39 ? -25.443 -44.943 -30.376 1.00 0.00 39 GLU A N 11
ATOM 11137 C CA . GLU A 1 39 ? -25.096 -44.969 -31.816 1.00 0.00 39 GLU A CA 11
ATOM 11138 C C . GLU A 1 39 ? -26.282 -44.510 -32.690 1.00 0.00 39 GLU A C 11
ATOM 11139 O O . GLU A 1 39 ? -26.090 -43.847 -33.709 1.00 0.00 39 GLU A O 11
ATOM 11151 N N . GLU A 1 40 ? -27.507 -44.851 -32.244 1.00 0.00 40 GLU A N 11
ATOM 11152 C CA . GLU A 1 40 ? -28.751 -44.485 -32.939 1.00 0.00 40 GLU A CA 11
ATOM 11153 C C . GLU A 1 40 ? -28.947 -42.958 -32.948 1.00 0.00 40 GLU A C 11
ATOM 11154 O O . GLU A 1 40 ? -29.307 -42.382 -33.980 1.00 0.00 40 GLU A O 11
ATOM 11166 N N . ASP A 1 41 ? -28.689 -42.327 -31.782 1.00 0.00 41 ASP A N 11
ATOM 11167 C CA . ASP A 1 41 ? -28.786 -40.859 -31.605 1.00 0.00 41 ASP A CA 11
ATOM 11168 C C . ASP A 1 41 ? -27.791 -40.142 -32.505 1.00 0.00 41 ASP A C 11
ATOM 11169 O O . ASP A 1 41 ? -28.160 -39.221 -33.224 1.00 0.00 41 ASP A O 11
ATOM 11178 N N . ILE A 1 42 ? -26.533 -40.605 -32.463 1.00 0.00 42 ILE A N 11
ATOM 11179 C CA . ILE A 1 42 ? -25.425 -39.984 -33.212 1.00 0.00 42 ILE A CA 11
ATOM 11180 C C . ILE A 1 42 ? -25.691 -40.062 -34.726 1.00 0.00 42 ILE A C 11
ATOM 11181 O O . ILE A 1 42 ? -25.589 -39.053 -35.416 1.00 0.00 42 ILE A O 11
ATOM 11197 N N . ARG A 1 43 ? -26.096 -41.265 -35.197 1.00 0.00 43 ARG A N 11
ATOM 11198 C CA . ARG A 1 43 ? -26.439 -41.531 -36.619 1.00 0.00 43 ARG A CA 11
ATOM 11199 C C . ARG A 1 43 ? -27.588 -40.617 -37.104 1.00 0.00 43 ARG A C 11
ATOM 11200 O O . ARG A 1 43 ? -27.530 -40.045 -38.206 1.00 0.00 43 ARG A O 11
ATOM 11221 N N . ARG A 1 44 ? -28.617 -40.495 -36.253 1.00 0.00 44 ARG A N 11
ATOM 11222 C CA . ARG A 1 44 ? -29.803 -39.656 -36.501 1.00 0.00 44 ARG A CA 11
ATOM 11223 C C . ARG A 1 44 ? -29.412 -38.173 -36.617 1.00 0.00 44 ARG A C 11
ATOM 11224 O O . ARG A 1 44 ? -29.807 -37.482 -37.565 1.00 0.00 44 ARG A O 11
ATOM 11245 N N . TYR A 1 45 ? -28.602 -37.719 -35.648 1.00 0.00 45 TYR A N 11
ATOM 11246 C CA . TYR A 1 45 ? -28.203 -36.311 -35.515 1.00 0.00 45 TYR A CA 11
ATOM 11247 C C . TYR A 1 45 ? -27.298 -35.862 -36.675 1.00 0.00 45 TYR A C 11
ATOM 11248 O O . TYR A 1 45 ? -27.524 -34.795 -37.233 1.00 0.00 45 TYR A O 11
ATOM 11266 N N . LEU A 1 46 ? -26.304 -36.694 -37.054 1.00 0.00 46 LEU A N 11
ATOM 11267 C CA . LEU A 1 46 ? -25.367 -36.353 -38.156 1.00 0.00 46 LEU A CA 11
ATOM 11268 C C . LEU A 1 46 ? -26.087 -36.328 -39.512 1.00 0.00 46 LEU A C 11
ATOM 11269 O O . LEU A 1 46 ? -25.690 -35.583 -40.413 1.00 0.00 46 LEU A O 11
ATOM 11285 N N . LYS A 1 47 ? -27.163 -37.132 -39.633 1.00 0.00 47 LYS A N 11
ATOM 11286 C CA . LYS A 1 47 ? -27.982 -37.185 -40.850 1.00 0.00 47 LYS A CA 11
ATOM 11287 C C . LYS A 1 47 ? -28.729 -35.851 -41.062 1.00 0.00 47 LYS A C 11
ATOM 11288 O O . LYS A 1 47 ? -28.640 -35.251 -42.142 1.00 0.00 47 LYS A O 11
ATOM 11307 N N . LYS A 1 48 ? -29.437 -35.384 -40.015 1.00 0.00 48 LYS A N 11
ATOM 11308 C CA . LYS A 1 48 ? -30.224 -34.125 -40.076 1.00 0.00 48 LYS A CA 11
ATOM 11309 C C . LYS A 1 48 ? -29.329 -32.867 -39.953 1.00 0.00 48 LYS A C 11
ATOM 11310 O O . LYS A 1 48 ? -29.768 -31.759 -40.279 1.00 0.00 48 LYS A O 11
ATOM 11329 N N . GLN A 1 49 ? -28.085 -33.051 -39.460 1.00 0.00 49 GLN A N 11
ATOM 11330 C CA . GLN A 1 49 ? -27.071 -31.969 -39.375 1.00 0.00 49 GLN A CA 11
ATOM 11331 C C . GLN A 1 49 ? -26.373 -31.815 -40.748 1.00 0.00 49 GLN A C 11
ATOM 11332 O O . GLN A 1 49 ? -25.794 -30.766 -41.046 1.00 0.00 49 GLN A O 11
ATOM 11346 N N . GLY A 1 50 ? -26.444 -32.886 -41.564 1.00 0.00 50 GLY A N 11
ATOM 11347 C CA . GLY A 1 50 ? -25.896 -32.890 -42.921 1.00 0.00 50 GLY A CA 11
ATOM 11348 C C . GLY A 1 50 ? -24.401 -33.176 -42.964 1.00 0.00 50 GLY A C 11
ATOM 11349 O O . GLY A 1 50 ? -23.713 -32.755 -43.897 1.00 0.00 50 GLY A O 11
ATOM 11353 N N . ILE A 1 51 ? -23.904 -33.886 -41.942 1.00 0.00 51 ILE A N 11
ATOM 11354 C CA . ILE A 1 51 ? -22.493 -34.318 -41.847 1.00 0.00 51 ILE A CA 11
ATOM 11355 C C . ILE A 1 51 ? -22.381 -35.768 -42.360 1.00 0.00 51 ILE A C 11
ATOM 11356 O O . ILE A 1 51 ? -23.323 -36.555 -42.187 1.00 0.00 51 ILE A O 11
ATOM 11372 N N . ASP A 1 52 ? -21.236 -36.116 -42.978 1.00 0.00 52 ASP A N 11
ATOM 11373 C CA . ASP A 1 52 ? -20.936 -37.507 -43.380 1.00 0.00 52 ASP A CA 11
ATOM 11374 C C . ASP A 1 52 ? -20.750 -38.386 -42.118 1.00 0.00 52 ASP A C 11
ATOM 11375 O O . ASP A 1 52 ? -20.205 -37.919 -41.108 1.00 0.00 52 ASP A O 11
ATOM 11384 N N . ASP A 1 53 ? -21.199 -39.653 -42.195 1.00 0.00 53 ASP A N 11
ATOM 11385 C CA . ASP A 1 53 ? -21.203 -40.590 -41.046 1.00 0.00 53 ASP A CA 11
ATOM 11386 C C . ASP A 1 53 ? -19.775 -40.941 -40.595 1.00 0.00 53 ASP A C 11
ATOM 11387 O O . ASP A 1 53 ? -19.456 -40.881 -39.399 1.00 0.00 53 ASP A O 11
ATOM 11396 N N . ARG A 1 54 ? -18.920 -41.279 -41.575 1.00 0.00 54 ARG A N 11
ATOM 11397 C CA . ARG A 1 54 ? -17.509 -41.617 -41.330 1.00 0.00 54 ARG A CA 11
ATOM 11398 C C . ARG A 1 54 ? -16.708 -40.371 -40.896 1.00 0.00 54 ARG A C 11
ATOM 11399 O O . ARG A 1 54 ? -15.671 -40.505 -40.235 1.00 0.00 54 ARG A O 11
ATOM 11420 N N . GLU A 1 55 ? -17.197 -39.171 -41.284 1.00 0.00 55 GLU A N 11
ATOM 11421 C CA . GLU A 1 55 ? -16.588 -37.889 -40.887 1.00 0.00 55 GLU A CA 11
ATOM 11422 C C . GLU A 1 55 ? -16.780 -37.645 -39.383 1.00 0.00 55 GLU A C 11
ATOM 11423 O O . GLU A 1 55 ? -15.855 -37.197 -38.698 1.00 0.00 55 GLU A O 11
ATOM 11435 N N . VAL A 1 56 ? -17.975 -37.968 -38.874 1.00 0.00 56 VAL A N 11
ATOM 11436 C CA . VAL A 1 56 ? -18.267 -37.898 -37.430 1.00 0.00 56 VAL A CA 11
ATOM 11437 C C . VAL A 1 56 ? -17.462 -38.967 -36.680 1.00 0.00 56 VAL A C 11
ATOM 11438 O O . VAL A 1 56 ? -16.901 -38.682 -35.628 1.00 0.00 56 VAL A O 11
ATOM 11451 N N . ASP A 1 57 ? -17.372 -40.174 -37.270 1.00 0.00 57 ASP A N 11
ATOM 11452 C CA . ASP A 1 57 ? -16.604 -41.300 -36.694 1.00 0.00 57 ASP A CA 11
ATOM 11453 C C . ASP A 1 57 ? -15.137 -40.897 -36.436 1.00 0.00 57 ASP A C 11
ATOM 11454 O O . ASP A 1 57 ? -14.617 -41.111 -35.337 1.00 0.00 57 ASP A O 11
ATOM 11463 N N . ARG A 1 58 ? -14.500 -40.269 -37.446 1.00 0.00 58 ARG A N 11
ATOM 11464 C CA . ARG A 1 58 ? -13.092 -39.827 -37.362 1.00 0.00 58 ARG A CA 11
ATOM 11465 C C . ARG A 1 58 ? -12.960 -38.550 -36.496 1.00 0.00 58 ARG A C 11
ATOM 11466 O O . ARG A 1 58 ? -11.886 -38.289 -35.947 1.00 0.00 58 ARG A O 11
ATOM 11487 N N . ALA A 1 59 ? -14.066 -37.782 -36.351 1.00 0.00 59 ALA A N 11
ATOM 11488 C CA . ALA A 1 59 ? -14.104 -36.564 -35.502 1.00 0.00 59 ALA A CA 11
ATOM 11489 C C . ALA A 1 59 ? -14.126 -36.926 -34.002 1.00 0.00 59 ALA A C 11
ATOM 11490 O O . ALA A 1 59 ? -13.571 -36.198 -33.176 1.00 0.00 59 ALA A O 11
ATOM 11497 N N . ILE A 1 60 ? -14.762 -38.067 -33.657 1.00 0.00 60 ILE A N 11
ATOM 11498 C CA . ILE A 1 60 ? -14.815 -38.558 -32.259 1.00 0.00 60 ILE A CA 11
ATOM 11499 C C . ILE A 1 60 ? -13.484 -39.266 -31.891 1.00 0.00 60 ILE A C 11
ATOM 11500 O O . ILE A 1 60 ? -13.147 -39.424 -30.714 1.00 0.00 60 ILE A O 11
ATOM 11516 N N . LYS A 1 61 ? -12.705 -39.668 -32.918 1.00 0.00 61 LYS A N 11
ATOM 11517 C CA . LYS A 1 61 ? -11.326 -40.170 -32.718 1.00 0.00 61 LYS A CA 11
ATOM 11518 C C . LYS A 1 61 ? -10.386 -39.000 -32.339 1.00 0.00 61 LYS A C 11
ATOM 11519 O O . LYS A 1 61 ? -9.396 -39.194 -31.623 1.00 0.00 61 LYS A O 11
ATOM 11538 N N . LYS A 1 62 ? -10.729 -37.788 -32.824 1.00 0.00 62 LYS A N 11
ATOM 11539 C CA . LYS A 1 62 ? -9.947 -36.557 -32.573 1.00 0.00 62 LYS A CA 11
ATOM 11540 C C . LYS A 1 62 ? -10.023 -36.129 -31.095 1.00 0.00 62 LYS A C 11
ATOM 11541 O O . LYS A 1 62 ? -9.046 -35.597 -30.555 1.00 0.00 62 LYS A O 11
ATOM 11560 N N . VAL A 1 63 ? -11.191 -36.365 -30.453 1.00 0.00 63 VAL A N 11
ATOM 11561 C CA . VAL A 1 63 ? -11.425 -35.970 -29.043 1.00 0.00 63 VAL A CA 11
ATOM 11562 C C . VAL A 1 63 ? -10.659 -36.907 -28.074 1.00 0.00 63 VAL A C 11
ATOM 11563 O O . VAL A 1 63 ? -10.413 -36.554 -26.915 1.00 0.00 63 VAL A O 11
ATOM 11576 N N . GLY A 1 64 ? -10.293 -38.106 -28.578 1.00 0.00 64 GLY A N 11
ATOM 11577 C CA . GLY A 1 64 ? -9.471 -39.068 -27.834 1.00 0.00 64 GLY A CA 11
ATOM 11578 C C . GLY A 1 64 ? -8.022 -39.130 -28.338 1.00 0.00 64 GLY A C 11
ATOM 11579 O O . GLY A 1 64 ? -7.518 -38.116 -28.864 1.00 0.00 64 GLY A O 11
ATOM 11584 N N . MET A 1 1 ? -51.929 -2.007 -36.860 1.00 0.00 1 MET A N 12
ATOM 11585 C CA . MET A 1 1 ? -50.892 -1.671 -37.855 1.00 0.00 1 MET A CA 12
ATOM 11586 C C . MET A 1 1 ? -49.738 -2.672 -37.723 1.00 0.00 1 MET A C 12
ATOM 11587 O O . MET A 1 1 ? -49.123 -2.759 -36.657 1.00 0.00 1 MET A O 12
ATOM 11603 N N . GLY A 1 2 ? -49.474 -3.433 -38.799 1.00 0.00 2 GLY A N 12
ATOM 11604 C CA . GLY A 1 2 ? -48.429 -4.460 -38.824 1.00 0.00 2 GLY A CA 12
ATOM 11605 C C . GLY A 1 2 ? -48.594 -5.403 -40.014 1.00 0.00 2 GLY A C 12
ATOM 11606 O O . GLY A 1 2 ? -49.606 -5.341 -40.730 1.00 0.00 2 GLY A O 12
ATOM 11610 N N . SER A 1 3 ? -47.598 -6.281 -40.212 1.00 0.00 3 SER A N 12
ATOM 11611 C CA . SER A 1 3 ? -47.567 -7.239 -41.323 1.00 0.00 3 SER A CA 12
ATOM 11612 C C . SER A 1 3 ? -46.570 -8.367 -41.000 1.00 0.00 3 SER A C 12
ATOM 11613 O O . SER A 1 3 ? -45.519 -8.114 -40.398 1.00 0.00 3 SER A O 12
ATOM 11621 N N . SER A 1 4 ? -46.902 -9.601 -41.419 1.00 0.00 4 SER A N 12
ATOM 11622 C CA . SER A 1 4 ? -46.101 -10.808 -41.131 1.00 0.00 4 SER A CA 12
ATOM 11623 C C . SER A 1 4 ? -44.784 -10.829 -41.947 1.00 0.00 4 SER A C 12
ATOM 11624 O O . SER A 1 4 ? -44.701 -10.244 -43.035 1.00 0.00 4 SER A O 12
ATOM 11632 N N . HIS A 1 5 ? -43.766 -11.517 -41.402 1.00 0.00 5 HIS A N 12
ATOM 11633 C CA . HIS A 1 5 ? -42.439 -11.654 -42.028 1.00 0.00 5 HIS A CA 12
ATOM 11634 C C . HIS A 1 5 ? -41.992 -13.124 -41.946 1.00 0.00 5 HIS A C 12
ATOM 11635 O O . HIS A 1 5 ? -41.635 -13.610 -40.872 1.00 0.00 5 HIS A O 12
ATOM 11650 N N . HIS A 1 6 ? -42.020 -13.819 -43.093 1.00 0.00 6 HIS A N 12
ATOM 11651 C CA . HIS A 1 6 ? -41.700 -15.251 -43.191 1.00 0.00 6 HIS A CA 12
ATOM 11652 C C . HIS A 1 6 ? -40.954 -15.527 -44.503 1.00 0.00 6 HIS A C 12
ATOM 11653 O O . HIS A 1 6 ? -41.186 -14.846 -45.509 1.00 0.00 6 HIS A O 12
ATOM 11668 N N . HIS A 1 7 ? -40.052 -16.528 -44.479 1.00 0.00 7 HIS A N 12
ATOM 11669 C CA . HIS A 1 7 ? -39.327 -17.016 -45.670 1.00 0.00 7 HIS A CA 12
ATOM 11670 C C . HIS A 1 7 ? -39.254 -18.552 -45.656 1.00 0.00 7 HIS A C 12
ATOM 11671 O O . HIS A 1 7 ? -39.496 -19.192 -44.622 1.00 0.00 7 HIS A O 12
ATOM 11686 N N . HIS A 1 8 ? -38.930 -19.124 -46.826 1.00 0.00 8 HIS A N 12
ATOM 11687 C CA . HIS A 1 8 ? -38.745 -20.569 -47.013 1.00 0.00 8 HIS A CA 12
ATOM 11688 C C . HIS A 1 8 ? -37.482 -20.799 -47.867 1.00 0.00 8 HIS A C 12
ATOM 11689 O O . HIS A 1 8 ? -37.509 -20.607 -49.094 1.00 0.00 8 HIS A O 12
ATOM 11704 N N . HIS A 1 9 ? -36.370 -21.169 -47.204 1.00 0.00 9 HIS A N 12
ATOM 11705 C CA . HIS A 1 9 ? -35.055 -21.337 -47.859 1.00 0.00 9 HIS A CA 12
ATOM 11706 C C . HIS A 1 9 ? -34.996 -22.620 -48.707 1.00 0.00 9 HIS A C 12
ATOM 11707 O O . HIS A 1 9 ? -35.860 -23.497 -48.605 1.00 0.00 9 HIS A O 12
ATOM 11722 N N . HIS A 1 10 ? -33.939 -22.717 -49.525 1.00 0.00 10 HIS A N 12
ATOM 11723 C CA . HIS A 1 10 ? -33.674 -23.876 -50.394 1.00 0.00 10 HIS A CA 12
ATOM 11724 C C . HIS A 1 10 ? -32.205 -24.324 -50.214 1.00 0.00 10 HIS A C 12
ATOM 11725 O O . HIS A 1 10 ? -31.331 -24.016 -51.027 1.00 0.00 10 HIS A O 12
ATOM 11740 N N . SER A 1 11 ? -31.946 -25.012 -49.090 1.00 0.00 11 SER A N 12
ATOM 11741 C CA . SER A 1 11 ? -30.614 -25.520 -48.733 1.00 0.00 11 SER A CA 12
ATOM 11742 C C . SER A 1 11 ? -30.253 -26.734 -49.611 1.00 0.00 11 SER A C 12
ATOM 11743 O O . SER A 1 11 ? -31.093 -27.616 -49.833 1.00 0.00 11 SER A O 12
ATOM 11751 N N . SER A 1 12 ? -29.007 -26.752 -50.112 1.00 0.00 12 SER A N 12
ATOM 11752 C CA . SER A 1 12 ? -28.464 -27.852 -50.921 1.00 0.00 12 SER A CA 12
ATOM 11753 C C . SER A 1 12 ? -27.386 -28.591 -50.094 1.00 0.00 12 SER A C 12
ATOM 11754 O O . SER A 1 12 ? -26.195 -28.225 -50.121 1.00 0.00 12 SER A O 12
ATOM 11762 N N . GLY A 1 13 ? -27.839 -29.581 -49.301 1.00 0.00 13 GLY A N 12
ATOM 11763 C CA . GLY A 1 13 ? -26.962 -30.342 -48.411 1.00 0.00 13 GLY A CA 12
ATOM 11764 C C . GLY A 1 13 ? -25.981 -31.225 -49.175 1.00 0.00 13 GLY A C 12
ATOM 11765 O O . GLY A 1 13 ? -26.397 -32.154 -49.885 1.00 0.00 13 GLY A O 12
ATOM 11769 N N . LEU A 1 14 ? -24.678 -30.928 -49.039 1.00 0.00 14 LEU A N 12
ATOM 11770 C CA . LEU A 1 14 ? -23.606 -31.668 -49.720 1.00 0.00 14 LEU A CA 12
ATOM 11771 C C . LEU A 1 14 ? -22.467 -31.921 -48.718 1.00 0.00 14 LEU A C 12
ATOM 11772 O O . LEU A 1 14 ? -21.729 -30.993 -48.364 1.00 0.00 14 LEU A O 12
ATOM 11788 N N . VAL A 1 15 ? -22.375 -33.174 -48.234 1.00 0.00 15 VAL A N 12
ATOM 11789 C CA . VAL A 1 15 ? -21.399 -33.587 -47.208 1.00 0.00 15 VAL A CA 12
ATOM 11790 C C . VAL A 1 15 ? -19.932 -33.482 -47.730 1.00 0.00 15 VAL A C 12
ATOM 11791 O O . VAL A 1 15 ? -19.594 -34.087 -48.754 1.00 0.00 15 VAL A O 12
ATOM 11804 N N . PRO A 1 16 ? -19.048 -32.654 -47.078 1.00 0.00 16 PRO A N 12
ATOM 11805 C CA . PRO A 1 16 ? -17.597 -32.657 -47.367 1.00 0.00 16 PRO A CA 12
ATOM 11806 C C . PRO A 1 16 ? -16.927 -33.916 -46.768 1.00 0.00 16 PRO A C 12
ATOM 11807 O O . PRO A 1 16 ? -16.850 -34.059 -45.541 1.00 0.00 16 PRO A O 12
ATOM 11818 N N . ARG A 1 17 ? -16.499 -34.846 -47.649 1.00 0.00 17 ARG A N 12
ATOM 11819 C CA . ARG A 1 17 ? -15.877 -36.120 -47.243 1.00 0.00 17 ARG A CA 12
ATOM 11820 C C . ARG A 1 17 ? -14.526 -35.857 -46.565 1.00 0.00 17 ARG A C 12
ATOM 11821 O O . ARG A 1 17 ? -13.479 -35.797 -47.226 1.00 0.00 17 ARG A O 12
ATOM 11842 N N . GLY A 1 18 ? -14.588 -35.661 -45.234 1.00 0.00 18 GLY A N 12
ATOM 11843 C CA . GLY A 1 18 ? -13.479 -35.163 -44.455 1.00 0.00 18 GLY A CA 12
ATOM 11844 C C . GLY A 1 18 ? -13.119 -33.743 -44.877 1.00 0.00 18 GLY A C 12
ATOM 11845 O O . GLY A 1 18 ? -13.883 -32.805 -44.621 1.00 0.00 18 GLY A O 12
ATOM 11849 N N . SER A 1 19 ? -11.960 -33.617 -45.563 1.00 0.00 19 SER A N 12
ATOM 11850 C CA . SER A 1 19 ? -11.450 -32.349 -46.150 1.00 0.00 19 SER A CA 12
ATOM 11851 C C . SER A 1 19 ? -11.112 -31.270 -45.068 1.00 0.00 19 SER A C 12
ATOM 11852 O O . SER A 1 19 ? -10.876 -30.102 -45.420 1.00 0.00 19 SER A O 12
ATOM 11860 N N . HIS A 1 20 ? -11.072 -31.699 -43.770 1.00 0.00 20 HIS A N 12
ATOM 11861 C CA . HIS A 1 20 ? -10.687 -30.862 -42.597 1.00 0.00 20 HIS A CA 12
ATOM 11862 C C . HIS A 1 20 ? -11.654 -29.671 -42.396 1.00 0.00 20 HIS A C 12
ATOM 11863 O O . HIS A 1 20 ? -11.255 -28.574 -41.970 1.00 0.00 20 HIS A O 12
ATOM 11878 N N . MET A 1 21 ? -12.937 -29.922 -42.690 1.00 0.00 21 MET A N 12
ATOM 11879 C CA . MET A 1 21 ? -14.024 -28.925 -42.601 1.00 0.00 21 MET A CA 12
ATOM 11880 C C . MET A 1 21 ? -14.966 -29.290 -41.434 1.00 0.00 21 MET A C 12
ATOM 11881 O O . MET A 1 21 ? -14.515 -29.906 -40.460 1.00 0.00 21 MET A O 12
ATOM 11895 N N . ASN A 1 22 ? -16.254 -28.844 -41.512 1.00 0.00 22 ASN A N 12
ATOM 11896 C CA . ASN A 1 22 ? -17.347 -29.307 -40.613 1.00 0.00 22 ASN A CA 12
ATOM 11897 C C . ASN A 1 22 ? -17.096 -28.851 -39.140 1.00 0.00 22 ASN A C 12
ATOM 11898 O O . ASN A 1 22 ? -17.682 -29.383 -38.219 1.00 0.00 22 ASN A O 12
ATOM 11909 N N . GLU A 1 23 ? -16.284 -27.780 -38.962 1.00 0.00 23 GLU A N 12
ATOM 11910 C CA . GLU A 1 23 ? -15.751 -27.347 -37.637 1.00 0.00 23 GLU A CA 12
ATOM 11911 C C . GLU A 1 23 ? -16.856 -26.916 -36.633 1.00 0.00 23 GLU A C 12
ATOM 11912 O O . GLU A 1 23 ? -16.795 -27.268 -35.447 1.00 0.00 23 GLU A O 12
ATOM 11924 N N . LYS A 1 24 ? -17.855 -26.147 -37.122 1.00 0.00 24 LYS A N 12
ATOM 11925 C CA . LYS A 1 24 ? -19.020 -25.708 -36.297 1.00 0.00 24 LYS A CA 12
ATOM 11926 C C . LYS A 1 24 ? -19.788 -26.945 -35.775 1.00 0.00 24 LYS A C 12
ATOM 11927 O O . LYS A 1 24 ? -20.219 -27.017 -34.604 1.00 0.00 24 LYS A O 12
ATOM 11946 N N . VAL A 1 25 ? -19.883 -27.940 -36.665 1.00 0.00 25 VAL A N 12
ATOM 11947 C CA . VAL A 1 25 ? -20.586 -29.181 -36.418 1.00 0.00 25 VAL A CA 12
ATOM 11948 C C . VAL A 1 25 ? -19.753 -30.082 -35.502 1.00 0.00 25 VAL A C 12
ATOM 11949 O O . VAL A 1 25 ? -20.312 -30.808 -34.701 1.00 0.00 25 VAL A O 12
ATOM 11962 N N . GLU A 1 26 ? -18.414 -29.993 -35.623 1.00 0.00 26 GLU A N 12
ATOM 11963 C CA . GLU A 1 26 ? -17.458 -30.725 -34.771 1.00 0.00 26 GLU A CA 12
ATOM 11964 C C . GLU A 1 26 ? -17.654 -30.362 -33.293 1.00 0.00 26 GLU A C 12
ATOM 11965 O O . GLU A 1 26 ? -17.487 -31.213 -32.412 1.00 0.00 26 GLU A O 12
ATOM 11977 N N . LYS A 1 27 ? -18.045 -29.101 -33.040 1.00 0.00 27 LYS A N 12
ATOM 11978 C CA . LYS A 1 27 ? -18.283 -28.600 -31.681 1.00 0.00 27 LYS A CA 12
ATOM 11979 C C . LYS A 1 27 ? -19.615 -29.147 -31.117 1.00 0.00 27 LYS A C 12
ATOM 11980 O O . LYS A 1 27 ? -19.675 -29.594 -29.961 1.00 0.00 27 LYS A O 12
ATOM 11999 N N . ILE A 1 28 ? -20.679 -29.108 -31.941 1.00 0.00 28 ILE A N 12
ATOM 12000 C CA . ILE A 1 28 ? -22.037 -29.526 -31.497 1.00 0.00 28 ILE A CA 12
ATOM 12001 C C . ILE A 1 28 ? -22.196 -31.068 -31.467 1.00 0.00 28 ILE A C 12
ATOM 12002 O O . ILE A 1 28 ? -23.011 -31.587 -30.697 1.00 0.00 28 ILE A O 12
ATOM 12018 N N . VAL A 1 29 ? -21.402 -31.790 -32.292 1.00 0.00 29 VAL A N 12
ATOM 12019 C CA . VAL A 1 29 ? -21.373 -33.274 -32.291 1.00 0.00 29 VAL A CA 12
ATOM 12020 C C . VAL A 1 29 ? -20.542 -33.759 -31.090 1.00 0.00 29 VAL A C 12
ATOM 12021 O O . VAL A 1 29 ? -20.841 -34.794 -30.514 1.00 0.00 29 VAL A O 12
ATOM 12034 N N . GLU A 1 30 ? -19.510 -32.963 -30.716 1.00 0.00 30 GLU A N 12
ATOM 12035 C CA . GLU A 1 30 ? -18.711 -33.162 -29.488 1.00 0.00 30 GLU A CA 12
ATOM 12036 C C . GLU A 1 30 ? -19.632 -33.167 -28.261 1.00 0.00 30 GLU A C 12
ATOM 12037 O O . GLU A 1 30 ? -19.511 -34.025 -27.384 1.00 0.00 30 GLU A O 12
ATOM 12049 N N . GLU A 1 31 ? -20.556 -32.188 -28.236 1.00 0.00 31 GLU A N 12
ATOM 12050 C CA . GLU A 1 31 ? -21.534 -32.041 -27.157 1.00 0.00 31 GLU A CA 12
ATOM 12051 C C . GLU A 1 31 ? -22.587 -33.160 -27.203 1.00 0.00 31 GLU A C 12
ATOM 12052 O O . GLU A 1 31 ? -22.923 -33.705 -26.164 1.00 0.00 31 GLU A O 12
ATOM 12064 N N . LEU A 1 32 ? -23.052 -33.539 -28.417 1.00 0.00 32 LEU A N 12
ATOM 12065 C CA . LEU A 1 32 ? -24.043 -34.610 -28.621 1.00 0.00 32 LEU A CA 12
ATOM 12066 C C . LEU A 1 32 ? -23.490 -35.938 -28.039 1.00 0.00 32 LEU A C 12
ATOM 12067 O O . LEU A 1 32 ? -24.195 -36.670 -27.350 1.00 0.00 32 LEU A O 12
ATOM 12083 N N . LEU A 1 33 ? -22.206 -36.195 -28.300 1.00 0.00 33 LEU A N 12
ATOM 12084 C CA . LEU A 1 33 ? -21.467 -37.340 -27.747 1.00 0.00 33 LEU A CA 12
ATOM 12085 C C . LEU A 1 33 ? -21.336 -37.218 -26.211 1.00 0.00 33 LEU A C 12
ATOM 12086 O O . LEU A 1 33 ? -21.620 -38.156 -25.475 1.00 0.00 33 LEU A O 12
ATOM 12102 N N . ARG A 1 34 ? -20.939 -36.029 -25.749 1.00 0.00 34 ARG A N 12
ATOM 12103 C CA . ARG A 1 34 ? -20.679 -35.751 -24.318 1.00 0.00 34 ARG A CA 12
ATOM 12104 C C . ARG A 1 34 ? -21.953 -35.871 -23.450 1.00 0.00 34 ARG A C 12
ATOM 12105 O O . ARG A 1 34 ? -21.871 -36.099 -22.236 1.00 0.00 34 ARG A O 12
ATOM 12126 N N . ARG A 1 35 ? -23.128 -35.749 -24.089 1.00 0.00 35 ARG A N 12
ATOM 12127 C CA . ARG A 1 35 ? -24.433 -35.778 -23.396 1.00 0.00 35 ARG A CA 12
ATOM 12128 C C . ARG A 1 35 ? -25.134 -37.150 -23.527 1.00 0.00 35 ARG A C 12
ATOM 12129 O O . ARG A 1 35 ? -26.374 -37.220 -23.519 1.00 0.00 35 ARG A O 12
ATOM 12150 N N . GLY A 1 36 ? -24.348 -38.248 -23.615 1.00 0.00 36 GLY A N 12
ATOM 12151 C CA . GLY A 1 36 ? -24.920 -39.607 -23.525 1.00 0.00 36 GLY A CA 12
ATOM 12152 C C . GLY A 1 36 ? -24.878 -40.396 -24.825 1.00 0.00 36 GLY A C 12
ATOM 12153 O O . GLY A 1 36 ? -25.844 -41.107 -25.127 1.00 0.00 36 GLY A O 12
ATOM 12157 N N . TYR A 1 37 ? -23.767 -40.245 -25.584 1.00 0.00 37 TYR A N 12
ATOM 12158 C CA . TYR A 1 37 ? -23.535 -40.874 -26.915 1.00 0.00 37 TYR A CA 12
ATOM 12159 C C . TYR A 1 37 ? -24.171 -42.290 -27.064 1.00 0.00 37 TYR A C 12
ATOM 12160 O O . TYR A 1 37 ? -23.759 -43.259 -26.418 1.00 0.00 37 TYR A O 12
ATOM 12178 N N . SER A 1 38 ? -25.242 -42.357 -27.857 1.00 0.00 38 SER A N 12
ATOM 12179 C CA . SER A 1 38 ? -25.886 -43.620 -28.254 1.00 0.00 38 SER A CA 12
ATOM 12180 C C . SER A 1 38 ? -26.022 -43.624 -29.773 1.00 0.00 38 SER A C 12
ATOM 12181 O O . SER A 1 38 ? -26.230 -42.558 -30.358 1.00 0.00 38 SER A O 12
ATOM 12189 N N . GLU A 1 39 ? -25.943 -44.815 -30.389 1.00 0.00 39 GLU A N 12
ATOM 12190 C CA . GLU A 1 39 ? -25.938 -44.980 -31.857 1.00 0.00 39 GLU A CA 12
ATOM 12191 C C . GLU A 1 39 ? -27.185 -44.341 -32.500 1.00 0.00 39 GLU A C 12
ATOM 12192 O O . GLU A 1 39 ? -27.074 -43.575 -33.450 1.00 0.00 39 GLU A O 12
ATOM 12204 N N . GLU A 1 40 ? -28.356 -44.660 -31.934 1.00 0.00 40 GLU A N 12
ATOM 12205 C CA . GLU A 1 40 ? -29.671 -44.157 -32.405 1.00 0.00 40 GLU A CA 12
ATOM 12206 C C . GLU A 1 40 ? -29.792 -42.612 -32.316 1.00 0.00 40 GLU A C 12
ATOM 12207 O O . GLU A 1 40 ? -30.424 -41.991 -33.169 1.00 0.00 40 GLU A O 12
ATOM 12219 N N . ASP A 1 41 ? -29.159 -42.018 -31.289 1.00 0.00 41 ASP A N 12
ATOM 12220 C CA . ASP A 1 41 ? -29.186 -40.551 -31.047 1.00 0.00 41 ASP A CA 12
ATOM 12221 C C . ASP A 1 41 ? -28.225 -39.806 -31.994 1.00 0.00 41 ASP A C 12
ATOM 12222 O O . ASP A 1 41 ? -28.601 -38.794 -32.598 1.00 0.00 41 ASP A O 12
ATOM 12231 N N . ILE A 1 42 ? -26.989 -40.329 -32.111 1.00 0.00 42 ILE A N 12
ATOM 12232 C CA . ILE A 1 42 ? -25.926 -39.729 -32.944 1.00 0.00 42 ILE A CA 12
ATOM 12233 C C . ILE A 1 42 ? -26.307 -39.796 -34.430 1.00 0.00 42 ILE A C 12
ATOM 12234 O O . ILE A 1 42 ? -26.201 -38.803 -35.145 1.00 0.00 42 ILE A O 12
ATOM 12250 N N . ARG A 1 43 ? -26.763 -40.991 -34.857 1.00 0.00 43 ARG A N 12
ATOM 12251 C CA . ARG A 1 43 ? -27.142 -41.281 -36.255 1.00 0.00 43 ARG A CA 12
ATOM 12252 C C . ARG A 1 43 ? -28.365 -40.461 -36.704 1.00 0.00 43 ARG A C 12
ATOM 12253 O O . ARG A 1 43 ? -28.418 -40.008 -37.849 1.00 0.00 43 ARG A O 12
ATOM 12274 N N . ARG A 1 44 ? -29.318 -40.259 -35.779 1.00 0.00 44 ARG A N 12
ATOM 12275 C CA . ARG A 1 44 ? -30.517 -39.426 -36.025 1.00 0.00 44 ARG A CA 12
ATOM 12276 C C . ARG A 1 44 ? -30.120 -37.951 -36.223 1.00 0.00 44 ARG A C 12
ATOM 12277 O O . ARG A 1 44 ? -30.644 -37.263 -37.118 1.00 0.00 44 ARG A O 12
ATOM 12298 N N . TYR A 1 45 ? -29.164 -37.492 -35.390 1.00 0.00 45 TYR A N 12
ATOM 12299 C CA . TYR A 1 45 ? -28.700 -36.098 -35.396 1.00 0.00 45 TYR A CA 12
ATOM 12300 C C . TYR A 1 45 ? -27.893 -35.805 -36.676 1.00 0.00 45 TYR A C 12
ATOM 12301 O O . TYR A 1 45 ? -28.118 -34.787 -37.326 1.00 0.00 45 TYR A O 12
ATOM 12319 N N . LEU A 1 46 ? -26.963 -36.729 -37.032 1.00 0.00 46 LEU A N 12
ATOM 12320 C CA . LEU A 1 46 ? -26.077 -36.569 -38.214 1.00 0.00 46 LEU A CA 12
ATOM 12321 C C . LEU A 1 46 ? -26.855 -36.713 -39.528 1.00 0.00 46 LEU A C 12
ATOM 12322 O O . LEU A 1 46 ? -26.422 -36.204 -40.564 1.00 0.00 46 LEU A O 12
ATOM 12338 N N . LYS A 1 47 ? -27.993 -37.431 -39.468 1.00 0.00 47 LYS A N 12
ATOM 12339 C CA . LYS A 1 47 ? -28.906 -37.614 -40.606 1.00 0.00 47 LYS A CA 12
ATOM 12340 C C . LYS A 1 47 ? -29.545 -36.273 -41.008 1.00 0.00 47 LYS A C 12
ATOM 12341 O O . LYS A 1 47 ? -29.611 -35.930 -42.195 1.00 0.00 47 LYS A O 12
ATOM 12360 N N . LYS A 1 48 ? -30.004 -35.522 -39.994 1.00 0.00 48 LYS A N 12
ATOM 12361 C CA . LYS A 1 48 ? -30.631 -34.202 -40.194 1.00 0.00 48 LYS A CA 12
ATOM 12362 C C . LYS A 1 48 ? -29.542 -33.171 -40.555 1.00 0.00 48 LYS A C 12
ATOM 12363 O O . LYS A 1 48 ? -29.671 -32.436 -41.538 1.00 0.00 48 LYS A O 12
ATOM 12382 N N . GLN A 1 49 ? -28.469 -33.153 -39.743 1.00 0.00 49 GLN A N 12
ATOM 12383 C CA . GLN A 1 49 ? -27.372 -32.163 -39.849 1.00 0.00 49 GLN A CA 12
ATOM 12384 C C . GLN A 1 49 ? -26.556 -32.348 -41.139 1.00 0.00 49 GLN A C 12
ATOM 12385 O O . GLN A 1 49 ? -25.964 -31.388 -41.634 1.00 0.00 49 GLN A O 12
ATOM 12399 N N . GLY A 1 50 ? -26.560 -33.572 -41.687 1.00 0.00 50 GLY A N 12
ATOM 12400 C CA . GLY A 1 50 ? -25.745 -33.900 -42.849 1.00 0.00 50 GLY A CA 12
ATOM 12401 C C . GLY A 1 50 ? -24.264 -33.940 -42.508 1.00 0.00 50 GLY A C 12
ATOM 12402 O O . GLY A 1 50 ? -23.445 -33.344 -43.219 1.00 0.00 50 GLY A O 12
ATOM 12406 N N . ILE A 1 51 ? -23.924 -34.562 -41.358 1.00 0.00 51 ILE A N 12
ATOM 12407 C CA . ILE A 1 51 ? -22.519 -34.761 -40.962 1.00 0.00 51 ILE A CA 12
ATOM 12408 C C . ILE A 1 51 ? -21.955 -35.932 -41.782 1.00 0.00 51 ILE A C 12
ATOM 12409 O O . ILE A 1 51 ? -22.574 -37.005 -41.834 1.00 0.00 51 ILE A O 12
ATOM 12425 N N . ASP A 1 52 ? -20.805 -35.703 -42.431 1.00 0.00 52 ASP A N 12
ATOM 12426 C CA . ASP A 1 52 ? -20.107 -36.721 -43.227 1.00 0.00 52 ASP A CA 12
ATOM 12427 C C . ASP A 1 52 ? -19.618 -37.885 -42.338 1.00 0.00 52 ASP A C 12
ATOM 12428 O O . ASP A 1 52 ? -19.241 -37.660 -41.192 1.00 0.00 52 ASP A O 12
ATOM 12437 N N . ASP A 1 53 ? -19.587 -39.112 -42.905 1.00 0.00 53 ASP A N 12
ATOM 12438 C CA . ASP A 1 53 ? -19.234 -40.343 -42.162 1.00 0.00 53 ASP A CA 12
ATOM 12439 C C . ASP A 1 53 ? -17.754 -40.347 -41.706 1.00 0.00 53 ASP A C 12
ATOM 12440 O O . ASP A 1 53 ? -17.445 -40.812 -40.604 1.00 0.00 53 ASP A O 12
ATOM 12449 N N . ARG A 1 54 ? -16.855 -39.817 -42.553 1.00 0.00 54 ARG A N 12
ATOM 12450 C CA . ARG A 1 54 ? -15.402 -39.796 -42.272 1.00 0.00 54 ARG A CA 12
ATOM 12451 C C . ARG A 1 54 ? -15.111 -38.744 -41.187 1.00 0.00 54 ARG A C 12
ATOM 12452 O O . ARG A 1 54 ? -14.292 -38.974 -40.288 1.00 0.00 54 ARG A O 12
ATOM 12473 N N . GLU A 1 55 ? -15.808 -37.593 -41.274 1.00 0.00 55 GLU A N 12
ATOM 12474 C CA . GLU A 1 55 ? -15.590 -36.463 -40.354 1.00 0.00 55 GLU A CA 12
ATOM 12475 C C . GLU A 1 55 ? -16.228 -36.733 -38.974 1.00 0.00 55 GLU A C 12
ATOM 12476 O O . GLU A 1 55 ? -15.658 -36.389 -37.945 1.00 0.00 55 GLU A O 12
ATOM 12488 N N . VAL A 1 56 ? -17.404 -37.399 -38.960 1.00 0.00 56 VAL A N 12
ATOM 12489 C CA . VAL A 1 56 ? -18.073 -37.795 -37.696 1.00 0.00 56 VAL A CA 12
ATOM 12490 C C . VAL A 1 56 ? -17.279 -38.927 -37.014 1.00 0.00 56 VAL A C 12
ATOM 12491 O O . VAL A 1 56 ? -17.331 -39.070 -35.796 1.00 0.00 56 VAL A O 12
ATOM 12504 N N . ASP A 1 57 ? -16.537 -39.720 -37.819 1.00 0.00 57 ASP A N 12
ATOM 12505 C CA . ASP A 1 57 ? -15.596 -40.735 -37.304 1.00 0.00 57 ASP A CA 12
ATOM 12506 C C . ASP A 1 57 ? -14.459 -40.049 -36.513 1.00 0.00 57 ASP A C 12
ATOM 12507 O O . ASP A 1 57 ? -14.098 -40.510 -35.427 1.00 0.00 57 ASP A O 12
ATOM 12516 N N . ARG A 1 58 ? -13.912 -38.930 -37.061 1.00 0.00 58 ARG A N 12
ATOM 12517 C CA . ARG A 1 58 ? -12.867 -38.139 -36.363 1.00 0.00 58 ARG A CA 12
ATOM 12518 C C . ARG A 1 58 ? -13.460 -37.537 -35.062 1.00 0.00 58 ARG A C 12
ATOM 12519 O O . ARG A 1 58 ? -12.750 -37.388 -34.070 1.00 0.00 58 ARG A O 12
ATOM 12540 N N . ALA A 1 59 ? -14.780 -37.225 -35.100 1.00 0.00 59 ALA A N 12
ATOM 12541 C CA . ALA A 1 59 ? -15.533 -36.694 -33.948 1.00 0.00 59 ALA A CA 12
ATOM 12542 C C . ALA A 1 59 ? -15.676 -37.743 -32.826 1.00 0.00 59 ALA A C 12
ATOM 12543 O O . ALA A 1 59 ? -15.637 -37.400 -31.642 1.00 0.00 59 ALA A O 12
ATOM 12550 N N . ILE A 1 60 ? -15.833 -39.023 -33.219 1.00 0.00 60 ILE A N 12
ATOM 12551 C CA . ILE A 1 60 ? -15.832 -40.164 -32.272 1.00 0.00 60 ILE A CA 12
ATOM 12552 C C . ILE A 1 60 ? -14.423 -40.327 -31.661 1.00 0.00 60 ILE A C 12
ATOM 12553 O O . ILE A 1 60 ? -14.278 -40.645 -30.471 1.00 0.00 60 ILE A O 12
ATOM 12569 N N . LYS A 1 61 ? -13.395 -40.064 -32.489 1.00 0.00 61 LYS A N 12
ATOM 12570 C CA . LYS A 1 61 ? -11.982 -40.181 -32.082 1.00 0.00 61 LYS A CA 12
ATOM 12571 C C . LYS A 1 61 ? -11.583 -39.032 -31.120 1.00 0.00 61 LYS A C 12
ATOM 12572 O O . LYS A 1 61 ? -10.624 -39.176 -30.353 1.00 0.00 61 LYS A O 12
ATOM 12591 N N . LYS A 1 62 ? -12.344 -37.910 -31.154 1.00 0.00 62 LYS A N 12
ATOM 12592 C CA . LYS A 1 62 ? -12.148 -36.759 -30.232 1.00 0.00 62 LYS A CA 12
ATOM 12593 C C . LYS A 1 62 ? -12.298 -37.193 -28.766 1.00 0.00 62 LYS A C 12
ATOM 12594 O O . LYS A 1 62 ? -11.626 -36.647 -27.885 1.00 0.00 62 LYS A O 12
ATOM 12613 N N . VAL A 1 63 ? -13.197 -38.165 -28.537 1.00 0.00 63 VAL A N 12
ATOM 12614 C CA . VAL A 1 63 ? -13.439 -38.751 -27.208 1.00 0.00 63 VAL A CA 12
ATOM 12615 C C . VAL A 1 63 ? -12.179 -39.509 -26.728 1.00 0.00 63 VAL A C 12
ATOM 12616 O O . VAL A 1 63 ? -11.803 -39.442 -25.556 1.00 0.00 63 VAL A O 12
ATOM 12629 N N . GLY A 1 64 ? -11.534 -40.213 -27.670 1.00 0.00 64 GLY A N 12
ATOM 12630 C CA . GLY A 1 64 ? -10.303 -40.957 -27.402 1.00 0.00 64 GLY A CA 12
ATOM 12631 C C . GLY A 1 64 ? -9.991 -41.967 -28.505 1.00 0.00 64 GLY A C 12
ATOM 12632 O O . GLY A 1 64 ? -8.806 -42.285 -28.722 1.00 0.00 64 GLY A O 12
ATOM 12637 N N . MET A 1 1 ? 18.969 -33.922 -3.008 1.00 0.00 1 MET A N 13
ATOM 12638 C CA . MET A 1 1 ? 17.973 -33.139 -2.244 1.00 0.00 1 MET A CA 13
ATOM 12639 C C . MET A 1 1 ? 17.445 -31.991 -3.121 1.00 0.00 1 MET A C 13
ATOM 12640 O O . MET A 1 1 ? 18.236 -31.232 -3.692 1.00 0.00 1 MET A O 13
ATOM 12656 N N . GLY A 1 2 ? 16.110 -31.892 -3.228 1.00 0.00 2 GLY A N 13
ATOM 12657 C CA . GLY A 1 2 ? 15.447 -30.863 -4.032 1.00 0.00 2 GLY A CA 13
ATOM 12658 C C . GLY A 1 2 ? 14.074 -31.331 -4.492 1.00 0.00 2 GLY A C 13
ATOM 12659 O O . GLY A 1 2 ? 13.920 -32.483 -4.916 1.00 0.00 2 GLY A O 13
ATOM 12663 N N . SER A 1 3 ? 13.074 -30.446 -4.413 1.00 0.00 3 SER A N 13
ATOM 12664 C CA . SER A 1 3 ? 11.687 -30.761 -4.791 1.00 0.00 3 SER A CA 13
ATOM 12665 C C . SER A 1 3 ? 11.027 -29.533 -5.440 1.00 0.00 3 SER A C 13
ATOM 12666 O O . SER A 1 3 ? 10.910 -28.467 -4.813 1.00 0.00 3 SER A O 13
ATOM 12674 N N . SER A 1 4 ? 10.630 -29.689 -6.713 1.00 0.00 4 SER A N 13
ATOM 12675 C CA . SER A 1 4 ? 9.900 -28.666 -7.474 1.00 0.00 4 SER A CA 13
ATOM 12676 C C . SER A 1 4 ? 8.411 -28.693 -7.079 1.00 0.00 4 SER A C 13
ATOM 12677 O O . SER A 1 4 ? 7.900 -29.724 -6.614 1.00 0.00 4 SER A O 13
ATOM 12685 N N . HIS A 1 5 ? 7.719 -27.555 -7.251 1.00 0.00 5 HIS A N 13
ATOM 12686 C CA . HIS A 1 5 ? 6.301 -27.406 -6.857 1.00 0.00 5 HIS A CA 13
ATOM 12687 C C . HIS A 1 5 ? 5.488 -26.797 -8.013 1.00 0.00 5 HIS A C 13
ATOM 12688 O O . HIS A 1 5 ? 5.501 -25.577 -8.216 1.00 0.00 5 HIS A O 13
ATOM 12703 N N . HIS A 1 6 ? 4.818 -27.669 -8.800 1.00 0.00 6 HIS A N 13
ATOM 12704 C CA . HIS A 1 6 ? 3.909 -27.233 -9.876 1.00 0.00 6 HIS A CA 13
ATOM 12705 C C . HIS A 1 6 ? 2.518 -26.948 -9.276 1.00 0.00 6 HIS A C 13
ATOM 12706 O O . HIS A 1 6 ? 2.020 -27.724 -8.445 1.00 0.00 6 HIS A O 13
ATOM 12721 N N . HIS A 1 7 ? 1.921 -25.822 -9.679 1.00 0.00 7 HIS A N 13
ATOM 12722 C CA . HIS A 1 7 ? 0.553 -25.445 -9.298 1.00 0.00 7 HIS A CA 13
ATOM 12723 C C . HIS A 1 7 ? -0.055 -24.612 -10.438 1.00 0.00 7 HIS A C 13
ATOM 12724 O O . HIS A 1 7 ? 0.409 -23.502 -10.716 1.00 0.00 7 HIS A O 13
ATOM 12739 N N . HIS A 1 8 ? -1.057 -25.188 -11.120 1.00 0.00 8 HIS A N 13
ATOM 12740 C CA . HIS A 1 8 ? -1.795 -24.519 -12.201 1.00 0.00 8 HIS A CA 13
ATOM 12741 C C . HIS A 1 8 ? -2.768 -23.505 -11.555 1.00 0.00 8 HIS A C 13
ATOM 12742 O O . HIS A 1 8 ? -3.616 -23.901 -10.742 1.00 0.00 8 HIS A O 13
ATOM 12757 N N . HIS A 1 9 ? -2.614 -22.210 -11.908 1.00 0.00 9 HIS A N 13
ATOM 12758 C CA . HIS A 1 9 ? -3.337 -21.085 -11.255 1.00 0.00 9 HIS A CA 13
ATOM 12759 C C . HIS A 1 9 ? -4.868 -21.206 -11.454 1.00 0.00 9 HIS A C 13
ATOM 12760 O O . HIS A 1 9 ? -5.646 -20.857 -10.560 1.00 0.00 9 HIS A O 13
ATOM 12775 N N . HIS A 1 10 ? -5.276 -21.680 -12.649 1.00 0.00 10 HIS A N 13
ATOM 12776 C CA . HIS A 1 10 ? -6.670 -22.072 -12.944 1.00 0.00 10 HIS A CA 13
ATOM 12777 C C . HIS A 1 10 ? -6.681 -23.006 -14.170 1.00 0.00 10 HIS A C 13
ATOM 12778 O O . HIS A 1 10 ? -6.272 -22.613 -15.271 1.00 0.00 10 HIS A O 13
ATOM 12793 N N . SER A 1 11 ? -7.097 -24.265 -13.950 1.00 0.00 11 SER A N 13
ATOM 12794 C CA . SER A 1 11 ? -7.106 -25.319 -14.987 1.00 0.00 11 SER A CA 13
ATOM 12795 C C . SER A 1 11 ? -8.220 -25.084 -16.032 1.00 0.00 11 SER A C 13
ATOM 12796 O O . SER A 1 11 ? -8.113 -25.535 -17.185 1.00 0.00 11 SER A O 13
ATOM 12804 N N . SER A 1 12 ? -9.283 -24.370 -15.617 1.00 0.00 12 SER A N 13
ATOM 12805 C CA . SER A 1 12 ? -10.376 -23.957 -16.511 1.00 0.00 12 SER A CA 13
ATOM 12806 C C . SER A 1 12 ? -9.863 -22.870 -17.485 1.00 0.00 12 SER A C 13
ATOM 12807 O O . SER A 1 12 ? -9.690 -21.714 -17.092 1.00 0.00 12 SER A O 13
ATOM 12815 N N . GLY A 1 13 ? -9.575 -23.274 -18.735 1.00 0.00 13 GLY A N 13
ATOM 12816 C CA . GLY A 1 13 ? -9.065 -22.361 -19.762 1.00 0.00 13 GLY A CA 13
ATOM 12817 C C . GLY A 1 13 ? -9.400 -22.848 -21.160 1.00 0.00 13 GLY A C 13
ATOM 12818 O O . GLY A 1 13 ? -8.516 -22.984 -22.019 1.00 0.00 13 GLY A O 13
ATOM 12822 N N . LEU A 1 14 ? -10.697 -23.116 -21.378 1.00 0.00 14 LEU A N 13
ATOM 12823 C CA . LEU A 1 14 ? -11.210 -23.647 -22.658 1.00 0.00 14 LEU A CA 13
ATOM 12824 C C . LEU A 1 14 ? -11.248 -22.554 -23.744 1.00 0.00 14 LEU A C 13
ATOM 12825 O O . LEU A 1 14 ? -11.114 -22.866 -24.937 1.00 0.00 14 LEU A O 13
ATOM 12841 N N . VAL A 1 15 ? -11.411 -21.283 -23.283 1.00 0.00 15 VAL A N 13
ATOM 12842 C CA . VAL A 1 15 ? -11.512 -20.048 -24.115 1.00 0.00 15 VAL A CA 13
ATOM 12843 C C . VAL A 1 15 ? -12.278 -20.258 -25.456 1.00 0.00 15 VAL A C 13
ATOM 12844 O O . VAL A 1 15 ? -11.669 -20.280 -26.535 1.00 0.00 15 VAL A O 13
ATOM 12857 N N . PRO A 1 16 ? -13.642 -20.444 -25.398 1.00 0.00 16 PRO A N 13
ATOM 12858 C CA . PRO A 1 16 ? -14.467 -20.662 -26.608 1.00 0.00 16 PRO A CA 13
ATOM 12859 C C . PRO A 1 16 ? -14.535 -19.393 -27.493 1.00 0.00 16 PRO A C 13
ATOM 12860 O O . PRO A 1 16 ? -14.575 -18.263 -26.983 1.00 0.00 16 PRO A O 13
ATOM 12871 N N . ARG A 1 17 ? -14.539 -19.605 -28.815 1.00 0.00 17 ARG A N 13
ATOM 12872 C CA . ARG A 1 17 ? -14.545 -18.527 -29.821 1.00 0.00 17 ARG A CA 13
ATOM 12873 C C . ARG A 1 17 ? -15.363 -18.977 -31.046 1.00 0.00 17 ARG A C 13
ATOM 12874 O O . ARG A 1 17 ? -15.369 -20.175 -31.382 1.00 0.00 17 ARG A O 13
ATOM 12895 N N . GLY A 1 18 ? -16.061 -18.018 -31.690 1.00 0.00 18 GLY A N 13
ATOM 12896 C CA . GLY A 1 18 ? -16.883 -18.291 -32.873 1.00 0.00 18 GLY A CA 13
ATOM 12897 C C . GLY A 1 18 ? -16.026 -18.562 -34.103 1.00 0.00 18 GLY A C 13
ATOM 12898 O O . GLY A 1 18 ? -15.572 -17.620 -34.769 1.00 0.00 18 GLY A O 13
ATOM 12902 N N . SER A 1 19 ? -15.803 -19.852 -34.393 1.00 0.00 19 SER A N 13
ATOM 12903 C CA . SER A 1 19 ? -14.859 -20.306 -35.426 1.00 0.00 19 SER A CA 13
ATOM 12904 C C . SER A 1 19 ? -15.567 -21.201 -36.463 1.00 0.00 19 SER A C 13
ATOM 12905 O O . SER A 1 19 ? -16.221 -22.187 -36.087 1.00 0.00 19 SER A O 13
ATOM 12913 N N . HIS A 1 20 ? -15.440 -20.855 -37.767 1.00 0.00 20 HIS A N 13
ATOM 12914 C CA . HIS A 1 20 ? -15.891 -21.724 -38.876 1.00 0.00 20 HIS A CA 13
ATOM 12915 C C . HIS A 1 20 ? -14.789 -22.767 -39.149 1.00 0.00 20 HIS A C 13
ATOM 12916 O O . HIS A 1 20 ? -14.023 -22.671 -40.114 1.00 0.00 20 HIS A O 13
ATOM 12931 N N . MET A 1 21 ? -14.686 -23.725 -38.224 1.00 0.00 21 MET A N 13
ATOM 12932 C CA . MET A 1 21 ? -13.620 -24.747 -38.193 1.00 0.00 21 MET A CA 13
ATOM 12933 C C . MET A 1 21 ? -14.244 -26.119 -37.912 1.00 0.00 21 MET A C 13
ATOM 12934 O O . MET A 1 21 ? -15.370 -26.189 -37.384 1.00 0.00 21 MET A O 13
ATOM 12948 N N . ASN A 1 22 ? -13.522 -27.214 -38.243 1.00 0.00 22 ASN A N 13
ATOM 12949 C CA . ASN A 1 22 ? -14.042 -28.585 -38.031 1.00 0.00 22 ASN A CA 13
ATOM 12950 C C . ASN A 1 22 ? -14.127 -28.904 -36.529 1.00 0.00 22 ASN A C 13
ATOM 12951 O O . ASN A 1 22 ? -14.906 -29.748 -36.128 1.00 0.00 22 ASN A O 13
ATOM 12962 N N . GLU A 1 23 ? -13.331 -28.182 -35.714 1.00 0.00 23 GLU A N 13
ATOM 12963 C CA . GLU A 1 23 ? -13.346 -28.293 -34.242 1.00 0.00 23 GLU A CA 13
ATOM 12964 C C . GLU A 1 23 ? -14.735 -27.945 -33.663 1.00 0.00 23 GLU A C 13
ATOM 12965 O O . GLU A 1 23 ? -15.143 -28.499 -32.639 1.00 0.00 23 GLU A O 13
ATOM 12977 N N . LYS A 1 24 ? -15.442 -27.013 -34.337 1.00 0.00 24 LYS A N 13
ATOM 12978 C CA . LYS A 1 24 ? -16.828 -26.635 -33.988 1.00 0.00 24 LYS A CA 13
ATOM 12979 C C . LYS A 1 24 ? -17.768 -27.818 -34.290 1.00 0.00 24 LYS A C 13
ATOM 12980 O O . LYS A 1 24 ? -18.631 -28.152 -33.480 1.00 0.00 24 LYS A O 13
ATOM 12999 N N . VAL A 1 25 ? -17.562 -28.447 -35.467 1.00 0.00 25 VAL A N 13
ATOM 13000 C CA . VAL A 1 25 ? -18.363 -29.608 -35.931 1.00 0.00 25 VAL A CA 13
ATOM 13001 C C . VAL A 1 25 ? -18.175 -30.803 -34.970 1.00 0.00 25 VAL A C 13
ATOM 13002 O O . VAL A 1 25 ? -19.130 -31.508 -34.614 1.00 0.00 25 VAL A O 13
ATOM 13015 N N . GLU A 1 26 ? -16.924 -30.967 -34.521 1.00 0.00 26 GLU A N 13
ATOM 13016 C CA . GLU A 1 26 ? -16.524 -32.022 -33.591 1.00 0.00 26 GLU A CA 13
ATOM 13017 C C . GLU A 1 26 ? -17.063 -31.734 -32.178 1.00 0.00 26 GLU A C 13
ATOM 13018 O O . GLU A 1 26 ? -17.308 -32.663 -31.414 1.00 0.00 26 GLU A O 13
ATOM 13030 N N . LYS A 1 27 ? -17.257 -30.435 -31.853 1.00 0.00 27 LYS A N 13
ATOM 13031 C CA . LYS A 1 27 ? -17.763 -30.003 -30.536 1.00 0.00 27 LYS A CA 13
ATOM 13032 C C . LYS A 1 27 ? -19.304 -30.059 -30.454 1.00 0.00 27 LYS A C 13
ATOM 13033 O O . LYS A 1 27 ? -19.845 -30.289 -29.370 1.00 0.00 27 LYS A O 13
ATOM 13052 N N . ILE A 1 28 ? -20.018 -29.864 -31.588 1.00 0.00 28 ILE A N 13
ATOM 13053 C CA . ILE A 1 28 ? -21.500 -29.913 -31.590 1.00 0.00 28 ILE A CA 13
ATOM 13054 C C . ILE A 1 28 ? -22.001 -31.364 -31.510 1.00 0.00 28 ILE A C 13
ATOM 13055 O O . ILE A 1 28 ? -23.013 -31.634 -30.847 1.00 0.00 28 ILE A O 13
ATOM 13071 N N . VAL A 1 29 ? -21.278 -32.309 -32.167 1.00 0.00 29 VAL A N 13
ATOM 13072 C CA . VAL A 1 29 ? -21.560 -33.753 -32.011 1.00 0.00 29 VAL A CA 13
ATOM 13073 C C . VAL A 1 29 ? -21.127 -34.219 -30.610 1.00 0.00 29 VAL A C 13
ATOM 13074 O O . VAL A 1 29 ? -21.785 -35.069 -29.996 1.00 0.00 29 VAL A O 13
ATOM 13087 N N . GLU A 1 30 ? -20.024 -33.622 -30.108 1.00 0.00 30 GLU A N 13
ATOM 13088 C CA . GLU A 1 30 ? -19.517 -33.879 -28.755 1.00 0.00 30 GLU A CA 13
ATOM 13089 C C . GLU A 1 30 ? -20.555 -33.491 -27.690 1.00 0.00 30 GLU A C 13
ATOM 13090 O O . GLU A 1 30 ? -20.832 -34.285 -26.808 1.00 0.00 30 GLU A O 13
ATOM 13102 N N . GLU A 1 31 ? -21.156 -32.283 -27.807 1.00 0.00 31 GLU A N 13
ATOM 13103 C CA . GLU A 1 31 ? -22.033 -31.732 -26.759 1.00 0.00 31 GLU A CA 13
ATOM 13104 C C . GLU A 1 31 ? -23.393 -32.451 -26.724 1.00 0.00 31 GLU A C 13
ATOM 13105 O O . GLU A 1 31 ? -23.964 -32.629 -25.642 1.00 0.00 31 GLU A O 13
ATOM 13117 N N . LEU A 1 32 ? -23.901 -32.898 -27.896 1.00 0.00 32 LEU A N 13
ATOM 13118 C CA . LEU A 1 32 ? -25.141 -33.700 -27.940 1.00 0.00 32 LEU A CA 13
ATOM 13119 C C . LEU A 1 32 ? -24.859 -35.134 -27.431 1.00 0.00 32 LEU A C 13
ATOM 13120 O O . LEU A 1 32 ? -25.749 -35.801 -26.902 1.00 0.00 32 LEU A O 13
ATOM 13136 N N . LEU A 1 33 ? -23.590 -35.576 -27.560 1.00 0.00 33 LEU A N 13
ATOM 13137 C CA . LEU A 1 33 ? -23.095 -36.809 -26.912 1.00 0.00 33 LEU A CA 13
ATOM 13138 C C . LEU A 1 33 ? -23.005 -36.608 -25.379 1.00 0.00 33 LEU A C 13
ATOM 13139 O O . LEU A 1 33 ? -23.319 -37.526 -24.610 1.00 0.00 33 LEU A O 13
ATOM 13155 N N . ARG A 1 34 ? -22.624 -35.375 -24.947 1.00 0.00 34 ARG A N 13
ATOM 13156 C CA . ARG A 1 34 ? -22.490 -35.025 -23.507 1.00 0.00 34 ARG A CA 13
ATOM 13157 C C . ARG A 1 34 ? -23.868 -34.954 -22.808 1.00 0.00 34 ARG A C 13
ATOM 13158 O O . ARG A 1 34 ? -23.931 -34.922 -21.572 1.00 0.00 34 ARG A O 13
ATOM 13179 N N . ARG A 1 35 ? -24.965 -34.917 -23.604 1.00 0.00 35 ARG A N 13
ATOM 13180 C CA . ARG A 1 35 ? -26.344 -34.934 -23.060 1.00 0.00 35 ARG A CA 13
ATOM 13181 C C . ARG A 1 35 ? -26.676 -36.336 -22.497 1.00 0.00 35 ARG A C 13
ATOM 13182 O O . ARG A 1 35 ? -27.515 -36.471 -21.599 1.00 0.00 35 ARG A O 13
ATOM 13203 N N . GLY A 1 36 ? -25.977 -37.366 -23.016 1.00 0.00 36 GLY A N 13
ATOM 13204 C CA . GLY A 1 36 ? -26.164 -38.758 -22.575 1.00 0.00 36 GLY A CA 13
ATOM 13205 C C . GLY A 1 36 ? -26.759 -39.657 -23.652 1.00 0.00 36 GLY A C 13
ATOM 13206 O O . GLY A 1 36 ? -27.132 -40.803 -23.357 1.00 0.00 36 GLY A O 13
ATOM 13210 N N . TYR A 1 37 ? -26.870 -39.143 -24.896 1.00 0.00 37 TYR A N 13
ATOM 13211 C CA . TYR A 1 37 ? -27.372 -39.933 -26.044 1.00 0.00 37 TYR A CA 13
ATOM 13212 C C . TYR A 1 37 ? -26.365 -41.034 -26.414 1.00 0.00 37 TYR A C 13
ATOM 13213 O O . TYR A 1 37 ? -25.146 -40.864 -26.238 1.00 0.00 37 TYR A O 13
ATOM 13231 N N . SER A 1 38 ? -26.895 -42.163 -26.905 1.00 0.00 38 SER A N 13
ATOM 13232 C CA . SER A 1 38 ? -26.090 -43.338 -27.292 1.00 0.00 38 SER A CA 13
ATOM 13233 C C . SER A 1 38 ? -25.626 -43.217 -28.757 1.00 0.00 38 SER A C 13
ATOM 13234 O O . SER A 1 38 ? -26.223 -42.472 -29.534 1.00 0.00 38 SER A O 13
ATOM 13242 N N . GLU A 1 39 ? -24.582 -43.996 -29.110 1.00 0.00 39 GLU A N 13
ATOM 13243 C CA . GLU A 1 39 ? -23.846 -43.911 -30.395 1.00 0.00 39 GLU A CA 13
ATOM 13244 C C . GLU A 1 39 ? -24.770 -43.925 -31.628 1.00 0.00 39 GLU A C 13
ATOM 13245 O O . GLU A 1 39 ? -24.667 -43.034 -32.479 1.00 0.00 39 GLU A O 13
ATOM 13257 N N . GLU A 1 40 ? -25.681 -44.909 -31.715 1.00 0.00 40 GLU A N 13
ATOM 13258 C CA . GLU A 1 40 ? -26.564 -45.045 -32.888 1.00 0.00 40 GLU A CA 13
ATOM 13259 C C . GLU A 1 40 ? -27.528 -43.844 -32.989 1.00 0.00 40 GLU A C 13
ATOM 13260 O O . GLU A 1 40 ? -27.767 -43.341 -34.082 1.00 0.00 40 GLU A O 13
ATOM 13272 N N . ASP A 1 41 ? -28.006 -43.360 -31.828 1.00 0.00 41 ASP A N 13
ATOM 13273 C CA . ASP A 1 41 ? -28.960 -42.228 -31.733 1.00 0.00 41 ASP A CA 13
ATOM 13274 C C . ASP A 1 41 ? -28.302 -40.922 -32.234 1.00 0.00 41 ASP A C 13
ATOM 13275 O O . ASP A 1 41 ? -28.901 -40.142 -32.987 1.00 0.00 41 ASP A O 13
ATOM 13284 N N . ILE A 1 42 ? -27.041 -40.737 -31.800 1.00 0.00 42 ILE A N 13
ATOM 13285 C CA . ILE A 1 42 ? -26.151 -39.643 -32.227 1.00 0.00 42 ILE A CA 13
ATOM 13286 C C . ILE A 1 42 ? -25.939 -39.684 -33.745 1.00 0.00 42 ILE A C 13
ATOM 13287 O O . ILE A 1 42 ? -26.043 -38.663 -34.425 1.00 0.00 42 ILE A O 13
ATOM 13303 N N . ARG A 1 43 ? -25.672 -40.896 -34.255 1.00 0.00 43 ARG A N 13
ATOM 13304 C CA . ARG A 1 43 ? -25.354 -41.116 -35.672 1.00 0.00 43 ARG A CA 13
ATOM 13305 C C . ARG A 1 43 ? -26.566 -40.771 -36.576 1.00 0.00 43 ARG A C 13
ATOM 13306 O O . ARG A 1 43 ? -26.382 -40.347 -37.720 1.00 0.00 43 ARG A O 13
ATOM 13327 N N . ARG A 1 44 ? -27.803 -40.916 -36.026 1.00 0.00 44 ARG A N 13
ATOM 13328 C CA . ARG A 1 44 ? -29.053 -40.515 -36.722 1.00 0.00 44 ARG A CA 13
ATOM 13329 C C . ARG A 1 44 ? -29.183 -38.982 -36.785 1.00 0.00 44 ARG A C 13
ATOM 13330 O O . ARG A 1 44 ? -29.633 -38.461 -37.808 1.00 0.00 44 ARG A O 13
ATOM 13351 N N . TYR A 1 45 ? -28.797 -38.269 -35.690 1.00 0.00 45 TYR A N 13
ATOM 13352 C CA . TYR A 1 45 ? -28.779 -36.780 -35.676 1.00 0.00 45 TYR A CA 13
ATOM 13353 C C . TYR A 1 45 ? -27.928 -36.255 -36.834 1.00 0.00 45 TYR A C 13
ATOM 13354 O O . TYR A 1 45 ? -28.421 -35.545 -37.699 1.00 0.00 45 TYR A O 13
ATOM 13372 N N . LEU A 1 46 ? -26.661 -36.674 -36.849 1.00 0.00 46 LEU A N 13
ATOM 13373 C CA . LEU A 1 46 ? -25.646 -36.175 -37.795 1.00 0.00 46 LEU A CA 13
ATOM 13374 C C . LEU A 1 46 ? -25.940 -36.631 -39.234 1.00 0.00 46 LEU A C 13
ATOM 13375 O O . LEU A 1 46 ? -25.491 -35.993 -40.198 1.00 0.00 46 LEU A O 13
ATOM 13391 N N . LYS A 1 47 ? -26.699 -37.733 -39.356 1.00 0.00 47 LYS A N 13
ATOM 13392 C CA . LYS A 1 47 ? -27.208 -38.212 -40.648 1.00 0.00 47 LYS A CA 13
ATOM 13393 C C . LYS A 1 47 ? -28.216 -37.190 -41.231 1.00 0.00 47 LYS A C 13
ATOM 13394 O O . LYS A 1 47 ? -28.075 -36.755 -42.381 1.00 0.00 47 LYS A O 13
ATOM 13413 N N . LYS A 1 48 ? -29.214 -36.787 -40.402 1.00 0.00 48 LYS A N 13
ATOM 13414 C CA . LYS A 1 48 ? -30.273 -35.824 -40.814 1.00 0.00 48 LYS A CA 13
ATOM 13415 C C . LYS A 1 48 ? -29.808 -34.353 -40.697 1.00 0.00 48 LYS A C 13
ATOM 13416 O O . LYS A 1 48 ? -30.539 -33.440 -41.088 1.00 0.00 48 LYS A O 13
ATOM 13435 N N . GLN A 1 49 ? -28.603 -34.128 -40.120 1.00 0.00 49 GLN A N 13
ATOM 13436 C CA . GLN A 1 49 ? -27.943 -32.802 -40.121 1.00 0.00 49 GLN A CA 13
ATOM 13437 C C . GLN A 1 49 ? -27.322 -32.518 -41.507 1.00 0.00 49 GLN A C 13
ATOM 13438 O O . GLN A 1 49 ? -27.015 -31.364 -41.836 1.00 0.00 49 GLN A O 13
ATOM 13452 N N . GLY A 1 50 ? -27.131 -33.594 -42.300 1.00 0.00 50 GLY A N 13
ATOM 13453 C CA . GLY A 1 50 ? -26.507 -33.503 -43.624 1.00 0.00 50 GLY A CA 13
ATOM 13454 C C . GLY A 1 50 ? -24.997 -33.334 -43.565 1.00 0.00 50 GLY A C 13
ATOM 13455 O O . GLY A 1 50 ? -24.366 -32.960 -44.566 1.00 0.00 50 GLY A O 13
ATOM 13459 N N . ILE A 1 51 ? -24.416 -33.588 -42.378 1.00 0.00 51 ILE A N 13
ATOM 13460 C CA . ILE A 1 51 ? -22.961 -33.548 -42.166 1.00 0.00 51 ILE A CA 13
ATOM 13461 C C . ILE A 1 51 ? -22.358 -34.865 -42.673 1.00 0.00 51 ILE A C 13
ATOM 13462 O O . ILE A 1 51 ? -22.941 -35.935 -42.443 1.00 0.00 51 ILE A O 13
ATOM 13478 N N . ASP A 1 52 ? -21.220 -34.759 -43.397 1.00 0.00 52 ASP A N 13
ATOM 13479 C CA . ASP A 1 52 ? -20.504 -35.924 -43.958 1.00 0.00 52 ASP A CA 13
ATOM 13480 C C . ASP A 1 52 ? -20.228 -36.950 -42.856 1.00 0.00 52 ASP A C 13
ATOM 13481 O O . ASP A 1 52 ? -19.752 -36.585 -41.769 1.00 0.00 52 ASP A O 13
ATOM 13490 N N . ASP A 1 53 ? -20.539 -38.224 -43.142 1.00 0.00 53 ASP A N 13
ATOM 13491 C CA . ASP A 1 53 ? -20.456 -39.314 -42.154 1.00 0.00 53 ASP A CA 13
ATOM 13492 C C . ASP A 1 53 ? -19.025 -39.462 -41.604 1.00 0.00 53 ASP A C 13
ATOM 13493 O O . ASP A 1 53 ? -18.848 -39.806 -40.442 1.00 0.00 53 ASP A O 13
ATOM 13502 N N . ARG A 1 54 ? -18.015 -39.192 -42.458 1.00 0.00 54 ARG A N 13
ATOM 13503 C CA . ARG A 1 54 ? -16.590 -39.229 -42.067 1.00 0.00 54 ARG A CA 13
ATOM 13504 C C . ARG A 1 54 ? -16.125 -37.936 -41.351 1.00 0.00 54 ARG A C 13
ATOM 13505 O O . ARG A 1 54 ? -15.151 -37.974 -40.585 1.00 0.00 54 ARG A O 13
ATOM 13526 N N . GLU A 1 55 ? -16.820 -36.807 -41.599 1.00 0.00 55 GLU A N 13
ATOM 13527 C CA . GLU A 1 55 ? -16.523 -35.514 -40.929 1.00 0.00 55 GLU A CA 13
ATOM 13528 C C . GLU A 1 55 ? -16.880 -35.589 -39.429 1.00 0.00 55 GLU A C 13
ATOM 13529 O O . GLU A 1 55 ? -16.142 -35.084 -38.576 1.00 0.00 55 GLU A O 13
ATOM 13541 N N . VAL A 1 56 ? -18.021 -36.230 -39.124 1.00 0.00 56 VAL A N 13
ATOM 13542 C CA . VAL A 1 56 ? -18.439 -36.509 -37.733 1.00 0.00 56 VAL A CA 13
ATOM 13543 C C . VAL A 1 56 ? -17.662 -37.712 -37.156 1.00 0.00 56 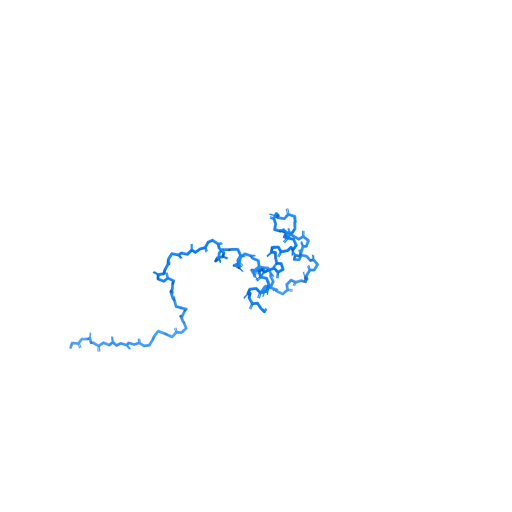VAL A C 13
ATOM 13544 O O . VAL A 1 56 ? -17.330 -37.735 -35.962 1.00 0.00 56 VAL A O 13
ATOM 13557 N N . ASP A 1 57 ? -17.353 -38.702 -38.021 1.00 0.00 57 ASP A N 13
ATOM 13558 C CA . ASP A 1 57 ? -16.642 -39.937 -37.610 1.00 0.00 57 ASP A CA 13
ATOM 13559 C C . ASP A 1 57 ? -15.254 -39.618 -37.036 1.00 0.00 57 ASP A C 13
ATOM 13560 O O . ASP A 1 57 ? -14.828 -40.249 -36.071 1.00 0.00 57 ASP A O 13
ATOM 13569 N N . ARG A 1 58 ? -14.579 -38.595 -37.622 1.00 0.00 58 ARG A N 13
ATOM 13570 C CA . ARG A 1 58 ? -13.212 -38.201 -37.212 1.00 0.00 58 ARG A CA 13
ATOM 13571 C C . ARG A 1 58 ? -13.200 -37.678 -35.764 1.00 0.00 58 ARG A C 13
ATOM 13572 O O . ARG A 1 58 ? -12.221 -37.866 -35.061 1.00 0.00 58 ARG A O 13
ATOM 13593 N N . ALA A 1 59 ? -14.318 -37.043 -35.342 1.00 0.00 59 ALA A N 13
ATOM 13594 C CA . ALA A 1 59 ? -14.480 -36.474 -33.994 1.00 0.00 59 ALA A CA 13
ATOM 13595 C C . ALA A 1 59 ? -14.337 -37.562 -32.930 1.00 0.00 59 ALA A C 13
ATOM 13596 O O . ALA A 1 59 ? -13.442 -37.508 -32.082 1.00 0.00 59 ALA A O 13
ATOM 13603 N N . ILE A 1 60 ? -15.192 -38.583 -33.061 1.00 0.00 60 ILE A N 13
ATOM 13604 C CA . ILE A 1 60 ? -15.305 -39.698 -32.113 1.00 0.00 60 ILE A CA 13
ATOM 13605 C C . ILE A 1 60 ? -14.074 -40.636 -32.216 1.00 0.00 60 ILE A C 13
ATOM 13606 O O . ILE A 1 60 ? -13.654 -41.233 -31.218 1.00 0.00 60 ILE A O 13
ATOM 13622 N N . LYS A 1 61 ? -13.469 -40.693 -33.420 1.00 0.00 61 LYS A N 13
ATOM 13623 C CA . LYS A 1 61 ? -12.285 -41.535 -33.709 1.00 0.00 61 LYS A CA 13
ATOM 13624 C C . LYS A 1 61 ? -10.970 -40.844 -33.249 1.00 0.00 61 LYS A C 13
ATOM 13625 O O . LYS A 1 61 ? -9.936 -41.500 -33.074 1.00 0.00 61 LYS A O 13
ATOM 13644 N N . LYS A 1 62 ? -11.024 -39.511 -33.049 1.00 0.00 62 LYS A N 13
ATOM 13645 C CA . LYS A 1 62 ? -9.868 -38.707 -32.575 1.00 0.00 62 LYS A CA 13
ATOM 13646 C C . LYS A 1 62 ? -9.849 -38.654 -31.039 1.00 0.00 62 LYS A C 13
ATOM 13647 O O . LYS A 1 62 ? -8.809 -38.886 -30.410 1.00 0.00 62 LYS A O 13
ATOM 13666 N N . VAL A 1 63 ? -11.019 -38.353 -30.450 1.00 0.00 63 VAL A N 13
ATOM 13667 C CA . VAL A 1 63 ? -11.173 -38.183 -28.990 1.00 0.00 63 VAL A CA 13
ATOM 13668 C C . VAL A 1 63 ? -11.110 -39.551 -28.259 1.00 0.00 63 VAL A C 13
ATOM 13669 O O . VAL A 1 63 ? -10.688 -39.621 -27.093 1.00 0.00 63 VAL A O 13
ATOM 13682 N N . GLY A 1 64 ? -11.504 -40.636 -28.962 1.00 0.00 64 GLY A N 13
ATOM 13683 C CA . GLY A 1 64 ? -11.498 -41.986 -28.384 1.00 0.00 64 GLY A CA 13
ATOM 13684 C C . GLY A 1 64 ? -11.580 -43.095 -29.442 1.00 0.00 64 GLY A C 13
ATOM 13685 O O . GLY A 1 64 ? -12.115 -44.182 -29.146 1.00 0.00 64 GLY A O 13
ATOM 13690 N N . MET A 1 1 ? -3.270 -34.231 -31.935 1.00 0.00 1 MET A N 14
ATOM 13691 C CA . MET A 1 1 ? -4.685 -33.875 -32.174 1.00 0.00 1 MET A CA 14
ATOM 13692 C C . MET A 1 1 ? -5.446 -33.855 -30.841 1.00 0.00 1 MET A C 14
ATOM 13693 O O . MET A 1 1 ? -5.059 -34.549 -29.889 1.00 0.00 1 MET A O 14
ATOM 13709 N N . GLY A 1 2 ? -6.546 -33.083 -30.789 1.00 0.00 2 GLY A N 14
ATOM 13710 C CA . GLY A 1 2 ? -7.345 -32.946 -29.569 1.00 0.00 2 GLY A CA 14
ATOM 13711 C C . GLY A 1 2 ? -8.779 -32.522 -29.846 1.00 0.00 2 GLY A C 14
ATOM 13712 O O . GLY A 1 2 ? -9.090 -32.020 -30.931 1.00 0.00 2 GLY A O 14
ATOM 13716 N N . SER A 1 3 ? -9.647 -32.762 -28.852 1.00 0.00 3 SER A N 14
ATOM 13717 C CA . SER A 1 3 ? -11.045 -32.300 -28.843 1.00 0.00 3 SER A CA 14
ATOM 13718 C C . SER A 1 3 ? -11.083 -30.777 -28.598 1.00 0.00 3 SER A C 14
ATOM 13719 O O . SER A 1 3 ? -10.077 -30.193 -28.151 1.00 0.00 3 SER A O 14
ATOM 13727 N N . SER A 1 4 ? -12.234 -30.136 -28.884 1.00 0.00 4 SER A N 14
ATOM 13728 C CA . SER A 1 4 ? -12.402 -28.694 -28.654 1.00 0.00 4 SER A CA 14
ATOM 13729 C C . SER A 1 4 ? -12.498 -28.421 -27.130 1.00 0.00 4 SER A C 14
ATOM 13730 O O . SER A 1 4 ? -13.567 -28.542 -26.511 1.00 0.00 4 SER A O 14
ATOM 13738 N N . HIS A 1 5 ? -11.327 -28.157 -26.522 1.00 0.00 5 HIS A N 14
ATOM 13739 C CA . HIS A 1 5 ? -11.199 -27.802 -25.100 1.00 0.00 5 HIS A CA 14
ATOM 13740 C C . HIS A 1 5 ? -11.350 -26.284 -24.965 1.00 0.00 5 HIS A C 14
ATOM 13741 O O . HIS A 1 5 ? -10.366 -25.540 -25.030 1.00 0.00 5 HIS A O 14
ATOM 13756 N N . HIS A 1 6 ? -12.603 -25.834 -24.821 1.00 0.00 6 HIS A N 14
ATOM 13757 C CA . HIS A 1 6 ? -12.968 -24.399 -24.843 1.00 0.00 6 HIS A CA 14
ATOM 13758 C C . HIS A 1 6 ? -13.906 -24.051 -23.673 1.00 0.00 6 HIS A C 14
ATOM 13759 O O . HIS A 1 6 ? -14.491 -24.942 -23.042 1.00 0.00 6 HIS A O 14
ATOM 13774 N N . HIS A 1 7 ? -14.053 -22.741 -23.418 1.00 0.00 7 HIS A N 14
ATOM 13775 C CA . HIS A 1 7 ? -14.937 -22.203 -22.371 1.00 0.00 7 HIS A CA 14
ATOM 13776 C C . HIS A 1 7 ? -16.419 -22.304 -22.806 1.00 0.00 7 HIS A C 14
ATOM 13777 O O . HIS A 1 7 ? -16.731 -22.129 -23.995 1.00 0.00 7 HIS A O 14
ATOM 13792 N N . HIS A 1 8 ? -17.321 -22.596 -21.844 1.00 0.00 8 HIS A N 14
ATOM 13793 C CA . HIS A 1 8 ? -18.777 -22.656 -22.098 1.00 0.00 8 HIS A CA 14
ATOM 13794 C C . HIS A 1 8 ? -19.327 -21.274 -22.505 1.00 0.00 8 HIS A C 14
ATOM 13795 O O . HIS A 1 8 ? -18.884 -20.240 -21.993 1.00 0.00 8 HIS A O 14
ATOM 13810 N N . HIS A 1 9 ? -20.295 -21.283 -23.431 1.00 0.00 9 HIS A N 14
ATOM 13811 C CA . HIS A 1 9 ? -20.879 -20.068 -24.023 1.00 0.00 9 HIS A CA 14
ATOM 13812 C C . HIS A 1 9 ? -22.384 -20.245 -24.239 1.00 0.00 9 HIS A C 14
ATOM 13813 O O . HIS A 1 9 ? -22.846 -21.333 -24.609 1.00 0.00 9 HIS A O 14
ATOM 13828 N N . HIS A 1 10 ? -23.135 -19.159 -24.010 1.00 0.00 10 HIS A N 14
ATOM 13829 C CA . HIS A 1 10 ? -24.556 -19.079 -24.345 1.00 0.00 10 HIS A CA 14
ATOM 13830 C C . HIS A 1 10 ? -24.691 -18.706 -25.828 1.00 0.00 10 HIS A C 14
ATOM 13831 O O . HIS A 1 10 ? -24.540 -17.529 -26.198 1.00 0.00 10 HIS A O 14
ATOM 13846 N N . SER A 1 11 ? -24.928 -19.726 -26.670 1.00 0.00 11 SER A N 14
ATOM 13847 C CA . SER A 1 11 ? -25.107 -19.545 -28.111 1.00 0.00 11 SER A CA 14
ATOM 13848 C C . SER A 1 11 ? -26.405 -18.765 -28.382 1.00 0.00 11 SER A C 14
ATOM 13849 O O . SER A 1 11 ? -27.483 -19.161 -27.913 1.00 0.00 11 SER A O 14
ATOM 13857 N N . SER A 1 12 ? -26.282 -17.654 -29.127 1.00 0.00 12 SER A N 14
ATOM 13858 C CA . SER A 1 12 ? -27.388 -16.725 -29.394 1.00 0.00 12 SER A CA 14
ATOM 13859 C C . SER A 1 12 ? -27.179 -15.971 -30.723 1.00 0.00 12 SER A C 14
ATOM 13860 O O . SER A 1 12 ? -26.045 -15.846 -31.216 1.00 0.00 12 SER A O 14
ATOM 13868 N N . GLY A 1 13 ? -28.298 -15.493 -31.282 1.00 0.00 13 GLY A N 14
ATOM 13869 C CA . GLY A 1 13 ? -28.328 -14.766 -32.553 1.00 0.00 13 GLY A CA 14
ATOM 13870 C C . GLY A 1 13 ? -29.705 -14.856 -33.192 1.00 0.00 13 GLY A C 14
ATOM 13871 O O . GLY A 1 13 ? -29.819 -14.880 -34.425 1.00 0.00 13 GLY A O 14
ATOM 13875 N N . LEU A 1 14 ? -30.740 -14.882 -32.321 1.00 0.00 14 LEU A N 14
ATOM 13876 C CA . LEU A 1 14 ? -32.154 -15.174 -32.663 1.00 0.00 14 LEU A CA 14
ATOM 13877 C C . LEU A 1 14 ? -32.306 -16.622 -33.191 1.00 0.00 14 LEU A C 14
ATOM 13878 O O . LEU A 1 14 ? -32.716 -17.521 -32.450 1.00 0.00 14 LEU A O 14
ATOM 13894 N N . VAL A 1 15 ? -31.930 -16.841 -34.459 1.00 0.00 15 VAL A N 14
ATOM 13895 C CA . VAL A 1 15 ? -32.023 -18.144 -35.121 1.00 0.00 15 VAL A CA 14
ATOM 13896 C C . VAL A 1 15 ? -30.949 -18.240 -36.239 1.00 0.00 15 VAL A C 14
ATOM 13897 O O . VAL A 1 15 ? -30.994 -17.482 -37.213 1.00 0.00 15 VAL A O 14
ATOM 13910 N N . PRO A 1 16 ? -29.926 -19.147 -36.092 1.00 0.00 16 PRO A N 14
ATOM 13911 C CA . PRO A 1 16 ? -28.858 -19.345 -37.101 1.00 0.00 16 PRO A CA 14
ATOM 13912 C C . PRO A 1 16 ? -29.191 -20.458 -38.125 1.00 0.00 16 PRO A C 14
ATOM 13913 O O . PRO A 1 16 ? -28.313 -21.235 -38.527 1.00 0.00 16 PRO A O 14
ATOM 13924 N N . ARG A 1 17 ? -30.465 -20.513 -38.558 1.00 0.00 17 ARG A N 14
ATOM 13925 C CA . ARG A 1 17 ? -30.911 -21.445 -39.613 1.00 0.00 17 ARG A CA 14
ATOM 13926 C C . ARG A 1 17 ? -30.325 -20.995 -40.969 1.00 0.00 17 ARG A C 14
ATOM 13927 O O . ARG A 1 17 ? -30.510 -19.842 -41.374 1.00 0.00 17 ARG A O 14
ATOM 13948 N N . GLY A 1 18 ? -29.602 -21.904 -41.633 1.00 0.00 18 GLY A N 14
ATOM 13949 C CA . GLY A 1 18 ? -28.957 -21.625 -42.922 1.00 0.00 18 GLY A CA 14
ATOM 13950 C C . GLY A 1 18 ? -27.507 -21.173 -42.776 1.00 0.00 18 GLY A C 14
ATOM 13951 O O . GLY A 1 18 ? -26.843 -20.903 -43.781 1.00 0.00 18 GLY A O 14
ATOM 13955 N N . SER A 1 19 ? -27.026 -21.093 -41.515 1.00 0.00 19 SER A N 14
ATOM 13956 C CA . SER A 1 19 ? -25.629 -20.747 -41.210 1.00 0.00 19 SER A CA 14
ATOM 13957 C C . SER A 1 19 ? -24.708 -21.920 -41.593 1.00 0.00 19 SER A C 14
ATOM 13958 O O . SER A 1 19 ? -24.962 -23.074 -41.214 1.00 0.00 19 SER A O 14
ATOM 13966 N N . HIS A 1 20 ? -23.648 -21.614 -42.351 1.00 0.00 20 HIS A N 14
ATOM 13967 C CA . HIS A 1 20 ? -22.711 -22.621 -42.884 1.00 0.00 20 HIS A CA 14
ATOM 13968 C C . HIS A 1 20 ? -21.412 -22.685 -42.063 1.00 0.00 20 HIS A C 14
ATOM 13969 O O . HIS A 1 20 ? -20.440 -23.315 -42.498 1.00 0.00 20 HIS A O 14
ATOM 13984 N N . MET A 1 21 ? -21.405 -22.042 -40.869 1.00 0.00 21 MET A N 14
ATOM 13985 C CA . MET A 1 21 ? -20.234 -22.032 -39.975 1.00 0.00 21 MET A CA 14
ATOM 13986 C C . MET A 1 21 ? -19.984 -23.451 -39.402 1.00 0.00 21 MET A C 14
ATOM 13987 O O . MET A 1 21 ? -20.693 -23.925 -38.500 1.00 0.00 21 MET A O 14
ATOM 14001 N N . ASN A 1 22 ? -18.982 -24.132 -39.985 1.00 0.00 22 ASN A N 14
ATOM 14002 C CA . ASN A 1 22 ? -18.594 -25.510 -39.628 1.00 0.00 22 ASN A CA 14
ATOM 14003 C C . ASN A 1 22 ? -18.232 -25.641 -38.146 1.00 0.00 22 ASN A C 14
ATOM 14004 O O . ASN A 1 22 ? -18.458 -26.694 -37.572 1.00 0.00 22 ASN A O 14
ATOM 14015 N N . GLU A 1 23 ? -17.694 -24.547 -37.554 1.00 0.00 23 GLU A N 14
ATOM 14016 C CA . GLU A 1 23 ? -17.303 -24.486 -36.130 1.00 0.00 23 GLU A CA 14
ATOM 14017 C C . GLU A 1 23 ? -18.449 -24.939 -35.212 1.00 0.00 23 GLU A C 14
ATOM 14018 O O . GLU A 1 23 ? -18.262 -25.820 -34.381 1.00 0.00 23 GLU A O 14
ATOM 14030 N N . LYS A 1 24 ? -19.635 -24.326 -35.396 1.00 0.00 24 LYS A N 14
ATOM 14031 C CA . LYS A 1 24 ? -20.818 -24.634 -34.575 1.00 0.00 24 LYS A CA 14
ATOM 14032 C C . LYS A 1 24 ? -21.305 -26.070 -34.833 1.00 0.00 24 LYS A C 14
ATOM 14033 O O . LYS A 1 24 ? -21.603 -26.810 -33.897 1.00 0.00 24 LYS A O 14
ATOM 14052 N N . VAL A 1 25 ? -21.326 -26.445 -36.117 1.00 0.00 25 VAL A N 14
ATOM 14053 C CA . VAL A 1 25 ? -21.889 -27.724 -36.595 1.00 0.00 25 VAL A CA 14
ATOM 14054 C C . VAL A 1 25 ? -21.061 -28.942 -36.094 1.00 0.00 25 VAL A C 14
ATOM 14055 O O . VAL A 1 25 ? -21.622 -29.978 -35.697 1.00 0.00 25 VAL A O 14
ATOM 14068 N N . GLU A 1 26 ? -19.729 -28.774 -36.065 1.00 0.00 26 GLU A N 14
ATOM 14069 C CA . GLU A 1 26 ? -18.791 -29.834 -35.648 1.00 0.00 26 GLU A CA 14
ATOM 14070 C C . GLU A 1 26 ? -18.786 -29.977 -34.113 1.00 0.00 26 GLU A C 14
ATOM 14071 O O . GLU A 1 26 ? -18.682 -31.090 -33.602 1.00 0.00 26 GLU A O 14
ATOM 14083 N N . LYS A 1 27 ? -18.914 -28.841 -33.375 1.00 0.00 27 LYS A N 14
ATOM 14084 C CA . LYS A 1 27 ? -18.856 -28.862 -31.898 1.00 0.00 27 LYS A CA 14
ATOM 14085 C C . LYS A 1 27 ? -20.159 -29.370 -31.285 1.00 0.00 27 LYS A C 14
ATOM 14086 O O . LYS A 1 27 ? -20.131 -29.879 -30.174 1.00 0.00 27 LYS A O 14
ATOM 14105 N N . ILE A 1 28 ? -21.299 -29.185 -31.985 1.00 0.00 28 ILE A N 14
ATOM 14106 C CA . ILE A 1 28 ? -22.613 -29.688 -31.506 1.00 0.00 28 ILE A CA 14
ATOM 14107 C C . ILE A 1 28 ? -22.725 -31.211 -31.702 1.00 0.00 28 ILE A C 14
ATOM 14108 O O . ILE A 1 28 ? -23.177 -31.905 -30.782 1.00 0.00 28 ILE A O 14
ATOM 14124 N N . VAL A 1 29 ? -22.286 -31.735 -32.881 1.00 0.00 29 VAL A N 14
ATOM 14125 C CA . VAL A 1 29 ? -22.301 -33.199 -33.141 1.00 0.00 29 VAL A CA 14
ATOM 14126 C C . VAL A 1 29 ? -21.270 -33.914 -32.228 1.00 0.00 29 VAL A C 14
ATOM 14127 O O . VAL A 1 29 ? -21.491 -35.054 -31.805 1.00 0.00 29 VAL A O 14
ATOM 14140 N N . GLU A 1 30 ? -20.168 -33.198 -31.905 1.00 0.00 30 GLU A N 14
ATOM 14141 C CA . GLU A 1 30 ? -19.151 -33.657 -30.937 1.00 0.00 30 GLU A CA 14
ATOM 14142 C C . GLU A 1 30 ? -19.714 -33.621 -29.504 1.00 0.00 30 GLU A C 14
ATOM 14143 O O . GLU A 1 30 ? -19.433 -34.514 -28.702 1.00 0.00 30 GLU A O 14
ATOM 14155 N N . GLU A 1 31 ? -20.498 -32.562 -29.197 1.00 0.00 31 GLU A N 14
ATOM 14156 C CA . GLU A 1 31 ? -20.991 -32.292 -27.836 1.00 0.00 31 GLU A CA 14
ATOM 14157 C C . GLU A 1 31 ? -21.960 -33.390 -27.375 1.00 0.00 31 GLU A C 14
ATOM 14158 O O . GLU A 1 31 ? -21.724 -34.019 -26.361 1.00 0.00 31 GLU A O 14
ATOM 14170 N N . LEU A 1 32 ? -23.022 -33.635 -28.157 1.00 0.00 32 LEU A N 14
ATOM 14171 C CA . LEU A 1 32 ? -24.036 -34.670 -27.834 1.00 0.00 32 LEU A CA 14
ATOM 14172 C C . LEU A 1 32 ? -23.403 -36.085 -27.796 1.00 0.00 32 LEU A C 14
ATOM 14173 O O . LEU A 1 32 ? -23.844 -36.961 -27.039 1.00 0.00 32 LEU A O 14
ATOM 14189 N N . LEU A 1 33 ? -22.325 -36.271 -28.576 1.00 0.00 33 LEU A N 14
ATOM 14190 C CA . LEU A 1 33 ? -21.531 -37.502 -28.573 1.00 0.00 33 LEU A CA 14
ATOM 14191 C C . LEU A 1 33 ? -20.786 -37.644 -27.215 1.00 0.00 33 LEU A C 14
ATOM 14192 O O . LEU A 1 33 ? -20.836 -38.704 -26.587 1.00 0.00 33 LEU A O 14
ATOM 14208 N N . ARG A 1 34 ? -20.149 -36.547 -26.744 1.00 0.00 34 ARG A N 14
ATOM 14209 C CA . ARG A 1 34 ? -19.362 -36.542 -25.482 1.00 0.00 34 ARG A CA 14
ATOM 14210 C C . ARG A 1 34 ? -20.290 -36.393 -24.243 1.00 0.00 34 ARG A C 14
ATOM 14211 O O . ARG A 1 34 ? -19.833 -36.540 -23.109 1.00 0.00 34 ARG A O 14
ATOM 14232 N N . ARG A 1 35 ? -21.599 -36.111 -24.476 1.00 0.00 35 ARG A N 14
ATOM 14233 C CA . ARG A 1 35 ? -22.638 -36.111 -23.416 1.00 0.00 35 ARG A CA 14
ATOM 14234 C C . ARG A 1 35 ? -23.138 -37.548 -23.142 1.00 0.00 35 ARG A C 14
ATOM 14235 O O . ARG A 1 35 ? -23.937 -37.766 -22.225 1.00 0.00 35 ARG A O 14
ATOM 14256 N N . GLY A 1 36 ? -22.668 -38.515 -23.959 1.00 0.00 36 GLY A N 14
ATOM 14257 C CA . GLY A 1 36 ? -22.928 -39.937 -23.721 1.00 0.00 36 GLY A CA 14
ATOM 14258 C C . GLY A 1 36 ? -24.312 -40.386 -24.176 1.00 0.00 36 GLY A C 14
ATOM 14259 O O . GLY A 1 36 ? -24.924 -41.246 -23.533 1.00 0.00 36 GLY A O 14
ATOM 14263 N N . TYR A 1 37 ? -24.828 -39.776 -25.260 1.00 0.00 37 TYR A N 14
ATOM 14264 C CA . TYR A 1 37 ? -26.074 -40.238 -25.916 1.00 0.00 37 TYR A CA 14
ATOM 14265 C C . TYR A 1 37 ? -25.831 -41.561 -26.663 1.00 0.00 37 TYR A C 14
ATOM 14266 O O . TYR A 1 37 ? -24.695 -41.897 -27.002 1.00 0.00 37 TYR A O 14
ATOM 14284 N N . SER A 1 38 ? -26.921 -42.295 -26.913 1.00 0.00 38 SER A N 14
ATOM 14285 C CA . SER A 1 38 ? -26.891 -43.576 -27.631 1.00 0.00 38 SER A CA 14
ATOM 14286 C C . SER A 1 38 ? -26.713 -43.342 -29.134 1.00 0.00 38 SER A C 14
ATOM 14287 O O . SER A 1 38 ? -27.097 -42.278 -29.634 1.00 0.00 38 SER A O 14
ATOM 14295 N N . GLU A 1 39 ? -26.161 -44.354 -29.849 1.00 0.00 39 GLU A N 14
ATOM 14296 C CA . GLU A 1 39 ? -25.872 -44.264 -31.293 1.00 0.00 39 GLU A CA 14
ATOM 14297 C C . GLU A 1 39 ? -27.130 -43.893 -32.097 1.00 0.00 39 GLU A C 14
ATOM 14298 O O . GLU A 1 39 ? -27.064 -43.013 -32.929 1.00 0.00 39 GLU A O 14
ATOM 14310 N N . GLU A 1 40 ? -28.264 -44.548 -31.780 1.00 0.00 40 GLU A N 14
ATOM 14311 C CA . GLU A 1 40 ? -29.573 -44.324 -32.456 1.00 0.00 40 GLU A CA 14
ATOM 14312 C C . GLU A 1 40 ? -29.974 -42.834 -32.491 1.00 0.00 40 GLU A C 14
ATOM 14313 O O . GLU A 1 40 ? -30.501 -42.344 -33.492 1.00 0.00 40 GLU A O 14
ATOM 14325 N N . ASP A 1 41 ? -29.674 -42.134 -31.390 1.00 0.00 41 ASP A N 14
ATOM 14326 C CA . ASP A 1 41 ? -29.952 -40.696 -31.224 1.00 0.00 41 ASP A CA 14
ATOM 14327 C C . ASP A 1 41 ? -28.988 -39.842 -32.073 1.00 0.00 41 ASP A C 14
ATOM 14328 O O . ASP A 1 41 ? -29.408 -38.910 -32.773 1.00 0.00 41 ASP A O 14
ATOM 14337 N N . ILE A 1 42 ? -27.702 -40.207 -32.010 1.00 0.00 42 ILE A N 14
ATOM 14338 C CA . ILE A 1 42 ? -26.600 -39.447 -32.635 1.00 0.00 42 ILE A CA 14
ATOM 14339 C C . ILE A 1 42 ? -26.650 -39.539 -34.174 1.00 0.00 42 ILE A C 14
ATOM 14340 O O . ILE A 1 42 ? -26.616 -38.510 -34.847 1.00 0.00 42 ILE A O 14
ATOM 14356 N N . ARG A 1 43 ? -26.749 -40.783 -34.708 1.00 0.00 43 ARG A N 14
ATOM 14357 C CA . ARG A 1 43 ? -26.780 -41.035 -36.164 1.00 0.00 43 ARG A CA 14
ATOM 14358 C C . ARG A 1 43 ? -28.032 -40.439 -36.821 1.00 0.00 43 ARG A C 14
ATOM 14359 O O . ARG A 1 43 ? -27.987 -40.062 -37.988 1.00 0.00 43 ARG A O 14
ATOM 14380 N N . ARG A 1 44 ? -29.127 -40.326 -36.039 1.00 0.00 44 ARG A N 14
ATOM 14381 C CA . ARG A 1 44 ? -30.362 -39.659 -36.481 1.00 0.00 44 ARG A CA 14
ATOM 14382 C C . ARG A 1 44 ? -30.103 -38.161 -36.702 1.00 0.00 44 ARG A C 14
ATOM 14383 O O . ARG A 1 44 ? -30.437 -37.605 -37.760 1.00 0.00 44 ARG A O 14
ATOM 14404 N N . TYR A 1 45 ? -29.489 -37.527 -35.679 1.00 0.00 45 TYR A N 14
ATOM 14405 C CA . TYR A 1 45 ? -29.198 -36.089 -35.695 1.00 0.00 45 TYR A CA 14
ATOM 14406 C C . TYR A 1 45 ? -28.263 -35.732 -36.851 1.00 0.00 45 TYR A C 14
ATOM 14407 O O . TYR A 1 45 ? -28.575 -34.846 -37.636 1.00 0.00 45 TYR A O 14
ATOM 14425 N N . LEU A 1 46 ? -27.131 -36.453 -36.950 1.00 0.00 46 LEU A N 14
ATOM 14426 C CA . LEU A 1 46 ? -26.068 -36.156 -37.929 1.00 0.00 46 LEU A CA 14
ATOM 14427 C C . LEU A 1 46 ? -26.527 -36.460 -39.373 1.00 0.00 46 LEU A C 14
ATOM 14428 O O . LEU A 1 46 ? -25.990 -35.895 -40.326 1.00 0.00 46 LEU A O 14
ATOM 14444 N N . LYS A 1 47 ? -27.524 -37.360 -39.510 1.00 0.00 47 LYS A N 14
ATOM 14445 C CA . LYS A 1 47 ? -28.157 -37.687 -40.807 1.00 0.00 47 LYS A CA 14
ATOM 14446 C C . LYS A 1 47 ? -28.890 -36.431 -41.312 1.00 0.00 47 LYS A C 14
ATOM 14447 O O . LYS A 1 47 ? -28.676 -35.984 -42.443 1.00 0.00 47 LYS A O 14
ATOM 14466 N N . LYS A 1 48 ? -29.718 -35.857 -40.426 1.00 0.00 48 LYS A N 14
ATOM 14467 C CA . LYS A 1 48 ? -30.476 -34.619 -40.699 1.00 0.00 48 LYS A CA 14
ATOM 14468 C C . LYS A 1 48 ? -29.516 -33.416 -40.868 1.00 0.00 48 LYS A C 14
ATOM 14469 O O . LYS A 1 48 ? -29.739 -32.532 -41.708 1.00 0.00 48 LYS A O 14
ATOM 14488 N N . GLN A 1 49 ? -28.445 -33.418 -40.057 1.00 0.00 49 GLN A N 14
ATOM 14489 C CA . GLN A 1 49 ? -27.463 -32.323 -39.959 1.00 0.00 49 GLN A CA 14
ATOM 14490 C C . GLN A 1 49 ? -26.538 -32.292 -41.199 1.00 0.00 49 GLN A C 14
ATOM 14491 O O . GLN A 1 49 ? -25.987 -31.244 -41.553 1.00 0.00 49 GLN A O 14
ATOM 14505 N N . GLY A 1 50 ? -26.426 -33.451 -41.880 1.00 0.00 50 GLY A N 14
ATOM 14506 C CA . GLY A 1 50 ? -25.583 -33.584 -43.071 1.00 0.00 50 GLY A CA 14
ATOM 14507 C C . GLY A 1 50 ? -24.103 -33.696 -42.725 1.00 0.00 50 GLY A C 14
ATOM 14508 O O . GLY A 1 50 ? -23.247 -33.153 -43.433 1.00 0.00 50 GLY A O 14
ATOM 14512 N N . ILE A 1 51 ? -23.812 -34.372 -41.604 1.00 0.00 51 ILE A N 14
ATOM 14513 C CA . ILE A 1 51 ? -22.440 -34.676 -41.163 1.00 0.00 51 ILE A CA 14
ATOM 14514 C C . ILE A 1 51 ? -21.916 -35.901 -41.938 1.00 0.00 51 ILE A C 14
ATOM 14515 O O . ILE A 1 51 ? -22.608 -36.922 -42.030 1.00 0.00 51 ILE A O 14
ATOM 14531 N N . ASP A 1 52 ? -20.697 -35.773 -42.482 1.00 0.00 52 ASP A N 14
ATOM 14532 C CA . ASP A 1 52 ? -19.995 -36.861 -43.180 1.00 0.00 52 ASP A CA 14
ATOM 14533 C C . ASP A 1 52 ? -19.529 -37.932 -42.164 1.00 0.00 52 ASP A C 14
ATOM 14534 O O . ASP A 1 52 ? -19.365 -37.630 -40.972 1.00 0.00 52 ASP A O 14
ATOM 14543 N N . ASP A 1 53 ? -19.308 -39.165 -42.657 1.00 0.00 53 ASP A N 14
ATOM 14544 C CA . ASP A 1 53 ? -18.843 -40.308 -41.846 1.00 0.00 53 ASP A CA 14
ATOM 14545 C C . ASP A 1 53 ? -17.529 -39.977 -41.101 1.00 0.00 53 ASP A C 14
ATOM 14546 O O . ASP A 1 53 ? -17.417 -40.222 -39.906 1.00 0.00 53 ASP A O 14
ATOM 14555 N N . ARG A 1 54 ? -16.560 -39.384 -41.826 1.00 0.00 54 ARG A N 14
ATOM 14556 C CA . ARG A 1 54 ? -15.243 -38.995 -41.259 1.00 0.00 54 ARG A CA 14
ATOM 14557 C C . ARG A 1 54 ? -15.348 -37.727 -40.379 1.00 0.00 54 ARG A C 14
ATOM 14558 O O . ARG A 1 54 ? -14.542 -37.543 -39.456 1.00 0.00 54 ARG A O 14
ATOM 14579 N N . GLU A 1 55 ? -16.362 -36.882 -40.658 1.00 0.00 55 GLU A N 14
ATOM 14580 C CA . GLU A 1 55 ? -16.591 -35.613 -39.932 1.00 0.00 55 GLU A CA 14
ATOM 14581 C C . GLU A 1 55 ? -17.046 -35.882 -38.478 1.00 0.00 55 GLU A C 14
ATOM 14582 O O . GLU A 1 55 ? -16.719 -35.121 -37.564 1.00 0.00 55 GLU A O 14
ATOM 14594 N N . VAL A 1 56 ? -17.851 -36.941 -38.279 1.00 0.00 56 VAL A N 14
ATOM 14595 C CA . VAL A 1 56 ? -18.179 -37.444 -36.922 1.00 0.00 56 VAL A CA 14
ATOM 14596 C C . VAL A 1 56 ? -17.069 -38.387 -36.377 1.00 0.00 56 VAL A C 14
ATOM 14597 O O . VAL A 1 56 ? -16.795 -38.390 -35.172 1.00 0.00 56 VAL A O 14
ATOM 14610 N N . ASP A 1 57 ? -16.420 -39.156 -37.280 1.00 0.00 57 ASP A N 14
ATOM 14611 C CA . ASP A 1 57 ? -15.400 -40.185 -36.913 1.00 0.00 57 ASP A CA 14
ATOM 14612 C C . ASP A 1 57 ? -14.171 -39.577 -36.202 1.00 0.00 57 ASP A C 14
ATOM 14613 O O . ASP A 1 57 ? -13.585 -40.223 -35.337 1.00 0.00 57 ASP A O 14
ATOM 14622 N N . ARG A 1 58 ? -13.802 -38.338 -36.573 1.00 0.00 58 ARG A N 14
ATOM 14623 C CA . ARG A 1 58 ? -12.710 -37.580 -35.906 1.00 0.00 58 ARG A CA 14
ATOM 14624 C C . ARG A 1 58 ? -13.014 -37.363 -34.400 1.00 0.00 58 ARG A C 14
ATOM 14625 O O . ARG A 1 58 ? -12.107 -37.428 -33.566 1.00 0.00 58 ARG A O 14
ATOM 14646 N N . ALA A 1 59 ? -14.305 -37.134 -34.078 1.00 0.00 59 ALA A N 14
ATOM 14647 C CA . ALA A 1 59 ? -14.778 -36.939 -32.694 1.00 0.00 59 ALA A CA 14
ATOM 14648 C C . ALA A 1 59 ? -14.790 -38.278 -31.933 1.00 0.00 59 ALA A C 14
ATOM 14649 O O . ALA A 1 59 ? -14.343 -38.340 -30.788 1.00 0.00 59 ALA A O 14
ATOM 14656 N N . ILE A 1 60 ? -15.285 -39.342 -32.609 1.00 0.00 60 ILE A N 14
ATOM 14657 C CA . ILE A 1 60 ? -15.335 -40.730 -32.073 1.00 0.00 60 ILE A CA 14
ATOM 14658 C C . ILE A 1 60 ? -13.922 -41.210 -31.666 1.00 0.00 60 ILE A C 14
ATOM 14659 O O . ILE A 1 60 ? -13.707 -41.759 -30.577 1.00 0.00 60 ILE A O 14
ATOM 14675 N N . LYS A 1 61 ? -12.973 -40.929 -32.564 1.00 0.00 61 LYS A N 14
ATOM 14676 C CA . LYS A 1 61 ? -11.580 -41.388 -32.481 1.00 0.00 61 LYS A CA 14
ATOM 14677 C C . LYS A 1 61 ? -10.830 -40.677 -31.343 1.00 0.00 61 LYS A C 14
ATOM 14678 O O . LYS A 1 61 ? -9.877 -41.222 -30.776 1.00 0.00 61 LYS A O 14
ATOM 14697 N N . LYS A 1 62 ? -11.283 -39.456 -31.010 1.00 0.00 62 LYS A N 14
ATOM 14698 C CA . LYS A 1 62 ? -10.581 -38.576 -30.071 1.00 0.00 62 LYS A CA 14
ATOM 14699 C C . LYS A 1 62 ? -11.123 -38.694 -28.635 1.00 0.00 62 LYS A C 14
ATOM 14700 O O . LYS A 1 62 ? -10.338 -38.636 -27.684 1.00 0.00 62 LYS A O 14
ATOM 14719 N N . VAL A 1 63 ? -12.451 -38.864 -28.477 1.00 0.00 63 VAL A N 14
ATOM 14720 C CA . VAL A 1 63 ? -13.079 -39.008 -27.139 1.00 0.00 63 VAL A CA 14
ATOM 14721 C C . VAL A 1 63 ? -12.652 -40.328 -26.454 1.00 0.00 63 VAL A C 14
ATOM 14722 O O . VAL A 1 63 ? -12.733 -40.444 -25.225 1.00 0.00 63 VAL A O 14
ATOM 14735 N N . GLY A 1 64 ? -12.216 -41.311 -27.271 1.00 0.00 64 GLY A N 14
ATOM 14736 C CA . GLY A 1 64 ? -11.660 -42.572 -26.770 1.00 0.00 64 GLY A CA 14
ATOM 14737 C C . GLY A 1 64 ? -10.192 -42.436 -26.329 1.00 0.00 64 GLY A C 14
ATOM 14738 O O . GLY A 1 64 ? -9.759 -43.167 -25.414 1.00 0.00 64 GLY A O 14
ATOM 14743 N N . MET A 1 1 ? -38.714 -30.768 -66.835 1.00 0.00 1 MET A N 15
ATOM 14744 C CA . MET A 1 1 ? -39.830 -30.004 -66.213 1.00 0.00 1 MET A CA 15
ATOM 14745 C C . MET A 1 1 ? -39.402 -29.359 -64.872 1.00 0.00 1 MET A C 15
ATOM 14746 O O . MET A 1 1 ? -40.236 -28.772 -64.166 1.00 0.00 1 MET A O 15
ATOM 14762 N N . GLY A 1 2 ? -38.097 -29.455 -64.539 1.00 0.00 2 GLY A N 15
ATOM 14763 C CA . GLY A 1 2 ? -37.548 -28.876 -63.306 1.00 0.00 2 GLY A CA 15
ATOM 14764 C C . GLY A 1 2 ? -36.300 -29.609 -62.817 1.00 0.00 2 GLY A C 15
ATOM 14765 O O . GLY A 1 2 ? -36.068 -30.766 -63.189 1.00 0.00 2 GLY A O 15
ATOM 14769 N N . SER A 1 3 ? -35.499 -28.928 -61.976 1.00 0.00 3 SER A N 15
ATOM 14770 C CA . SER A 1 3 ? -34.264 -29.481 -61.387 1.00 0.00 3 SER A CA 15
ATOM 14771 C C . SER A 1 3 ? -33.900 -28.701 -60.106 1.00 0.00 3 SER A C 15
ATOM 14772 O O . SER A 1 3 ? -33.807 -27.465 -60.122 1.00 0.00 3 SER A O 15
ATOM 14780 N N . SER A 1 4 ? -33.723 -29.438 -58.994 1.00 0.00 4 SER A N 15
ATOM 14781 C CA . SER A 1 4 ? -33.452 -28.868 -57.666 1.00 0.00 4 SER A CA 15
ATOM 14782 C C . SER A 1 4 ? -32.032 -28.265 -57.580 1.00 0.00 4 SER A C 15
ATOM 14783 O O . SER A 1 4 ? -31.030 -28.992 -57.568 1.00 0.00 4 SER A O 15
ATOM 14791 N N . HIS A 1 5 ? -31.964 -26.924 -57.562 1.00 0.00 5 HIS A N 15
ATOM 14792 C CA . HIS A 1 5 ? -30.699 -26.169 -57.422 1.00 0.00 5 HIS A CA 15
ATOM 14793 C C . HIS A 1 5 ? -30.489 -25.743 -55.958 1.00 0.00 5 HIS A C 15
ATOM 14794 O O . HIS A 1 5 ? -31.458 -25.515 -55.222 1.00 0.00 5 HIS A O 15
ATOM 14809 N N . HIS A 1 6 ? -29.207 -25.631 -55.557 1.00 0.00 6 HIS A N 15
ATOM 14810 C CA . HIS A 1 6 ? -28.806 -25.430 -54.153 1.00 0.00 6 HIS A CA 15
ATOM 14811 C C . HIS A 1 6 ? -27.384 -24.823 -54.085 1.00 0.00 6 HIS A C 15
ATOM 14812 O O . HIS A 1 6 ? -26.400 -25.469 -54.453 1.00 0.00 6 HIS A O 15
ATOM 14827 N N . HIS A 1 7 ? -27.287 -23.562 -53.639 1.00 0.00 7 HIS A N 15
ATOM 14828 C CA . HIS A 1 7 ? -25.995 -22.862 -53.478 1.00 0.00 7 HIS A CA 15
ATOM 14829 C C . HIS A 1 7 ? -25.409 -23.110 -52.077 1.00 0.00 7 HIS A C 15
ATOM 14830 O O . HIS A 1 7 ? -26.145 -23.390 -51.126 1.00 0.00 7 HIS A O 15
ATOM 14845 N N . HIS A 1 8 ? -24.073 -23.014 -51.980 1.00 0.00 8 HIS A N 15
ATOM 14846 C CA . HIS A 1 8 ? -23.333 -23.132 -50.715 1.00 0.00 8 HIS A CA 15
ATOM 14847 C C . HIS A 1 8 ? -22.207 -22.079 -50.702 1.00 0.00 8 HIS A C 15
ATOM 14848 O O . HIS A 1 8 ? -21.291 -22.119 -51.532 1.00 0.00 8 HIS A O 15
ATOM 14863 N N . HIS A 1 9 ? -22.320 -21.113 -49.775 1.00 0.00 9 HIS A N 15
ATOM 14864 C CA . HIS A 1 9 ? -21.429 -19.932 -49.713 1.00 0.00 9 HIS A CA 15
ATOM 14865 C C . HIS A 1 9 ? -20.218 -20.173 -48.794 1.00 0.00 9 HIS A C 15
ATOM 14866 O O . HIS A 1 9 ? -20.198 -21.112 -47.994 1.00 0.00 9 HIS A O 15
ATOM 14881 N N . HIS A 1 10 ? -19.201 -19.305 -48.947 1.00 0.00 10 HIS A N 15
ATOM 14882 C CA . HIS A 1 10 ? -18.016 -19.250 -48.073 1.00 0.00 10 HIS A CA 15
ATOM 14883 C C . HIS A 1 10 ? -17.824 -17.802 -47.586 1.00 0.00 10 HIS A C 15
ATOM 14884 O O . HIS A 1 10 ? -17.319 -16.948 -48.327 1.00 0.00 10 HIS A O 15
ATOM 14899 N N . SER A 1 11 ? -18.311 -17.531 -46.369 1.00 0.00 11 SER A N 15
ATOM 14900 C CA . SER A 1 11 ? -18.135 -16.245 -45.692 1.00 0.00 11 SER A CA 15
ATOM 14901 C C . SER A 1 11 ? -16.678 -16.091 -45.196 1.00 0.00 11 SER A C 15
ATOM 14902 O O . SER A 1 11 ? -16.112 -17.039 -44.628 1.00 0.00 11 SER A O 15
ATOM 14910 N N . SER A 1 12 ? -16.083 -14.906 -45.442 1.00 0.00 12 SER A N 15
ATOM 14911 C CA . SER A 1 12 ? -14.705 -14.582 -45.027 1.00 0.00 12 SER A CA 15
ATOM 14912 C C . SER A 1 12 ? -14.585 -14.560 -43.487 1.00 0.00 12 SER A C 15
ATOM 14913 O O . SER A 1 12 ? -15.361 -13.885 -42.805 1.00 0.00 12 SER A O 15
ATOM 14921 N N . GLY A 1 13 ? -13.608 -15.319 -42.964 1.00 0.00 13 GLY A N 15
ATOM 14922 C CA . GLY A 1 13 ? -13.388 -15.443 -41.521 1.00 0.00 13 GLY A CA 15
ATOM 14923 C C . GLY A 1 13 ? -14.187 -16.580 -40.887 1.00 0.00 13 GLY A C 15
ATOM 14924 O O . GLY A 1 13 ? -14.961 -17.268 -41.572 1.00 0.00 13 GLY A O 15
ATOM 14928 N N . LEU A 1 14 ? -13.979 -16.789 -39.566 1.00 0.00 14 LEU A N 15
ATOM 14929 C CA . LEU A 1 14 ? -14.693 -17.816 -38.780 1.00 0.00 14 LEU A CA 15
ATOM 14930 C C . LEU A 1 14 ? -16.175 -17.426 -38.626 1.00 0.00 14 LEU A C 15
ATOM 14931 O O . LEU A 1 14 ? -17.049 -18.298 -38.693 1.00 0.00 14 LEU A O 15
ATOM 14947 N N . VAL A 1 15 ? -16.432 -16.111 -38.426 1.00 0.00 15 VAL A N 15
ATOM 14948 C CA . VAL A 1 15 ? -17.797 -15.543 -38.276 1.00 0.00 15 VAL A CA 15
ATOM 14949 C C . VAL A 1 15 ? -18.666 -15.866 -39.532 1.00 0.00 15 VAL A C 15
ATOM 14950 O O . VAL A 1 15 ? -18.468 -15.264 -40.598 1.00 0.00 15 VAL A O 15
ATOM 14963 N N . PRO A 1 16 ? -19.621 -16.854 -39.430 1.00 0.00 16 PRO A N 15
ATOM 14964 C CA . PRO A 1 16 ? -20.329 -17.416 -40.593 1.00 0.00 16 PRO A CA 15
ATOM 14965 C C . PRO A 1 16 ? -21.699 -16.758 -40.894 1.00 0.00 16 PRO A C 15
ATOM 14966 O O . PRO A 1 16 ? -22.524 -16.539 -39.994 1.00 0.00 16 PRO A O 15
ATOM 14977 N N . ARG A 1 17 ? -21.917 -16.431 -42.178 1.00 0.00 17 ARG A N 15
ATOM 14978 C CA . ARG A 1 17 ? -23.238 -16.015 -42.709 1.00 0.00 17 ARG A CA 15
ATOM 14979 C C . ARG A 1 17 ? -23.952 -17.235 -43.322 1.00 0.00 17 ARG A C 15
ATOM 14980 O O . ARG A 1 17 ? -25.183 -17.358 -43.246 1.00 0.00 17 ARG A O 15
ATOM 15001 N N . GLY A 1 18 ? -23.162 -18.131 -43.941 1.00 0.00 18 GLY A N 15
ATOM 15002 C CA . GLY A 1 18 ? -23.679 -19.362 -44.543 1.00 0.00 18 GLY A CA 15
ATOM 15003 C C . GLY A 1 18 ? -22.572 -20.375 -44.776 1.00 0.00 18 GLY A C 15
ATOM 15004 O O . GLY A 1 18 ? -22.489 -21.000 -45.844 1.00 0.00 18 GLY A O 15
ATOM 15008 N N . SER A 1 19 ? -21.712 -20.531 -43.755 1.00 0.00 19 SER A N 15
ATOM 15009 C CA . SER A 1 19 ? -20.575 -21.458 -43.786 1.00 0.00 19 SER A CA 15
ATOM 15010 C C . SER A 1 19 ? -20.436 -22.154 -42.428 1.00 0.00 19 SER A C 15
ATOM 15011 O O . SER A 1 19 ? -19.612 -21.760 -41.583 1.00 0.00 19 SER A O 15
ATOM 15019 N N . HIS A 1 20 ? -21.288 -23.166 -42.195 1.00 0.00 20 HIS A N 15
ATOM 15020 C CA . HIS A 1 20 ? -21.185 -24.022 -41.010 1.00 0.00 20 HIS A CA 15
ATOM 15021 C C . HIS A 1 20 ? -20.057 -25.044 -41.257 1.00 0.00 20 HIS A C 15
ATOM 15022 O O . HIS A 1 20 ? -20.304 -26.197 -41.643 1.00 0.00 20 HIS A O 15
ATOM 15037 N N . MET A 1 21 ? -18.812 -24.562 -41.083 1.00 0.00 21 MET A N 15
ATOM 15038 C CA . MET A 1 21 ? -17.589 -25.312 -41.397 1.00 0.00 21 MET A CA 15
ATOM 15039 C C . MET A 1 21 ? -17.426 -26.509 -40.447 1.00 0.00 21 MET A C 15
ATOM 15040 O O . MET A 1 21 ? -17.892 -26.463 -39.303 1.00 0.00 21 MET A O 15
ATOM 15054 N N . ASN A 1 22 ? -16.756 -27.566 -40.945 1.00 0.00 22 ASN A N 15
ATOM 15055 C CA . ASN A 1 22 ? -16.594 -28.856 -40.243 1.00 0.00 22 ASN A CA 15
ATOM 15056 C C . ASN A 1 22 ? -15.919 -28.703 -38.865 1.00 0.00 22 ASN A C 15
ATOM 15057 O O . ASN A 1 22 ? -16.151 -29.514 -37.982 1.00 0.00 22 ASN A O 15
ATOM 15068 N N . GLU A 1 23 ? -15.113 -27.639 -38.699 1.00 0.00 23 GLU A N 15
ATOM 15069 C CA . GLU A 1 23 ? -14.476 -27.279 -37.415 1.00 0.00 23 GLU A CA 15
ATOM 15070 C C . GLU A 1 23 ? -15.561 -26.989 -36.346 1.00 0.00 23 GLU A C 15
ATOM 15071 O O . GLU A 1 23 ? -15.531 -27.543 -35.239 1.00 0.00 23 GLU A O 15
ATOM 15083 N N . LYS A 1 24 ? -16.528 -26.135 -36.726 1.00 0.00 24 LYS A N 15
ATOM 15084 C CA . LYS A 1 24 ? -17.676 -25.753 -35.878 1.00 0.00 24 LYS A CA 15
ATOM 15085 C C . LYS A 1 24 ? -18.571 -26.982 -35.593 1.00 0.00 24 LYS A C 15
ATOM 15086 O O . LYS A 1 24 ? -19.064 -27.171 -34.461 1.00 0.00 24 LYS A O 15
ATOM 15105 N N . VAL A 1 25 ? -18.745 -27.820 -36.641 1.00 0.00 25 VAL A N 15
ATOM 15106 C CA . VAL A 1 25 ? -19.548 -29.055 -36.578 1.00 0.00 25 VAL A CA 15
ATOM 15107 C C . VAL A 1 25 ? -18.964 -30.029 -35.538 1.00 0.00 25 VAL A C 15
ATOM 15108 O O . VAL A 1 25 ? -19.701 -30.521 -34.695 1.00 0.00 25 VAL A O 15
ATOM 15121 N N . GLU A 1 26 ? -17.626 -30.258 -35.593 1.00 0.00 26 GLU A N 15
ATOM 15122 C CA . GLU A 1 26 ? -16.929 -31.251 -34.738 1.00 0.00 26 GLU A CA 15
ATOM 15123 C C . GLU A 1 26 ? -17.181 -31.008 -33.246 1.00 0.00 26 GLU A C 15
ATOM 15124 O O . GLU A 1 26 ? -17.391 -31.960 -32.496 1.00 0.00 26 GLU A O 15
ATOM 15136 N N . LYS A 1 27 ? -17.155 -29.726 -32.836 1.00 0.00 27 LYS A N 15
ATOM 15137 C CA . LYS A 1 27 ? -17.405 -29.332 -31.440 1.00 0.00 27 LYS A CA 15
ATOM 15138 C C . LYS A 1 27 ? -18.847 -29.658 -31.027 1.00 0.00 27 LYS A C 15
ATOM 15139 O O . LYS A 1 27 ? -19.073 -30.332 -30.013 1.00 0.00 27 LYS A O 15
ATOM 15158 N N . ILE A 1 28 ? -19.822 -29.198 -31.832 1.00 0.00 28 ILE A N 15
ATOM 15159 C CA . ILE A 1 28 ? -21.243 -29.267 -31.442 1.00 0.00 28 ILE A CA 15
ATOM 15160 C C . ILE A 1 28 ? -21.812 -30.701 -31.528 1.00 0.00 28 ILE A C 15
ATOM 15161 O O . ILE A 1 28 ? -22.762 -31.029 -30.802 1.00 0.00 28 ILE A O 15
ATOM 15177 N N . VAL A 1 29 ? -21.235 -31.555 -32.410 1.00 0.00 29 VAL A N 15
ATOM 15178 C CA . VAL A 1 29 ? -21.623 -32.979 -32.488 1.00 0.00 29 VAL A CA 15
ATOM 15179 C C . VAL A 1 29 ? -20.968 -33.761 -31.332 1.00 0.00 29 VAL A C 15
ATOM 15180 O O . VAL A 1 29 ? -21.644 -34.544 -30.670 1.00 0.00 29 VAL A O 15
ATOM 15193 N N . GLU A 1 30 ? -19.666 -33.496 -31.036 1.00 0.00 30 GLU A N 15
ATOM 15194 C CA . GLU A 1 30 ? -18.954 -34.197 -29.938 1.00 0.00 30 GLU A CA 15
ATOM 15195 C C . GLU A 1 30 ? -19.570 -33.829 -28.575 1.00 0.00 30 GLU A C 15
ATOM 15196 O O . GLU A 1 30 ? -19.431 -34.577 -27.616 1.00 0.00 30 GLU A O 15
ATOM 15208 N N . GLU A 1 31 ? -20.260 -32.669 -28.514 1.00 0.00 31 GLU A N 15
ATOM 15209 C CA . GLU A 1 31 ? -21.017 -32.244 -27.322 1.00 0.00 31 GLU A CA 15
ATOM 15210 C C . GLU A 1 31 ? -22.148 -33.245 -26.978 1.00 0.00 31 GLU A C 15
ATOM 15211 O O . GLU A 1 31 ? -22.252 -33.689 -25.834 1.00 0.00 31 GLU A O 15
ATOM 15223 N N . LEU A 1 32 ? -22.989 -33.602 -27.978 1.00 0.00 32 LEU A N 15
ATOM 15224 C CA . LEU A 1 32 ? -24.138 -34.526 -27.764 1.00 0.00 32 LEU A CA 15
ATOM 15225 C C . LEU A 1 32 ? -23.666 -35.990 -27.644 1.00 0.00 32 LEU A C 15
ATOM 15226 O O . LEU A 1 32 ? -24.348 -36.827 -27.041 1.00 0.00 32 LEU A O 15
ATOM 15242 N N . LEU A 1 33 ? -22.487 -36.276 -28.221 1.00 0.00 33 LEU A N 15
ATOM 15243 C CA . LEU A 1 33 ? -21.708 -37.490 -27.923 1.00 0.00 33 LEU A CA 15
ATOM 15244 C C . LEU A 1 33 ? -21.288 -37.505 -26.427 1.00 0.00 33 LEU A C 15
ATOM 15245 O O . LEU A 1 33 ? -21.347 -38.538 -25.755 1.00 0.00 33 LEU A O 15
ATOM 15261 N N . ARG A 1 34 ? -20.892 -36.333 -25.915 1.00 0.00 34 ARG A N 15
ATOM 15262 C CA . ARG A 1 34 ? -20.386 -36.165 -24.530 1.00 0.00 34 ARG A CA 15
ATOM 15263 C C . ARG A 1 34 ? -21.555 -36.060 -23.512 1.00 0.00 34 ARG A C 15
ATOM 15264 O O . ARG A 1 34 ? -21.327 -35.931 -22.303 1.00 0.00 34 ARG A O 15
ATOM 15285 N N . ARG A 1 35 ? -22.815 -36.118 -24.015 1.00 0.00 35 ARG A N 15
ATOM 15286 C CA . ARG A 1 35 ? -24.031 -36.128 -23.165 1.00 0.00 35 ARG A CA 15
ATOM 15287 C C . ARG A 1 35 ? -24.448 -37.563 -22.770 1.00 0.00 35 ARG A C 15
ATOM 15288 O O . ARG A 1 35 ? -25.488 -37.745 -22.122 1.00 0.00 35 ARG A O 15
ATOM 15309 N N . GLY A 1 36 ? -23.634 -38.583 -23.139 1.00 0.00 36 GLY A N 15
ATOM 15310 C CA . GLY A 1 36 ? -23.993 -39.986 -22.859 1.00 0.00 36 GLY A CA 15
ATOM 15311 C C . GLY A 1 36 ? -24.394 -40.743 -24.119 1.00 0.00 36 GLY A C 15
ATOM 15312 O O . GLY A 1 36 ? -25.371 -41.500 -24.100 1.00 0.00 36 GLY A O 15
ATOM 15316 N N . TYR A 1 37 ? -23.649 -40.476 -25.215 1.00 0.00 37 TYR A N 15
ATOM 15317 C CA . TYR A 1 37 ? -23.950 -40.922 -26.602 1.00 0.00 37 TYR A CA 15
ATOM 15318 C C . TYR A 1 37 ? -24.638 -42.300 -26.733 1.00 0.00 37 TYR A C 15
ATOM 15319 O O . TYR A 1 37 ? -24.268 -43.279 -26.076 1.00 0.00 37 TYR A O 15
ATOM 15337 N N . SER A 1 38 ? -25.657 -42.337 -27.594 1.00 0.00 38 SER A N 15
ATOM 15338 C CA . SER A 1 38 ? -26.301 -43.568 -28.057 1.00 0.00 38 SER A CA 15
ATOM 15339 C C . SER A 1 38 ? -26.213 -43.598 -29.596 1.00 0.00 38 SER A C 15
ATOM 15340 O O . SER A 1 38 ? -26.101 -42.538 -30.224 1.00 0.00 38 SER A O 15
ATOM 15348 N N . GLU A 1 39 ? -26.268 -44.805 -30.191 1.00 0.00 39 GLU A N 15
ATOM 15349 C CA . GLU A 1 39 ? -26.114 -45.002 -31.653 1.00 0.00 39 GLU A CA 15
ATOM 15350 C C . GLU A 1 39 ? -27.253 -44.286 -32.414 1.00 0.00 39 GLU A C 15
ATOM 15351 O O . GLU A 1 39 ? -27.041 -43.710 -33.484 1.00 0.00 39 GLU A O 15
ATOM 15363 N N . GLU A 1 40 ? -28.448 -44.302 -31.802 1.00 0.00 40 GLU A N 15
ATOM 15364 C CA . GLU A 1 40 ? -29.653 -43.650 -32.330 1.00 0.00 40 GLU A CA 15
ATOM 15365 C C . GLU A 1 40 ? -29.615 -42.118 -32.147 1.00 0.00 40 GLU A C 15
ATOM 15366 O O . GLU A 1 40 ? -30.375 -41.422 -32.802 1.00 0.00 40 GLU A O 15
ATOM 15378 N N . ASP A 1 41 ? -28.776 -41.597 -31.227 1.00 0.00 41 ASP A N 15
ATOM 15379 C CA . ASP A 1 41 ? -28.562 -40.124 -31.085 1.00 0.00 41 ASP A CA 15
ATOM 15380 C C . ASP A 1 41 ? -27.585 -39.614 -32.153 1.00 0.00 41 ASP A C 15
ATOM 15381 O O . ASP A 1 41 ? -27.854 -38.610 -32.834 1.00 0.00 41 ASP A O 15
ATOM 15390 N N . ILE A 1 42 ? -26.454 -40.327 -32.292 1.00 0.00 42 ILE A N 15
ATOM 15391 C CA . ILE A 1 42 ? -25.349 -39.938 -33.190 1.00 0.00 42 ILE A CA 15
ATOM 15392 C C . ILE A 1 42 ? -25.792 -39.995 -34.660 1.00 0.00 42 ILE A C 15
ATOM 15393 O O . ILE A 1 42 ? -25.626 -39.020 -35.401 1.00 0.00 42 ILE A O 15
ATOM 15409 N N . ARG A 1 43 ? -26.387 -41.146 -35.056 1.00 0.00 43 ARG A N 15
ATOM 15410 C CA . ARG A 1 43 ? -26.841 -41.374 -36.439 1.00 0.00 43 ARG A CA 15
ATOM 15411 C C . ARG A 1 43 ? -27.998 -40.431 -36.802 1.00 0.00 43 ARG A C 15
ATOM 15412 O O . ARG A 1 43 ? -28.063 -39.943 -37.934 1.00 0.00 43 ARG A O 15
ATOM 15433 N N . ARG A 1 44 ? -28.882 -40.156 -35.819 1.00 0.00 44 ARG A N 15
ATOM 15434 C CA . ARG A 1 44 ? -30.013 -39.221 -35.990 1.00 0.00 44 ARG A CA 15
ATOM 15435 C C . ARG A 1 44 ? -29.508 -37.820 -36.339 1.00 0.00 44 ARG A C 15
ATOM 15436 O O . ARG A 1 44 ? -30.061 -37.163 -37.226 1.00 0.00 44 ARG A O 15
ATOM 15457 N N . TYR A 1 45 ? -28.431 -37.388 -35.650 1.00 0.00 45 TYR A N 15
ATOM 15458 C CA . TYR A 1 45 ? -27.874 -36.047 -35.827 1.00 0.00 45 TYR A CA 15
ATOM 15459 C C . TYR A 1 45 ? -27.200 -35.918 -37.197 1.00 0.00 45 TYR A C 15
ATOM 15460 O O . TYR A 1 45 ? -27.531 -35.012 -37.942 1.00 0.00 45 TYR A O 15
ATOM 15478 N N . LEU A 1 46 ? -26.280 -36.850 -37.531 1.00 0.00 46 LEU A N 15
ATOM 15479 C CA . LEU A 1 46 ? -25.513 -36.808 -38.806 1.00 0.00 46 LEU A CA 15
ATOM 15480 C C . LEU A 1 46 ? -26.438 -36.944 -40.043 1.00 0.00 46 LEU A C 15
ATOM 15481 O O . LEU A 1 46 ? -26.078 -36.535 -41.150 1.00 0.00 46 LEU A O 15
ATOM 15497 N N . LYS A 1 47 ? -27.624 -37.527 -39.822 1.00 0.00 47 LYS A N 15
ATOM 15498 C CA . LYS A 1 47 ? -28.659 -37.727 -40.858 1.00 0.00 47 LYS A CA 15
ATOM 15499 C C . LYS A 1 47 ? -29.476 -36.432 -41.031 1.00 0.00 47 LYS A C 15
ATOM 15500 O O . LYS A 1 47 ? -29.770 -36.004 -42.153 1.00 0.00 47 LYS A O 15
ATOM 15519 N N . LYS A 1 48 ? -29.824 -35.830 -39.885 1.00 0.00 48 LYS A N 15
ATOM 15520 C CA . LYS A 1 48 ? -30.556 -34.548 -39.799 1.00 0.00 48 LYS A CA 15
ATOM 15521 C C . LYS A 1 48 ? -29.694 -33.381 -40.322 1.00 0.00 48 LYS A C 15
ATOM 15522 O O . LYS A 1 48 ? -30.200 -32.447 -40.962 1.00 0.00 48 LYS A O 15
ATOM 15541 N N . GLN A 1 49 ? -28.387 -33.474 -40.052 1.00 0.00 49 GLN A N 15
ATOM 15542 C CA . GLN A 1 49 ? -27.423 -32.378 -40.247 1.00 0.00 49 GLN A CA 15
ATOM 15543 C C . GLN A 1 49 ? -26.697 -32.521 -41.602 1.00 0.00 49 GLN A C 15
ATOM 15544 O O . GLN A 1 49 ? -26.144 -31.544 -42.128 1.00 0.00 49 GLN A O 15
ATOM 15558 N N . GLY A 1 50 ? -26.707 -33.753 -42.153 1.00 0.00 50 GLY A N 15
ATOM 15559 C CA . GLY A 1 50 ? -26.039 -34.059 -43.423 1.00 0.00 50 GLY A CA 15
ATOM 15560 C C . GLY A 1 50 ? -24.522 -34.139 -43.289 1.00 0.00 50 GLY A C 15
ATOM 15561 O O . GLY A 1 50 ? -23.787 -33.724 -44.190 1.00 0.00 50 GLY A O 15
ATOM 15565 N N . ILE A 1 51 ? -24.059 -34.676 -42.149 1.00 0.00 51 ILE A N 15
ATOM 15566 C CA . ILE A 1 51 ? -22.627 -34.880 -41.874 1.00 0.00 51 ILE A CA 15
ATOM 15567 C C . ILE A 1 51 ? -22.169 -36.189 -42.556 1.00 0.00 51 ILE A C 15
ATOM 15568 O O . ILE A 1 51 ? -22.844 -37.219 -42.427 1.00 0.00 51 ILE A O 15
ATOM 15584 N N . ASP A 1 52 ? -21.038 -36.127 -43.294 1.00 0.00 52 ASP A N 15
ATOM 15585 C CA . ASP A 1 52 ? -20.393 -37.323 -43.889 1.00 0.00 52 ASP A CA 15
ATOM 15586 C C . ASP A 1 52 ? -19.892 -38.257 -42.770 1.00 0.00 52 ASP A C 15
ATOM 15587 O O . ASP A 1 52 ? -19.548 -37.782 -41.677 1.00 0.00 52 ASP A O 15
ATOM 15596 N N . ASP A 1 53 ? -19.842 -39.578 -43.050 1.00 0.00 53 ASP A N 15
ATOM 15597 C CA . ASP A 1 53 ? -19.493 -40.594 -42.034 1.00 0.00 53 ASP A CA 15
ATOM 15598 C C . ASP A 1 53 ? -18.051 -40.399 -41.505 1.00 0.00 53 ASP A C 15
ATOM 15599 O O . ASP A 1 53 ? -17.775 -40.727 -40.354 1.00 0.00 53 ASP A O 15
ATOM 15608 N N . ARG A 1 54 ? -17.144 -39.864 -42.353 1.00 0.00 54 ARG A N 15
ATOM 15609 C CA . ARG A 1 54 ? -15.770 -39.481 -41.933 1.00 0.00 54 ARG A CA 15
ATOM 15610 C C . ARG A 1 54 ? -15.812 -38.274 -40.967 1.00 0.00 54 ARG A C 15
ATOM 15611 O O . ARG A 1 54 ? -15.084 -38.234 -39.970 1.00 0.00 54 ARG A O 15
ATOM 15632 N N . GLU A 1 55 ? -16.681 -37.301 -41.285 1.00 0.00 55 GLU A N 15
ATOM 15633 C CA . GLU A 1 55 ? -16.746 -36.009 -40.578 1.00 0.00 55 GLU A CA 15
ATOM 15634 C C . GLU A 1 55 ? -17.382 -36.124 -39.184 1.00 0.00 55 GLU A C 15
ATOM 15635 O O . GLU A 1 55 ? -17.121 -35.283 -38.314 1.00 0.00 55 GLU A O 15
ATOM 15647 N N . VAL A 1 56 ? -18.246 -37.129 -38.982 1.00 0.00 56 VAL A N 15
ATOM 15648 C CA . VAL A 1 56 ? -18.738 -37.470 -37.632 1.00 0.00 56 VAL A CA 15
ATOM 15649 C C . VAL A 1 56 ? -17.699 -38.344 -36.890 1.00 0.00 56 VAL A C 15
ATOM 15650 O O . VAL A 1 56 ? -17.490 -38.178 -35.690 1.00 0.00 56 VAL A O 15
ATOM 15663 N N . ASP A 1 57 ? -17.017 -39.243 -37.651 1.00 0.00 57 ASP A N 15
ATOM 15664 C CA . ASP A 1 57 ? -16.078 -40.251 -37.086 1.00 0.00 57 ASP A CA 15
ATOM 15665 C C . ASP A 1 57 ? -14.839 -39.596 -36.454 1.00 0.00 57 ASP A C 15
ATOM 15666 O O . ASP A 1 57 ? -14.316 -40.084 -35.445 1.00 0.00 57 ASP A O 15
ATOM 15675 N N . ARG A 1 58 ? -14.377 -38.489 -37.064 1.00 0.00 58 ARG A N 15
ATOM 15676 C CA . ARG A 1 58 ? -13.257 -37.693 -36.536 1.00 0.00 58 ARG A CA 15
ATOM 15677 C C . ARG A 1 58 ? -13.635 -37.087 -35.164 1.00 0.00 58 ARG A C 15
ATOM 15678 O O . ARG A 1 58 ? -12.793 -36.998 -34.268 1.00 0.00 58 ARG A O 15
ATOM 15699 N N . ALA A 1 59 ? -14.930 -36.724 -35.015 1.00 0.00 59 ALA A N 15
ATOM 15700 C CA . ALA A 1 59 ? -15.494 -36.164 -33.772 1.00 0.00 59 ALA A CA 15
ATOM 15701 C C . ALA A 1 59 ? -15.799 -37.259 -32.718 1.00 0.00 59 ALA A C 15
ATOM 15702 O O . ALA A 1 59 ? -15.845 -36.962 -31.518 1.00 0.00 59 ALA A O 15
ATOM 15709 N N . ILE A 1 60 ? -16.008 -38.522 -33.177 1.00 0.00 60 ILE A N 15
ATOM 15710 C CA . ILE A 1 60 ? -16.173 -39.693 -32.280 1.00 0.00 60 ILE A CA 15
ATOM 15711 C C . ILE A 1 60 ? -14.874 -39.897 -31.455 1.00 0.00 60 ILE A C 15
ATOM 15712 O O . ILE A 1 60 ? -14.915 -40.261 -30.271 1.00 0.00 60 ILE A O 15
ATOM 15728 N N . LYS A 1 61 ? -13.722 -39.624 -32.108 1.00 0.00 61 LYS A N 15
ATOM 15729 C CA . LYS A 1 61 ? -12.389 -39.729 -31.483 1.00 0.00 61 LYS A CA 15
ATOM 15730 C C . LYS A 1 61 ? -12.196 -38.683 -30.356 1.00 0.00 61 LYS A C 15
ATOM 15731 O O . LYS A 1 61 ? -11.483 -38.950 -29.383 1.00 0.00 61 LYS A O 15
ATOM 15750 N N . LYS A 1 62 ? -12.872 -37.511 -30.470 1.00 0.00 62 LYS A N 15
ATOM 15751 C CA . LYS A 1 62 ? -12.794 -36.431 -29.448 1.00 0.00 62 LYS A CA 15
ATOM 15752 C C . LYS A 1 62 ? -13.305 -36.916 -28.072 1.00 0.00 62 LYS A C 15
ATOM 15753 O O . LYS A 1 62 ? -12.685 -36.638 -27.042 1.00 0.00 62 LYS A O 15
ATOM 15772 N N . VAL A 1 63 ? -14.427 -37.653 -28.073 1.00 0.00 63 VAL A N 15
ATOM 15773 C CA . VAL A 1 63 ? -15.052 -38.175 -26.833 1.00 0.00 63 VAL A CA 15
ATOM 15774 C C . VAL A 1 63 ? -14.533 -39.581 -26.463 1.00 0.00 63 VAL A C 15
ATOM 15775 O O . VAL A 1 63 ? -14.881 -40.106 -25.404 1.00 0.00 63 VAL A O 15
ATOM 15788 N N . GLY A 1 64 ? -13.694 -40.177 -27.332 1.00 0.00 64 GLY A N 15
ATOM 15789 C CA . GLY A 1 64 ? -13.138 -41.520 -27.088 1.00 0.00 64 GLY A CA 15
ATOM 15790 C C . GLY A 1 64 ? -11.751 -41.499 -26.432 1.00 0.00 64 GLY A C 15
ATOM 15791 O O . GLY A 1 64 ? -10.974 -42.453 -26.638 1.00 0.00 64 GLY A O 15
ATOM 15796 N N . MET A 1 1 ? -47.100 15.602 -37.374 1.00 0.00 1 MET A N 16
ATOM 15797 C CA . MET A 1 1 ? -47.576 14.426 -36.610 1.00 0.00 1 MET A CA 16
ATOM 15798 C C . MET A 1 1 ? -48.419 13.507 -37.513 1.00 0.00 1 MET A C 16
ATOM 15799 O O . MET A 1 1 ? -49.204 13.989 -38.346 1.00 0.00 1 MET A O 16
ATOM 15815 N N . GLY A 1 2 ? -48.233 12.185 -37.351 1.00 0.00 2 GLY A N 16
ATOM 15816 C CA . GLY A 1 2 ? -48.951 11.173 -38.138 1.00 0.00 2 GLY A CA 16
ATOM 15817 C C . GLY A 1 2 ? -48.015 10.311 -38.980 1.00 0.00 2 GLY A C 16
ATOM 15818 O O . GLY A 1 2 ? -48.275 10.083 -40.169 1.00 0.00 2 GLY A O 16
ATOM 15822 N N . SER A 1 3 ? -46.918 9.834 -38.359 1.00 0.00 3 SER A N 16
ATOM 15823 C CA . SER A 1 3 ? -45.919 8.976 -39.028 1.00 0.00 3 SER A CA 16
ATOM 15824 C C . SER A 1 3 ? -46.441 7.532 -39.170 1.00 0.00 3 SER A C 16
ATOM 15825 O O . SER A 1 3 ? -46.511 6.785 -38.185 1.00 0.00 3 SER A O 16
ATOM 15833 N N . SER A 1 4 ? -46.842 7.157 -40.399 1.00 0.00 4 SER A N 16
ATOM 15834 C CA . SER A 1 4 ? -47.264 5.783 -40.720 1.00 0.00 4 SER A CA 16
ATOM 15835 C C . SER A 1 4 ? -46.048 4.967 -41.183 1.00 0.00 4 SER A C 16
ATOM 15836 O O . SER A 1 4 ? -45.401 5.330 -42.172 1.00 0.00 4 SER A O 16
ATOM 15844 N N . HIS A 1 5 ? -45.717 3.894 -40.442 1.00 0.00 5 HIS A N 16
ATOM 15845 C CA . HIS A 1 5 ? -44.621 2.956 -40.784 1.00 0.00 5 HIS A CA 16
ATOM 15846 C C . HIS A 1 5 ? -45.080 1.521 -40.492 1.00 0.00 5 HIS A C 16
ATOM 15847 O O . HIS A 1 5 ? -45.795 1.286 -39.512 1.00 0.00 5 HIS A O 16
ATOM 15862 N N . HIS A 1 6 ? -44.666 0.571 -41.340 1.00 0.00 6 HIS A N 16
ATOM 15863 C CA . HIS A 1 6 ? -44.979 -0.859 -41.177 1.00 0.00 6 HIS A CA 16
ATOM 15864 C C . HIS A 1 6 ? -43.896 -1.707 -41.857 1.00 0.00 6 HIS A C 16
ATOM 15865 O O . HIS A 1 6 ? -43.243 -1.253 -42.807 1.00 0.00 6 HIS A O 16
ATOM 15880 N N . HIS A 1 7 ? -43.717 -2.935 -41.366 1.00 0.00 7 HIS A N 16
ATOM 15881 C CA . HIS A 1 7 ? -42.753 -3.903 -41.907 1.00 0.00 7 HIS A CA 16
ATOM 15882 C C . HIS A 1 7 ? -43.309 -5.325 -41.750 1.00 0.00 7 HIS A C 16
ATOM 15883 O O . HIS A 1 7 ? -43.990 -5.633 -40.763 1.00 0.00 7 HIS A O 16
ATOM 15898 N N . HIS A 1 8 ? -43.006 -6.180 -42.733 1.00 0.00 8 HIS A N 16
ATOM 15899 C CA . HIS A 1 8 ? -43.437 -7.582 -42.774 1.00 0.00 8 HIS A CA 16
ATOM 15900 C C . HIS A 1 8 ? -42.254 -8.454 -43.219 1.00 0.00 8 HIS A C 16
ATOM 15901 O O . HIS A 1 8 ? -41.707 -8.259 -44.313 1.00 0.00 8 HIS A O 16
ATOM 15916 N N . HIS A 1 9 ? -41.851 -9.384 -42.342 1.00 0.00 9 HIS A N 16
ATOM 15917 C CA . HIS A 1 9 ? -40.800 -10.371 -42.619 1.00 0.00 9 HIS A CA 16
ATOM 15918 C C . HIS A 1 9 ? -41.436 -11.640 -43.220 1.00 0.00 9 HIS A C 16
ATOM 15919 O O . HIS A 1 9 ? -42.225 -12.323 -42.553 1.00 0.00 9 HIS A O 16
ATOM 15934 N N . HIS A 1 10 ? -41.120 -11.913 -44.495 1.00 0.00 10 HIS A N 16
ATOM 15935 C CA . HIS A 1 10 ? -41.486 -13.161 -45.181 1.00 0.00 10 HIS A CA 16
ATOM 15936 C C . HIS A 1 10 ? -40.236 -13.714 -45.885 1.00 0.00 10 HIS A C 16
ATOM 15937 O O . HIS A 1 10 ? -39.628 -13.027 -46.713 1.00 0.00 10 HIS A O 16
ATOM 15952 N N . SER A 1 11 ? -39.874 -14.958 -45.545 1.00 0.00 11 SER A N 16
ATOM 15953 C CA . SER A 1 11 ? -38.664 -15.627 -46.046 1.00 0.00 11 SER A CA 16
ATOM 15954 C C . SER A 1 11 ? -39.015 -17.004 -46.638 1.00 0.00 11 SER A C 16
ATOM 15955 O O . SER A 1 11 ? -40.041 -17.602 -46.283 1.00 0.00 11 SER A O 16
ATOM 15963 N N . SER A 1 12 ? -38.158 -17.483 -47.558 1.00 0.00 12 SER A N 16
ATOM 15964 C CA . SER A 1 12 ? -38.244 -18.833 -48.141 1.00 0.00 12 SER A CA 16
ATOM 15965 C C . SER A 1 12 ? -37.449 -19.825 -47.264 1.00 0.00 12 SER A C 16
ATOM 15966 O O . SER A 1 12 ? -38.009 -20.793 -46.729 1.00 0.00 12 SER A O 16
ATOM 15974 N N . GLY A 1 13 ? -36.142 -19.542 -47.100 1.00 0.00 13 GLY A N 16
ATOM 15975 C CA . GLY A 1 13 ? -35.242 -20.375 -46.302 1.00 0.00 13 GLY A CA 16
ATOM 15976 C C . GLY A 1 13 ? -33.896 -19.702 -46.089 1.00 0.00 13 GLY A C 16
ATOM 15977 O O . GLY A 1 13 ? -32.983 -19.861 -46.909 1.00 0.00 13 GLY A O 16
ATOM 15981 N N . LEU A 1 14 ? -33.787 -18.922 -44.997 1.00 0.00 14 LEU A N 16
ATOM 15982 C CA . LEU A 1 14 ? -32.557 -18.195 -44.634 1.00 0.00 14 LEU A CA 16
ATOM 15983 C C . LEU A 1 14 ? -31.510 -19.175 -44.064 1.00 0.00 14 LEU A C 16
ATOM 15984 O O . LEU A 1 14 ? -31.597 -19.566 -42.895 1.00 0.00 14 LEU A O 16
ATOM 16000 N N . VAL A 1 15 ? -30.554 -19.574 -44.932 1.00 0.00 15 VAL A N 16
ATOM 16001 C CA . VAL A 1 15 ? -29.505 -20.578 -44.636 1.00 0.00 15 VAL A CA 16
ATOM 16002 C C . VAL A 1 15 ? -30.136 -21.940 -44.209 1.00 0.00 15 VAL A C 16
ATOM 16003 O O . VAL A 1 15 ? -30.340 -22.194 -43.013 1.00 0.00 15 VAL A O 16
ATOM 16016 N N . PRO A 1 16 ? -30.485 -22.838 -45.188 1.00 0.00 16 PRO A N 16
ATOM 16017 C CA . PRO A 1 16 ? -31.138 -24.145 -44.892 1.00 0.00 16 PRO A CA 16
ATOM 16018 C C . PRO A 1 16 ? -30.156 -25.220 -44.355 1.00 0.00 16 PRO A C 16
ATOM 16019 O O . PRO A 1 16 ? -30.560 -26.369 -44.144 1.00 0.00 16 PRO A O 16
ATOM 16030 N N . ARG A 1 17 ? -28.880 -24.805 -44.129 1.00 0.00 17 ARG A N 16
ATOM 16031 C CA . ARG A 1 17 ? -27.766 -25.655 -43.655 1.00 0.00 17 ARG A CA 16
ATOM 16032 C C . ARG A 1 17 ? -27.402 -26.700 -44.729 1.00 0.00 17 ARG A C 16
ATOM 16033 O O . ARG A 1 17 ? -26.438 -26.500 -45.472 1.00 0.00 17 ARG A O 16
ATOM 16054 N N . GLY A 1 18 ? -28.199 -27.796 -44.793 1.00 0.00 18 GLY A N 16
ATOM 16055 C CA . GLY A 1 18 ? -28.112 -28.815 -45.850 1.00 0.00 18 GLY A CA 16
ATOM 16056 C C . GLY A 1 18 ? -26.719 -29.389 -46.083 1.00 0.00 18 GLY A C 16
ATOM 16057 O O . GLY A 1 18 ? -26.132 -29.170 -47.154 1.00 0.00 18 GLY A O 16
ATOM 16061 N N . SER A 1 19 ? -26.189 -30.085 -45.054 1.00 0.00 19 SER A N 16
ATOM 16062 C CA . SER A 1 19 ? -24.906 -30.813 -45.117 1.00 0.00 19 SER A CA 16
ATOM 16063 C C . SER A 1 19 ? -23.710 -29.870 -45.393 1.00 0.00 19 SER A C 16
ATOM 16064 O O . SER A 1 19 ? -23.368 -29.600 -46.554 1.00 0.00 19 SER A O 16
ATOM 16072 N N . HIS A 1 20 ? -23.122 -29.330 -44.310 1.00 0.00 20 HIS A N 16
ATOM 16073 C CA . HIS A 1 20 ? -21.918 -28.480 -44.364 1.00 0.00 20 HIS A CA 16
ATOM 16074 C C . HIS A 1 20 ? -21.028 -28.807 -43.159 1.00 0.00 20 HIS A C 16
ATOM 16075 O O . HIS A 1 20 ? -21.294 -28.339 -42.054 1.00 0.00 20 HIS A O 16
ATOM 16090 N N . MET A 1 21 ? -20.026 -29.679 -43.380 1.00 0.00 21 MET A N 16
ATOM 16091 C CA . MET A 1 21 ? -18.962 -29.971 -42.395 1.00 0.00 21 MET A CA 16
ATOM 16092 C C . MET A 1 21 ? -18.107 -28.697 -42.176 1.00 0.00 21 MET A C 16
ATOM 16093 O O . MET A 1 21 ? -17.569 -28.132 -43.134 1.00 0.00 21 MET A O 16
ATOM 16107 N N . ASN A 1 22 ? -18.017 -28.233 -40.919 1.00 0.00 22 ASN A N 16
ATOM 16108 C CA . ASN A 1 22 ? -17.423 -26.921 -40.582 1.00 0.00 22 ASN A CA 16
ATOM 16109 C C . ASN A 1 22 ? -16.842 -26.955 -39.155 1.00 0.00 22 ASN A C 16
ATOM 16110 O O . ASN A 1 22 ? -17.156 -27.858 -38.385 1.00 0.00 22 ASN A O 16
ATOM 16121 N N . GLU A 1 23 ? -15.986 -25.956 -38.845 1.00 0.00 23 GLU A N 16
ATOM 16122 C CA . GLU A 1 23 ? -15.328 -25.751 -37.527 1.00 0.00 23 GLU A CA 16
ATOM 16123 C C . GLU A 1 23 ? -16.320 -25.844 -36.344 1.00 0.00 23 GLU A C 16
ATOM 16124 O O . GLU A 1 23 ? -15.996 -26.407 -35.288 1.00 0.00 23 GLU A O 16
ATOM 16136 N N . LYS A 1 24 ? -17.524 -25.285 -36.538 1.00 0.00 24 LYS A N 16
ATOM 16137 C CA . LYS A 1 24 ? -18.598 -25.322 -35.527 1.00 0.00 24 LYS A CA 16
ATOM 16138 C C . LYS A 1 24 ? -19.257 -26.707 -35.488 1.00 0.00 24 LYS A C 16
ATOM 16139 O O . LYS A 1 24 ? -19.514 -27.252 -34.417 1.00 0.00 24 LYS A O 16
ATOM 16158 N N . VAL A 1 25 ? -19.495 -27.258 -36.687 1.00 0.00 25 VAL A N 16
ATOM 16159 C CA . VAL A 1 25 ? -20.267 -28.501 -36.900 1.00 0.00 25 VAL A CA 16
ATOM 16160 C C . VAL A 1 25 ? -19.567 -29.736 -36.294 1.00 0.00 25 VAL A C 16
ATOM 16161 O O . VAL A 1 25 ? -20.217 -30.591 -35.673 1.00 0.00 25 VAL A O 16
ATOM 16174 N N . GLU A 1 26 ? -18.241 -29.800 -36.459 1.00 0.00 26 GLU A N 16
ATOM 16175 C CA . GLU A 1 26 ? -17.413 -30.871 -35.889 1.00 0.00 26 GLU A CA 16
ATOM 16176 C C . GLU A 1 26 ? -17.357 -30.749 -34.352 1.00 0.00 26 GLU A C 16
ATOM 16177 O O . GLU A 1 26 ? -17.317 -31.752 -33.653 1.00 0.00 26 GLU A O 16
ATOM 16189 N N . LYS A 1 27 ? -17.407 -29.504 -33.844 1.00 0.00 27 LYS A N 16
ATOM 16190 C CA . LYS A 1 27 ? -17.269 -29.212 -32.407 1.00 0.00 27 LYS A CA 16
ATOM 16191 C C . LYS A 1 27 ? -18.582 -29.508 -31.641 1.00 0.00 27 LYS A C 16
ATOM 16192 O O . LYS A 1 27 ? -18.555 -29.985 -30.493 1.00 0.00 27 LYS A O 16
ATOM 16211 N N . ILE A 1 28 ? -19.731 -29.233 -32.290 1.00 0.00 28 ILE A N 16
ATOM 16212 C CA . ILE A 1 28 ? -21.063 -29.452 -31.688 1.00 0.00 28 ILE A CA 16
ATOM 16213 C C . ILE A 1 28 ? -21.465 -30.929 -31.781 1.00 0.00 28 ILE A C 16
ATOM 16214 O O . ILE A 1 28 ? -22.270 -31.399 -30.962 1.00 0.00 28 ILE A O 16
ATOM 16230 N N . VAL A 1 29 ? -20.922 -31.668 -32.786 1.00 0.00 29 VAL A N 16
ATOM 16231 C CA . VAL A 1 29 ? -21.129 -33.120 -32.835 1.00 0.00 29 VAL A CA 16
ATOM 16232 C C . VAL A 1 29 ? -20.304 -33.764 -31.703 1.00 0.00 29 VAL A C 16
ATOM 16233 O O . VAL A 1 29 ? -20.850 -34.568 -30.963 1.00 0.00 29 VAL A O 16
ATOM 16246 N N . GLU A 1 30 ? -19.035 -33.296 -31.502 1.00 0.00 30 GLU A N 16
ATOM 16247 C CA . GLU A 1 30 ? -18.170 -33.700 -30.348 1.00 0.00 30 GLU A CA 16
ATOM 16248 C C . GLU A 1 30 ? -18.919 -33.579 -29.009 1.00 0.00 30 GLU A C 16
ATOM 16249 O O . GLU A 1 30 ? -18.779 -34.439 -28.123 1.00 0.00 30 GLU A O 16
ATOM 16261 N N . GLU A 1 31 ? -19.708 -32.493 -28.881 1.00 0.00 31 GLU A N 16
ATOM 16262 C CA . GLU A 1 31 ? -20.529 -32.244 -27.696 1.00 0.00 31 GLU A CA 16
ATOM 16263 C C . GLU A 1 31 ? -21.580 -33.360 -27.517 1.00 0.00 31 GLU A C 16
ATOM 16264 O O . GLU A 1 31 ? -21.518 -34.103 -26.529 1.00 0.00 31 GLU A O 16
ATOM 16276 N N . LEU A 1 32 ? -22.487 -33.519 -28.526 1.00 0.00 32 LEU A N 16
ATOM 16277 C CA . LEU A 1 32 ? -23.661 -34.431 -28.431 1.00 0.00 32 LEU A CA 16
ATOM 16278 C C . LEU A 1 32 ? -23.238 -35.901 -28.238 1.00 0.00 32 LEU A C 16
ATOM 16279 O O . LEU A 1 32 ? -24.031 -36.713 -27.751 1.00 0.00 32 LEU A O 16
ATOM 16295 N N . LEU A 1 33 ? -21.987 -36.225 -28.629 1.00 0.00 33 LEU A N 16
ATOM 16296 C CA . LEU A 1 33 ? -21.364 -37.519 -28.326 1.00 0.00 33 LEU A CA 16
ATOM 16297 C C . LEU A 1 33 ? -21.280 -37.728 -26.800 1.00 0.00 33 LEU A C 16
ATOM 16298 O O . LEU A 1 33 ? -21.947 -38.596 -26.261 1.00 0.00 33 LEU A O 16
ATOM 16314 N N . ARG A 1 34 ? -20.518 -36.873 -26.095 1.00 0.00 34 ARG A N 16
ATOM 16315 C CA . ARG A 1 34 ? -20.303 -37.037 -24.630 1.00 0.00 34 ARG A CA 16
ATOM 16316 C C . ARG A 1 34 ? -21.613 -36.814 -23.823 1.00 0.00 34 ARG A C 16
ATOM 16317 O O . ARG A 1 34 ? -21.728 -37.238 -22.668 1.00 0.00 34 ARG A O 16
ATOM 16338 N N . ARG A 1 35 ? -22.619 -36.199 -24.478 1.00 0.00 35 ARG A N 16
ATOM 16339 C CA . ARG A 1 35 ? -23.949 -35.922 -23.883 1.00 0.00 35 ARG A CA 16
ATOM 16340 C C . ARG A 1 35 ? -24.847 -37.187 -23.782 1.00 0.00 35 ARG A C 16
ATOM 16341 O O . ARG A 1 35 ? -26.019 -37.068 -23.411 1.00 0.00 35 ARG A O 16
ATOM 16362 N N . GLY A 1 36 ? -24.306 -38.396 -24.096 1.00 0.00 36 GLY A N 16
ATOM 16363 C CA . GLY A 1 36 ? -25.080 -39.646 -23.962 1.00 0.00 36 GLY A CA 16
ATOM 16364 C C . GLY A 1 36 ? -25.136 -40.473 -25.248 1.00 0.00 36 GLY A C 16
ATOM 16365 O O . GLY A 1 36 ? -26.185 -41.057 -25.554 1.00 0.00 36 GLY A O 16
ATOM 16369 N N . TYR A 1 37 ? -24.007 -40.508 -25.992 1.00 0.00 37 TYR A N 16
ATOM 16370 C CA . TYR A 1 37 ? -23.896 -41.131 -27.337 1.00 0.00 37 TYR A CA 16
ATOM 16371 C C . TYR A 1 37 ? -24.558 -42.525 -27.442 1.00 0.00 37 TYR A C 16
ATOM 16372 O O . TYR A 1 37 ? -24.268 -43.432 -26.664 1.00 0.00 37 TYR A O 16
ATOM 16390 N N . SER A 1 38 ? -25.510 -42.637 -28.366 1.00 0.00 38 SER A N 16
ATOM 16391 C CA . SER A 1 38 ? -26.035 -43.919 -28.857 1.00 0.00 38 SER A CA 16
ATOM 16392 C C . SER A 1 38 ? -25.967 -43.872 -30.384 1.00 0.00 38 SER A C 16
ATOM 16393 O O . SER A 1 38 ? -26.159 -42.795 -30.953 1.00 0.00 38 SER A O 16
ATOM 16401 N N . GLU A 1 39 ? -25.741 -45.027 -31.035 1.00 0.00 39 GLU A N 16
ATOM 16402 C CA . GLU A 1 39 ? -25.470 -45.093 -32.491 1.00 0.00 39 GLU A CA 16
ATOM 16403 C C . GLU A 1 39 ? -26.667 -44.551 -33.291 1.00 0.00 39 GLU A C 16
ATOM 16404 O O . GLU A 1 39 ? -26.504 -43.710 -34.177 1.00 0.00 39 GLU A O 16
ATOM 16416 N N . GLU A 1 40 ? -27.872 -45.019 -32.921 1.00 0.00 40 GLU A N 16
ATOM 16417 C CA . GLU A 1 40 ? -29.138 -44.598 -33.553 1.00 0.00 40 GLU A CA 16
ATOM 16418 C C . GLU A 1 40 ? -29.432 -43.099 -33.302 1.00 0.00 40 GLU A C 16
ATOM 16419 O O . GLU A 1 40 ? -29.964 -42.415 -34.173 1.00 0.00 40 GLU A O 16
ATOM 16431 N N . ASP A 1 41 ? -29.045 -42.601 -32.117 1.00 0.00 41 ASP A N 16
ATOM 16432 C CA . ASP A 1 41 ? -29.319 -41.207 -31.697 1.00 0.00 41 ASP A CA 16
ATOM 16433 C C . ASP A 1 41 ? -28.429 -40.217 -32.459 1.00 0.00 41 ASP A C 16
ATOM 16434 O O . ASP A 1 41 ? -28.900 -39.167 -32.915 1.00 0.00 41 ASP A O 16
ATOM 16443 N N . ILE A 1 42 ? -27.147 -40.580 -32.610 1.00 0.00 42 ILE A N 16
ATOM 16444 C CA . ILE A 1 42 ? -26.183 -39.777 -33.376 1.00 0.00 42 ILE A CA 16
ATOM 16445 C C . ILE A 1 42 ? -26.568 -39.798 -34.865 1.00 0.00 42 ILE A C 16
ATOM 16446 O O . ILE A 1 42 ? -26.414 -38.794 -35.552 1.00 0.00 42 ILE A O 16
ATOM 16462 N N . ARG A 1 43 ? -27.071 -40.967 -35.343 1.00 0.00 43 ARG A N 16
ATOM 16463 C CA . ARG A 1 43 ? -27.600 -41.124 -36.724 1.00 0.00 43 ARG A CA 16
ATOM 16464 C C . ARG A 1 43 ? -28.779 -40.169 -36.970 1.00 0.00 43 ARG A C 16
ATOM 16465 O O . ARG A 1 43 ? -28.924 -39.621 -38.063 1.00 0.00 43 ARG A O 16
ATOM 16486 N N . ARG A 1 44 ? -29.595 -39.972 -35.926 1.00 0.00 44 ARG A N 16
ATOM 16487 C CA . ARG A 1 44 ? -30.737 -39.049 -35.959 1.00 0.00 44 ARG A CA 16
ATOM 16488 C C . ARG A 1 44 ? -30.253 -37.598 -36.181 1.00 0.00 44 ARG A C 16
ATOM 16489 O O . ARG A 1 44 ? -30.849 -36.844 -36.959 1.00 0.00 44 ARG A O 16
ATOM 16510 N N . TYR A 1 45 ? -29.149 -37.240 -35.499 1.00 0.00 45 TYR A N 16
ATOM 16511 C CA . TYR A 1 45 ? -28.525 -35.908 -35.624 1.00 0.00 45 TYR A CA 16
ATOM 16512 C C . TYR A 1 45 ? -27.838 -35.720 -36.997 1.00 0.00 45 TYR A C 16
ATOM 16513 O O . TYR A 1 45 ? -28.139 -34.764 -37.712 1.00 0.00 45 TYR A O 16
ATOM 16531 N N . LEU A 1 46 ? -26.945 -36.660 -37.369 1.00 0.00 46 LEU A N 16
ATOM 16532 C CA . LEU A 1 46 ? -26.020 -36.495 -38.519 1.00 0.00 46 LEU A CA 16
ATOM 16533 C C . LEU A 1 46 ? -26.755 -36.565 -39.866 1.00 0.00 46 LEU A C 16
ATOM 16534 O O . LEU A 1 46 ? -26.311 -35.981 -40.845 1.00 0.00 46 LEU A O 16
ATOM 16550 N N . LYS A 1 47 ? -27.884 -37.278 -39.898 1.00 0.00 47 LYS A N 16
ATOM 16551 C CA . LYS A 1 47 ? -28.681 -37.457 -41.126 1.00 0.00 47 LYS A CA 16
ATOM 16552 C C . LYS A 1 47 ? -29.480 -36.166 -41.426 1.00 0.00 47 LYS A C 16
ATOM 16553 O O . LYS A 1 47 ? -29.563 -35.717 -42.580 1.00 0.00 47 LYS A O 16
ATOM 16572 N N . LYS A 1 48 ? -30.035 -35.574 -40.352 1.00 0.00 48 LYS A N 16
ATOM 16573 C CA . LYS A 1 48 ? -30.904 -34.382 -40.416 1.00 0.00 48 LYS A CA 16
ATOM 16574 C C . LYS A 1 48 ? -30.057 -33.108 -40.647 1.00 0.00 48 LYS A C 16
ATOM 16575 O O . LYS A 1 48 ? -30.395 -32.268 -41.490 1.00 0.00 48 LYS A O 16
ATOM 16594 N N . GLN A 1 49 ? -28.961 -32.982 -39.877 1.00 0.00 49 GLN A N 16
ATOM 16595 C CA . GLN A 1 49 ? -28.006 -31.853 -39.975 1.00 0.00 49 GLN A CA 16
ATOM 16596 C C . GLN A 1 49 ? -27.116 -31.972 -41.232 1.00 0.00 49 GLN A C 16
ATOM 16597 O O . GLN A 1 49 ? -26.603 -30.963 -41.744 1.00 0.00 49 GLN A O 16
ATOM 16611 N N . GLY A 1 50 ? -26.958 -33.214 -41.722 1.00 0.00 50 GLY A N 16
ATOM 16612 C CA . GLY A 1 50 ? -26.123 -33.507 -42.885 1.00 0.00 50 GLY A CA 16
ATOM 16613 C C . GLY A 1 50 ? -24.657 -33.751 -42.535 1.00 0.00 50 GLY A C 16
ATOM 16614 O O . GLY A 1 50 ? -23.801 -33.747 -43.425 1.00 0.00 50 GLY A O 16
ATOM 16618 N N . ILE A 1 51 ? -24.373 -33.959 -41.232 1.00 0.00 51 ILE A N 16
ATOM 16619 C CA . ILE A 1 51 ? -23.018 -34.268 -40.733 1.00 0.00 51 ILE A CA 16
ATOM 16620 C C . ILE A 1 51 ? -22.600 -35.673 -41.223 1.00 0.00 51 ILE A C 16
ATOM 16621 O O . ILE A 1 51 ? -23.416 -36.603 -41.204 1.00 0.00 51 ILE A O 16
ATOM 16637 N N . ASP A 1 52 ? -21.344 -35.810 -41.682 1.00 0.00 52 ASP A N 16
ATOM 16638 C CA . ASP A 1 52 ? -20.790 -37.106 -42.118 1.00 0.00 52 ASP A CA 16
ATOM 16639 C C . ASP A 1 52 ? -20.594 -38.021 -40.902 1.00 0.00 52 ASP A C 16
ATOM 16640 O O . ASP A 1 52 ? -20.236 -37.539 -39.827 1.00 0.00 52 ASP A O 16
ATOM 16649 N N . ASP A 1 53 ? -20.820 -39.334 -41.076 1.00 0.00 53 ASP A N 16
ATOM 16650 C CA . ASP A 1 53 ? -20.498 -40.340 -40.037 1.00 0.00 53 ASP A CA 16
ATOM 16651 C C . ASP A 1 53 ? -18.966 -40.419 -39.829 1.00 0.00 53 ASP A C 16
ATOM 16652 O O . ASP A 1 53 ? -18.499 -40.838 -38.772 1.00 0.00 53 ASP A O 16
ATOM 16661 N N . ARG A 1 54 ? -18.208 -40.013 -40.871 1.00 0.00 54 ARG A N 16
ATOM 16662 C CA . ARG A 1 54 ? -16.742 -39.921 -40.827 1.00 0.00 54 ARG A CA 16
ATOM 16663 C C . ARG A 1 54 ? -16.318 -38.715 -39.958 1.00 0.00 54 ARG A C 16
ATOM 16664 O O . ARG A 1 54 ? -15.319 -38.773 -39.232 1.00 0.00 54 ARG A O 16
ATOM 16685 N N . GLU A 1 55 ? -17.114 -37.629 -40.061 1.00 0.00 55 GLU A N 16
ATOM 16686 C CA . GLU A 1 55 ? -16.951 -36.400 -39.256 1.00 0.00 55 GLU A CA 16
ATOM 16687 C C . GLU A 1 55 ? -17.233 -36.706 -37.769 1.00 0.00 55 GLU A C 16
ATOM 16688 O O . GLU A 1 55 ? -16.579 -36.171 -36.868 1.00 0.00 55 GLU A O 16
ATOM 16700 N N . VAL A 1 56 ? -18.217 -37.595 -37.554 1.00 0.00 56 VAL A N 16
ATOM 16701 C CA . VAL A 1 56 ? -18.576 -38.125 -36.226 1.00 0.00 56 VAL A CA 16
ATOM 16702 C C . VAL A 1 56 ? -17.487 -39.081 -35.691 1.00 0.00 56 VAL A C 16
ATOM 16703 O O . VAL A 1 56 ? -17.211 -39.096 -34.491 1.00 0.00 56 VAL A O 16
ATOM 16716 N N . ASP A 1 57 ? -16.890 -39.874 -36.600 1.00 0.00 57 ASP A N 16
ATOM 16717 C CA . ASP A 1 57 ? -15.864 -40.884 -36.255 1.00 0.00 57 ASP A CA 16
ATOM 16718 C C . ASP A 1 57 ? -14.627 -40.224 -35.624 1.00 0.00 57 ASP A C 16
ATOM 16719 O O . ASP A 1 57 ? -14.220 -40.583 -34.507 1.00 0.00 57 ASP A O 16
ATOM 16728 N N . ARG A 1 58 ? -14.048 -39.257 -36.358 1.00 0.00 58 ARG A N 16
ATOM 16729 C CA . ARG A 1 58 ? -12.876 -38.492 -35.903 1.00 0.00 58 ARG A CA 16
ATOM 16730 C C . ARG A 1 58 ? -13.205 -37.680 -34.633 1.00 0.00 58 ARG A C 16
ATOM 16731 O O . ARG A 1 58 ? -12.335 -37.468 -33.786 1.00 0.00 58 ARG A O 16
ATOM 16752 N N . ALA A 1 59 ? -14.476 -37.253 -34.519 1.00 0.00 59 ALA A N 16
ATOM 16753 C CA . ALA A 1 59 ? -14.975 -36.524 -33.353 1.00 0.00 59 ALA A CA 16
ATOM 16754 C C . ALA A 1 59 ? -14.953 -37.415 -32.093 1.00 0.00 59 ALA A C 16
ATOM 16755 O O . ALA A 1 59 ? -14.503 -36.964 -31.057 1.00 0.00 59 ALA A O 16
ATOM 16762 N N . ILE A 1 60 ? -15.418 -38.689 -32.219 1.00 0.00 60 ILE A N 16
ATOM 16763 C CA . ILE A 1 60 ? -15.410 -39.706 -31.120 1.00 0.00 60 ILE A CA 16
ATOM 16764 C C . ILE A 1 60 ? -13.975 -39.910 -30.575 1.00 0.00 60 ILE A C 16
ATOM 16765 O O . ILE A 1 60 ? -13.761 -39.980 -29.354 1.00 0.00 60 ILE A O 16
ATOM 16781 N N . LYS A 1 61 ? -13.007 -39.986 -31.508 1.00 0.00 61 LYS A N 16
ATOM 16782 C CA . LYS A 1 61 ? -11.575 -40.148 -31.187 1.00 0.00 61 LYS A CA 16
ATOM 16783 C C . LYS A 1 61 ? -11.079 -38.903 -30.413 1.00 0.00 61 LYS A C 16
ATOM 16784 O O . LYS A 1 61 ? -10.326 -39.015 -29.441 1.00 0.00 61 LYS A O 16
ATOM 16803 N N . LYS A 1 62 ? -11.552 -37.728 -30.854 1.00 0.00 62 LYS A N 16
ATOM 16804 C CA . LYS A 1 62 ? -11.142 -36.419 -30.313 1.00 0.00 62 LYS A CA 16
ATOM 16805 C C . LYS A 1 62 ? -11.825 -36.127 -28.945 1.00 0.00 62 LYS A C 16
ATOM 16806 O O . LYS A 1 62 ? -11.313 -35.329 -28.150 1.00 0.00 62 LYS A O 16
ATOM 16825 N N . VAL A 1 63 ? -12.985 -36.775 -28.685 1.00 0.00 63 VAL A N 16
ATOM 16826 C CA . VAL A 1 63 ? -13.673 -36.719 -27.369 1.00 0.00 63 VAL A CA 16
ATOM 16827 C C . VAL A 1 63 ? -12.883 -37.559 -26.345 1.00 0.00 63 VAL A C 16
ATOM 16828 O O . VAL A 1 63 ? -12.736 -37.161 -25.177 1.00 0.00 63 VAL A O 16
ATOM 16841 N N . GLY A 1 64 ? -12.362 -38.706 -26.819 1.00 0.00 64 GLY A N 16
ATOM 16842 C CA . GLY A 1 64 ? -11.487 -39.573 -26.022 1.00 0.00 64 GLY A CA 16
ATOM 16843 C C . GLY A 1 64 ? -10.100 -38.948 -25.773 1.00 0.00 64 GLY A C 16
ATOM 16844 O O . GLY A 1 64 ? -9.638 -38.131 -26.601 1.00 0.00 64 GLY A O 16
ATOM 16849 N N . MET A 1 1 ? 0.012 8.714 -5.172 1.00 0.00 1 MET A N 17
ATOM 16850 C CA . MET A 1 1 ? 0.443 8.193 -6.486 1.00 0.00 1 MET A CA 17
ATOM 16851 C C . MET A 1 1 ? 0.063 6.713 -6.605 1.00 0.00 1 MET A C 17
ATOM 16852 O O . MET A 1 1 ? 0.158 5.971 -5.624 1.00 0.00 1 MET A O 17
ATOM 16868 N N . GLY A 1 2 ? -0.371 6.302 -7.809 1.00 0.00 2 GLY A N 17
ATOM 16869 C CA . GLY A 1 2 ? -0.884 4.957 -8.045 1.00 0.00 2 GLY A CA 17
ATOM 16870 C C . GLY A 1 2 ? -2.397 4.959 -8.164 1.00 0.00 2 GLY A C 17
ATOM 16871 O O . GLY A 1 2 ? -3.092 4.359 -7.341 1.00 0.00 2 GLY A O 17
ATOM 16875 N N . SER A 1 3 ? -2.899 5.671 -9.188 1.00 0.00 3 SER A N 17
ATOM 16876 C CA . SER A 1 3 ? -4.338 5.774 -9.486 1.00 0.00 3 SER A CA 17
ATOM 16877 C C . SER A 1 3 ? -4.882 4.424 -9.988 1.00 0.00 3 SER A C 17
ATOM 16878 O O . SER A 1 3 ? -4.841 4.132 -11.192 1.00 0.00 3 SER A O 17
ATOM 16886 N N . SER A 1 4 ? -5.334 3.584 -9.031 1.00 0.00 4 SER A N 17
ATOM 16887 C CA . SER A 1 4 ? -5.887 2.254 -9.307 1.00 0.00 4 SER A CA 17
ATOM 16888 C C . SER A 1 4 ? -7.192 2.392 -10.128 1.00 0.00 4 SER A C 17
ATOM 16889 O O . SER A 1 4 ? -8.233 2.788 -9.589 1.00 0.00 4 SER A O 17
ATOM 16897 N N . HIS A 1 5 ? -7.099 2.129 -11.442 1.00 0.00 5 HIS A N 17
ATOM 16898 C CA . HIS A 1 5 ? -8.214 2.283 -12.395 1.00 0.00 5 HIS A CA 17
ATOM 16899 C C . HIS A 1 5 ? -8.726 0.888 -12.799 1.00 0.00 5 HIS A C 17
ATOM 16900 O O . HIS A 1 5 ? -8.152 0.241 -13.683 1.00 0.00 5 HIS A O 17
ATOM 16915 N N . HIS A 1 6 ? -9.784 0.420 -12.113 1.00 0.00 6 HIS A N 17
ATOM 16916 C CA . HIS A 1 6 ? -10.472 -0.853 -12.433 1.00 0.00 6 HIS A CA 17
ATOM 16917 C C . HIS A 1 6 ? -11.828 -0.550 -13.077 1.00 0.00 6 HIS A C 17
ATOM 16918 O O . HIS A 1 6 ? -12.500 0.406 -12.687 1.00 0.00 6 HIS A O 17
ATOM 16933 N N . HIS A 1 7 ? -12.223 -1.371 -14.062 1.00 0.00 7 HIS A N 17
ATOM 16934 C CA . HIS A 1 7 ? -13.457 -1.171 -14.841 1.00 0.00 7 HIS A CA 17
ATOM 16935 C C . HIS A 1 7 ? -14.039 -2.533 -15.257 1.00 0.00 7 HIS A C 17
ATOM 16936 O O . HIS A 1 7 ? -13.316 -3.535 -15.318 1.00 0.00 7 HIS A O 17
ATOM 16951 N N . HIS A 1 8 ? -15.358 -2.557 -15.526 1.00 0.00 8 HIS A N 17
ATOM 16952 C CA . HIS A 1 8 ? -16.084 -3.750 -15.991 1.00 0.00 8 HIS A CA 17
ATOM 16953 C C . HIS A 1 8 ? -16.929 -3.373 -17.221 1.00 0.00 8 HIS A C 17
ATOM 16954 O O . HIS A 1 8 ? -18.001 -2.759 -17.089 1.00 0.00 8 HIS A O 17
ATOM 16969 N N . HIS A 1 9 ? -16.407 -3.685 -18.417 1.00 0.00 9 HIS A N 17
ATOM 16970 C CA . HIS A 1 9 ? -17.137 -3.515 -19.681 1.00 0.00 9 HIS A CA 17
ATOM 16971 C C . HIS A 1 9 ? -18.115 -4.687 -19.841 1.00 0.00 9 HIS A C 17
ATOM 16972 O O . HIS A 1 9 ? -17.753 -5.755 -20.355 1.00 0.00 9 HIS A O 17
ATOM 16987 N N . HIS A 1 10 ? -19.335 -4.493 -19.325 1.00 0.00 10 HIS A N 17
ATOM 16988 C CA . HIS A 1 10 ? -20.400 -5.509 -19.363 1.00 0.00 10 HIS A CA 17
ATOM 16989 C C . HIS A 1 10 ? -20.992 -5.604 -20.784 1.00 0.00 10 HIS A C 17
ATOM 16990 O O . HIS A 1 10 ? -21.302 -4.580 -21.395 1.00 0.00 10 HIS A O 17
ATOM 17005 N N . SER A 1 11 ? -21.125 -6.836 -21.301 1.00 0.00 11 SER A N 17
ATOM 17006 C CA . SER A 1 11 ? -21.629 -7.089 -22.663 1.00 0.00 11 SER A CA 17
ATOM 17007 C C . SER A 1 11 ? -22.142 -8.535 -22.788 1.00 0.00 11 SER A C 17
ATOM 17008 O O . SER A 1 11 ? -21.684 -9.429 -22.069 1.00 0.00 11 SER A O 17
ATOM 17016 N N . SER A 1 12 ? -23.085 -8.745 -23.722 1.00 0.00 12 SER A N 17
ATOM 17017 C CA . SER A 1 12 ? -23.711 -10.060 -23.986 1.00 0.00 12 SER A CA 17
ATOM 17018 C C . SER A 1 12 ? -22.928 -10.830 -25.078 1.00 0.00 12 SER A C 17
ATOM 17019 O O . SER A 1 12 ? -21.944 -10.319 -25.635 1.00 0.00 12 SER A O 17
ATOM 17027 N N . GLY A 1 13 ? -23.368 -12.065 -25.352 1.00 0.00 13 GLY A N 17
ATOM 17028 C CA . GLY A 1 13 ? -22.780 -12.912 -26.384 1.00 0.00 13 GLY A CA 17
ATOM 17029 C C . GLY A 1 13 ? -23.721 -14.052 -26.744 1.00 0.00 13 GLY A C 17
ATOM 17030 O O . GLY A 1 13 ? -23.797 -15.048 -26.009 1.00 0.00 13 GLY A O 17
ATOM 17034 N N . LEU A 1 14 ? -24.459 -13.889 -27.858 1.00 0.00 14 LEU A N 17
ATOM 17035 C CA . LEU A 1 14 ? -25.452 -14.875 -28.344 1.00 0.00 14 LEU A CA 17
ATOM 17036 C C . LEU A 1 14 ? -24.749 -16.176 -28.779 1.00 0.00 14 LEU A C 17
ATOM 17037 O O . LEU A 1 14 ? -25.260 -17.274 -28.531 1.00 0.00 14 LEU A O 17
ATOM 17053 N N . VAL A 1 15 ? -23.571 -16.008 -29.415 1.00 0.00 15 VAL A N 17
ATOM 17054 C CA . VAL A 1 15 ? -22.763 -17.101 -29.994 1.00 0.00 15 VAL A CA 17
ATOM 17055 C C . VAL A 1 15 ? -23.551 -17.832 -31.118 1.00 0.00 15 VAL A C 17
ATOM 17056 O O . VAL A 1 15 ? -24.146 -18.893 -30.884 1.00 0.00 15 VAL A O 17
ATOM 17069 N N . PRO A 1 16 ? -23.638 -17.225 -32.350 1.00 0.00 16 PRO A N 17
ATOM 17070 C CA . PRO A 1 16 ? -24.211 -17.902 -33.547 1.00 0.00 16 PRO A CA 17
ATOM 17071 C C . PRO A 1 16 ? -23.363 -19.118 -33.978 1.00 0.00 16 PRO A C 17
ATOM 17072 O O . PRO A 1 16 ? -22.269 -19.318 -33.465 1.00 0.00 16 PRO A O 17
ATOM 17083 N N . ARG A 1 17 ? -23.885 -19.931 -34.913 1.00 0.00 17 ARG A N 17
ATOM 17084 C CA . ARG A 1 17 ? -23.171 -21.115 -35.444 1.00 0.00 17 ARG A CA 17
ATOM 17085 C C . ARG A 1 17 ? -21.975 -20.663 -36.313 1.00 0.00 17 ARG A C 17
ATOM 17086 O O . ARG A 1 17 ? -20.843 -21.124 -36.109 1.00 0.00 17 ARG A O 17
ATOM 17107 N N . GLY A 1 18 ? -22.252 -19.737 -37.260 1.00 0.00 18 GLY A N 17
ATOM 17108 C CA . GLY A 1 18 ? -21.229 -19.198 -38.170 1.00 0.00 18 GLY A CA 17
ATOM 17109 C C . GLY A 1 18 ? -20.699 -20.240 -39.158 1.00 0.00 18 GLY A C 17
ATOM 17110 O O . GLY A 1 18 ? -21.471 -21.062 -39.678 1.00 0.00 18 GLY A O 17
ATOM 17114 N N . SER A 1 19 ? -19.378 -20.195 -39.418 1.00 0.00 19 SER A N 17
ATOM 17115 C CA . SER A 1 19 ? -18.682 -21.209 -40.234 1.00 0.00 19 SER A CA 17
ATOM 17116 C C . SER A 1 19 ? -18.365 -22.460 -39.387 1.00 0.00 19 SER A C 17
ATOM 17117 O O . SER A 1 19 ? -18.519 -22.442 -38.156 1.00 0.00 19 SER A O 17
ATOM 17125 N N . HIS A 1 20 ? -17.908 -23.541 -40.053 1.00 0.00 20 HIS A N 17
ATOM 17126 C CA . HIS A 1 20 ? -17.481 -24.781 -39.379 1.00 0.00 20 HIS A CA 17
ATOM 17127 C C . HIS A 1 20 ? -16.014 -24.639 -38.901 1.00 0.00 20 HIS A C 17
ATOM 17128 O O . HIS A 1 20 ? -15.096 -25.302 -39.408 1.00 0.00 20 HIS A O 17
ATOM 17143 N N . MET A 1 21 ? -15.816 -23.711 -37.945 1.00 0.00 21 MET A N 17
ATOM 17144 C CA . MET A 1 21 ? -14.519 -23.447 -37.312 1.00 0.00 21 MET A CA 17
ATOM 17145 C C . MET A 1 21 ? -14.258 -24.521 -36.254 1.00 0.00 21 MET A C 17
ATOM 17146 O O . MET A 1 21 ? -15.209 -24.977 -35.633 1.00 0.00 21 MET A O 17
ATOM 17160 N N . ASN A 1 22 ? -12.982 -24.902 -36.052 1.00 0.00 22 ASN A N 17
ATOM 17161 C CA . ASN A 1 22 ? -12.601 -26.072 -35.220 1.00 0.00 22 ASN A CA 17
ATOM 17162 C C . ASN A 1 22 ? -13.176 -26.015 -33.788 1.00 0.00 22 ASN A C 17
ATOM 17163 O O . ASN A 1 22 ? -13.668 -27.020 -33.302 1.00 0.00 22 ASN A O 17
ATOM 17174 N N . GLU A 1 23 ? -13.148 -24.831 -33.149 1.00 0.00 23 GLU A N 17
ATOM 17175 C CA . GLU A 1 23 ? -13.705 -24.640 -31.779 1.00 0.00 23 GLU A CA 17
ATOM 17176 C C . GLU A 1 23 ? -15.221 -24.932 -31.750 1.00 0.00 23 GLU A C 17
ATOM 17177 O O . GLU A 1 23 ? -15.735 -25.487 -30.779 1.00 0.00 23 GLU A O 17
ATOM 17189 N N . LYS A 1 24 ? -15.905 -24.571 -32.850 1.00 0.00 24 LYS A N 17
ATOM 17190 C CA . LYS A 1 24 ? -17.363 -24.747 -32.998 1.00 0.00 24 LYS A CA 17
ATOM 17191 C C . LYS A 1 24 ? -17.709 -26.214 -33.307 1.00 0.00 24 LYS A C 17
ATOM 17192 O O . LYS A 1 24 ? -18.700 -26.735 -32.800 1.00 0.00 24 LYS A O 17
ATOM 17211 N N . VAL A 1 25 ? -16.856 -26.868 -34.127 1.00 0.00 25 VAL A N 17
ATOM 17212 C CA . VAL A 1 25 ? -17.057 -28.269 -34.556 1.00 0.00 25 VAL A CA 17
ATOM 17213 C C . VAL A 1 25 ? -16.900 -29.221 -33.363 1.00 0.00 25 VAL A C 17
ATOM 17214 O O . VAL A 1 25 ? -17.762 -30.060 -33.131 1.00 0.00 25 VAL A O 17
ATOM 17227 N N . GLU A 1 26 ? -15.799 -29.048 -32.604 1.00 0.00 26 GLU A N 17
ATOM 17228 C CA . GLU A 1 26 ? -15.502 -29.848 -31.393 1.00 0.00 26 GLU A CA 17
ATOM 17229 C C . GLU A 1 26 ? -16.586 -29.639 -30.329 1.00 0.00 26 GLU A C 17
ATOM 17230 O O . GLU A 1 26 ? -16.940 -30.568 -29.598 1.00 0.00 26 GLU A O 17
ATOM 17242 N N . LYS A 1 27 ? -17.114 -28.406 -30.273 1.00 0.00 27 LYS A N 17
ATOM 17243 C CA . LYS A 1 27 ? -18.176 -28.031 -29.331 1.00 0.00 27 LYS A CA 17
ATOM 17244 C C . LYS A 1 27 ? -19.481 -28.812 -29.615 1.00 0.00 27 LYS A C 17
ATOM 17245 O O . LYS A 1 27 ? -20.068 -29.396 -28.695 1.00 0.00 27 LYS A O 17
ATOM 17264 N N . ILE A 1 28 ? -19.902 -28.832 -30.900 1.00 0.00 28 ILE A N 17
ATOM 17265 C CA . ILE A 1 28 ? -21.201 -29.413 -31.314 1.00 0.00 28 ILE A CA 17
ATOM 17266 C C . ILE A 1 28 ? -21.150 -30.958 -31.416 1.00 0.00 28 ILE A C 17
ATOM 17267 O O . ILE A 1 28 ? -22.159 -31.622 -31.132 1.00 0.00 28 ILE A O 17
ATOM 17283 N N . VAL A 1 29 ? -19.979 -31.528 -31.800 1.00 0.00 29 VAL A N 17
ATOM 17284 C CA . VAL A 1 29 ? -19.825 -32.995 -31.931 1.00 0.00 29 VAL A CA 17
ATOM 17285 C C . VAL A 1 29 ? -19.748 -33.638 -30.533 1.00 0.00 29 VAL A C 17
ATOM 17286 O O . VAL A 1 29 ? -20.363 -34.680 -30.290 1.00 0.00 29 VAL A O 17
ATOM 17299 N N . GLU A 1 30 ? -19.026 -32.971 -29.603 1.00 0.00 30 GLU A N 17
ATOM 17300 C CA . GLU A 1 30 ? -18.956 -33.406 -28.201 1.00 0.00 30 GLU A CA 17
ATOM 17301 C C . GLU A 1 30 ? -20.321 -33.211 -27.517 1.00 0.00 30 GLU A C 17
ATOM 17302 O O . GLU A 1 30 ? -20.662 -33.977 -26.628 1.00 0.00 30 GLU A O 17
ATOM 17314 N N . GLU A 1 31 ? -21.090 -32.185 -27.961 1.00 0.00 31 GLU A N 17
ATOM 17315 C CA . GLU A 1 31 ? -22.410 -31.863 -27.386 1.00 0.00 31 GLU A CA 17
ATOM 17316 C C . GLU A 1 31 ? -23.427 -32.991 -27.652 1.00 0.00 31 GLU A C 17
ATOM 17317 O O . GLU A 1 31 ? -24.136 -33.400 -26.734 1.00 0.00 31 GLU A O 17
ATOM 17329 N N . LEU A 1 32 ? -23.481 -33.501 -28.905 1.00 0.00 32 LEU A N 17
ATOM 17330 C CA . LEU A 1 32 ? -24.433 -34.582 -29.283 1.00 0.00 32 LEU A CA 17
ATOM 17331 C C . LEU A 1 32 ? -24.013 -35.946 -28.667 1.00 0.00 32 LEU A C 17
ATOM 17332 O O . LEU A 1 32 ? -24.850 -36.843 -28.494 1.00 0.00 32 LEU A O 17
ATOM 17348 N N . LEU A 1 33 ? -22.710 -36.071 -28.317 1.00 0.00 33 LEU A N 17
ATOM 17349 C CA . LEU A 1 33 ? -22.192 -37.164 -27.447 1.00 0.00 33 LEU A CA 17
ATOM 17350 C C . LEU A 1 33 ? -22.598 -36.913 -25.970 1.00 0.00 33 LEU A C 17
ATOM 17351 O O . LEU A 1 33 ? -22.916 -37.842 -25.225 1.00 0.00 33 LEU A O 17
ATOM 17367 N N . ARG A 1 34 ? -22.609 -35.631 -25.572 1.00 0.00 34 ARG A N 17
ATOM 17368 C CA . ARG A 1 34 ? -22.920 -35.188 -24.188 1.00 0.00 34 ARG A CA 17
ATOM 17369 C C . ARG A 1 34 ? -24.446 -35.240 -23.919 1.00 0.00 34 ARG A C 17
ATOM 17370 O O . ARG A 1 34 ? -24.904 -35.041 -22.787 1.00 0.00 34 ARG A O 17
ATOM 17391 N N . ARG A 1 35 ? -25.230 -35.549 -24.978 1.00 0.00 35 ARG A N 17
ATOM 17392 C CA . ARG A 1 35 ? -26.693 -35.746 -24.892 1.00 0.00 35 ARG A CA 17
ATOM 17393 C C . ARG A 1 35 ? -27.059 -37.166 -24.379 1.00 0.00 35 ARG A C 17
ATOM 17394 O O . ARG A 1 35 ? -28.181 -37.629 -24.591 1.00 0.00 35 ARG A O 17
ATOM 17415 N N . GLY A 1 36 ? -26.129 -37.824 -23.665 1.00 0.00 36 GLY A N 17
ATOM 17416 C CA . GLY A 1 36 ? -26.351 -39.167 -23.107 1.00 0.00 36 GLY A CA 17
ATOM 17417 C C . GLY A 1 36 ? -25.664 -40.261 -23.908 1.00 0.00 36 GLY A C 17
ATOM 17418 O O . GLY A 1 36 ? -25.496 -41.372 -23.396 1.00 0.00 36 GLY A O 17
ATOM 17422 N N . TYR A 1 37 ? -25.251 -39.902 -25.150 1.00 0.00 37 TYR A N 17
ATOM 17423 C CA . TYR A 1 37 ? -24.632 -40.784 -26.167 1.00 0.00 37 TYR A CA 17
ATOM 17424 C C . TYR A 1 37 ? -25.318 -42.178 -26.314 1.00 0.00 37 TYR A C 17
ATOM 17425 O O . TYR A 1 37 ? -25.110 -43.096 -25.522 1.00 0.00 37 TYR A O 17
ATOM 17443 N N . SER A 1 38 ? -26.170 -42.310 -27.325 1.00 0.00 38 SER A N 17
ATOM 17444 C CA . SER A 1 38 ? -26.660 -43.610 -27.805 1.00 0.00 38 SER A CA 17
ATOM 17445 C C . SER A 1 38 ? -26.441 -43.665 -29.321 1.00 0.00 38 SER A C 17
ATOM 17446 O O . SER A 1 38 ? -26.512 -42.626 -29.987 1.00 0.00 38 SER A O 17
ATOM 17454 N N . GLU A 1 39 ? -26.203 -44.872 -29.858 1.00 0.00 39 GLU A N 17
ATOM 17455 C CA . GLU A 1 39 ? -25.877 -45.083 -31.281 1.00 0.00 39 GLU A CA 17
ATOM 17456 C C . GLU A 1 39 ? -27.055 -44.658 -32.184 1.00 0.00 39 GLU A C 17
ATOM 17457 O O . GLU A 1 39 ? -26.858 -43.998 -33.206 1.00 0.00 39 GLU A O 17
ATOM 17469 N N . GLU A 1 40 ? -28.277 -45.022 -31.755 1.00 0.00 40 GLU A N 17
ATOM 17470 C CA . GLU A 1 40 ? -29.519 -44.733 -32.506 1.00 0.00 40 GLU A CA 17
ATOM 17471 C C . GLU A 1 40 ? -29.842 -43.224 -32.504 1.00 0.00 40 GLU A C 17
ATOM 17472 O O . GLU A 1 40 ? -30.345 -42.698 -33.496 1.00 0.00 40 GLU A O 17
ATOM 17484 N N . ASP A 1 41 ? -29.543 -42.542 -31.383 1.00 0.00 41 ASP A N 17
ATOM 17485 C CA . ASP A 1 41 ? -29.741 -41.085 -31.243 1.00 0.00 41 ASP A CA 17
ATOM 17486 C C . ASP A 1 41 ? -28.766 -40.338 -32.150 1.00 0.00 41 ASP A C 17
ATOM 17487 O O . ASP A 1 41 ? -29.185 -39.630 -33.064 1.00 0.00 41 ASP A O 17
ATOM 17496 N N . ILE A 1 42 ? -27.464 -40.568 -31.890 1.00 0.00 42 ILE A N 17
ATOM 17497 C CA . ILE A 1 42 ? -26.336 -39.893 -32.558 1.00 0.00 42 ILE A CA 17
ATOM 17498 C C . ILE A 1 42 ? -26.417 -40.036 -34.083 1.00 0.00 42 ILE A C 17
ATOM 17499 O O . ILE A 1 42 ? -26.319 -39.036 -34.784 1.00 0.00 42 ILE A O 17
ATOM 17515 N N . ARG A 1 43 ? -26.643 -41.272 -34.578 1.00 0.00 43 ARG A N 17
ATOM 17516 C CA . ARG A 1 43 ? -26.704 -41.558 -36.028 1.00 0.00 43 ARG A CA 17
ATOM 17517 C C . ARG A 1 43 ? -27.825 -40.733 -36.706 1.00 0.00 43 ARG A C 17
ATOM 17518 O O . ARG A 1 43 ? -27.611 -40.156 -37.767 1.00 0.00 43 ARG A O 17
ATOM 17539 N N . ARG A 1 44 ? -28.998 -40.668 -36.038 1.00 0.00 44 ARG A N 17
ATOM 17540 C CA . ARG A 1 44 ? -30.185 -39.939 -36.542 1.00 0.00 44 ARG A CA 17
ATOM 17541 C C . ARG A 1 44 ? -30.002 -38.408 -36.451 1.00 0.00 44 ARG A C 17
ATOM 17542 O O . ARG A 1 44 ? -30.573 -37.674 -37.267 1.00 0.00 44 ARG A O 17
ATOM 17563 N N . TYR A 1 45 ? -29.199 -37.930 -35.468 1.00 0.00 45 TYR A N 17
ATOM 17564 C CA . TYR A 1 45 ? -28.814 -36.502 -35.381 1.00 0.00 45 TYR A CA 17
ATOM 17565 C C . TYR A 1 45 ? -27.988 -36.114 -36.610 1.00 0.00 45 TYR A C 17
ATOM 17566 O O . TYR A 1 45 ? -28.369 -35.217 -37.345 1.00 0.00 45 TYR A O 17
ATOM 17584 N N . LEU A 1 46 ? -26.900 -36.857 -36.830 1.00 0.00 46 LEU A N 17
ATOM 17585 C CA . LEU A 1 46 ? -25.937 -36.638 -37.931 1.00 0.00 46 LEU A CA 17
ATOM 17586 C C . LEU A 1 46 ? -26.605 -36.742 -39.303 1.00 0.00 46 LEU A C 17
ATOM 17587 O O . LEU A 1 46 ? -26.286 -35.984 -40.213 1.00 0.00 46 LEU A O 17
ATOM 17603 N N . LYS A 1 47 ? -27.522 -37.707 -39.420 1.00 0.00 47 LYS A N 17
ATOM 17604 C CA . LYS A 1 47 ? -28.226 -38.010 -40.674 1.00 0.00 47 LYS A CA 17
ATOM 17605 C C . LYS A 1 47 ? -29.165 -36.829 -41.056 1.00 0.00 47 LYS A C 17
ATOM 17606 O O . LYS A 1 47 ? -29.272 -36.457 -42.230 1.00 0.00 47 LYS A O 17
ATOM 17625 N N . LYS A 1 48 ? -29.823 -36.258 -40.030 1.00 0.00 48 LYS A N 17
ATOM 17626 C CA . LYS A 1 48 ? -30.691 -35.068 -40.159 1.00 0.00 48 LYS A CA 17
ATOM 17627 C C . LYS A 1 48 ? -29.848 -33.809 -40.460 1.00 0.00 48 LYS A C 17
ATOM 17628 O O . LYS A 1 48 ? -30.229 -32.974 -41.287 1.00 0.00 48 LYS A O 17
ATOM 17647 N N . GLN A 1 49 ? -28.695 -33.702 -39.774 1.00 0.00 49 GLN A N 17
ATOM 17648 C CA . GLN A 1 49 ? -27.743 -32.577 -39.920 1.00 0.00 49 GLN A CA 17
ATOM 17649 C C . GLN A 1 49 ? -26.994 -32.649 -41.264 1.00 0.00 49 GLN A C 17
ATOM 17650 O O . GLN A 1 49 ? -26.406 -31.657 -41.701 1.00 0.00 49 GLN A O 17
ATOM 17664 N N . GLY A 1 50 ? -27.015 -33.841 -41.890 1.00 0.00 50 GLY A N 17
ATOM 17665 C CA . GLY A 1 50 ? -26.334 -34.087 -43.154 1.00 0.00 50 GLY A CA 17
ATOM 17666 C C . GLY A 1 50 ? -24.827 -34.211 -42.992 1.00 0.00 50 GLY A C 17
ATOM 17667 O O . GLY A 1 50 ? -24.085 -33.996 -43.950 1.00 0.00 50 GLY A O 17
ATOM 17671 N N . ILE A 1 51 ? -24.374 -34.533 -41.767 1.00 0.00 51 ILE A N 17
ATOM 17672 C CA . ILE A 1 51 ? -22.955 -34.794 -41.475 1.00 0.00 51 ILE A CA 17
ATOM 17673 C C . ILE A 1 51 ? -22.572 -36.182 -42.019 1.00 0.00 51 ILE A C 17
ATOM 17674 O O . ILE A 1 51 ? -23.280 -37.166 -41.767 1.00 0.00 51 ILE A O 17
ATOM 17690 N N . ASP A 1 52 ? -21.461 -36.232 -42.774 1.00 0.00 52 ASP A N 17
ATOM 17691 C CA . ASP A 1 52 ? -20.935 -37.459 -43.391 1.00 0.00 52 ASP A CA 17
ATOM 17692 C C . ASP A 1 52 ? -20.422 -38.442 -42.319 1.00 0.00 52 ASP A C 17
ATOM 17693 O O . ASP A 1 52 ? -19.925 -38.015 -41.265 1.00 0.00 52 ASP A O 17
ATOM 17702 N N . ASP A 1 53 ? -20.549 -39.745 -42.609 1.00 0.00 53 ASP A N 17
ATOM 17703 C CA . ASP A 1 53 ? -20.194 -40.833 -41.675 1.00 0.00 53 ASP A CA 17
ATOM 17704 C C . ASP A 1 53 ? -18.686 -40.855 -41.366 1.00 0.00 53 ASP A C 17
ATOM 17705 O O . ASP A 1 53 ? -18.290 -41.127 -40.230 1.00 0.00 53 ASP A O 17
ATOM 17714 N N . ARG A 1 54 ? -17.858 -40.561 -42.385 1.00 0.00 54 ARG A N 17
ATOM 17715 C CA . ARG A 1 54 ? -16.387 -40.486 -42.229 1.00 0.00 54 ARG A CA 17
ATOM 17716 C C . ARG A 1 54 ? -15.976 -39.159 -41.560 1.00 0.00 54 ARG A C 17
ATOM 17717 O O . ARG A 1 54 ? -14.921 -39.089 -40.924 1.00 0.00 54 ARG A O 17
ATOM 17738 N N . GLU A 1 55 ? -16.825 -38.118 -41.711 1.00 0.00 55 GLU A N 17
ATOM 17739 C CA . GLU A 1 55 ? -16.569 -36.791 -41.115 1.00 0.00 55 GLU A CA 17
ATOM 17740 C C . GLU A 1 55 ? -16.761 -36.807 -39.592 1.00 0.00 55 GLU A C 17
ATOM 17741 O O . GLU A 1 55 ? -15.967 -36.217 -38.850 1.00 0.00 55 GLU A O 17
ATOM 17753 N N . VAL A 1 56 ? -17.829 -37.463 -39.134 1.00 0.00 56 VAL A N 17
ATOM 17754 C CA . VAL A 1 56 ? -18.055 -37.646 -37.694 1.00 0.00 56 VAL A CA 17
ATOM 17755 C C . VAL A 1 56 ? -17.069 -38.683 -37.132 1.00 0.00 56 VAL A C 17
ATOM 17756 O O . VAL A 1 56 ? -16.641 -38.557 -35.995 1.00 0.00 56 VAL A O 17
ATOM 17769 N N . ASP A 1 57 ? -16.686 -39.673 -37.962 1.00 0.00 57 ASP A N 17
ATOM 17770 C CA . ASP A 1 57 ? -15.736 -40.734 -37.572 1.00 0.00 57 ASP A CA 17
ATOM 17771 C C . ASP A 1 57 ? -14.356 -40.143 -37.215 1.00 0.00 57 ASP A C 17
ATOM 17772 O O . ASP A 1 57 ? -13.789 -40.499 -36.187 1.00 0.00 57 ASP A O 17
ATOM 17781 N N . ARG A 1 58 ? -13.852 -39.224 -38.078 1.00 0.00 58 ARG A N 17
ATOM 17782 C CA . ARG A 1 58 ? -12.557 -38.539 -37.857 1.00 0.00 58 ARG A CA 17
ATOM 17783 C C . ARG A 1 58 ? -12.637 -37.585 -36.643 1.00 0.00 58 ARG A C 17
ATOM 17784 O O . ARG A 1 58 ? -11.631 -37.351 -35.989 1.00 0.00 58 ARG A O 17
ATOM 17805 N N . ALA A 1 59 ? -13.853 -37.072 -36.342 1.00 0.00 59 ALA A N 17
ATOM 17806 C CA . ALA A 1 59 ? -14.100 -36.190 -35.175 1.00 0.00 59 ALA A CA 17
ATOM 17807 C C . ALA A 1 59 ? -14.090 -36.992 -33.856 1.00 0.00 59 ALA A C 17
ATOM 17808 O O . ALA A 1 59 ? -13.564 -36.529 -32.840 1.00 0.00 59 ALA A O 17
ATOM 17815 N N . ILE A 1 60 ? -14.670 -38.208 -33.899 1.00 0.00 60 ILE A N 17
ATOM 17816 C CA . ILE A 1 60 ? -14.693 -39.146 -32.747 1.00 0.00 60 ILE A CA 17
ATOM 17817 C C . ILE A 1 60 ? -13.314 -39.838 -32.599 1.00 0.00 60 ILE A C 17
ATOM 17818 O O . ILE A 1 60 ? -12.971 -40.344 -31.540 1.00 0.00 60 ILE A O 17
ATOM 17834 N N . LYS A 1 61 ? -12.531 -39.818 -33.683 1.00 0.00 61 LYS A N 17
ATOM 17835 C CA . LYS A 1 61 ? -11.132 -40.279 -33.696 1.00 0.00 61 LYS A CA 17
ATOM 17836 C C . LYS A 1 61 ? -10.229 -39.272 -32.932 1.00 0.00 61 LYS A C 17
ATOM 17837 O O . LYS A 1 61 ? -9.175 -39.641 -32.406 1.00 0.00 61 LYS A O 17
ATOM 17856 N N . LYS A 1 62 ? -10.668 -37.994 -32.879 1.00 0.00 62 LYS A N 17
ATOM 17857 C CA . LYS A 1 62 ? -9.972 -36.912 -32.143 1.00 0.00 62 LYS A CA 17
ATOM 17858 C C . LYS A 1 62 ? -10.324 -36.950 -30.641 1.00 0.00 62 LYS A C 17
ATOM 17859 O O . LYS A 1 62 ? -9.434 -36.999 -29.788 1.00 0.00 62 LYS A O 17
ATOM 17878 N N . VAL A 1 63 ? -11.634 -36.921 -30.335 1.00 0.00 63 VAL A N 17
ATOM 17879 C CA . VAL A 1 63 ? -12.139 -36.870 -28.940 1.00 0.00 63 VAL A CA 17
ATOM 17880 C C . VAL A 1 63 ? -12.064 -38.265 -28.253 1.00 0.00 63 VAL A C 17
ATOM 17881 O O . VAL A 1 63 ? -11.979 -38.361 -27.024 1.00 0.00 63 VAL A O 17
ATOM 17894 N N . GLY A 1 64 ? -12.063 -39.330 -29.065 1.00 0.00 64 GLY A N 17
ATOM 17895 C CA . GLY A 1 64 ? -12.030 -40.713 -28.574 1.00 0.00 64 GLY A CA 17
ATOM 17896 C C . GLY A 1 64 ? -10.605 -41.249 -28.407 1.00 0.00 64 GLY A C 17
ATOM 17897 O O . GLY A 1 64 ? -10.390 -42.152 -27.573 1.00 0.00 64 GLY A O 17
ATOM 17902 N N . MET A 1 1 ? 0.983 -36.368 -9.403 1.00 0.00 1 MET A N 18
ATOM 17903 C CA . MET A 1 1 ? 0.131 -36.722 -8.239 1.00 0.00 1 MET A CA 18
ATOM 17904 C C . MET A 1 1 ? -0.044 -35.491 -7.334 1.00 0.00 1 MET A C 18
ATOM 17905 O O . MET A 1 1 ? 0.840 -34.627 -7.281 1.00 0.00 1 MET A O 18
ATOM 17921 N N . GLY A 1 2 ? -1.178 -35.433 -6.610 1.00 0.00 2 GLY A N 18
ATOM 17922 C CA . GLY A 1 2 ? -1.521 -34.292 -5.753 1.00 0.00 2 GLY A CA 18
ATOM 17923 C C . GLY A 1 2 ? -2.937 -33.800 -6.012 1.00 0.00 2 GLY A C 18
ATOM 17924 O O . GLY A 1 2 ? -3.473 -33.976 -7.119 1.00 0.00 2 GLY A O 18
ATOM 17928 N N . SER A 1 3 ? -3.543 -33.167 -4.994 1.00 0.00 3 SER A N 18
ATOM 17929 C CA . SER A 1 3 ? -4.921 -32.650 -5.070 1.00 0.00 3 SER A CA 18
ATOM 17930 C C . SER A 1 3 ? -4.973 -31.323 -5.859 1.00 0.00 3 SER A C 18
ATOM 17931 O O . SER A 1 3 ? -4.871 -30.244 -5.271 1.00 0.00 3 SER A O 18
ATOM 17939 N N . SER A 1 4 ? -5.069 -31.419 -7.205 1.00 0.00 4 SER A N 18
ATOM 17940 C CA . SER A 1 4 ? -5.286 -30.252 -8.079 1.00 0.00 4 SER A CA 18
ATOM 17941 C C . SER A 1 4 ? -6.739 -29.759 -7.915 1.00 0.00 4 SER A C 18
ATOM 17942 O O . SER A 1 4 ? -7.677 -30.492 -8.247 1.00 0.00 4 SER A O 18
ATOM 17950 N N . HIS A 1 5 ? -6.918 -28.537 -7.366 1.00 0.00 5 HIS A N 18
ATOM 17951 C CA . HIS A 1 5 ? -8.255 -27.950 -7.131 1.00 0.00 5 HIS A CA 18
ATOM 17952 C C . HIS A 1 5 ? -8.960 -27.625 -8.475 1.00 0.00 5 HIS A C 18
ATOM 17953 O O . HIS A 1 5 ? -8.640 -26.640 -9.151 1.00 0.00 5 HIS A O 18
ATOM 17968 N N . HIS A 1 6 ? -9.903 -28.505 -8.869 1.00 0.00 6 HIS A N 18
ATOM 17969 C CA . HIS A 1 6 ? -10.651 -28.378 -10.137 1.00 0.00 6 HIS A CA 18
ATOM 17970 C C . HIS A 1 6 ? -11.885 -27.478 -9.943 1.00 0.00 6 HIS A C 18
ATOM 17971 O O . HIS A 1 6 ? -12.478 -27.451 -8.856 1.00 0.00 6 HIS A O 18
ATOM 17986 N N . HIS A 1 7 ? -12.270 -26.760 -11.013 1.00 0.00 7 HIS A N 18
ATOM 17987 C CA . HIS A 1 7 ? -13.377 -25.783 -10.991 1.00 0.00 7 HIS A CA 18
ATOM 17988 C C . HIS A 1 7 ? -14.103 -25.766 -12.353 1.00 0.00 7 HIS A C 18
ATOM 17989 O O . HIS A 1 7 ? -13.453 -25.683 -13.401 1.00 0.00 7 HIS A O 18
ATOM 18004 N N . HIS A 1 8 ? -15.451 -25.820 -12.312 1.00 0.00 8 HIS A N 18
ATOM 18005 C CA . HIS A 1 8 ? -16.312 -25.863 -13.515 1.00 0.00 8 HIS A CA 18
ATOM 18006 C C . HIS A 1 8 ? -16.396 -24.478 -14.202 1.00 0.00 8 HIS A C 18
ATOM 18007 O O . HIS A 1 8 ? -16.249 -23.432 -13.552 1.00 0.00 8 HIS A O 18
ATOM 18022 N N . HIS A 1 9 ? -16.640 -24.502 -15.523 1.00 0.00 9 HIS A N 18
ATOM 18023 C CA . HIS A 1 9 ? -16.804 -23.304 -16.370 1.00 0.00 9 HIS A CA 18
ATOM 18024 C C . HIS A 1 9 ? -17.998 -23.517 -17.306 1.00 0.00 9 HIS A C 18
ATOM 18025 O O . HIS A 1 9 ? -18.351 -24.662 -17.629 1.00 0.00 9 HIS A O 18
ATOM 18040 N N . HIS A 1 10 ? -18.605 -22.414 -17.752 1.00 0.00 10 HIS A N 18
ATOM 18041 C CA . HIS A 1 10 ? -19.785 -22.430 -18.640 1.00 0.00 10 HIS A CA 18
ATOM 18042 C C . HIS A 1 10 ? -19.432 -21.817 -20.011 1.00 0.00 10 HIS A C 18
ATOM 18043 O O . HIS A 1 10 ? -18.664 -20.849 -20.092 1.00 0.00 10 HIS A O 18
ATOM 18058 N N . SER A 1 11 ? -20.001 -22.401 -21.075 1.00 0.00 11 SER A N 18
ATOM 18059 C CA . SER A 1 11 ? -19.877 -21.909 -22.455 1.00 0.00 11 SER A CA 18
ATOM 18060 C C . SER A 1 11 ? -21.227 -21.307 -22.874 1.00 0.00 11 SER A C 18
ATOM 18061 O O . SER A 1 11 ? -22.118 -22.022 -23.362 1.00 0.00 11 SER A O 18
ATOM 18069 N N . SER A 1 12 ? -21.393 -19.995 -22.611 1.00 0.00 12 SER A N 18
ATOM 18070 C CA . SER A 1 12 ? -22.643 -19.276 -22.874 1.00 0.00 12 SER A CA 18
ATOM 18071 C C . SER A 1 12 ? -22.873 -19.115 -24.393 1.00 0.00 12 SER A C 18
ATOM 18072 O O . SER A 1 12 ? -22.075 -18.482 -25.095 1.00 0.00 12 SER A O 18
ATOM 18080 N N . GLY A 1 13 ? -23.946 -19.750 -24.884 1.00 0.00 13 GLY A N 18
ATOM 18081 C CA . GLY A 1 13 ? -24.315 -19.717 -26.291 1.00 0.00 13 GLY A CA 18
ATOM 18082 C C . GLY A 1 13 ? -25.669 -20.374 -26.535 1.00 0.00 13 GLY A C 18
ATOM 18083 O O . GLY A 1 13 ? -26.156 -21.141 -25.696 1.00 0.00 13 GLY A O 18
ATOM 18087 N N . LEU A 1 14 ? -26.272 -20.077 -27.698 1.00 0.00 14 LEU A N 18
ATOM 18088 C CA . LEU A 1 14 ? -27.562 -20.661 -28.126 1.00 0.00 14 LEU A CA 18
ATOM 18089 C C . LEU A 1 14 ? -27.327 -21.929 -28.986 1.00 0.00 14 LEU A C 18
ATOM 18090 O O . LEU A 1 14 ? -28.279 -22.472 -29.562 1.00 0.00 14 LEU A O 18
ATOM 18106 N N . VAL A 1 15 ? -26.051 -22.398 -29.031 1.00 0.00 15 VAL A N 18
ATOM 18107 C CA . VAL A 1 15 ? -25.574 -23.469 -29.934 1.00 0.00 15 VAL A CA 18
ATOM 18108 C C . VAL A 1 15 ? -25.914 -23.110 -31.407 1.00 0.00 15 VAL A C 18
ATOM 18109 O O . VAL A 1 15 ? -26.912 -23.588 -31.966 1.00 0.00 15 VAL A O 18
ATOM 18122 N N . PRO A 1 16 ? -25.114 -22.189 -32.033 1.00 0.00 16 PRO A N 18
ATOM 18123 C CA . PRO A 1 16 ? -25.390 -21.696 -33.399 1.00 0.00 16 PRO A CA 18
ATOM 18124 C C . PRO A 1 16 ? -24.924 -22.680 -34.489 1.00 0.00 16 PRO A C 18
ATOM 18125 O O . PRO A 1 16 ? -24.151 -23.616 -34.217 1.00 0.00 16 PRO A O 18
ATOM 18136 N N . ARG A 1 17 ? -25.401 -22.453 -35.722 1.00 0.00 17 ARG A N 18
ATOM 18137 C CA . ARG A 1 17 ? -25.035 -23.268 -36.887 1.00 0.00 17 ARG A CA 18
ATOM 18138 C C . ARG A 1 17 ? -23.649 -22.824 -37.408 1.00 0.00 17 ARG A C 18
ATOM 18139 O O . ARG A 1 17 ? -23.535 -22.001 -38.324 1.00 0.00 17 ARG A O 18
ATOM 18160 N N . GLY A 1 18 ? -22.598 -23.340 -36.741 1.00 0.00 18 GLY A N 18
ATOM 18161 C CA . GLY A 1 18 ? -21.200 -23.076 -37.106 1.00 0.00 18 GLY A CA 18
ATOM 18162 C C . GLY A 1 18 ? -20.599 -24.232 -37.889 1.00 0.00 18 GLY A C 18
ATOM 18163 O O . GLY A 1 18 ? -19.441 -24.616 -37.667 1.00 0.00 18 GLY A O 18
ATOM 18167 N N . SER A 1 19 ? -21.395 -24.779 -38.824 1.00 0.00 19 SER A N 18
ATOM 18168 C CA . SER A 1 19 ? -21.036 -25.955 -39.627 1.00 0.00 19 SER A CA 18
ATOM 18169 C C . SER A 1 19 ? -20.188 -25.540 -40.854 1.00 0.00 19 SER A C 18
ATOM 18170 O O . SER A 1 19 ? -20.630 -25.636 -42.008 1.00 0.00 19 SER A O 18
ATOM 18178 N N . HIS A 1 20 ? -18.974 -25.052 -40.560 1.00 0.00 20 HIS A N 18
ATOM 18179 C CA . HIS A 1 20 ? -18.016 -24.542 -41.549 1.00 0.00 20 HIS A CA 18
ATOM 18180 C C . HIS A 1 20 ? -16.642 -24.445 -40.881 1.00 0.00 20 HIS A C 18
ATOM 18181 O O . HIS A 1 20 ? -15.631 -24.872 -41.448 1.00 0.00 20 HIS A O 18
ATOM 18196 N N . MET A 1 21 ? -16.623 -23.874 -39.660 1.00 0.00 21 MET A N 18
ATOM 18197 C CA . MET A 1 21 ? -15.421 -23.865 -38.811 1.00 0.00 21 MET A CA 18
ATOM 18198 C C . MET A 1 21 ? -15.289 -25.208 -38.090 1.00 0.00 21 MET A C 18
ATOM 18199 O O . MET A 1 21 ? -16.227 -25.628 -37.406 1.00 0.00 21 MET A O 18
ATOM 18213 N N . ASN A 1 22 ? -14.106 -25.841 -38.244 1.00 0.00 22 ASN A N 18
ATOM 18214 C CA . ASN A 1 22 ? -13.790 -27.177 -37.690 1.00 0.00 22 ASN A CA 18
ATOM 18215 C C . ASN A 1 22 ? -14.137 -27.250 -36.195 1.00 0.00 22 ASN A C 18
ATOM 18216 O O . ASN A 1 22 ? -14.970 -28.058 -35.799 1.00 0.00 22 ASN A O 18
ATOM 18227 N N . GLU A 1 23 ? -13.521 -26.335 -35.415 1.00 0.00 23 GLU A N 18
ATOM 18228 C CA . GLU A 1 23 ? -13.639 -26.257 -33.938 1.00 0.00 23 GLU A CA 18
ATOM 18229 C C . GLU A 1 23 ? -15.114 -26.325 -33.485 1.00 0.00 23 GLU A C 18
ATOM 18230 O O . GLU A 1 23 ? -15.458 -27.072 -32.565 1.00 0.00 23 GLU A O 18
ATOM 18242 N N . LYS A 1 24 ? -15.969 -25.556 -34.179 1.00 0.00 24 LYS A N 18
ATOM 18243 C CA . LYS A 1 24 ? -17.388 -25.402 -33.819 1.00 0.00 24 LYS A CA 18
ATOM 18244 C C . LYS A 1 24 ? -18.180 -26.696 -34.065 1.00 0.00 24 LYS A C 18
ATOM 18245 O O . LYS A 1 24 ? -18.991 -27.088 -33.227 1.00 0.00 24 LYS A O 18
ATOM 18264 N N . VAL A 1 25 ? -17.911 -27.352 -35.212 1.00 0.00 25 VAL A N 18
ATOM 18265 C CA . VAL A 1 25 ? -18.573 -28.627 -35.582 1.00 0.00 25 VAL A CA 18
ATOM 18266 C C . VAL A 1 25 ? -18.197 -29.721 -34.572 1.00 0.00 25 VAL A C 18
ATOM 18267 O O . VAL A 1 25 ? -19.039 -30.525 -34.165 1.00 0.00 25 VAL A O 18
ATOM 18280 N N . GLU A 1 26 ? -16.923 -29.708 -34.164 1.00 0.00 26 GLU A N 18
ATOM 18281 C CA . GLU A 1 26 ? -16.354 -30.702 -33.248 1.00 0.00 26 GLU A CA 18
ATOM 18282 C C . GLU A 1 26 ? -16.925 -30.543 -31.832 1.00 0.00 26 GLU A C 18
ATOM 18283 O O . GLU A 1 26 ? -17.357 -31.522 -31.230 1.00 0.00 26 GLU A O 18
ATOM 18295 N N . LYS A 1 27 ? -16.975 -29.299 -31.335 1.00 0.00 27 LYS A N 18
ATOM 18296 C CA . LYS A 1 27 ? -17.399 -29.020 -29.948 1.00 0.00 27 LYS A CA 18
ATOM 18297 C C . LYS A 1 27 ? -18.893 -29.374 -29.747 1.00 0.00 27 LYS A C 18
ATOM 18298 O O . LYS A 1 27 ? -19.277 -29.877 -28.681 1.00 0.00 27 LYS A O 18
ATOM 18317 N N . ILE A 1 28 ? -19.717 -29.146 -30.799 1.00 0.00 28 ILE A N 18
ATOM 18318 C CA . ILE A 1 28 ? -21.172 -29.391 -30.735 1.00 0.00 28 ILE A CA 18
ATOM 18319 C C . ILE A 1 28 ? -21.502 -30.892 -30.891 1.00 0.00 28 ILE A C 18
ATOM 18320 O O . ILE A 1 28 ? -22.385 -31.387 -30.181 1.00 0.00 28 ILE A O 18
ATOM 18336 N N . VAL A 1 29 ? -20.777 -31.617 -31.784 1.00 0.00 29 VAL A N 18
ATOM 18337 C CA . VAL A 1 29 ? -21.019 -33.070 -32.003 1.00 0.00 29 VAL A CA 18
ATOM 18338 C C . VAL A 1 29 ? -20.596 -33.876 -30.756 1.00 0.00 29 VAL A C 18
ATOM 18339 O O . VAL A 1 29 ? -21.240 -34.870 -30.396 1.00 0.00 29 VAL A O 18
ATOM 18352 N N . GLU A 1 30 ? -19.524 -33.409 -30.092 1.00 0.00 30 GLU A N 18
ATOM 18353 C CA . GLU A 1 30 ? -19.090 -33.950 -28.798 1.00 0.00 30 GLU A CA 18
ATOM 18354 C C . GLU A 1 30 ? -20.165 -33.708 -27.727 1.00 0.00 30 GLU A C 18
ATOM 18355 O O . GLU A 1 30 ? -20.474 -34.603 -26.954 1.00 0.00 30 GLU A O 18
ATOM 18367 N N . GLU A 1 31 ? -20.730 -32.487 -27.719 1.00 0.00 31 GLU A N 18
ATOM 18368 C CA . GLU A 1 31 ? -21.623 -32.035 -26.643 1.00 0.00 31 GLU A CA 18
ATOM 18369 C C . GLU A 1 31 ? -22.978 -32.766 -26.657 1.00 0.00 31 GLU A C 18
ATOM 18370 O O . GLU A 1 31 ? -23.484 -33.162 -25.595 1.00 0.00 31 GLU A O 18
ATOM 18382 N N . LEU A 1 32 ? -23.553 -32.960 -27.862 1.00 0.00 32 LEU A N 18
ATOM 18383 C CA . LEU A 1 32 ? -24.830 -33.686 -28.013 1.00 0.00 32 LEU A CA 18
ATOM 18384 C C . LEU A 1 32 ? -24.640 -35.192 -27.731 1.00 0.00 32 LEU A C 18
ATOM 18385 O O . LEU A 1 32 ? -25.567 -35.864 -27.281 1.00 0.00 32 LEU A O 18
ATOM 18401 N N . LEU A 1 33 ? -23.406 -35.693 -27.955 1.00 0.00 33 LEU A N 18
ATOM 18402 C CA . LEU A 1 33 ? -22.993 -37.050 -27.536 1.00 0.00 33 LEU A CA 18
ATOM 18403 C C . LEU A 1 33 ? -22.856 -37.122 -25.988 1.00 0.00 33 LEU A C 18
ATOM 18404 O O . LEU A 1 33 ? -23.198 -38.135 -25.364 1.00 0.00 33 LEU A O 18
ATOM 18420 N N . ARG A 1 34 ? -22.375 -36.009 -25.380 1.00 0.00 34 ARG A N 18
ATOM 18421 C CA . ARG A 1 34 ? -22.194 -35.881 -23.910 1.00 0.00 34 ARG A CA 18
ATOM 18422 C C . ARG A 1 34 ? -23.534 -35.640 -23.177 1.00 0.00 34 ARG A C 18
ATOM 18423 O O . ARG A 1 34 ? -23.548 -35.456 -21.953 1.00 0.00 34 ARG A O 18
ATOM 18444 N N . ARG A 1 35 ? -24.660 -35.628 -23.924 1.00 0.00 35 ARG A N 18
ATOM 18445 C CA . ARG A 1 35 ? -26.008 -35.715 -23.321 1.00 0.00 35 ARG A CA 18
ATOM 18446 C C . ARG A 1 35 ? -26.277 -37.167 -22.850 1.00 0.00 35 ARG A C 18
ATOM 18447 O O . ARG A 1 35 ? -27.167 -37.412 -22.031 1.00 0.00 35 ARG A O 18
ATOM 18468 N N . GLY A 1 36 ? -25.495 -38.116 -23.409 1.00 0.00 36 GLY A N 18
ATOM 18469 C CA . GLY A 1 36 ? -25.442 -39.501 -22.925 1.00 0.00 36 GLY A CA 18
ATOM 18470 C C . GLY A 1 36 ? -26.339 -40.457 -23.694 1.00 0.00 36 GLY A C 18
ATOM 18471 O O . GLY A 1 36 ? -26.839 -41.433 -23.121 1.00 0.00 36 GLY A O 18
ATOM 18475 N N . TYR A 1 37 ? -26.558 -40.180 -24.989 1.00 0.00 37 TYR A N 18
ATOM 18476 C CA . TYR A 1 37 ? -27.365 -41.053 -25.873 1.00 0.00 37 TYR A CA 18
ATOM 18477 C C . TYR A 1 37 ? -26.453 -41.977 -26.699 1.00 0.00 37 TYR A C 18
ATOM 18478 O O . TYR A 1 37 ? -25.243 -41.722 -26.833 1.00 0.00 37 TYR A O 18
ATOM 18496 N N . SER A 1 38 ? -27.056 -43.043 -27.250 1.00 0.00 38 SER A N 18
ATOM 18497 C CA . SER A 1 38 ? -26.343 -44.080 -28.031 1.00 0.00 38 SER A CA 18
ATOM 18498 C C . SER A 1 38 ? -25.939 -43.559 -29.427 1.00 0.00 38 SER A C 18
ATOM 18499 O O . SER A 1 38 ? -26.546 -42.619 -29.938 1.00 0.00 38 SER A O 18
ATOM 18507 N N . GLU A 1 39 ? -24.923 -44.214 -30.035 1.00 0.00 39 GLU A N 18
ATOM 18508 C CA . GLU A 1 39 ? -24.360 -43.839 -31.357 1.00 0.00 39 GLU A CA 18
ATOM 18509 C C . GLU A 1 39 ? -25.448 -43.838 -32.455 1.00 0.00 39 GLU A C 18
ATOM 18510 O O . GLU A 1 39 ? -25.470 -42.957 -33.326 1.00 0.00 39 GLU A O 18
ATOM 18522 N N . GLU A 1 40 ? -26.351 -44.827 -32.359 1.00 0.00 40 GLU A N 18
ATOM 18523 C CA . GLU A 1 40 ? -27.470 -45.014 -33.304 1.00 0.00 40 GLU A CA 18
ATOM 18524 C C . GLU A 1 40 ? -28.411 -43.783 -33.353 1.00 0.00 40 GLU A C 18
ATOM 18525 O O . GLU A 1 40 ? -29.042 -43.514 -34.375 1.00 0.00 40 GLU A O 18
ATOM 18537 N N . ASP A 1 41 ? -28.518 -43.089 -32.215 1.00 0.00 41 ASP A N 18
ATOM 18538 C CA . ASP A 1 41 ? -29.281 -41.835 -32.073 1.00 0.00 41 ASP A CA 18
ATOM 18539 C C . ASP A 1 41 ? -28.431 -40.616 -32.519 1.00 0.00 41 ASP A C 18
ATOM 18540 O O . ASP A 1 41 ? -28.886 -39.765 -33.303 1.00 0.00 41 ASP A O 18
ATOM 18549 N N . ILE A 1 42 ? -27.174 -40.585 -32.035 1.00 0.00 42 ILE A N 18
ATOM 18550 C CA . ILE A 1 42 ? -26.280 -39.410 -32.116 1.00 0.00 42 ILE A CA 18
ATOM 18551 C C . ILE A 1 42 ? -25.760 -39.138 -33.542 1.00 0.00 42 ILE A C 18
ATOM 18552 O O . ILE A 1 42 ? -26.029 -38.072 -34.094 1.00 0.00 42 ILE A O 18
ATOM 18568 N N . ARG A 1 43 ? -25.004 -40.086 -34.132 1.00 0.00 43 ARG A N 18
ATOM 18569 C CA . ARG A 1 43 ? -24.437 -39.918 -35.498 1.00 0.00 43 ARG A CA 18
ATOM 18570 C C . ARG A 1 43 ? -25.561 -39.731 -36.543 1.00 0.00 43 ARG A C 18
ATOM 18571 O O . ARG A 1 43 ? -25.388 -39.016 -37.534 1.00 0.00 43 ARG A O 18
ATOM 18592 N N . ARG A 1 44 ? -26.721 -40.342 -36.242 1.00 0.00 44 ARG A N 18
ATOM 18593 C CA . ARG A 1 44 ? -27.959 -40.212 -37.028 1.00 0.00 44 ARG A CA 18
ATOM 18594 C C . ARG A 1 44 ? -28.442 -38.745 -37.089 1.00 0.00 44 ARG A C 18
ATOM 18595 O O . ARG A 1 44 ? -28.913 -38.306 -38.142 1.00 0.00 44 ARG A O 18
ATOM 18616 N N . TYR A 1 45 ? -28.332 -38.015 -35.950 1.00 0.00 45 TYR A N 18
ATOM 18617 C CA . TYR A 1 45 ? -28.675 -36.570 -35.879 1.00 0.00 45 TYR A CA 18
ATOM 18618 C C . TYR A 1 45 ? -27.967 -35.776 -36.983 1.00 0.00 45 TYR A C 18
ATOM 18619 O O . TYR A 1 45 ? -28.619 -35.202 -37.857 1.00 0.00 45 TYR A O 18
ATOM 18637 N N . LEU A 1 46 ? -26.628 -35.808 -36.949 1.00 0.00 46 LEU A N 18
ATOM 18638 C CA . LEU A 1 46 ? -25.776 -35.043 -37.876 1.00 0.00 46 LEU A CA 18
ATOM 18639 C C . LEU A 1 46 ? -25.982 -35.537 -39.314 1.00 0.00 46 LEU A C 18
ATOM 18640 O O . LEU A 1 46 ? -25.917 -34.754 -40.262 1.00 0.00 46 LEU A O 18
ATOM 18656 N N . LYS A 1 47 ? -26.271 -36.843 -39.440 1.00 0.00 47 LYS A N 18
ATOM 18657 C CA . LYS A 1 47 ? -26.449 -37.510 -40.734 1.00 0.00 47 LYS A CA 18
ATOM 18658 C C . LYS A 1 47 ? -27.651 -36.909 -41.497 1.00 0.00 47 LYS A C 18
ATOM 18659 O O . LYS A 1 47 ? -27.518 -36.491 -42.654 1.00 0.00 47 LYS A O 18
ATOM 18678 N N . LYS A 1 48 ? -28.813 -36.832 -40.820 1.00 0.00 48 LYS A N 18
ATOM 18679 C CA . LYS A 1 48 ? -30.047 -36.269 -41.412 1.00 0.00 48 LYS A CA 18
ATOM 18680 C C . LYS A 1 48 ? -29.991 -34.723 -41.484 1.00 0.00 48 LYS A C 18
ATOM 18681 O O . LYS A 1 48 ? -30.772 -34.103 -42.215 1.00 0.00 48 LYS A O 18
ATOM 18700 N N . GLN A 1 49 ? -29.068 -34.109 -40.699 1.00 0.00 49 GLN A N 18
ATOM 18701 C CA . GLN A 1 49 ? -28.779 -32.652 -40.763 1.00 0.00 49 GLN A CA 18
ATOM 18702 C C . GLN A 1 49 ? -27.958 -32.295 -42.030 1.00 0.00 49 GLN A C 18
ATOM 18703 O O . GLN A 1 49 ? -27.812 -31.110 -42.364 1.00 0.00 49 GLN A O 18
ATOM 18717 N N . GLY A 1 50 ? -27.428 -33.323 -42.727 1.00 0.00 50 GLY A N 18
ATOM 18718 C CA . GLY A 1 50 ? -26.713 -33.140 -44.001 1.00 0.00 50 GLY A CA 18
ATOM 18719 C C . GLY A 1 50 ? -25.213 -33.361 -43.887 1.00 0.00 50 GLY A C 18
ATOM 18720 O O . GLY A 1 50 ? -24.501 -33.322 -44.894 1.00 0.00 50 GLY A O 18
ATOM 18724 N N . ILE A 1 51 ? -24.731 -33.566 -42.647 1.00 0.00 51 ILE A N 18
ATOM 18725 C CA . ILE A 1 51 ? -23.320 -33.892 -42.362 1.00 0.00 51 ILE A CA 18
ATOM 18726 C C . ILE A 1 51 ? -23.112 -35.422 -42.535 1.00 0.00 51 ILE A C 18
ATOM 18727 O O . ILE A 1 51 ? -24.058 -36.201 -42.386 1.00 0.00 51 ILE A O 18
ATOM 18743 N N . ASP A 1 52 ? -21.880 -35.839 -42.867 1.00 0.00 52 ASP A N 18
ATOM 18744 C CA . ASP A 1 52 ? -21.555 -37.244 -43.176 1.00 0.00 52 ASP A CA 18
ATOM 18745 C C . ASP A 1 52 ? -21.257 -38.074 -41.902 1.00 0.00 52 ASP A C 18
ATOM 18746 O O . ASP A 1 52 ? -20.780 -37.537 -40.885 1.00 0.00 52 ASP A O 18
ATOM 18755 N N . ASP A 1 53 ? -21.555 -39.393 -41.992 1.00 0.00 53 ASP A N 18
ATOM 18756 C CA . ASP A 1 53 ? -21.299 -40.378 -40.924 1.00 0.00 53 ASP A CA 18
ATOM 18757 C C . ASP A 1 53 ? -19.820 -40.404 -40.525 1.00 0.00 53 ASP A C 18
ATOM 18758 O O . ASP A 1 53 ? -19.483 -40.248 -39.357 1.00 0.00 53 ASP A O 18
ATOM 18767 N N . ARG A 1 54 ? -18.952 -40.555 -41.538 1.00 0.00 54 ARG A N 18
ATOM 18768 C CA . ARG A 1 54 ? -17.508 -40.777 -41.337 1.00 0.00 54 ARG A CA 18
ATOM 18769 C C . ARG A 1 54 ? -16.847 -39.475 -40.863 1.00 0.00 54 ARG A C 18
ATOM 18770 O O . ARG A 1 54 ? -15.868 -39.511 -40.124 1.00 0.00 54 ARG A O 18
ATOM 18791 N N . GLU A 1 55 ? -17.433 -38.331 -41.287 1.00 0.00 55 GLU A N 18
ATOM 18792 C CA . GLU A 1 55 ? -16.999 -36.980 -40.886 1.00 0.00 55 GLU A CA 18
ATOM 18793 C C . GLU A 1 55 ? -17.051 -36.817 -39.349 1.00 0.00 55 GLU A C 18
ATOM 18794 O O . GLU A 1 55 ? -16.048 -36.480 -38.714 1.00 0.00 55 GLU A O 18
ATOM 18806 N N . VAL A 1 56 ? -18.232 -37.103 -38.762 1.00 0.00 56 VAL A N 18
ATOM 18807 C CA . VAL A 1 56 ? -18.458 -36.968 -37.308 1.00 0.00 56 VAL A CA 18
ATOM 18808 C C . VAL A 1 56 ? -17.876 -38.162 -36.516 1.00 0.00 56 VAL A C 18
ATOM 18809 O O . VAL A 1 56 ? -17.493 -38.001 -35.355 1.00 0.00 56 VAL A O 18
ATOM 18822 N N . ASP A 1 57 ? -17.783 -39.335 -37.169 1.00 0.00 57 ASP A N 18
ATOM 18823 C CA . ASP A 1 57 ? -17.236 -40.571 -36.562 1.00 0.00 57 ASP A CA 18
ATOM 18824 C C . ASP A 1 57 ? -15.752 -40.378 -36.179 1.00 0.00 57 ASP A C 18
ATOM 18825 O O . ASP A 1 57 ? -15.372 -40.553 -35.018 1.00 0.00 57 ASP A O 18
ATOM 18834 N N . ARG A 1 58 ? -14.937 -39.966 -37.173 1.00 0.00 58 ARG A N 18
ATOM 18835 C CA . ARG A 1 58 ? -13.476 -39.759 -36.999 1.00 0.00 58 ARG A CA 18
ATOM 18836 C C . ARG A 1 58 ? -13.176 -38.524 -36.130 1.00 0.00 58 ARG A C 18
ATOM 18837 O O . ARG A 1 58 ? -12.103 -38.433 -35.542 1.00 0.00 58 ARG A O 18
ATOM 18858 N N . ALA A 1 59 ? -14.137 -37.577 -36.075 1.00 0.00 59 ALA A N 18
ATOM 18859 C CA . ALA A 1 59 ? -14.028 -36.368 -35.236 1.00 0.00 59 ALA A CA 18
ATOM 18860 C C . ALA A 1 59 ? -14.035 -36.743 -33.745 1.00 0.00 59 ALA A C 18
ATOM 18861 O O . ALA A 1 59 ? -13.231 -36.233 -32.959 1.00 0.00 59 ALA A O 18
ATOM 18868 N N . ILE A 1 60 ? -14.938 -37.670 -33.391 1.00 0.00 60 ILE A N 18
ATOM 18869 C CA . ILE A 1 60 ? -15.100 -38.164 -32.013 1.00 0.00 60 ILE A CA 18
ATOM 18870 C C . ILE A 1 60 ? -13.979 -39.175 -31.656 1.00 0.00 60 ILE A C 18
ATOM 18871 O O . ILE A 1 60 ? -13.532 -39.244 -30.503 1.00 0.00 60 ILE A O 18
ATOM 18887 N N . LYS A 1 61 ? -13.522 -39.945 -32.653 1.00 0.00 61 LYS A N 18
ATOM 18888 C CA . LYS A 1 61 ? -12.406 -40.899 -32.482 1.00 0.00 61 LYS A CA 18
ATOM 18889 C C . LYS A 1 61 ? -11.038 -40.180 -32.408 1.00 0.00 61 LYS A C 18
ATOM 18890 O O . LYS A 1 61 ? -10.064 -40.743 -31.892 1.00 0.00 61 LYS A O 18
ATOM 18909 N N . LYS A 1 62 ? -10.984 -38.940 -32.929 1.00 0.00 62 LYS A N 18
ATOM 18910 C CA . LYS A 1 62 ? -9.815 -38.050 -32.780 1.00 0.00 62 LYS A CA 18
ATOM 18911 C C . LYS A 1 62 ? -9.705 -37.642 -31.295 1.00 0.00 62 LYS A C 18
ATOM 18912 O O . LYS A 1 62 ? -8.610 -37.622 -30.726 1.00 0.00 62 LYS A O 18
ATOM 18931 N N . VAL A 1 63 ? -10.876 -37.327 -30.696 1.00 0.00 63 VAL A N 18
ATOM 18932 C CA . VAL A 1 63 ? -11.005 -36.998 -29.260 1.00 0.00 63 VAL A CA 18
ATOM 18933 C C . VAL A 1 63 ? -10.498 -38.173 -28.403 1.00 0.00 63 VAL A C 18
ATOM 18934 O O . VAL A 1 63 ? -9.633 -37.996 -27.532 1.00 0.00 63 VAL A O 18
ATOM 18947 N N . GLY A 1 64 ? -11.024 -39.376 -28.701 1.00 0.00 64 GLY A N 18
ATOM 18948 C CA . GLY A 1 64 ? -10.729 -40.581 -27.932 1.00 0.00 64 GLY A CA 18
ATOM 18949 C C . GLY A 1 64 ? -11.908 -40.963 -27.037 1.00 0.00 64 GLY A C 18
ATOM 18950 O O . GLY A 1 64 ? -12.035 -40.389 -25.939 1.00 0.00 64 GLY A O 18
ATOM 18955 N N . MET A 1 1 ? -19.955 -15.799 -47.369 1.00 0.00 1 MET A N 19
ATOM 18956 C CA . MET A 1 1 ? -20.365 -16.915 -46.492 1.00 0.00 1 MET A CA 19
ATOM 18957 C C . MET A 1 1 ? -20.868 -18.087 -47.357 1.00 0.00 1 MET A C 19
ATOM 18958 O O . MET A 1 1 ? -22.029 -18.100 -47.794 1.00 0.00 1 MET A O 19
ATOM 18974 N N . GLY A 1 2 ? -19.958 -19.045 -47.642 1.00 0.00 2 GLY A N 19
ATOM 18975 C CA . GLY A 1 2 ? -20.292 -20.262 -48.392 1.00 0.00 2 GLY A CA 19
ATOM 18976 C C . GLY A 1 2 ? -20.888 -21.342 -47.491 1.00 0.00 2 GLY A C 19
ATOM 18977 O O . GLY A 1 2 ? -20.313 -22.433 -47.336 1.00 0.00 2 GLY A O 19
ATOM 18981 N N . SER A 1 3 ? -22.053 -21.023 -46.898 1.00 0.00 3 SER A N 19
ATOM 18982 C CA . SER A 1 3 ? -22.743 -21.888 -45.936 1.00 0.00 3 SER A CA 19
ATOM 18983 C C . SER A 1 3 ? -23.547 -22.961 -46.702 1.00 0.00 3 SER A C 19
ATOM 18984 O O . SER A 1 3 ? -24.689 -22.724 -47.112 1.00 0.00 3 SER A O 19
ATOM 18992 N N . SER A 1 4 ? -22.899 -24.119 -46.959 1.00 0.00 4 SER A N 19
ATOM 18993 C CA . SER A 1 4 ? -23.503 -25.233 -47.717 1.00 0.00 4 SER A CA 19
ATOM 18994 C C . SER A 1 4 ? -23.131 -26.584 -47.083 1.00 0.00 4 SER A C 19
ATOM 18995 O O . SER A 1 4 ? -21.944 -26.895 -46.920 1.00 0.00 4 SER A O 19
ATOM 19003 N N . HIS A 1 5 ? -24.162 -27.380 -46.735 1.00 0.00 5 HIS A N 19
ATOM 19004 C CA . HIS A 1 5 ? -23.990 -28.741 -46.184 1.00 0.00 5 HIS A CA 19
ATOM 19005 C C . HIS A 1 5 ? -23.642 -29.735 -47.309 1.00 0.00 5 HIS A C 19
ATOM 19006 O O . HIS A 1 5 ? -23.087 -30.803 -47.044 1.00 0.00 5 HIS A O 19
ATOM 19021 N N . HIS A 1 6 ? -23.974 -29.359 -48.566 1.00 0.00 6 HIS A N 19
ATOM 19022 C CA . HIS A 1 6 ? -23.631 -30.143 -49.780 1.00 0.00 6 HIS A CA 19
ATOM 19023 C C . HIS A 1 6 ? -22.189 -29.826 -50.270 1.00 0.00 6 HIS A C 19
ATOM 19024 O O . HIS A 1 6 ? -21.922 -29.763 -51.470 1.00 0.00 6 HIS A O 19
ATOM 19039 N N . HIS A 1 7 ? -21.249 -29.685 -49.316 1.00 0.00 7 HIS A N 19
ATOM 19040 C CA . HIS A 1 7 ? -19.834 -29.425 -49.594 1.00 0.00 7 HIS A CA 19
ATOM 19041 C C . HIS A 1 7 ? -18.987 -29.996 -48.440 1.00 0.00 7 HIS A C 19
ATOM 19042 O O . HIS A 1 7 ? -18.674 -29.284 -47.472 1.00 0.00 7 HIS A O 19
ATOM 19057 N N . HIS A 1 8 ? -18.686 -31.306 -48.508 1.00 0.00 8 HIS A N 19
ATOM 19058 C CA . HIS A 1 8 ? -17.721 -31.954 -47.592 1.00 0.00 8 HIS A CA 19
ATOM 19059 C C . HIS A 1 8 ? -16.334 -31.945 -48.254 1.00 0.00 8 HIS A C 19
ATOM 19060 O O . HIS A 1 8 ? -16.232 -31.976 -49.485 1.00 0.00 8 HIS A O 19
ATOM 19075 N N . HIS A 1 9 ? -15.277 -31.890 -47.438 1.00 0.00 9 HIS A N 19
ATOM 19076 C CA . HIS A 1 9 ? -13.888 -31.840 -47.924 1.00 0.00 9 HIS A CA 19
ATOM 19077 C C . HIS A 1 9 ? -13.155 -33.132 -47.546 1.00 0.00 9 HIS A C 19
ATOM 19078 O O . HIS A 1 9 ? -13.041 -33.455 -46.352 1.00 0.00 9 HIS A O 19
ATOM 19093 N N . HIS A 1 10 ? -12.684 -33.876 -48.572 1.00 0.00 10 HIS A N 19
ATOM 19094 C CA . HIS A 1 10 ? -11.805 -35.039 -48.373 1.00 0.00 10 HIS A CA 19
ATOM 19095 C C . HIS A 1 10 ? -10.478 -34.559 -47.766 1.00 0.00 10 HIS A C 19
ATOM 19096 O O . HIS A 1 10 ? -9.770 -33.737 -48.369 1.00 0.00 10 HIS A O 19
ATOM 19111 N N . SER A 1 11 ? -10.153 -35.059 -46.568 1.00 0.00 11 SER A N 19
ATOM 19112 C CA . SER A 1 11 ? -9.018 -34.571 -45.774 1.00 0.00 11 SER A CA 19
ATOM 19113 C C . SER A 1 11 ? -8.226 -35.761 -45.206 1.00 0.00 11 SER A C 19
ATOM 19114 O O . SER A 1 11 ? -8.778 -36.540 -44.425 1.00 0.00 11 SER A O 19
ATOM 19122 N N . SER A 1 12 ? -6.960 -35.929 -45.621 1.00 0.00 12 SER A N 19
ATOM 19123 C CA . SER A 1 12 ? -6.040 -36.877 -44.976 1.00 0.00 12 SER A CA 19
ATOM 19124 C C . SER A 1 12 ? -5.452 -36.179 -43.732 1.00 0.00 12 SER A C 19
ATOM 19125 O O . SER A 1 12 ? -5.841 -36.509 -42.608 1.00 0.00 12 SER A O 19
ATOM 19133 N N . GLY A 1 13 ? -4.542 -35.187 -43.974 1.00 0.00 13 GLY A N 19
ATOM 19134 C CA . GLY A 1 13 ? -4.087 -34.217 -42.966 1.00 0.00 13 GLY A CA 19
ATOM 19135 C C . GLY A 1 13 ? -3.417 -34.823 -41.727 1.00 0.00 13 GLY A C 19
ATOM 19136 O O . GLY A 1 13 ? -2.182 -34.879 -41.655 1.00 0.00 13 GLY A O 19
ATOM 19140 N N . LEU A 1 14 ? -4.268 -35.280 -40.771 1.00 0.00 14 LEU A N 19
ATOM 19141 C CA . LEU A 1 14 ? -3.882 -35.768 -39.434 1.00 0.00 14 LEU A CA 19
ATOM 19142 C C . LEU A 1 14 ? -3.294 -34.609 -38.607 1.00 0.00 14 LEU A C 19
ATOM 19143 O O . LEU A 1 14 ? -2.081 -34.521 -38.371 1.00 0.00 14 LEU A O 19
ATOM 19159 N N . VAL A 1 15 ? -4.182 -33.669 -38.250 1.00 0.00 15 VAL A N 19
ATOM 19160 C CA . VAL A 1 15 ? -3.858 -32.500 -37.415 1.00 0.00 15 VAL A CA 19
ATOM 19161 C C . VAL A 1 15 ? -4.745 -32.548 -36.151 1.00 0.00 15 VAL A C 19
ATOM 19162 O O . VAL A 1 15 ? -5.866 -32.032 -36.180 1.00 0.00 15 VAL A O 19
ATOM 19175 N N . PRO A 1 16 ? -4.290 -33.229 -35.046 1.00 0.00 16 PRO A N 19
ATOM 19176 C CA . PRO A 1 16 ? -5.082 -33.330 -33.794 1.00 0.00 16 PRO A CA 19
ATOM 19177 C C . PRO A 1 16 ? -5.267 -31.960 -33.116 1.00 0.00 16 PRO A C 19
ATOM 19178 O O . PRO A 1 16 ? -6.391 -31.585 -32.735 1.00 0.00 16 PRO A O 19
ATOM 19189 N N . ARG A 1 17 ? -4.150 -31.223 -32.996 1.00 0.00 17 ARG A N 19
ATOM 19190 C CA . ARG A 1 17 ? -4.110 -29.891 -32.390 1.00 0.00 17 ARG A CA 19
ATOM 19191 C C . ARG A 1 17 ? -4.621 -28.853 -33.407 1.00 0.00 17 ARG A C 19
ATOM 19192 O O . ARG A 1 17 ? -3.885 -28.423 -34.307 1.00 0.00 17 ARG A O 19
ATOM 19213 N N . GLY A 1 18 ? -5.912 -28.515 -33.287 1.00 0.00 18 GLY A N 19
ATOM 19214 C CA . GLY A 1 18 ? -6.569 -27.561 -34.175 1.00 0.00 18 GLY A CA 19
ATOM 19215 C C . GLY A 1 18 ? -7.391 -26.556 -33.391 1.00 0.00 18 GLY A C 19
ATOM 19216 O O . GLY A 1 18 ? -6.931 -25.438 -33.148 1.00 0.00 18 GLY A O 19
ATOM 19220 N N . SER A 1 19 ? -8.612 -26.988 -32.989 1.00 0.00 19 SER A N 19
ATOM 19221 C CA . SER A 1 19 ? -9.590 -26.181 -32.223 1.00 0.00 19 SER A CA 19
ATOM 19222 C C . SER A 1 19 ? -9.901 -24.833 -32.919 1.00 0.00 19 SER A C 19
ATOM 19223 O O . SER A 1 19 ? -10.191 -23.833 -32.253 1.00 0.00 19 SER A O 19
ATOM 19231 N N . HIS A 1 20 ? -9.874 -24.840 -34.269 1.00 0.00 20 HIS A N 19
ATOM 19232 C CA . HIS A 1 20 ? -10.156 -23.647 -35.087 1.00 0.00 20 HIS A CA 19
ATOM 19233 C C . HIS A 1 20 ? -10.922 -24.069 -36.360 1.00 0.00 20 HIS A C 19
ATOM 19234 O O . HIS A 1 20 ? -11.967 -23.493 -36.683 1.00 0.00 20 HIS A O 19
ATOM 19249 N N . MET A 1 21 ? -10.394 -25.087 -37.068 1.00 0.00 21 MET A N 19
ATOM 19250 C CA . MET A 1 21 ? -11.091 -25.735 -38.207 1.00 0.00 21 MET A CA 19
ATOM 19251 C C . MET A 1 21 ? -12.260 -26.585 -37.678 1.00 0.00 21 MET A C 19
ATOM 19252 O O . MET A 1 21 ? -12.033 -27.664 -37.116 1.00 0.00 21 MET A O 19
ATOM 19266 N N . ASN A 1 22 ? -13.501 -26.067 -37.854 1.00 0.00 22 ASN A N 19
ATOM 19267 C CA . ASN A 1 22 ? -14.749 -26.710 -37.367 1.00 0.00 22 ASN A CA 19
ATOM 19268 C C . ASN A 1 22 ? -14.765 -26.781 -35.823 1.00 0.00 22 ASN A C 19
ATOM 19269 O O . ASN A 1 22 ? -15.332 -27.708 -35.251 1.00 0.00 22 ASN A O 19
ATOM 19280 N N . GLU A 1 23 ? -14.178 -25.748 -35.178 1.00 0.00 23 GLU A N 19
ATOM 19281 C CA . GLU A 1 23 ? -14.033 -25.651 -33.703 1.00 0.00 23 GLU A CA 19
ATOM 19282 C C . GLU A 1 23 ? -15.366 -25.897 -32.952 1.00 0.00 23 GLU A C 19
ATOM 19283 O O . GLU A 1 23 ? -15.441 -26.749 -32.053 1.00 0.00 23 GLU A O 19
ATOM 19295 N N . LYS A 1 24 ? -16.413 -25.171 -33.370 1.00 0.00 24 LYS A N 19
ATOM 19296 C CA . LYS A 1 24 ? -17.742 -25.216 -32.742 1.00 0.00 24 LYS A CA 19
ATOM 19297 C C . LYS A 1 24 ? -18.480 -26.517 -33.104 1.00 0.00 24 LYS A C 19
ATOM 19298 O O . LYS A 1 24 ? -19.322 -26.986 -32.337 1.00 0.00 24 LYS A O 19
ATOM 19317 N N . VAL A 1 25 ? -18.120 -27.105 -34.269 1.00 0.00 25 VAL A N 19
ATOM 19318 C CA . VAL A 1 25 ? -18.710 -28.368 -34.749 1.00 0.00 25 VAL A CA 19
ATOM 19319 C C . VAL A 1 25 ? -18.228 -29.539 -33.872 1.00 0.00 25 VAL A C 19
ATOM 19320 O O . VAL A 1 25 ? -19.002 -30.439 -33.550 1.00 0.00 25 VAL A O 19
ATOM 19333 N N . GLU A 1 26 ? -16.948 -29.476 -33.457 1.00 0.00 26 GLU A N 19
ATOM 19334 C CA . GLU A 1 26 ? -16.345 -30.460 -32.542 1.00 0.00 26 GLU A CA 19
ATOM 19335 C C . GLU A 1 26 ? -17.073 -30.455 -31.177 1.00 0.00 26 GLU A C 19
ATOM 19336 O O . GLU A 1 26 ? -17.266 -31.510 -30.565 1.00 0.00 26 GLU A O 19
ATOM 19348 N N . LYS A 1 27 ? -17.509 -29.254 -30.730 1.00 0.00 27 LYS A N 19
ATOM 19349 C CA . LYS A 1 27 ? -18.195 -29.085 -29.431 1.00 0.00 27 LYS A CA 19
ATOM 19350 C C . LYS A 1 27 ? -19.676 -29.529 -29.498 1.00 0.00 27 LYS A C 19
ATOM 19351 O O . LYS A 1 27 ? -20.148 -30.180 -28.567 1.00 0.00 27 LYS A O 19
ATOM 19370 N N . ILE A 1 28 ? -20.397 -29.185 -30.596 1.00 0.00 28 ILE A N 19
ATOM 19371 C CA . ILE A 1 28 ? -21.844 -29.502 -30.729 1.00 0.00 28 ILE A CA 19
ATOM 19372 C C . ILE A 1 28 ? -22.065 -31.009 -30.953 1.00 0.00 28 ILE A C 19
ATOM 19373 O O . ILE A 1 28 ? -23.081 -31.563 -30.503 1.00 0.00 28 ILE A O 19
ATOM 19389 N N . VAL A 1 29 ? -21.109 -31.680 -31.644 1.00 0.00 29 VAL A N 19
ATOM 19390 C CA . VAL A 1 29 ? -21.177 -33.141 -31.835 1.00 0.00 29 VAL A CA 19
ATOM 19391 C C . VAL A 1 29 ? -20.830 -33.839 -30.513 1.00 0.00 29 VAL A C 19
ATOM 19392 O O . VAL A 1 29 ? -21.451 -34.838 -30.158 1.00 0.00 29 VAL A O 19
ATOM 19405 N N . GLU A 1 30 ? -19.869 -33.255 -29.762 1.00 0.00 30 GLU A N 19
ATOM 19406 C CA . GLU A 1 30 ? -19.528 -33.719 -28.406 1.00 0.00 30 GLU A CA 19
ATOM 19407 C C . GLU A 1 30 ? -20.731 -33.554 -27.467 1.00 0.00 30 GLU A C 19
ATOM 19408 O O . GLU A 1 30 ? -20.949 -34.385 -26.605 1.00 0.00 30 GLU A O 19
ATOM 19420 N N . GLU A 1 31 ? -21.516 -32.484 -27.691 1.00 0.00 31 GLU A N 19
ATOM 19421 C CA . GLU A 1 31 ? -22.674 -32.125 -26.859 1.00 0.00 31 GLU A CA 19
ATOM 19422 C C . GLU A 1 31 ? -23.784 -33.188 -26.961 1.00 0.00 31 GLU A C 19
ATOM 19423 O O . GLU A 1 31 ? -24.279 -33.668 -25.933 1.00 0.00 31 GLU A O 19
ATOM 19435 N N . LEU A 1 32 ? -24.137 -33.571 -28.209 1.00 0.00 32 LEU A N 19
ATOM 19436 C CA . LEU A 1 32 ? -25.175 -34.595 -28.468 1.00 0.00 32 LEU A CA 19
ATOM 19437 C C . LEU A 1 32 ? -24.702 -35.999 -28.023 1.00 0.00 32 LEU A C 19
ATOM 19438 O O . LEU A 1 32 ? -25.527 -36.889 -27.788 1.00 0.00 32 LEU A O 19
ATOM 19454 N N . LEU A 1 33 ? -23.366 -36.185 -27.924 1.00 0.00 33 LEU A N 19
ATOM 19455 C CA . LEU A 1 33 ? -22.771 -37.378 -27.290 1.00 0.00 33 LEU A CA 19
ATOM 19456 C C . LEU A 1 33 ? -22.972 -37.344 -25.742 1.00 0.00 33 LEU A C 19
ATOM 19457 O O . LEU A 1 33 ? -23.801 -38.073 -25.192 1.00 0.00 33 LEU A O 19
ATOM 19473 N N . ARG A 1 34 ? -22.249 -36.430 -25.077 1.00 0.00 34 ARG A N 19
ATOM 19474 C CA . ARG A 1 34 ? -22.049 -36.398 -23.600 1.00 0.00 34 ARG A CA 19
ATOM 19475 C C . ARG A 1 34 ? -23.357 -36.259 -22.778 1.00 0.00 34 ARG A C 19
ATOM 19476 O O . ARG A 1 34 ? -23.345 -36.499 -21.568 1.00 0.00 34 ARG A O 19
ATOM 19497 N N . ARG A 1 35 ? -24.472 -35.904 -23.439 1.00 0.00 35 ARG A N 19
ATOM 19498 C CA . ARG A 1 35 ? -25.772 -35.698 -22.774 1.00 0.00 35 ARG A CA 19
ATOM 19499 C C . ARG A 1 35 ? -26.541 -37.025 -22.530 1.00 0.00 35 ARG A C 19
ATOM 19500 O O . ARG A 1 35 ? -27.584 -37.010 -21.867 1.00 0.00 35 ARG A O 19
ATOM 19521 N N . GLY A 1 36 ? -26.029 -38.171 -23.033 1.00 0.00 36 GLY A N 19
ATOM 19522 C CA . GLY A 1 36 ? -26.710 -39.471 -22.856 1.00 0.00 36 GLY A CA 19
ATOM 19523 C C . GLY A 1 36 ? -26.955 -40.208 -24.165 1.00 0.00 36 GLY A C 19
ATOM 19524 O O . GLY A 1 36 ? -28.004 -40.842 -24.326 1.00 0.00 36 GLY A O 19
ATOM 19528 N N . TYR A 1 37 ? -25.985 -40.114 -25.091 1.00 0.00 37 TYR A N 19
ATOM 19529 C CA . TYR A 1 37 ? -26.098 -40.633 -26.472 1.00 0.00 37 TYR A CA 19
ATOM 19530 C C . TYR A 1 37 ? -26.427 -42.140 -26.571 1.00 0.00 37 TYR A C 19
ATOM 19531 O O . TYR A 1 37 ? -26.116 -42.934 -25.681 1.00 0.00 37 TYR A O 19
ATOM 19549 N N . SER A 1 38 ? -27.066 -42.492 -27.679 1.00 0.00 38 SER A N 19
ATOM 19550 C CA . SER A 1 38 ? -27.056 -43.845 -28.234 1.00 0.00 38 SER A CA 19
ATOM 19551 C C . SER A 1 38 ? -26.634 -43.705 -29.703 1.00 0.00 38 SER A C 19
ATOM 19552 O O . SER A 1 38 ? -26.744 -42.609 -30.274 1.00 0.00 38 SER A O 19
ATOM 19560 N N . GLU A 1 39 ? -26.153 -44.804 -30.311 1.00 0.00 39 GLU A N 19
ATOM 19561 C CA . GLU A 1 39 ? -25.670 -44.818 -31.710 1.00 0.00 39 GLU A CA 19
ATOM 19562 C C . GLU A 1 39 ? -26.806 -44.416 -32.679 1.00 0.00 39 GLU A C 19
ATOM 19563 O O . GLU A 1 39 ? -26.568 -43.747 -33.692 1.00 0.00 39 GLU A O 19
ATOM 19575 N N . GLU A 1 40 ? -28.043 -44.815 -32.307 1.00 0.00 40 GLU A N 19
ATOM 19576 C CA . GLU A 1 40 ? -29.277 -44.437 -33.012 1.00 0.00 40 GLU A CA 19
ATOM 19577 C C . GLU A 1 40 ? -29.489 -42.904 -32.991 1.00 0.00 40 GLU A C 19
ATOM 19578 O O . GLU A 1 40 ? -29.792 -42.313 -34.030 1.00 0.00 40 GLU A O 19
ATOM 19590 N N . ASP A 1 41 ? -29.304 -42.276 -31.805 1.00 0.00 41 ASP A N 19
ATOM 19591 C CA . ASP A 1 41 ? -29.459 -40.811 -31.626 1.00 0.00 41 ASP A CA 19
ATOM 19592 C C . ASP A 1 41 ? -28.488 -40.043 -32.524 1.00 0.00 41 ASP A C 19
ATOM 19593 O O . ASP A 1 41 ? -28.918 -39.198 -33.312 1.00 0.00 41 ASP A O 19
ATOM 19602 N N . ILE A 1 42 ? -27.192 -40.395 -32.422 1.00 0.00 42 ILE A N 19
ATOM 19603 C CA . ILE A 1 42 ? -26.094 -39.687 -33.115 1.00 0.00 42 ILE A CA 19
ATOM 19604 C C . ILE A 1 42 ? -26.281 -39.747 -34.632 1.00 0.00 42 ILE A C 19
ATOM 19605 O O . ILE A 1 42 ? -26.235 -38.715 -35.302 1.00 0.00 42 ILE A O 19
ATOM 19621 N N . ARG A 1 43 ? -26.514 -40.974 -35.151 1.00 0.00 43 ARG A N 19
ATOM 19622 C CA . ARG A 1 43 ? -26.619 -41.215 -36.607 1.00 0.00 43 ARG A CA 19
ATOM 19623 C C . ARG A 1 43 ? -27.872 -40.519 -37.196 1.00 0.00 43 ARG A C 19
ATOM 19624 O O . ARG A 1 43 ? -27.863 -40.071 -38.349 1.00 0.00 43 ARG A O 19
ATOM 19645 N N . ARG A 1 44 ? -28.919 -40.399 -36.357 1.00 0.00 44 ARG A N 19
ATOM 19646 C CA . ARG A 1 44 ? -30.169 -39.681 -36.688 1.00 0.00 44 ARG A CA 19
ATOM 19647 C C . ARG A 1 44 ? -29.897 -38.170 -36.853 1.00 0.00 44 ARG A C 19
ATOM 19648 O O . ARG A 1 44 ? -30.424 -37.530 -37.777 1.00 0.00 44 ARG A O 19
ATOM 19669 N N . TYR A 1 45 ? -29.046 -37.623 -35.949 1.00 0.00 45 TYR A N 19
ATOM 19670 C CA . TYR A 1 45 ? -28.675 -36.194 -35.948 1.00 0.00 45 TYR A CA 19
ATOM 19671 C C . TYR A 1 45 ? -27.850 -35.846 -37.192 1.00 0.00 45 TYR A C 19
ATOM 19672 O O . TYR A 1 45 ? -28.288 -35.040 -38.010 1.00 0.00 45 TYR A O 19
ATOM 19690 N N . LEU A 1 46 ? -26.680 -36.506 -37.337 1.00 0.00 46 LEU A N 19
ATOM 19691 C CA . LEU A 1 46 ? -25.705 -36.212 -38.409 1.00 0.00 46 LEU A CA 19
ATOM 19692 C C . LEU A 1 46 ? -26.334 -36.345 -39.815 1.00 0.00 46 LEU A C 19
ATOM 19693 O O . LEU A 1 46 ? -25.989 -35.574 -40.717 1.00 0.00 46 LEU A O 19
ATOM 19709 N N . LYS A 1 47 ? -27.301 -37.287 -39.951 1.00 0.00 47 LYS A N 19
ATOM 19710 C CA . LYS A 1 47 ? -28.046 -37.526 -41.208 1.00 0.00 47 LYS A CA 19
ATOM 19711 C C . LYS A 1 47 ? -28.686 -36.223 -41.736 1.00 0.00 47 LYS A C 19
ATOM 19712 O O . LYS A 1 47 ? -28.445 -35.826 -42.881 1.00 0.00 47 LYS A O 19
ATOM 19731 N N . LYS A 1 48 ? -29.471 -35.543 -40.877 1.00 0.00 48 LYS A N 19
ATOM 19732 C CA . LYS A 1 48 ? -30.171 -34.288 -41.251 1.00 0.00 48 LYS A CA 19
ATOM 19733 C C . LYS A 1 48 ? -29.238 -33.061 -41.154 1.00 0.00 48 LYS A C 19
ATOM 19734 O O . LYS A 1 48 ? -29.521 -32.018 -41.753 1.00 0.00 48 LYS A O 19
ATOM 19753 N N . GLN A 1 49 ? -28.135 -33.190 -40.379 1.00 0.00 49 GLN A N 19
ATOM 19754 C CA . GLN A 1 49 ? -27.113 -32.126 -40.222 1.00 0.00 49 GLN A CA 19
ATOM 19755 C C . GLN A 1 49 ? -26.216 -32.011 -41.467 1.00 0.00 49 GLN A C 19
ATOM 19756 O O . GLN A 1 49 ? -25.535 -31.001 -41.647 1.00 0.00 49 GLN A O 19
ATOM 19770 N N . GLY A 1 50 ? -26.213 -33.058 -42.305 1.00 0.00 50 GLY A N 19
ATOM 19771 C CA . GLY A 1 50 ? -25.358 -33.109 -43.494 1.00 0.00 50 GLY A CA 19
ATOM 19772 C C . GLY A 1 50 ? -23.946 -33.580 -43.178 1.00 0.00 50 GLY A C 19
ATOM 19773 O O . GLY A 1 50 ? -23.069 -33.540 -44.043 1.00 0.00 50 GLY A O 19
ATOM 19777 N N . ILE A 1 51 ? -23.729 -34.009 -41.923 1.00 0.00 51 ILE A N 19
ATOM 19778 C CA . ILE A 1 51 ? -22.467 -34.603 -41.468 1.00 0.00 51 ILE A CA 19
ATOM 19779 C C . ILE A 1 51 ? -22.567 -36.127 -41.675 1.00 0.00 51 ILE A C 19
ATOM 19780 O O . ILE A 1 51 ? -23.580 -36.723 -41.323 1.00 0.00 51 ILE A O 19
ATOM 19796 N N . ASP A 1 52 ? -21.555 -36.751 -42.280 1.00 0.00 52 ASP A N 19
ATOM 19797 C CA . ASP A 1 52 ? -21.561 -38.210 -42.494 1.00 0.00 52 ASP A CA 19
ATOM 19798 C C . ASP A 1 52 ? -21.128 -38.921 -41.192 1.00 0.00 52 ASP A C 19
ATOM 19799 O O . ASP A 1 52 ? -20.462 -38.311 -40.340 1.00 0.00 52 ASP A O 19
ATOM 19808 N N . ASP A 1 53 ? -21.539 -40.196 -41.049 1.00 0.00 53 ASP A N 19
ATOM 19809 C CA . ASP A 1 53 ? -21.227 -41.038 -39.867 1.00 0.00 53 ASP A CA 19
ATOM 19810 C C . ASP A 1 53 ? -19.712 -41.166 -39.648 1.00 0.00 53 ASP A C 19
ATOM 19811 O O . ASP A 1 53 ? -19.219 -41.054 -38.518 1.00 0.00 53 ASP A O 19
ATOM 19820 N N . ARG A 1 54 ? -18.994 -41.383 -40.759 1.00 0.00 54 ARG A N 19
ATOM 19821 C CA . ARG A 1 54 ? -17.532 -41.539 -40.768 1.00 0.00 54 ARG A CA 19
ATOM 19822 C C . ARG A 1 54 ? -16.809 -40.204 -40.567 1.00 0.00 54 ARG A C 19
ATOM 19823 O O . ARG A 1 54 ? -15.663 -40.214 -40.126 1.00 0.00 54 ARG A O 19
ATOM 19844 N N . GLU A 1 55 ? -17.479 -39.069 -40.872 1.00 0.00 55 GLU A N 19
ATOM 19845 C CA . GLU A 1 55 ? -16.952 -37.728 -40.534 1.00 0.00 55 GLU A CA 19
ATOM 19846 C C . GLU A 1 55 ? -16.876 -37.569 -39.007 1.00 0.00 55 GLU A C 19
ATOM 19847 O O . GLU A 1 55 ? -15.850 -37.132 -38.484 1.00 0.00 55 GLU A O 19
ATOM 19859 N N . VAL A 1 56 ? -17.966 -37.964 -38.313 1.00 0.00 56 VAL A N 19
ATOM 19860 C CA . VAL A 1 56 ? -18.047 -37.954 -36.834 1.00 0.00 56 VAL A CA 19
ATOM 19861 C C . VAL A 1 56 ? -17.043 -38.953 -36.235 1.00 0.00 56 VAL A C 19
ATOM 19862 O O . VAL A 1 56 ? -16.329 -38.621 -35.290 1.00 0.00 56 VAL A O 19
ATOM 19875 N N . ASP A 1 57 ? -16.990 -40.153 -36.835 1.00 0.00 57 ASP A N 19
ATOM 19876 C CA . ASP A 1 57 ? -16.117 -41.267 -36.402 1.00 0.00 57 ASP A CA 19
ATOM 19877 C C . ASP A 1 57 ? -14.637 -40.825 -36.350 1.00 0.00 57 ASP A C 19
ATOM 19878 O O . ASP A 1 57 ? -13.981 -40.948 -35.311 1.00 0.00 57 ASP A O 19
ATOM 19887 N N . ARG A 1 58 ? -14.141 -40.245 -37.459 1.00 0.00 58 ARG A N 19
ATOM 19888 C CA . ARG A 1 58 ? -12.745 -39.774 -37.547 1.00 0.00 58 ARG A CA 19
ATOM 19889 C C . ARG A 1 58 ? -12.538 -38.468 -36.753 1.00 0.00 58 ARG A C 19
ATOM 19890 O O . ARG A 1 58 ? -11.419 -38.194 -36.348 1.00 0.00 58 ARG A O 19
ATOM 19911 N N . ALA A 1 59 ? -13.629 -37.693 -36.514 1.00 0.00 59 ALA A N 19
ATOM 19912 C CA . ALA A 1 59 ? -13.568 -36.414 -35.756 1.00 0.00 59 ALA A CA 19
ATOM 19913 C C . ALA A 1 59 ? -13.334 -36.650 -34.249 1.00 0.00 59 ALA A C 19
ATOM 19914 O O . ALA A 1 59 ? -12.617 -35.879 -33.602 1.00 0.00 59 ALA A O 19
ATOM 19921 N N . ILE A 1 60 ? -13.941 -37.724 -33.711 1.00 0.00 60 ILE A N 19
ATOM 19922 C CA . ILE A 1 60 ? -13.800 -38.102 -32.291 1.00 0.00 60 ILE A CA 19
ATOM 19923 C C . ILE A 1 60 ? -12.365 -38.600 -32.016 1.00 0.00 60 ILE A C 19
ATOM 19924 O O . ILE A 1 60 ? -11.784 -38.297 -30.969 1.00 0.00 60 ILE A O 19
ATOM 19940 N N . LYS A 1 61 ? -11.788 -39.338 -32.983 1.00 0.00 61 LYS A N 19
ATOM 19941 C CA . LYS A 1 61 ? -10.406 -39.856 -32.877 1.00 0.00 61 LYS A CA 19
ATOM 19942 C C . LYS A 1 61 ? -9.370 -38.816 -33.392 1.00 0.00 61 LYS A C 19
ATOM 19943 O O . LYS A 1 61 ? -8.156 -39.004 -33.251 1.00 0.00 61 LYS A O 19
ATOM 19962 N N . LYS A 1 62 ? -9.873 -37.709 -33.983 1.00 0.00 62 LYS A N 19
ATOM 19963 C CA . LYS A 1 62 ? -9.038 -36.579 -34.442 1.00 0.00 62 LYS A CA 19
ATOM 19964 C C . LYS A 1 62 ? -8.533 -35.775 -33.240 1.00 0.00 62 LYS A C 19
ATOM 19965 O O . LYS A 1 62 ? -7.353 -35.440 -33.175 1.00 0.00 62 LYS A O 19
ATOM 19984 N N . VAL A 1 63 ? -9.442 -35.487 -32.288 1.00 0.00 63 VAL A N 19
ATOM 19985 C CA . VAL A 1 63 ? -9.143 -34.628 -31.123 1.00 0.00 63 VAL A CA 19
ATOM 19986 C C . VAL A 1 63 ? -8.076 -35.264 -30.191 1.00 0.00 63 VAL A C 19
ATOM 19987 O O . VAL A 1 63 ? -7.275 -34.545 -29.572 1.00 0.00 63 VAL A O 19
ATOM 20000 N N . GLY A 1 64 ? -8.070 -36.609 -30.129 1.00 0.00 64 GLY A N 19
ATOM 20001 C CA . GLY A 1 64 ? -7.127 -37.358 -29.294 1.00 0.00 64 GLY A CA 19
ATOM 20002 C C . GLY A 1 64 ? -7.454 -38.849 -29.233 1.00 0.00 64 GLY A C 19
ATOM 20003 O O . GLY A 1 64 ? -7.153 -39.496 -28.209 1.00 0.00 64 GLY A O 19
ATOM 20008 N N . MET A 1 1 ? -4.919 -46.341 -43.813 1.00 0.00 1 MET A N 20
ATOM 20009 C CA . MET A 1 1 ? -5.174 -44.964 -43.322 1.00 0.00 1 MET A CA 20
ATOM 20010 C C . MET A 1 1 ? -5.824 -45.003 -41.931 1.00 0.00 1 MET A C 20
ATOM 20011 O O . MET A 1 1 ? -6.430 -46.018 -41.555 1.00 0.00 1 MET A O 20
ATOM 20027 N N . GLY A 1 2 ? -5.690 -43.896 -41.172 1.00 0.00 2 GLY A N 20
ATOM 20028 C CA . GLY A 1 2 ? -6.295 -43.769 -39.844 1.00 0.00 2 GLY A CA 20
ATOM 20029 C C . GLY A 1 2 ? -5.286 -43.324 -38.792 1.00 0.00 2 GLY A C 20
ATOM 20030 O O . GLY A 1 2 ? -4.957 -44.087 -37.875 1.00 0.00 2 GLY A O 20
ATOM 20034 N N . SER A 1 3 ? -4.790 -42.077 -38.941 1.00 0.00 3 SER A N 20
ATOM 20035 C CA . SER A 1 3 ? -3.869 -41.450 -37.979 1.00 0.00 3 SER A CA 20
ATOM 20036 C C . SER A 1 3 ? -4.622 -41.108 -36.672 1.00 0.00 3 SER A C 20
ATOM 20037 O O . SER A 1 3 ? -5.315 -40.088 -36.567 1.00 0.00 3 SER A O 20
ATOM 20045 N N . SER A 1 4 ? -4.517 -42.020 -35.697 1.00 0.00 4 SER A N 20
ATOM 20046 C CA . SER A 1 4 ? -5.228 -41.933 -34.422 1.00 0.00 4 SER A CA 20
ATOM 20047 C C . SER A 1 4 ? -4.262 -41.465 -33.322 1.00 0.00 4 SER A C 20
ATOM 20048 O O . SER A 1 4 ? -3.462 -42.249 -32.802 1.00 0.00 4 SER A O 20
ATOM 20056 N N . HIS A 1 5 ? -4.298 -40.165 -33.024 1.00 0.00 5 HIS A N 20
ATOM 20057 C CA . HIS A 1 5 ? -3.504 -39.554 -31.943 1.00 0.00 5 HIS A CA 20
ATOM 20058 C C . HIS A 1 5 ? -4.449 -38.717 -31.094 1.00 0.00 5 HIS A C 20
ATOM 20059 O O . HIS A 1 5 ? -5.324 -38.056 -31.647 1.00 0.00 5 HIS A O 20
ATOM 20074 N N . HIS A 1 6 ? -4.270 -38.759 -29.765 1.00 0.00 6 HIS A N 20
ATOM 20075 C CA . HIS A 1 6 ? -5.190 -38.105 -28.814 1.00 0.00 6 HIS A CA 20
ATOM 20076 C C . HIS A 1 6 ? -5.056 -36.573 -28.848 1.00 0.00 6 HIS A C 20
ATOM 20077 O O . HIS A 1 6 ? -4.027 -36.011 -28.455 1.00 0.00 6 HIS A O 20
ATOM 20092 N N . HIS A 1 7 ? -6.112 -35.920 -29.350 1.00 0.00 7 HIS A N 20
ATOM 20093 C CA . HIS A 1 7 ? -6.283 -34.455 -29.316 1.00 0.00 7 HIS A CA 20
ATOM 20094 C C . HIS A 1 7 ? -7.504 -34.135 -28.435 1.00 0.00 7 HIS A C 20
ATOM 20095 O O . HIS A 1 7 ? -8.032 -35.021 -27.761 1.00 0.00 7 HIS A O 20
ATOM 20110 N N . HIS A 1 8 ? -7.934 -32.863 -28.411 1.00 0.00 8 HIS A N 20
ATOM 20111 C CA . HIS A 1 8 ? -9.102 -32.414 -27.609 1.00 0.00 8 HIS A CA 20
ATOM 20112 C C . HIS A 1 8 ? -9.892 -31.351 -28.397 1.00 0.00 8 HIS A C 20
ATOM 20113 O O . HIS A 1 8 ? -9.321 -30.660 -29.245 1.00 0.00 8 HIS A O 20
ATOM 20128 N N . HIS A 1 9 ? -11.208 -31.242 -28.113 1.00 0.00 9 HIS A N 20
ATOM 20129 C CA . HIS A 1 9 ? -12.083 -30.224 -28.723 1.00 0.00 9 HIS A CA 20
ATOM 20130 C C . HIS A 1 9 ? -11.661 -28.820 -28.249 1.00 0.00 9 HIS A C 20
ATOM 20131 O O . HIS A 1 9 ? -11.884 -28.465 -27.090 1.00 0.00 9 HIS A O 20
ATOM 20146 N N . HIS A 1 10 ? -10.985 -28.062 -29.126 1.00 0.00 10 HIS A N 20
ATOM 20147 C CA . HIS A 1 10 ? -10.632 -26.656 -28.856 1.00 0.00 10 HIS A CA 20
ATOM 20148 C C . HIS A 1 10 ? -11.787 -25.750 -29.308 1.00 0.00 10 HIS A C 20
ATOM 20149 O O . HIS A 1 10 ? -12.135 -25.735 -30.494 1.00 0.00 10 HIS A O 20
ATOM 20164 N N . SER A 1 11 ? -12.369 -25.010 -28.350 1.00 0.00 11 SER A N 20
ATOM 20165 C CA . SER A 1 11 ? -13.508 -24.100 -28.576 1.00 0.00 11 SER A CA 20
ATOM 20166 C C . SER A 1 11 ? -13.003 -22.742 -29.121 1.00 0.00 11 SER A C 20
ATOM 20167 O O . SER A 1 11 ? -13.071 -21.710 -28.442 1.00 0.00 11 SER A O 20
ATOM 20175 N N . SER A 1 12 ? -12.478 -22.764 -30.355 1.00 0.00 12 SER A N 20
ATOM 20176 C CA . SER A 1 12 ? -11.856 -21.591 -31.004 1.00 0.00 12 SER A CA 20
ATOM 20177 C C . SER A 1 12 ? -12.179 -21.593 -32.506 1.00 0.00 12 SER A C 20
ATOM 20178 O O . SER A 1 12 ? -12.265 -22.661 -33.119 1.00 0.00 12 SER A O 20
ATOM 20186 N N . GLY A 1 13 ? -12.382 -20.392 -33.077 1.00 0.00 13 GLY A N 20
ATOM 20187 C CA . GLY A 1 13 ? -12.677 -20.227 -34.512 1.00 0.00 13 GLY A CA 20
ATOM 20188 C C . GLY A 1 13 ? -13.758 -19.190 -34.783 1.00 0.00 13 GLY A C 20
ATOM 20189 O O . GLY A 1 13 ? -14.362 -19.195 -35.863 1.00 0.00 13 GLY A O 20
ATOM 20193 N N . LEU A 1 14 ? -14.007 -18.292 -33.801 1.00 0.00 14 LEU A N 20
ATOM 20194 C CA . LEU A 1 14 ? -14.994 -17.200 -33.925 1.00 0.00 14 LEU A CA 20
ATOM 20195 C C . LEU A 1 14 ? -14.375 -16.032 -34.721 1.00 0.00 14 LEU A C 20
ATOM 20196 O O . LEU A 1 14 ? -13.886 -15.050 -34.143 1.00 0.00 14 LEU A O 20
ATOM 20212 N N . VAL A 1 15 ? -14.366 -16.179 -36.056 1.00 0.00 15 VAL A N 20
ATOM 20213 C CA . VAL A 1 15 ? -13.780 -15.196 -36.987 1.00 0.00 15 VAL A CA 20
ATOM 20214 C C . VAL A 1 15 ? -14.764 -14.902 -38.144 1.00 0.00 15 VAL A C 20
ATOM 20215 O O . VAL A 1 15 ? -15.533 -15.790 -38.541 1.00 0.00 15 VAL A O 20
ATOM 20228 N N . PRO A 1 16 ? -14.774 -13.641 -38.689 1.00 0.00 16 PRO A N 20
ATOM 20229 C CA . PRO A 1 16 ? -15.464 -13.335 -39.960 1.00 0.00 16 PRO A CA 20
ATOM 20230 C C . PRO A 1 16 ? -14.726 -14.016 -41.126 1.00 0.00 16 PRO A C 20
ATOM 20231 O O . PRO A 1 16 ? -13.508 -14.234 -41.026 1.00 0.00 16 PRO A O 20
ATOM 20242 N N . ARG A 1 17 ? -15.465 -14.362 -42.202 1.00 0.00 17 ARG A N 20
ATOM 20243 C CA . ARG A 1 17 ? -14.934 -15.143 -43.345 1.00 0.00 17 ARG A CA 20
ATOM 20244 C C . ARG A 1 17 ? -14.532 -16.573 -42.868 1.00 0.00 17 ARG A C 20
ATOM 20245 O O . ARG A 1 17 ? -13.690 -17.240 -43.482 1.00 0.00 17 ARG A O 20
ATOM 20266 N N . GLY A 1 18 ? -15.182 -17.034 -41.767 1.00 0.00 18 GLY A N 20
ATOM 20267 C CA . GLY A 1 18 ? -14.931 -18.344 -41.175 1.00 0.00 18 GLY A CA 20
ATOM 20268 C C . GLY A 1 18 ? -15.350 -19.495 -42.088 1.00 0.00 18 GLY A C 20
ATOM 20269 O O . GLY A 1 18 ? -16.436 -20.067 -41.925 1.00 0.00 18 GLY A O 20
ATOM 20273 N N . SER A 1 19 ? -14.456 -19.840 -43.032 1.00 0.00 19 SER A N 20
ATOM 20274 C CA . SER A 1 19 ? -14.686 -20.866 -44.065 1.00 0.00 19 SER A CA 20
ATOM 20275 C C . SER A 1 19 ? -14.743 -22.284 -43.451 1.00 0.00 19 SER A C 20
ATOM 20276 O O . SER A 1 19 ? -15.209 -23.229 -44.094 1.00 0.00 19 SER A O 20
ATOM 20284 N N . HIS A 1 20 ? -14.246 -22.406 -42.206 1.00 0.00 20 HIS A N 20
ATOM 20285 C CA . HIS A 1 20 ? -14.311 -23.636 -41.410 1.00 0.00 20 HIS A CA 20
ATOM 20286 C C . HIS A 1 20 ? -15.089 -23.343 -40.114 1.00 0.00 20 HIS A C 20
ATOM 20287 O O . HIS A 1 20 ? -14.732 -22.448 -39.340 1.00 0.00 20 HIS A O 20
ATOM 20302 N N . MET A 1 21 ? -16.172 -24.095 -39.907 1.00 0.00 21 MET A N 20
ATOM 20303 C CA . MET A 1 21 ? -17.086 -23.914 -38.763 1.00 0.00 21 MET A CA 20
ATOM 20304 C C . MET A 1 21 ? -16.755 -24.921 -37.641 1.00 0.00 21 MET A C 20
ATOM 20305 O O . MET A 1 21 ? -17.640 -25.278 -36.856 1.00 0.00 21 MET A O 20
ATOM 20319 N N . ASN A 1 22 ? -15.453 -25.320 -37.543 1.00 0.00 22 ASN A N 20
ATOM 20320 C CA . ASN A 1 22 ? -14.961 -26.337 -36.574 1.00 0.00 22 ASN A CA 20
ATOM 20321 C C . ASN A 1 22 ? -15.366 -26.017 -35.132 1.00 0.00 22 ASN A C 20
ATOM 20322 O O . ASN A 1 22 ? -15.605 -26.929 -34.358 1.00 0.00 22 ASN A O 20
ATOM 20333 N N . GLU A 1 23 ? -15.438 -24.717 -34.795 1.00 0.00 23 GLU A N 20
ATOM 20334 C CA . GLU A 1 23 ? -15.829 -24.249 -33.450 1.00 0.00 23 GLU A CA 20
ATOM 20335 C C . GLU A 1 23 ? -17.216 -24.827 -33.068 1.00 0.00 23 GLU A C 20
ATOM 20336 O O . GLU A 1 23 ? -17.388 -25.417 -31.991 1.00 0.00 23 GLU A O 20
ATOM 20348 N N . LYS A 1 24 ? -18.177 -24.686 -34.000 1.00 0.00 24 LYS A N 20
ATOM 20349 C CA . LYS A 1 24 ? -19.549 -25.174 -33.805 1.00 0.00 24 LYS A CA 20
ATOM 20350 C C . LYS A 1 24 ? -19.629 -26.705 -33.969 1.00 0.00 24 LYS A C 20
ATOM 20351 O O . LYS A 1 24 ? -20.416 -27.341 -33.281 1.00 0.00 24 LYS A O 20
ATOM 20370 N N . VAL A 1 25 ? -18.813 -27.289 -34.875 1.00 0.00 25 VAL A N 20
ATOM 20371 C CA . VAL A 1 25 ? -18.813 -28.756 -35.120 1.00 0.00 25 VAL A CA 20
ATOM 20372 C C . VAL A 1 25 ? -18.360 -29.514 -33.856 1.00 0.00 25 VAL A C 20
ATOM 20373 O O . VAL A 1 25 ? -19.048 -30.434 -33.403 1.00 0.00 25 VAL A O 20
ATOM 20386 N N . GLU A 1 26 ? -17.216 -29.088 -33.292 1.00 0.00 26 GLU A N 20
ATOM 20387 C CA . GLU A 1 26 ? -16.663 -29.622 -32.027 1.00 0.00 26 GLU A CA 20
ATOM 20388 C C . GLU A 1 26 ? -17.673 -29.448 -30.875 1.00 0.00 26 GLU A C 20
ATOM 20389 O O . GLU A 1 26 ? -17.771 -30.302 -29.989 1.00 0.00 26 GLU A O 20
ATOM 20401 N N . LYS A 1 27 ? -18.420 -28.329 -30.924 1.00 0.00 27 LYS A N 20
ATOM 20402 C CA . LYS A 1 27 ? -19.418 -27.960 -29.906 1.00 0.00 27 LYS A CA 20
ATOM 20403 C C . LYS A 1 27 ? -20.630 -28.916 -29.931 1.00 0.00 27 LYS A C 20
ATOM 20404 O O . LYS A 1 27 ? -20.967 -29.532 -28.910 1.00 0.00 27 LYS A O 20
ATOM 20423 N N . ILE A 1 28 ? -21.249 -29.046 -31.120 1.00 0.00 28 ILE A N 20
ATOM 20424 C CA . ILE A 1 28 ? -22.517 -29.782 -31.303 1.00 0.00 28 ILE A CA 20
ATOM 20425 C C . ILE A 1 28 ? -22.318 -31.286 -31.092 1.00 0.00 28 ILE A C 20
ATOM 20426 O O . ILE A 1 28 ? -23.179 -31.936 -30.487 1.00 0.00 28 ILE A O 20
ATOM 20442 N N . VAL A 1 29 ? -21.168 -31.829 -31.567 1.00 0.00 29 VAL A N 20
ATOM 20443 C CA . VAL A 1 29 ? -20.857 -33.256 -31.410 1.00 0.00 29 VAL A CA 20
ATOM 20444 C C . VAL A 1 29 ? -20.606 -33.575 -29.927 1.00 0.00 29 VAL A C 20
ATOM 20445 O O . VAL A 1 29 ? -21.135 -34.554 -29.415 1.00 0.00 29 VAL A O 20
ATOM 20458 N N . GLU A 1 30 ? -19.842 -32.692 -29.238 1.00 0.00 30 GLU A N 20
ATOM 20459 C CA . GLU A 1 30 ? -19.564 -32.807 -27.794 1.00 0.00 30 GLU A CA 20
ATOM 20460 C C . GLU A 1 30 ? -20.874 -32.854 -26.990 1.00 0.00 30 GLU A C 20
ATOM 20461 O O . GLU A 1 30 ? -21.013 -33.660 -26.072 1.00 0.00 30 GLU A O 20
ATOM 20473 N N . GLU A 1 31 ? -21.831 -32.013 -27.406 1.00 0.00 31 GLU A N 20
ATOM 20474 C CA . GLU A 1 31 ? -23.101 -31.813 -26.695 1.00 0.00 31 GLU A CA 20
ATOM 20475 C C . GLU A 1 31 ? -24.010 -33.063 -26.790 1.00 0.00 31 GLU A C 20
ATOM 20476 O O . GLU A 1 31 ? -24.494 -33.551 -25.767 1.00 0.00 31 GLU A O 20
ATOM 20488 N N . LEU A 1 32 ? -24.220 -33.579 -28.024 1.00 0.00 32 LEU A N 20
ATOM 20489 C CA . LEU A 1 32 ? -25.093 -34.763 -28.257 1.00 0.00 32 LEU A CA 20
ATOM 20490 C C . LEU A 1 32 ? -24.468 -36.055 -27.684 1.00 0.00 32 LEU A C 20
ATOM 20491 O O . LEU A 1 32 ? -25.192 -36.987 -27.310 1.00 0.00 32 LEU A O 20
ATOM 20507 N N . LEU A 1 33 ? -23.117 -36.092 -27.607 1.00 0.00 33 LEU A N 20
ATOM 20508 C CA . LEU A 1 33 ? -22.389 -37.171 -26.916 1.00 0.00 33 LEU A CA 20
ATOM 20509 C C . LEU A 1 33 ? -22.596 -37.065 -25.385 1.00 0.00 33 LEU A C 20
ATOM 20510 O O . LEU A 1 33 ? -22.767 -38.075 -24.691 1.00 0.00 33 LEU A O 20
ATOM 20526 N N . ARG A 1 34 ? -22.579 -35.818 -24.883 1.00 0.00 34 ARG A N 20
ATOM 20527 C CA . ARG A 1 34 ? -22.650 -35.506 -23.439 1.00 0.00 34 ARG A CA 20
ATOM 20528 C C . ARG A 1 34 ? -24.074 -35.731 -22.884 1.00 0.00 34 ARG A C 20
ATOM 20529 O O . ARG A 1 34 ? -24.266 -35.882 -21.673 1.00 0.00 34 ARG A O 20
ATOM 20550 N N . ARG A 1 35 ? -25.073 -35.770 -23.786 1.00 0.00 35 ARG A N 20
ATOM 20551 C CA . ARG A 1 35 ? -26.480 -36.021 -23.424 1.00 0.00 35 ARG A CA 20
ATOM 20552 C C . ARG A 1 35 ? -26.821 -37.531 -23.376 1.00 0.00 35 ARG A C 20
ATOM 20553 O O . ARG A 1 35 ? -27.998 -37.904 -23.453 1.00 0.00 35 ARG A O 20
ATOM 20574 N N . GLY A 1 36 ? -25.798 -38.392 -23.190 1.00 0.00 36 GLY A N 20
ATOM 20575 C CA . GLY A 1 36 ? -26.006 -39.832 -22.934 1.00 0.00 36 GLY A CA 20
ATOM 20576 C C . GLY A 1 36 ? -25.564 -40.739 -24.067 1.00 0.00 36 GLY A C 20
ATOM 20577 O O . GLY A 1 36 ? -25.575 -41.962 -23.890 1.00 0.00 36 GLY A O 20
ATOM 20581 N N . TYR A 1 37 ? -25.172 -40.116 -25.207 1.00 0.00 37 TYR A N 20
ATOM 20582 C CA . TYR A 1 37 ? -24.678 -40.763 -26.455 1.00 0.00 37 TYR A CA 20
ATOM 20583 C C . TYR A 1 37 ? -25.322 -42.160 -26.770 1.00 0.00 37 TYR A C 20
ATOM 20584 O O . TYR A 1 37 ? -24.920 -43.193 -26.230 1.00 0.00 37 TYR A O 20
ATOM 20602 N N . SER A 1 38 ? -26.334 -42.185 -27.641 1.00 0.00 38 SER A N 20
ATOM 20603 C CA . SER A 1 38 ? -26.936 -43.445 -28.133 1.00 0.00 38 SER A CA 20
ATOM 20604 C C . SER A 1 38 ? -26.649 -43.571 -29.634 1.00 0.00 38 SER A C 20
ATOM 20605 O O . SER A 1 38 ? -26.641 -42.562 -30.329 1.00 0.00 38 SER A O 20
ATOM 20613 N N . GLU A 1 39 ? -26.474 -44.815 -30.124 1.00 0.00 39 GLU A N 20
ATOM 20614 C CA . GLU A 1 39 ? -25.932 -45.095 -31.472 1.00 0.00 39 GLU A CA 20
ATOM 20615 C C . GLU A 1 39 ? -26.820 -44.514 -32.577 1.00 0.00 39 GLU A C 20
ATOM 20616 O O . GLU A 1 39 ? -26.360 -43.678 -33.359 1.00 0.00 39 GLU A O 20
ATOM 20628 N N . GLU A 1 40 ? -28.103 -44.908 -32.580 1.00 0.00 40 GLU A N 20
ATOM 20629 C CA . GLU A 1 40 ? -29.071 -44.459 -33.587 1.00 0.00 40 GLU A CA 20
ATOM 20630 C C . GLU A 1 40 ? -29.317 -42.954 -33.436 1.00 0.00 40 GLU A C 20
ATOM 20631 O O . GLU A 1 40 ? -29.269 -42.218 -34.408 1.00 0.00 40 GLU A O 20
ATOM 20643 N N . ASP A 1 41 ? -29.514 -42.537 -32.175 1.00 0.00 41 ASP A N 20
ATOM 20644 C CA . ASP A 1 41 ? -29.825 -41.144 -31.788 1.00 0.00 41 ASP A CA 20
ATOM 20645 C C . ASP A 1 41 ? -28.787 -40.131 -32.340 1.00 0.00 41 ASP A C 20
ATOM 20646 O O . ASP A 1 41 ? -29.162 -39.142 -32.985 1.00 0.00 41 ASP A O 20
ATOM 20655 N N . ILE A 1 42 ? -27.491 -40.424 -32.103 1.00 0.00 42 ILE A N 20
ATOM 20656 C CA . ILE A 1 42 ? -26.354 -39.625 -32.627 1.00 0.00 42 ILE A CA 20
ATOM 20657 C C . ILE A 1 42 ? -26.423 -39.560 -34.159 1.00 0.00 42 ILE A C 20
ATOM 20658 O O . ILE A 1 42 ? -26.468 -38.476 -34.742 1.00 0.00 42 ILE A O 20
ATOM 20674 N N . ARG A 1 43 ? -26.469 -40.751 -34.786 1.00 0.00 43 ARG A N 20
ATOM 20675 C CA . ARG A 1 43 ? -26.404 -40.893 -36.253 1.00 0.00 43 ARG A CA 20
ATOM 20676 C C . ARG A 1 43 ? -27.590 -40.202 -36.960 1.00 0.00 43 ARG A C 20
ATOM 20677 O O . ARG A 1 43 ? -27.463 -39.802 -38.112 1.00 0.00 43 ARG A O 20
ATOM 20698 N N . ARG A 1 44 ? -28.724 -40.037 -36.243 1.00 0.00 44 ARG A N 20
ATOM 20699 C CA . ARG A 1 44 ? -29.901 -39.296 -36.750 1.00 0.00 44 ARG A CA 20
ATOM 20700 C C . ARG A 1 44 ? -29.621 -37.784 -36.781 1.00 0.00 44 ARG A C 20
ATOM 20701 O O . ARG A 1 44 ? -29.983 -37.109 -37.757 1.00 0.00 44 ARG A O 20
ATOM 20722 N N . TYR A 1 45 ? -28.977 -37.268 -35.709 1.00 0.00 45 TYR A N 20
ATOM 20723 C CA . TYR A 1 45 ? -28.583 -35.841 -35.623 1.00 0.00 45 TYR A CA 20
ATOM 20724 C C . TYR A 1 45 ? -27.687 -35.448 -36.801 1.00 0.00 45 TYR A C 20
ATOM 20725 O O . TYR A 1 45 ? -28.061 -34.591 -37.614 1.00 0.00 45 TYR A O 20
ATOM 20743 N N . LEU A 1 46 ? -26.533 -36.131 -36.895 1.00 0.00 46 LEU A N 20
ATOM 20744 C CA . LEU A 1 46 ? -25.479 -35.813 -37.867 1.00 0.00 46 LEU A CA 20
ATOM 20745 C C . LEU A 1 46 ? -25.978 -35.987 -39.309 1.00 0.00 46 LEU A C 20
ATOM 20746 O O . LEU A 1 46 ? -25.678 -35.148 -40.160 1.00 0.00 46 LEU A O 20
ATOM 20762 N N . LYS A 1 47 ? -26.752 -37.066 -39.570 1.00 0.00 47 LYS A N 20
ATOM 20763 C CA . LYS A 1 47 ? -27.226 -37.403 -40.934 1.00 0.00 47 LYS A CA 20
ATOM 20764 C C . LYS A 1 47 ? -28.093 -36.261 -41.506 1.00 0.00 47 LYS A C 20
ATOM 20765 O O . LYS A 1 47 ? -27.908 -35.842 -42.659 1.00 0.00 47 LYS A O 20
ATOM 20784 N N . LYS A 1 48 ? -29.021 -35.761 -40.674 1.00 0.00 48 LYS A N 20
ATOM 20785 C CA . LYS A 1 48 ? -29.908 -34.637 -41.027 1.00 0.00 48 LYS A CA 20
ATOM 20786 C C . LYS A 1 48 ? -29.094 -33.338 -41.184 1.00 0.00 48 LYS A C 20
ATOM 20787 O O . LYS A 1 48 ? -29.386 -32.516 -42.062 1.00 0.00 48 LYS A O 20
ATOM 20806 N N . GLN A 1 49 ? -28.067 -33.175 -40.330 1.00 0.00 49 GLN A N 20
ATOM 20807 C CA . GLN A 1 49 ? -27.146 -32.015 -40.372 1.00 0.00 49 GLN A CA 20
ATOM 20808 C C . GLN A 1 49 ? -26.190 -32.080 -41.593 1.00 0.00 49 GLN A C 20
ATOM 20809 O O . GLN A 1 49 ? -25.483 -31.112 -41.875 1.00 0.00 49 GLN A O 20
ATOM 20823 N N . GLY A 1 50 ? -26.169 -33.228 -42.301 1.00 0.00 50 GLY A N 20
ATOM 20824 C CA . GLY A 1 50 ? -25.383 -33.403 -43.529 1.00 0.00 50 GLY A CA 20
ATOM 20825 C C . GLY A 1 50 ? -24.033 -34.073 -43.288 1.00 0.00 50 GLY A C 20
ATOM 20826 O O . GLY A 1 50 ? -23.334 -34.422 -44.246 1.00 0.00 50 GLY A O 20
ATOM 20830 N N . ILE A 1 51 ? -23.668 -34.244 -42.006 1.00 0.00 51 ILE A N 20
ATOM 20831 C CA . ILE A 1 51 ? -22.417 -34.893 -41.587 1.00 0.00 51 ILE A CA 20
ATOM 20832 C C . ILE A 1 51 ? -22.635 -36.419 -41.515 1.00 0.00 51 ILE A C 20
ATOM 20833 O O . ILE A 1 51 ? -23.486 -36.887 -40.765 1.00 0.00 51 ILE A O 20
ATOM 20849 N N . ASP A 1 52 ? -21.891 -37.187 -42.321 1.00 0.00 52 ASP A N 20
ATOM 20850 C CA . ASP A 1 52 ? -22.004 -38.666 -42.342 1.00 0.00 52 ASP A CA 20
ATOM 20851 C C . ASP A 1 52 ? -21.304 -39.289 -41.119 1.00 0.00 52 ASP A C 20
ATOM 20852 O O . ASP A 1 52 ? -20.544 -38.611 -40.411 1.00 0.00 52 ASP A O 20
ATOM 20861 N N . ASP A 1 53 ? -21.553 -40.597 -40.901 1.00 0.00 53 ASP A N 20
ATOM 20862 C CA . ASP A 1 53 ? -21.025 -41.343 -39.734 1.00 0.00 53 ASP A CA 20
ATOM 20863 C C . ASP A 1 53 ? -19.492 -41.354 -39.740 1.00 0.00 53 ASP A C 20
ATOM 20864 O O . ASP A 1 53 ? -18.863 -41.239 -38.701 1.00 0.00 53 ASP A O 20
ATOM 20873 N N . ARG A 1 54 ? -18.927 -41.496 -40.948 1.00 0.00 54 ARG A N 20
ATOM 20874 C CA . ARG A 1 54 ? -17.467 -41.575 -41.175 1.00 0.00 54 ARG A CA 20
ATOM 20875 C C . ARG A 1 54 ? -16.784 -40.193 -41.023 1.00 0.00 54 ARG A C 20
ATOM 20876 O O . ARG A 1 54 ? -15.592 -40.123 -40.695 1.00 0.00 54 ARG A O 20
ATOM 20897 N N . GLU A 1 55 ? -17.555 -39.104 -41.250 1.00 0.00 55 GLU A N 20
ATOM 20898 C CA . GLU A 1 55 ? -17.056 -37.718 -41.118 1.00 0.00 55 GLU A CA 20
ATOM 20899 C C . GLU A 1 55 ? -16.821 -37.392 -39.635 1.00 0.00 55 GLU A C 20
ATOM 20900 O O . GLU A 1 55 ? -15.743 -36.929 -39.236 1.00 0.00 55 GLU A O 20
ATOM 20912 N N . VAL A 1 56 ? -17.864 -37.661 -38.832 1.00 0.00 56 VAL A N 20
ATOM 20913 C CA . VAL A 1 56 ? -17.843 -37.431 -37.381 1.00 0.00 56 VAL A CA 20
ATOM 20914 C C . VAL A 1 56 ? -16.956 -38.484 -36.674 1.00 0.00 56 VAL A C 20
ATOM 20915 O O . VAL A 1 56 ? -16.372 -38.195 -35.627 1.00 0.00 56 VAL A O 20
ATOM 20928 N N . ASP A 1 57 ? -16.836 -39.689 -37.284 1.00 0.00 57 ASP A N 20
ATOM 20929 C CA . ASP A 1 57 ? -15.977 -40.781 -36.766 1.00 0.00 57 ASP A CA 20
ATOM 20930 C C . ASP A 1 57 ? -14.513 -40.331 -36.699 1.00 0.00 57 ASP A C 20
ATOM 20931 O O . ASP A 1 57 ? -13.905 -40.401 -35.639 1.00 0.00 57 ASP A O 20
ATOM 20940 N N . ARG A 1 58 ? -13.977 -39.851 -37.849 1.00 0.00 58 ARG A N 20
ATOM 20941 C CA . ARG A 1 58 ? -12.553 -39.454 -37.974 1.00 0.00 58 ARG A CA 20
ATOM 20942 C C . ARG A 1 58 ? -12.247 -38.184 -37.139 1.00 0.00 58 ARG A C 20
ATOM 20943 O O . ARG A 1 58 ? -11.091 -37.939 -36.775 1.00 0.00 58 ARG A O 20
ATOM 20964 N N . ALA A 1 59 ? -13.306 -37.398 -36.844 1.00 0.00 59 ALA A N 20
ATOM 20965 C CA . ALA A 1 59 ? -13.213 -36.199 -35.986 1.00 0.00 59 ALA A CA 20
ATOM 20966 C C . ALA A 1 59 ? -12.994 -36.599 -34.514 1.00 0.00 59 ALA A C 20
ATOM 20967 O O . ALA A 1 59 ? -12.158 -36.018 -33.825 1.00 0.00 59 ALA A O 20
ATOM 20974 N N . ILE A 1 60 ? -13.755 -37.611 -34.055 1.00 0.00 60 ILE A N 20
ATOM 20975 C CA . ILE A 1 60 ? -13.651 -38.156 -32.676 1.00 0.00 60 ILE A CA 20
ATOM 20976 C C . ILE A 1 60 ? -12.449 -39.133 -32.561 1.00 0.00 60 ILE A C 20
ATOM 20977 O O . ILE A 1 60 ? -11.919 -39.362 -31.470 1.00 0.00 60 ILE A O 20
ATOM 20993 N N . LYS A 1 61 ? -12.008 -39.656 -33.719 1.00 0.00 61 LYS A N 20
ATOM 20994 C CA . LYS A 1 61 ? -10.805 -40.515 -33.844 1.00 0.00 61 LYS A CA 20
ATOM 20995 C C . LYS A 1 61 ? -9.532 -39.667 -33.662 1.00 0.00 61 LYS A C 20
ATOM 20996 O O . LYS A 1 61 ? -8.460 -40.172 -33.297 1.00 0.00 61 LYS A O 20
ATOM 21015 N N . LYS A 1 62 ? -9.680 -38.363 -33.956 1.00 0.00 62 LYS A N 20
ATOM 21016 C CA . LYS A 1 62 ? -8.658 -37.346 -33.703 1.00 0.00 62 LYS A CA 20
ATOM 21017 C C . LYS A 1 62 ? -8.582 -37.021 -32.202 1.00 0.00 62 LYS A C 20
ATOM 21018 O O . LYS A 1 62 ? -7.522 -36.693 -31.698 1.00 0.00 62 LYS A O 20
ATOM 21037 N N . VAL A 1 63 ? -9.717 -37.124 -31.494 1.00 0.00 63 VAL A N 20
ATOM 21038 C CA . VAL A 1 63 ? -9.806 -36.761 -30.060 1.00 0.00 63 VAL A CA 20
ATOM 21039 C C . VAL A 1 63 ? -9.320 -37.924 -29.164 1.00 0.00 63 VAL A C 20
ATOM 21040 O O . VAL A 1 63 ? -8.551 -37.719 -28.217 1.00 0.00 63 VAL A O 20
ATOM 21053 N N . GLY A 1 64 ? -9.742 -39.144 -29.501 1.00 0.00 64 GLY A N 20
ATOM 21054 C CA . GLY A 1 64 ? -9.452 -40.332 -28.697 1.00 0.00 64 GLY A CA 20
ATOM 21055 C C . GLY A 1 64 ? -9.213 -41.566 -29.563 1.00 0.00 64 GLY A C 20
ATOM 21056 O O . GLY A 1 64 ? -8.443 -42.463 -29.145 1.00 0.00 64 GLY A O 20
#

Radius of gyration: 17.66 Å; Cα contacts (8 Å, |Δi|>4): 22; chains: 1; bounding box: 31×43×42 Å

Nearest PDB structures (foldseek):
  8skx-assembly1_A  TM=6.761E-01  e=5.861E-06  Escherichia coli
  3jbp-assembly1_U  TM=5.806E-01  e=7.957E+00  Plasmodium falciparum 3D7
  7wtm-assembly1_SN  TM=3.987E-01  e=9.708E+00  Saccharomyces cerevisiae
  8skx-assembly1_A  TM=6.270E-01  e=9.151E-06  Escherichia coli
  8skx-assembly1_A  TM=6.474E-01  e=9.367E-07  Escherichia coli

Solvent-accessible surface area: 6407 Å² total; per-residue (Å²): 232,96,106,104,175,155,157,153,157,192,68,117,71,154,90,120,188,73,69,143,154,73,68,107,43,44,114,92,2,54,84,26,56,170,152,70,113,80,121,128,65,9,53,183,122,6,118,175,96,71,25,70,55,160,57,0,69,138,4,49,155,160,93,99

Secondary structure (DSSP, 8-state):
---------S------S---THHHHHHHHHHHHTTT--HHHHHHHHHHTT--HHHHHHHHHHH-

Sequence (64 aa):
MGSSHHHHHHSSGLVPRGSHMNEKVEKIVEELLRRGYSEEDIRRYLKKQGIDDREVDRAIKKVGMGSSHHHHHHSSGLVPRGSHMNEKVEKIVEELLRRGYSEEDIRRYLKKQGIDDREVDRAIKKVGMGSSHHHHHHSSGLVPRGSHMNEKVEKIVEELLRRGYSEEDIRRYLKKQGIDDREVDRAIKKVGMGSSHHHHHHSSGLVPRGSHMNEKVEKIVEELLRRGYSEEDIRRYLKKQGIDDREVDRAIKKVGMGSSHHHHHHSSGLVPRGSHMNEKVEKIVEELLRRGYSEEDIRRYLKKQGIDDREVDRAIKKVGMGSSHHHHHHSSGLVPRGSHMNEKVEKIVEELLRRGYSEEDIRRYLKKQGIDDREVDRAIKKVGMGSSHHHHHHSSGLVPRGSHMNEKVEKIVEELLRRGYSEEDIRRYLKKQGIDDREVDRAIKKVGMGSSHHHHHHSSGLVPRGSHMNEKVEKIVEELLRRGYSEEDIRRYLKKQGIDDREVDRAIKKVGMGSSHHHHHHSSGLVPRGSHMNEKVEKIVEELLRRGYSEEDIRRYLKKQGIDDREVDRAIKKVGMGSSHHHHHHSSGLVPRGSHMNEKVEKIVEELLRRGYSEEDIRRYLKKQGIDDREVDRAIKKVGMGSSHHHHHHSSGLVPRGSHMNEKVEKIVEELLRRGYSEEDIRRYLKKQGIDDREVDRAIKKVGMGSSHHHHHHSSGLVPRGSHMNEKVEKIVEELLRRGYSEEDIRRYLKKQGIDDREVDRAIKKVGMGSSHHHHHHSSGLVPRGSHMNEKVEKIVEELLRRGYSEEDIRRYLKKQGIDDREVDRAIKKVGMGSSHHHHHHSSGLVPRGSHMNEKVEKIVEELLRRGYSEEDIRRYLKKQGIDDREVDRAIKKVGMGSSHHHHHHSSGLVPRGSHMNEKVEKIVEELLRRGYSEEDIRRYLKKQGIDDREVDRAIKKVGMGSSHHHHHHSSGLVPRGSHMNEKVEKIVEELLRRGYSEEDIRRYLKKQGIDDREVDRAIKKVGMGSSHHHHHHSSGLVPRGSHMNEKVEKIVEELLRRGYSEEDIRRYLKKQGIDDREVDRAIKKVGMGSSHHHHHHSSGLVPRGSHMNEKVEKIVEELLRRGYSEEDIRRYLKKQGIDDREVDRAIKKVGMGSSHHHHHHSSGLVPRGSHMNEKVEKIVEELLRRGYSEEDIRRYLKKQGIDDREVDRAIKKVGMGSSHHHHHHSSGLVPRGSHMNEKVEKIVEELLRRGYSEEDIRRYLKKQGIDDREVDRAIKKVG